Protein 9MG8 (pdb70)

Secondary structure (DSSP, 8-state):
-THHHHHHHHHHHHHHHHHHHHHHHHHHHHHHHHHHHHHH-SS-SSS-SHHHHHHHHHHHHHHHHHHHHHHHHHHHHHHHHHHHHHHHHHTT--THHHHHHHHHHHHHHHHHHHHHHHHHHHHHHHHHHHHHSSSSSS---HHHHHHHHHHHHHHHHHHHHHHHHHHHHHHHHHHHHHHHHHHTTT--HHHHHHHHHHHHHHHHHHHHHHHHHHHHHHHHHHHHHHHHHHTT-S-SSHHHHHHHHHHHHHHHHHHHHHHHHHHHHHHHHHHHHHHHHHTT--HHHHHHHHHHHHHHHHHHHHHHHHHHHHHHHHHHHHHHHHHT--HHHHHHHHHHHHHHHHHHHHHHHHHHHHHHHHHHHHHHHH--/--HHHHHHHHHHHHHHHHHHHHHHHHHHHHHHHHHHHHHHHHH--HHHHHHHHHHHHHHHHHHHHHHHHHHHHHHHHHHHHHHHHTTT--HHHHHHHHHHHHHHHHHHHHHHHHHHHHHHHHHHHHHHGGGTS--S-HHHHHHHHHHHHHHHHHHHHHHHHHHHHHHHHHHHHHHHHHHHTT--HHHHHHHHHHHHHHHHHHHHHHHHHHHHHHHHHHHHHHHHHHTTT--SSTTIIIIIHHHHHHHHHHHHHHHHHHHHHHHHHHHHHHHHHHTT--HHHHHHHHHHHHHHHHHHHHHHHHHHHHHHHHHHHHHHHHHTT--HHHHHHHHHHHHHHHHHHHHHHHHHHHHHHHHHHHHHH-

Solvent-accessible surface area: 27805 Å² total; per-residue (Å²): 90,94,123,68,23,105,36,13,31,76,128,0,52,92,38,9,142,90,6,60,103,19,10,99,59,48,10,118,60,2,74,68,34,32,121,58,22,62,74,59,66,71,235,53,124,64,120,41,111,54,35,42,71,65,34,29,20,27,6,21,74,17,7,8,19,0,6,3,40,6,6,48,7,0,1,61,0,5,0,50,0,9,75,13,10,8,32,0,15,29,102,212,8,60,26,65,52,1,17,138,11,0,37,69,2,0,55,2,0,4,98,3,5,30,101,2,8,106,11,0,21,92,0,1,49,8,9,1,65,12,3,47,112,42,20,172,98,94,69,20,72,5,64,93,18,20,64,32,21,43,23,4,9,14,23,0,8,5,1,0,9,0,5,4,8,5,0,0,0,0,0,6,4,2,0,16,31,2,9,10,13,0,20,33,46,80,3,66,24,54,46,1,13,139,11,0,40,95,2,0,42,7,0,8,112,2,2,47,84,3,6,95,8,0,22,122,0,1,46,15,8,8,79,10,21,113,31,4,77,192,41,182,27,26,75,50,126,108,29,33,64,36,30,41,21,7,10,16,33,0,8,6,1,0,9,2,6,5,13,8,0,1,0,1,0,6,5,3,0,18,27,1,8,13,14,0,20,23,60,109,2,54,33,114,58,0,93,140,12,8,95,87,2,45,76,8,0,100,129,2,1,74,91,2,12,77,8,0,76,101,1,25,71,13,13,50,68,14,16,114,94,57,61,89,116,174,91,47,35,62,47,78,54,26,8,56,68,26,0,86,7,0,25,54,3,9,73,46,8,4,120,9,2,29,49,6,2,42,56,34,9,108,10,14,16,64,38,136,121,85,58,75,10,114,34,7,38,116,108,0,40,68,43,0,146,117,6,37,112,19,3,67,54,46,7,95,45,1,94,112,26,30,104,46,8,55,119,52,45,78,82,125,130,124,43,40,68,67,23,24,20,28,7,20,78,20,7,10,24,0,9,4,39,4,8,36,15,0,0,57,0,7,1,52,0,15,76,12,10,9,33,0,17,32,106,86,2,61,16,47,78,1,11,112,8,0,52,79,1,0,67,4,0,11,91,2,1,64,46,3,5,73,0,0,2,66,0,0,50,30,7,3,71,10,28,109,51,26,70,98,51,106,74,28,84,25,88,112,45,30,67,35,27,36,18,6,8,17,19,0,7,5,2,0,6,2,8,5,10,7,0,0,0,2,0,8,4,4,0,18,31,0,9,11,13,0,22,34,53,88,6,59,23,25,65,0,0,95,10,0,31,96,0,0,56,8,0,9,122,0,4,27,80,2,7,102,12,0,15,92,0,1,81,15,5,31,77,9,17,143,46,32,64,96,37,110,35,39,93,63,128,20,43,30,71,40,24,38,13,6,8,21,27,1,9,8,0,0,5,2,5,4,8,7,0,0,0,1,0,7,5,4,0,15,33,0,7,7,16,0,32,40,65,88,24,57,91,100,66,1,94,33,0,5,95,70,0,32,82,8,0,72,98,1,16,92,92,4,26,93,11,0,75,94,0,47,75,15,11,88,76,16,16,100,120,46,55,92,84,126,88,58,81,34,34,49,22,10,80,53,29,6,106,4,0,51,44,0,7,95,47,5,8,105,6,1,28,52,4,3,29,47,32,7,121,14,19,44,85,68

Foldseek 3Di:
DLCLLVVLLVVLVVLLVVLLVVLVVLLVVLVVLLVVLVVVQPVPPDDPPVSLVVSLVSLLVSLVVLLVSLLVSLVVLLVSLLVSLVVVVVVVHPLVVSLVSLL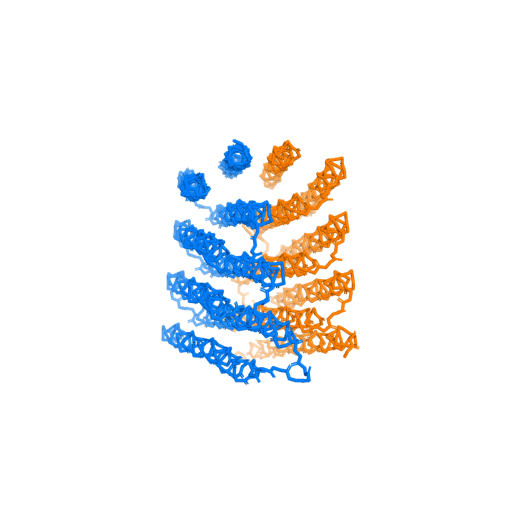SSLVSLLVSLLSSLVSLVVSLVVLLVSVLVPCPVVNDFCVSSVVSSLVSLLSSLVSLLVSLLSSLVSLLVSLLSSLVSSVVSVHQLLVLLVSLVSSLVSLLVSLLSSLVSLLVSLVSLLVSLVSNVVSVRDDLVVSVVSSLVSLLSSLVSLLVSLLSSLVSLLVSLLSSLVSSCVSPDPLVSLVVSLVSSLVSLVVSLVSSLVSLVVSLVVLVVSLVVSVVVVVSVVSSVVSVVSSVVSNVVSVVSSVVSSVVSVVSSVVSSVVD/DLCLLVVLLVVLVVLLVVLLVVLVVLVVVLVVLLVVLVVVVVVPQVSLVVSLVSLLVSLVVLLVSLLVSLVVLLVSLLVSLVVCLVVVNQLLSSLVSLLSSLVSLLVSLLSSLVSLVVSLLSLLVSCLCCLVPVPDALVVSLVSSLVSLLSSLVSLLVSLLSSLVSLLVSLLVSLVSSLVPDDALLSLLVSLLSSLVSLLVSLLSSLVSLLVSLVSLLVSLVSQCPGPRNDPCCLPCSRLVSLVSSLVSLLVSLLSSLVSLLVSLLVSLVSSLVPPHDLVSLVVSLVSSLVSLVVSLVSSLVSLVSSLVSQVVSCVVVVVVPHVVSSVVSVVSSVVSNVVSVVSSVVSSVVSVVSSVVSSVD

Radius of gyration: 26.46 Å; Cα contacts (8 Å, |Δi|>4): 1048; chains: 2; bounding box: 40×85×87 Å

Sequence (730 aa):
PEELLKGAEEFIEELIRESEEGAEALLQALEEAIEAAEEAARRKSGTGEEVGAALAAAVTEVIAALSALLTETLAHVAALATQALAAAAAQRVPPEELLKGAERFIELLIRLSERGAEALLRALELAIEAAEEAARRKSGTGKEVGAALAAAVTEVIAALSALLTLTLAHVAALATQALAAAAAQRVPPEELLRGAERFIELLIRLSERGAEALLRALELAIRAAREAARRKSGTGEEVGAALAAAVTEVIAALSALLTLTLAHVAALATQALAAAAAQRVPPEELEKGAERFIELLERLSERGAEALERALELAEEAAEEAARREEVGAALAAAETEVEAALSALETLTEAHVAALATQAEAAAAAQPEELLKGAEEFIEELIRESEEGAEALLQALEEAIEAAEEAARRKEEVGAALAAAVTEVIAALSALLTETLAHVAALATQALAAAAAQRVPPEELLKGAERFIELLIRLSERGAEALLRALELAIEAAEEAARRKSGTGKEVGAALAAAVTEVIAALSALLTLTLAHVAALATQALAAAAAQRVPPEELLRGAERFIELLIRLSERGAEALLRALELAIRAAREAARRKSGTGEEVGAALAAAVTEVIAALSALLTLTLAHVAALATQALAAAAAQRVPPEELEKGAERFIELLERLSERGAEALERALELAEEAAEEAARRKVGAALAAAETEVEAALSALETLTEAHVAALATQAEAAAAA

Nearest PDB structures (foldseek):
  8gel-assembly1_A  TM=3.091E-01  e=3.312E-08  synthetic construct
  7n6g-assembly1_1T  TM=2.192E-01  e=1.379E+00  Chlamydomonas reinhardtii
  8vc2-assembly1_A  TM=2.399E-01  e=2.260E+00  Bombyx mori
  7n6g-assembly1_3X  TM=1.480E-01  e=3.539E+00  Chlamydomonas reinhardtii
  8gel-assembly1_A  TM=4.215E-01  e=3.997E-08  synthetic construct

B-factor: mean 82.84, std 37.04, range [13.76, 224.67]

Structure (mmCIF, N/CA/C/O backbone):
data_9MG8
#
_entry.id   9MG8
#
_cell.length_a   42.914
_cell.length_b   75.594
_cell.length_c   115.989
_cell.angle_alpha   90.000
_cell.angle_beta   90.313
_cell.angle_gamma   90.000
#
_symmetry.space_group_name_H-M   'P 1 21 1'
#
loop_
_entity.id
_entity.type
_entity.pdbx_description
1 polymer b-iTHR-110
2 water water
#
loop_
_atom_site.group_PDB
_atom_site.id
_atom_site.type_symbol
_atom_site.label_atom_id
_atom_site.label_alt_id
_atom_site.label_comp_id
_atom_site.label_asym_id
_atom_site.label_entity_id
_atom_site.label_seq_id
_atom_site.pdbx_PDB_ins_code
_atom_site.Cartn_x
_atom_site.Cartn_y
_atom_site.Cartn_z
_atom_site.occupancy
_atom_site.B_iso_or_equiv
_atom_site.auth_seq_id
_atom_site.auth_comp_id
_atom_site.auth_asym_id
_atom_site.auth_atom_id
_atom_site.pdbx_PDB_model_num
ATOM 1 N N . PRO A 1 6 ? -4.13824 -22.63743 28.10669 1.000 117.10689 3 PRO A N 1
ATOM 2 C CA . PRO A 1 6 ? -5.27193 -22.19694 27.28670 1.000 126.45848 3 PRO A CA 1
ATOM 3 C C . PRO A 1 6 ? -5.52718 -20.69328 27.39118 1.000 127.52706 3 PRO A C 1
ATOM 4 O O . PRO A 1 6 ? -4.58499 -19.90150 27.35208 1.000 108.78292 3 PRO A O 1
ATOM 8 N N . GLU A 1 7 ? -6.79947 -20.31143 27.51292 1.000 149.49329 4 GLU A N 1
ATOM 9 C CA . GLU A 1 7 ? -7.16428 -18.91749 27.73081 1.000 155.60316 4 GLU A CA 1
ATOM 10 C C . GLU A 1 7 ? -7.05157 -18.50887 29.19203 1.000 148.41850 4 GLU A C 1
ATOM 11 O O . GLU A 1 7 ? -7.11851 -17.31201 29.49408 1.000 145.39779 4 GLU A O 1
ATOM 17 N N . GLU A 1 8 ? -6.88358 -19.47115 30.09751 1.000 115.32680 5 GLU A N 1
ATOM 18 C CA . GLU A 1 8 ? -6.73796 -19.18549 31.51633 1.000 109.55132 5 GLU A CA 1
ATOM 19 C C . GLU A 1 8 ? -5.33467 -18.72076 31.88211 1.000 98.65648 5 GLU A C 1
ATOM 20 O O . GLU A 1 8 ? -5.12567 -18.27373 33.01512 1.000 78.55383 5 GLU A O 1
ATOM 26 N N . LEU A 1 9 ? -4.37396 -18.81829 30.95876 1.000 98.77502 6 LEU A N 1
ATOM 27 C CA . LEU A 1 9 ? -3.01662 -18.36732 31.24925 1.000 93.28540 6 LEU A CA 1
ATOM 28 C C . LEU A 1 9 ? -2.97665 -16.86466 31.49165 1.000 79.93069 6 LEU A C 1
ATOM 29 O O . LEU A 1 9 ? -2.36800 -16.39930 32.46296 1.000 81.44304 6 LEU A O 1
ATOM 34 N N . LEU A 1 10 ? -3.61965 -16.08653 30.61679 1.000 76.09948 7 LEU A N 1
ATOM 35 C CA . LEU A 1 10 ? -3.66132 -14.64231 30.81205 1.000 76.34071 7 LEU A CA 1
ATOM 36 C C . LEU A 1 10 ? -4.46002 -14.25258 32.05083 1.000 74.97093 7 LEU A C 1
ATOM 37 O O . LEU A 1 10 ? -4.20119 -13.19195 32.62973 1.000 72.08590 7 LEU A O 1
ATOM 42 N N . LYS A 1 11 ? -5.41414 -15.08514 32.47602 1.000 72.24693 8 LYS A N 1
ATOM 43 C CA . LYS A 1 11 ? -6.11029 -14.82435 33.73082 1.000 64.10887 8 LYS A CA 1
ATOM 44 C C . LYS A 1 11 ? -5.23104 -15.13564 34.93504 1.000 67.46839 8 LYS A C 1
ATOM 45 O O . LYS A 1 11 ? -5.28608 -14.42632 35.94635 1.000 72.47540 8 LYS A O 1
ATOM 51 N N . GLY A 1 12 ? -4.42466 -16.19500 34.85274 1.000 65.78152 9 GLY A N 1
ATOM 52 C CA . GLY A 1 12 ? -3.49823 -16.48761 35.93175 1.000 78.73536 9 GLY A CA 1
ATOM 53 C C . GLY A 1 12 ? -2.43359 -15.42476 36.09089 1.000 71.99850 9 GLY A C 1
ATOM 54 O O . GLY A 1 12 ? -2.02338 -15.11354 37.21146 1.000 63.60069 9 GLY A O 1
ATOM 55 N N . ALA A 1 13 ? -1.97806 -14.85083 34.97972 1.000 64.88190 10 ALA A N 1
ATOM 56 C CA . ALA A 1 13 ? -1.03132 -13.74606 35.04164 1.000 76.02211 10 ALA A CA 1
ATOM 57 C C . ALA A 1 13 ? -1.70003 -12.46362 35.52508 1.000 71.62260 10 ALA A C 1
ATOM 58 O O . ALA A 1 13 ? -1.09756 -11.70155 36.29007 1.000 60.28762 10 ALA A O 1
ATOM 60 N N . GLU A 1 14 ? -2.94510 -12.21737 35.09973 1.000 79.35204 11 GLU A N 1
ATOM 61 C CA . GLU A 1 14 ? -3.64909 -11.00635 35.51563 1.000 68.41398 11 GLU A CA 1
ATOM 62 C C . GLU A 1 14 ? -3.89587 -10.99472 37.01956 1.000 71.69943 11 GLU A C 1
ATOM 63 O O . GLU A 1 14 ? -3.71795 -9.96213 37.67723 1.000 69.26652 11 GLU A O 1
ATOM 69 N N . GLU A 1 15 ? -4.31778 -12.12996 37.58234 1.000 71.35808 12 GLU A N 1
ATOM 70 C CA . GLU A 1 15 ? -4.50378 -12.19759 39.02648 1.000 71.56271 12 GLU A CA 1
ATOM 71 C C . GLU A 1 15 ? -3.16738 -12.15763 39.75494 1.000 78.56936 12 GLU A C 1
ATOM 72 O O . GLU A 1 15 ? -3.08265 -11.61296 40.86303 1.000 81.56472 12 GLU A O 1
ATOM 78 N N . PHE A 1 16 ? -2.11023 -12.70295 39.14335 1.000 69.82601 13 PHE A N 1
ATOM 79 C CA . PHE A 1 16 ? -0.80592 -12.70293 39.79350 1.000 72.99573 13 PHE A CA 1
ATOM 80 C C . PHE A 1 16 ? -0.17057 -11.32478 39.77496 1.000 65.64624 13 PHE A C 1
ATOM 81 O O . PHE A 1 16 ? 0.64882 -11.01484 40.64504 1.000 61.92270 13 PHE A O 1
ATOM 89 N N . ILE A 1 17 ? -0.53604 -10.49534 38.79760 1.000 67.01521 14 ILE A N 1
ATOM 90 C CA . ILE A 1 17 ? -0.07388 -9.11404 38.77185 1.000 55.47859 14 ILE A CA 1
ATOM 91 C C . ILE A 1 17 ? -0.85438 -8.26839 39.77045 1.000 67.86443 14 ILE A C 1
ATOM 92 O O . ILE A 1 17 ? -0.28104 -7.40542 40.44414 1.000 52.36152 14 ILE A O 1
ATOM 97 N N . GLU A 1 18 ? -2.16497 -8.51512 39.89668 1.000 70.12193 15 GLU A N 1
ATOM 98 C CA . GLU A 1 18 ? -2.98749 -7.72873 40.81465 1.000 59.03483 15 GLU A CA 1
ATOM 99 C C . GLU A 1 18 ? -2.53947 -7.90800 42.25860 1.000 53.26890 15 GLU A C 1
ATOM 100 O O . GLU A 1 18 ? -2.48068 -6.93785 43.02211 1.000 70.08677 15 GLU A O 1
ATOM 106 N N . GLU A 1 19 ? -2.22589 -9.14097 42.65616 1.000 69.23827 16 GLU A N 1
ATOM 107 C CA . GLU A 1 19 ? -1.67386 -9.35140 43.98880 1.000 88.28533 16 GLU A CA 1
ATOM 108 C C . GLU A 1 19 ? -0.28363 -8.74246 44.11016 1.000 72.56610 16 GLU A C 1
ATOM 109 O O . GLU A 1 19 ? 0.09796 -8.27727 45.18868 1.000 69.03652 16 GLU A O 1
ATOM 115 N N . LEU A 1 20 ? 0.47529 -8.71402 43.01589 1.000 58.69913 17 LEU A N 1
ATOM 116 C CA . LEU A 1 20 ? 1.78166 -8.07079 43.04856 1.000 58.15600 17 LEU A CA 1
ATOM 117 C C . LEU A 1 20 ? 1.65016 -6.55975 43.23064 1.000 68.98393 17 LEU A C 1
ATOM 118 O O . LEU A 1 20 ? 2.49094 -5.93464 43.88765 1.000 54.83576 17 LEU A O 1
ATOM 123 N N . ILE A 1 21 ? 0.60205 -5.95263 42.66682 1.000 52.54690 18 ILE A N 1
ATOM 124 C CA . ILE A 1 21 ? 0.37528 -4.52750 42.88904 1.000 57.59924 18 ILE A CA 1
ATOM 125 C C . ILE A 1 21 ? 0.01188 -4.27391 44.34668 1.000 64.27081 18 ILE A C 1
ATOM 126 O O . ILE A 1 21 ? 0.54003 -3.35526 44.98218 1.000 60.54785 18 ILE A O 1
ATOM 131 N N . ARG A 1 22 ? -0.89393 -5.08846 44.90020 1.000 75.69328 19 ARG A N 1
ATOM 132 C CA . ARG A 1 22 ? -1.28844 -4.92004 46.29760 1.000 82.28859 19 ARG A CA 1
ATOM 133 C C . ARG A 1 22 ? -0.12296 -5.18305 47.24229 1.000 86.41553 19 ARG A C 1
ATOM 134 O O . ARG A 1 22 ? -0.01998 -4.54131 48.29436 1.000 94.31153 19 ARG A O 1
ATOM 142 N N . GLU A 1 23 ? 0.76269 -6.11762 46.88962 1.000 60.86616 20 GLU A N 1
ATOM 143 C CA . GLU A 1 23 ? 1.96079 -6.32221 47.69430 1.000 73.47664 20 GLU A CA 1
ATOM 144 C C . GLU A 1 23 ? 2.88900 -5.11376 47.62685 1.000 79.15579 20 GLU A C 1
ATOM 145 O O . GLU A 1 23 ? 3.57252 -4.80245 48.60949 1.000 75.42201 20 GLU A O 1
ATOM 151 N N . SER A 1 24 ? 2.91609 -4.41342 46.48965 1.000 78.83119 21 SER A N 1
ATOM 152 C CA . SER A 1 24 ? 3.70652 -3.18990 46.39842 1.000 67.97262 21 SER A CA 1
ATOM 153 C C . SER A 1 24 ? 3.06891 -2.06341 47.20371 1.000 67.57319 21 SER A C 1
ATOM 154 O O . SER A 1 24 ? 3.77596 -1.25976 47.82616 1.000 59.48897 21 SER A O 1
ATOM 157 N N . GLU A 1 25 ? 1.73317 -1.99697 47.20880 1.000 60.96398 22 GLU A N 1
ATOM 158 C CA . GLU A 1 25 ? 1.03522 -0.99525 48.00908 1.000 63.92197 22 GLU A CA 1
ATOM 159 C C . GLU A 1 25 ? 1.30873 -1.18620 49.49647 1.000 66.19613 22 GLU A C 1
ATOM 160 O O . GLU A 1 25 ? 1.56160 -0.21397 50.21779 1.000 50.59852 22 GLU A O 1
ATOM 166 N N . GLU A 1 26 ? 1.26578 -2.43273 49.97435 1.000 66.73962 23 GLU A N 1
ATOM 167 C CA . GLU A 1 26 ? 1.60251 -2.69510 51.36974 1.000 71.16091 23 GLU A CA 1
ATOM 168 C C . GLU A 1 26 ? 3.02271 -2.24191 51.68930 1.000 66.33799 23 GLU A C 1
ATOM 169 O O . GLU A 1 26 ? 3.25601 -1.57737 52.70508 1.000 54.73123 23 GLU A O 1
ATOM 175 N N . GLY A 1 27 ? 3.98064 -2.57335 50.82123 1.000 79.07335 24 GLY A N 1
ATOM 176 C CA . GLY A 1 27 ? 5.36172 -2.19469 51.07484 1.000 68.75279 24 GLY A CA 1
ATOM 177 C C . GLY A 1 27 ? 5.56973 -0.69319 51.12259 1.000 70.55250 24 GLY A C 1
ATOM 178 O O . GLY A 1 27 ? 6.37520 -0.19530 51.91112 1.000 88.07322 24 GLY A O 1
ATOM 179 N N . ALA A 1 28 ? 4.85647 0.05009 50.27502 1.000 53.91656 25 ALA A N 1
ATOM 180 C CA . ALA A 1 28 ? 4.98033 1.50466 50.30640 1.000 66.28680 25 ALA A CA 1
ATOM 181 C C . ALA A 1 28 ? 4.36399 2.07964 51.57441 1.000 64.23688 25 ALA A C 1
ATOM 182 O O . ALA A 1 28 ? 4.88854 3.04612 52.14172 1.000 62.18687 25 ALA A O 1
ATOM 184 N N . GLU A 1 29 ? 3.25381 1.49696 52.03713 1.000 64.64528 26 GLU A N 1
ATOM 185 C CA . GLU A 1 29 ? 2.67195 1.93057 53.30226 1.000 75.23537 26 GLU A CA 1
ATOM 186 C C . GLU A 1 29 ? 3.57431 1.58929 54.48240 1.000 67.38802 26 GLU A C 1
ATOM 187 O O . GLU A 1 29 ? 3.61735 2.33985 55.46192 1.000 69.15340 26 GLU A O 1
ATOM 193 N N . ALA A 1 30 ? 4.30210 0.47302 54.41027 1.000 56.67077 27 ALA A N 1
ATOM 194 C CA . ALA A 1 30 ? 5.27849 0.16344 55.45105 1.000 67.67197 27 ALA A CA 1
ATOM 195 C C . ALA A 1 30 ? 6.42937 1.16067 55.43851 1.000 64.25879 27 ALA A C 1
ATOM 196 O O . ALA A 1 30 ? 6.93026 1.55212 56.49846 1.000 62.01970 27 ALA A O 1
ATOM 198 N N . LEU A 1 31 ? 6.86761 1.57466 54.24740 1.000 65.91439 28 LEU A N 1
ATOM 199 C CA . LEU A 1 31 ? 7.91114 2.58872 54.15237 1.000 63.77804 28 LEU A CA 1
ATOM 200 C C . LEU A 1 31 ? 7.44608 3.91549 54.73192 1.000 57.06014 28 LEU A C 1
ATOM 201 O O . LEU A 1 31 ? 8.22327 4.62419 55.37905 1.000 56.30643 28 LEU A O 1
ATOM 206 N N . LEU A 1 32 ? 6.18294 4.26988 54.50043 1.000 65.68824 29 LEU A N 1
ATOM 207 C CA . LEU A 1 32 ? 5.66029 5.53939 54.99371 1.000 79.32067 29 LEU A CA 1
ATOM 208 C C . LEU A 1 32 ? 5.38152 5.48255 56.49040 1.000 79.65353 29 LEU A C 1
ATOM 209 O O . LEU A 1 32 ? 5.45147 6.51248 57.17257 1.000 72.57160 29 LEU A O 1
ATOM 214 N N . GLN A 1 33 ? 5.06146 4.29246 57.01101 1.000 77.85698 30 GLN A N 1
ATOM 215 C CA . GLN A 1 33 ? 4.90087 4.11352 58.44984 1.000 70.77778 30 GLN A CA 1
ATOM 216 C C . GLN A 1 33 ? 6.23845 4.20488 59.16922 1.000 74.19787 30 GLN A C 1
ATOM 217 O O . GLN A 1 33 ? 6.31511 4.74258 60.27808 1.000 81.87197 30 GLN A O 1
ATOM 223 N N . ALA A 1 34 ? 7.30110 3.66672 58.56550 1.000 72.49858 31 ALA A N 1
ATOM 224 C CA . ALA A 1 34 ? 8.62671 3.80295 59.15927 1.000 78.34123 31 ALA A CA 1
ATOM 225 C C . ALA A 1 34 ? 9.06490 5.25913 59.19385 1.000 82.11299 31 ALA A C 1
ATOM 226 O O . ALA A 1 34 ? 9.78231 5.67082 60.11449 1.000 88.40310 31 ALA A O 1
ATOM 228 N N . LEU A 1 35 ? 8.64769 6.04845 58.19807 1.000 75.58629 32 LEU A N 1
ATOM 229 C CA . LEU A 1 35 ? 8.86138 7.48924 58.25737 1.000 78.17292 32 LEU A CA 1
ATOM 230 C C . LEU A 1 35 ? 8.12184 8.09659 59.43942 1.000 80.01730 32 LEU A C 1
ATOM 231 O O . LEU A 1 35 ? 8.68276 8.91883 60.17284 1.000 80.20473 32 LEU A O 1
ATOM 236 N N . GLU A 1 36 ? 6.85914 7.70640 59.63892 1.000 93.38659 33 GLU A N 1
ATOM 237 C CA . GLU A 1 36 ? 6.10711 8.24236 60.76652 1.000 99.84962 33 GLU A CA 1
ATOM 238 C C . GLU A 1 36 ? 6.69461 7.79115 62.09944 1.000 103.42024 33 GLU A C 1
ATOM 239 O O . GLU A 1 36 ? 6.63036 8.53715 63.08190 1.000 113.55936 33 GLU A O 1
ATOM 245 N N . GLU A 1 37 ? 7.27833 6.59126 62.16147 1.000 85.73324 34 GLU A N 1
ATOM 246 C CA . GLU A 1 37 ? 7.94412 6.17755 63.39311 1.000 82.82725 34 GLU A CA 1
ATOM 247 C C . GLU A 1 37 ? 9.14273 7.06670 63.70288 1.000 91.31097 34 GLU A C 1
ATOM 248 O O . GLU A 1 37 ? 9.51301 7.21633 64.87161 1.000 90.44888 34 GLU A O 1
ATOM 250 N N . ALA A 1 38 ? 9.75312 7.66906 62.68097 1.000 84.14593 35 ALA A N 1
ATOM 251 C CA . ALA A 1 38 ? 10.86713 8.58348 62.88799 1.000 83.94220 35 ALA A CA 1
ATOM 252 C C . ALA A 1 38 ? 10.42303 10.02488 63.08792 1.000 100.80248 35 ALA A C 1
ATOM 253 O O . ALA A 1 38 ? 11.21245 10.83866 63.57936 1.000 108.81248 35 ALA A O 1
ATOM 255 N N . ILE A 1 39 ? 9.18864 10.36129 62.71358 1.000 94.23777 36 ILE A N 1
ATOM 256 C CA . ILE A 1 39 ? 8.66883 11.69661 62.98684 1.000 104.97936 36 ILE A CA 1
ATOM 257 C C . ILE A 1 39 ? 8.33510 11.84060 64.46582 1.000 107.35626 36 ILE A C 1
ATOM 258 O O . ILE A 1 39 ? 8.73650 12.80977 65.12058 1.000 112.96282 36 ILE A O 1
ATOM 263 N N . GLU A 1 40 ? 7.59569 10.87392 65.01376 1.000 125.55864 37 GLU A N 1
ATOM 264 C CA . GLU A 1 40 ? 7.20488 10.94346 66.41728 1.000 136.33836 37 GLU A CA 1
ATOM 265 C C . GLU A 1 40 ? 8.40501 10.73761 67.33439 1.000 140.77270 37 GLU A C 1
ATOM 266 O O . GLU A 1 40 ? 8.48602 11.35013 68.40542 1.000 155.92474 37 GLU A O 1
ATOM 272 N N . ALA A 1 41 ? 9.35347 9.88964 66.92625 1.000 115.41019 38 ALA A N 1
ATOM 273 C CA . ALA A 1 41 ? 10.52713 9.63636 67.75695 1.000 113.03181 38 ALA A CA 1
ATOM 274 C C . ALA A 1 41 ? 11.44993 10.84702 67.80196 1.000 133.06383 38 ALA A C 1
ATOM 275 O O . ALA A 1 41 ? 11.99652 11.17726 68.86093 1.000 143.69609 38 ALA A O 1
ATOM 277 N N . ALA A 1 42 ? 11.64466 11.51555 66.66269 1.000 140.01011 39 ALA A N 1
ATOM 278 C CA . ALA A 1 42 ? 12.48047 12.70982 66.64009 1.000 146.91507 39 ALA A CA 1
ATOM 279 C C . ALA A 1 42 ? 11.87230 13.84693 67.44785 1.000 155.89898 39 ALA A C 1
ATOM 280 O O . ALA A 1 42 ? 12.60602 14.73552 67.89504 1.000 164.67590 39 ALA A O 1
ATOM 282 N N . GLU A 1 43 ? 10.54973 13.84192 67.64059 1.000 152.27344 40 GLU A N 1
ATOM 283 C CA . GLU A 1 43 ? 9.92535 14.83639 68.50640 1.000 160.16034 40 GLU A CA 1
ATOM 284 C C . GLU A 1 43 ? 10.34806 14.64032 69.95683 1.000 163.24561 40 GLU A C 1
ATOM 285 O O . GLU A 1 43 ? 10.59847 15.61632 70.67306 1.000 168.32976 40 GLU A O 1
ATOM 287 N N . GLU A 1 44 ? 10.43104 13.38500 70.40791 1.000 158.60043 41 GLU A N 1
ATOM 288 C CA . GLU A 1 44 ? 10.95543 13.11223 71.74163 1.000 161.87913 41 GLU A CA 1
ATOM 289 C C . GLU A 1 44 ? 12.44399 13.42043 71.82625 1.000 162.99255 41 GLU A C 1
ATOM 290 O O . GLU A 1 44 ? 12.94093 13.78482 72.89816 1.000 163.22987 41 GLU A O 1
ATOM 292 N N . ALA A 1 45 ? 13.16897 13.27535 70.71399 1.000 161.64119 42 ALA A N 1
ATOM 293 C CA . ALA A 1 45 ? 14.56700 13.68345 70.67405 1.000 161.04538 42 ALA A CA 1
ATOM 294 C C . ALA A 1 45 ? 14.72230 15.19402 70.77502 1.000 169.59199 42 ALA A C 1
ATOM 295 O O . ALA A 1 45 ? 15.78547 15.67052 71.18707 1.000 178.74424 42 ALA A O 1
ATOM 297 N N . ALA A 1 46 ? 13.68977 15.95295 70.40759 1.000 163.46904 43 ALA A N 1
ATOM 298 C CA . ALA A 1 46 ? 13.69510 17.40803 70.55824 1.000 167.83587 43 ALA A CA 1
ATOM 299 C C . ALA A 1 46 ? 13.06587 17.77358 71.90337 1.000 168.23758 43 ALA A C 1
ATOM 300 O O . ALA A 1 46 ? 12.01063 18.40401 71.99556 1.000 164.65194 43 ALA A O 1
ATOM 302 N N . ARG A 1 47 ? 13.74489 17.35003 72.96333 1.000 174.71909 44 ARG A N 1
ATOM 303 C CA . ARG A 1 47 ? 13.29513 17.55530 74.33797 1.000 174.38773 44 ARG A CA 1
ATOM 304 C C . ARG A 1 47 ? 14.35684 18.35885 75.08389 1.000 180.04021 44 ARG A C 1
ATOM 305 O O . ARG A 1 47 ? 15.09208 17.81156 75.91229 1.000 184.11315 44 ARG A O 1
ATOM 307 N N . ARG A 1 48 ? 14.42641 19.65673 74.78840 1.000 181.04531 45 ARG A N 1
ATOM 308 C CA . ARG A 1 48 ? 15.40403 20.56512 75.38691 1.000 179.22031 45 ARG A CA 1
ATOM 309 C C . ARG A 1 48 ? 16.81582 19.99356 75.25808 1.000 166.19072 45 ARG A C 1
ATOM 310 O O . ARG A 1 48 ? 17.52873 19.78263 76.24116 1.000 172.16738 45 ARG A O 1
ATOM 318 N N . LYS A 1 49 ? 17.20160 19.74282 74.00507 1.000 155.40308 46 LYS A N 1
ATOM 319 C CA . LYS A 1 49 ? 18.43054 19.02949 73.67413 1.000 158.42302 46 LYS A CA 1
ATOM 320 C C . LYS A 1 49 ? 19.65367 19.62716 74.35939 1.000 164.40396 46 LYS A C 1
ATOM 321 O O . LYS A 1 49 ? 20.10796 20.71900 74.00147 1.000 162.23052 46 LYS A O 1
ATOM 323 N N . SER A 1 50 ? 20.18457 18.91621 75.35489 1.000 178.36246 47 SER A N 1
ATOM 324 C CA . SER A 1 50 ? 21.41837 19.31598 76.01602 1.000 185.28880 47 SER A CA 1
ATOM 325 C C . SER A 1 50 ? 22.65932 18.81646 75.29142 1.000 202.24902 47 SER A C 1
ATOM 326 O O . SER A 1 50 ? 23.74743 19.36494 75.50244 1.000 207.01174 47 SER A O 1
ATOM 329 N N . GLY A 1 51 ? 22.52075 17.79557 74.44780 1.000 215.88666 48 GLY A N 1
ATOM 330 C CA . GLY A 1 51 ? 23.62907 17.29204 73.66117 1.000 219.27689 48 GLY A CA 1
ATOM 331 C C . GLY A 1 51 ? 23.42573 17.49880 72.17443 1.000 222.44573 48 GLY A C 1
ATOM 332 O O . GLY A 1 51 ? 23.63397 18.60265 71.66170 1.000 218.70611 48 GLY A O 1
ATOM 333 N N . THR A 1 52 ? 23.01448 16.44585 71.47157 1.000 224.67376 49 THR A N 1
ATOM 334 C CA . THR A 1 52 ? 22.76432 16.53497 70.03633 1.000 219.48226 49 THR A CA 1
ATOM 335 C C . THR A 1 52 ? 21.53596 17.40437 69.78870 1.000 213.92954 49 THR A C 1
ATOM 336 O O . THR A 1 52 ? 20.40321 16.98387 70.04385 1.000 210.73015 49 THR A O 1
ATOM 340 N N . GLY A 1 53 ? 21.75816 18.61472 69.30198 1.000 189.38793 50 GLY A N 1
ATOM 341 C CA . GLY A 1 53 ? 20.67195 19.53754 69.03713 1.000 170.46651 50 GLY A CA 1
ATOM 342 C C . GLY A 1 53 ? 20.69927 20.01605 67.58551 1.000 160.06058 50 GLY A C 1
ATOM 343 O O . GLY A 1 53 ? 21.76969 20.25597 67.03697 1.000 159.92559 50 GLY A O 1
ATOM 344 N N . GLU A 1 54 ? 19.50730 20.11555 67.00447 1.000 150.86281 51 GLU A N 1
ATOM 345 C CA . GLU A 1 54 ? 19.30634 20.52890 65.61255 1.000 150.12573 51 GLU A CA 1
ATOM 346 C C . GLU A 1 54 ? 19.83606 19.47836 64.63925 1.000 156.53510 51 GLU A C 1
ATOM 347 O O . GLU A 1 54 ? 19.57291 19.55376 63.43416 1.000 153.49347 51 GLU A O 1
ATOM 353 N N . GLU A 1 55 ? 20.57052 18.48564 65.15041 1.000 171.54533 52 GLU A N 1
ATOM 354 C CA . GLU A 1 55 ? 21.02808 17.39053 64.30333 1.000 163.57411 52 GLU A CA 1
ATOM 355 C C . GLU A 1 55 ? 19.89219 16.43240 63.97362 1.000 162.44538 52 GLU A C 1
ATOM 356 O O . GLU A 1 55 ? 19.92782 15.76517 62.93379 1.000 164.13517 52 GLU A O 1
ATOM 358 N N . VAL A 1 56 ? 18.88010 16.35055 64.84170 1.000 146.85263 53 VAL A N 1
ATOM 359 C CA . VAL A 1 56 ? 17.71274 15.52994 64.54942 1.000 136.23060 53 VAL A CA 1
ATOM 360 C C . VAL A 1 56 ? 16.91763 16.09064 63.37820 1.000 130.53082 53 VAL A C 1
ATOM 361 O O . VAL A 1 56 ? 16.15825 15.35284 62.74023 1.000 119.45597 53 VAL A O 1
ATOM 363 N N . GLY A 1 57 ? 17.07121 17.38154 63.07639 1.000 137.10692 54 GLY A N 1
ATOM 364 C CA . GLY A 1 57 ? 16.39842 17.94237 61.91530 1.000 123.95381 54 GLY A CA 1
ATOM 365 C C . GLY A 1 57 ? 17.02957 17.49032 60.61183 1.000 129.88411 54 GLY A C 1
ATOM 366 O O . GLY A 1 57 ? 16.33164 17.09269 59.67382 1.000 128.58656 54 GLY A O 1
ATOM 367 N N . ALA A 1 58 ? 18.36317 17.54313 60.53599 1.000 120.52564 55 ALA A N 1
ATOM 368 C CA . ALA A 1 58 ? 19.05189 17.06335 59.34302 1.000 105.57895 55 ALA A CA 1
ATOM 369 C C . ALA A 1 58 ? 18.96023 15.54701 59.21469 1.000 103.83912 55 ALA A C 1
ATOM 370 O O . ALA A 1 58 ? 18.89670 15.02568 58.09564 1.000 104.78344 55 ALA A O 1
ATOM 372 N N . ALA A 1 59 ? 18.95209 14.82424 60.33980 1.000 101.00894 56 ALA A N 1
ATOM 373 C CA . ALA A 1 59 ? 18.75062 13.38004 60.29954 1.000 93.41992 56 ALA A CA 1
ATOM 374 C C . ALA A 1 59 ? 17.31747 13.01302 59.94589 1.000 101.42163 56 ALA A C 1
ATOM 375 O O . ALA A 1 59 ? 17.06238 11.87388 59.54240 1.000 86.28152 56 ALA A O 1
ATOM 377 N N . LEU A 1 60 ? 16.37862 13.94763 60.10021 1.000 111.90874 57 LEU A N 1
ATOM 378 C CA . LEU A 1 60 ? 15.01044 13.70951 59.65990 1.000 109.61106 57 LEU A CA 1
ATOM 379 C C . LEU A 1 60 ? 14.86767 13.94532 58.16158 1.000 106.15475 57 LEU A C 1
ATOM 380 O O . LEU A 1 60 ? 14.18449 13.17845 57.47322 1.000 103.22199 57 LEU A O 1
ATOM 385 N N . ALA A 1 61 ? 15.50336 15.00007 57.64117 1.000 91.48061 58 ALA A N 1
ATOM 386 C CA . ALA A 1 61 ? 15.51074 15.21264 56.19847 1.000 96.30506 58 ALA A CA 1
ATOM 387 C C . ALA A 1 61 ? 16.27897 14.11223 55.48205 1.000 93.07491 58 ALA A C 1
ATOM 388 O O . ALA A 1 61 ? 15.95728 13.77407 54.33524 1.000 86.13567 58 ALA A O 1
ATOM 390 N N . ALA A 1 62 ? 17.29654 13.54748 56.13692 1.000 75.56027 59 ALA A N 1
ATOM 391 C CA . ALA A 1 62 ? 17.98911 12.39865 55.56772 1.000 74.62026 59 ALA A CA 1
ATOM 392 C C . ALA A 1 62 ? 17.06088 11.19395 55.47584 1.000 88.60321 59 ALA A C 1
ATOM 393 O O . ALA A 1 62 ? 17.05448 10.47833 54.46501 1.000 79.56524 59 ALA A O 1
ATOM 395 N N . ALA A 1 63 ? 16.26158 10.96053 56.52167 1.000 71.17050 60 ALA A N 1
ATOM 396 C CA . ALA A 1 63 ? 15.29158 9.87268 56.48754 1.000 76.76224 60 ALA A CA 1
ATOM 397 C C . ALA A 1 63 ? 14.24937 10.08713 55.39815 1.000 76.73792 60 ALA A C 1
ATOM 398 O O . ALA A 1 63 ? 13.78808 9.11964 54.78154 1.000 62.16723 60 ALA A O 1
ATOM 400 N N . VAL A 1 64 ? 13.86825 11.34138 55.14835 1.000 76.84814 61 VAL A N 1
ATOM 401 C CA . VAL A 1 64 ? 12.93478 11.63781 54.06605 1.000 73.79723 61 VAL A CA 1
ATOM 402 C C . VAL A 1 64 ? 13.54990 11.27399 52.72043 1.000 75.11972 61 VAL A C 1
ATOM 403 O O . VAL A 1 64 ? 12.91638 10.61024 51.89100 1.000 71.51497 61 VAL A O 1
ATOM 407 N N . THR A 1 65 ? 14.80111 11.69008 52.49319 1.000 72.58050 62 THR A N 1
ATOM 408 C CA . THR A 1 65 ? 15.47502 11.39406 51.23043 1.000 82.48771 62 THR A CA 1
ATOM 409 C C . THR A 1 65 ? 15.58019 9.89243 50.99171 1.000 70.41948 62 THR A C 1
ATOM 410 O O . THR A 1 65 ? 15.39917 9.42038 49.86458 1.000 68.57542 62 THR A O 1
ATOM 414 N N . GLU A 1 66 ? 15.86234 9.12581 52.04107 1.000 63.22829 63 GLU A N 1
ATOM 415 C CA . GLU A 1 66 ? 16.01971 7.68710 51.89908 1.000 67.74972 63 GLU A CA 1
ATOM 416 C C . GLU A 1 66 ? 14.68420 6.95405 51.82255 1.000 77.07022 63 GLU A C 1
ATOM 417 O O . GLU A 1 66 ? 14.63366 5.84251 51.27627 1.000 55.76634 63 GLU A O 1
ATOM 423 N N . VAL A 1 67 ? 13.60417 7.54733 52.33981 1.000 64.55514 64 VAL A N 1
ATOM 424 C CA . VAL A 1 67 ? 12.28487 6.95272 52.14842 1.000 63.14340 64 VAL A CA 1
ATOM 425 C C . VAL A 1 67 ? 11.76879 7.23833 50.74419 1.000 56.82738 64 VAL A C 1
ATOM 426 O O . VAL A 1 67 ? 11.18758 6.36175 50.09527 1.000 51.66971 64 VAL A O 1
ATOM 430 N N . ILE A 1 68 ? 11.98331 8.46169 50.25330 1.000 50.49397 65 ILE A N 1
ATOM 431 C CA . ILE A 1 68 ? 11.65445 8.78525 48.86850 1.000 50.84357 65 ILE A CA 1
ATOM 432 C C . ILE A 1 68 ? 12.40183 7.86254 47.91416 1.000 63.60226 65 ILE A C 1
ATOM 433 O O . ILE A 1 68 ? 11.82860 7.35075 46.94149 1.000 54.54421 65 ILE A O 1
ATOM 438 N N . ALA A 1 69 ? 13.69203 7.63113 48.18137 1.000 43.46987 66 ALA A N 1
ATOM 439 C CA . ALA A 1 69 ? 14.48854 6.76633 47.31809 1.000 41.39534 66 ALA A CA 1
ATOM 440 C C . ALA A 1 69 ? 14.01732 5.32044 47.40099 1.000 56.87293 66 ALA A C 1
ATOM 441 O O . ALA A 1 69 ? 13.99528 4.60790 46.38723 1.000 49.82799 66 ALA A O 1
ATOM 443 N N . ALA A 1 70 ? 13.64190 4.87586 48.60681 1.000 55.68781 67 ALA A N 1
ATOM 444 C CA . ALA A 1 70 ? 13.08169 3.54177 48.78518 1.000 46.60863 67 ALA A CA 1
ATOM 445 C C . ALA A 1 70 ? 11.76709 3.39012 48.03276 1.000 59.05949 67 ALA A C 1
ATOM 446 O O . ALA A 1 70 ? 11.50136 2.33635 47.43496 1.000 47.27823 67 ALA A O 1
ATOM 448 N N . LEU A 1 71 ? 10.92499 4.42761 48.07135 1.000 47.43793 68 LEU A N 1
ATOM 449 C CA . LEU A 1 71 ? 9.68064 4.40693 47.31262 1.000 51.96796 68 LEU A CA 1
ATOM 450 C C . LEU A 1 71 ? 9.95892 4.31507 45.81965 1.000 46.90752 68 LEU A C 1
ATOM 451 O O . LEU A 1 71 ? 9.34665 3.50831 45.11029 1.000 51.39851 68 LEU A O 1
ATOM 456 N N . SER A 1 72 ? 10.89755 5.12756 45.33102 1.000 42.71472 69 SER A N 1
ATOM 457 C CA . SER A 1 72 ? 11.19436 5.14734 43.90565 1.000 46.67403 69 SER A CA 1
ATOM 458 C C . SER A 1 72 ? 11.75901 3.81299 43.43994 1.000 42.18948 69 SER A C 1
ATOM 459 O O . SER A 1 72 ? 11.40153 3.31965 42.36485 1.000 35.48550 69 SER A O 1
ATOM 462 N N . ALA A 1 73 ? 12.64926 3.21836 44.23549 1.000 42.57439 70 ALA A N 1
ATOM 463 C CA . ALA A 1 73 ? 13.22347 1.92873 43.87218 1.000 47.86983 70 ALA A CA 1
ATOM 464 C C . ALA A 1 73 ? 12.16173 0.83423 43.86546 1.000 41.58051 70 ALA A C 1
ATOM 465 O O . ALA A 1 73 ? 12.14260 -0.00942 42.96545 1.000 35.73469 70 ALA A O 1
ATOM 467 N N . LEU A 1 74 ? 11.25975 0.84485 44.84828 1.000 42.83818 71 LEU A N 1
ATOM 468 C CA . LEU A 1 74 ? 10.21216 -0.16958 44.91520 1.000 45.02719 71 LEU A CA 1
ATOM 469 C C . LEU A 1 74 ? 9.28364 -0.08916 43.71251 1.000 50.33411 71 LEU A C 1
ATOM 470 O O . LEU A 1 74 ? 8.91510 -1.11995 43.13417 1.000 42.71609 71 LEU A O 1
ATOM 475 N N . LEU A 1 75 ? 8.88588 1.12546 43.32928 1.000 43.35690 72 LEU A N 1
ATOM 476 C CA . LEU A 1 75 ? 8.06255 1.28575 42.13772 1.000 38.87888 72 LEU A CA 1
ATOM 477 C C . LEU A 1 75 ? 8.79450 0.79781 40.89557 1.000 45.28070 72 LEU A C 1
ATOM 478 O O . LEU A 1 75 ? 8.19723 0.12534 40.04571 1.000 33.02136 72 LEU A O 1
ATOM 483 N N . THR A 1 76 ? 10.09288 1.11206 40.78581 1.000 38.10272 73 THR A N 1
ATOM 484 C CA . THR A 1 76 ? 10.86522 0.69123 39.62111 1.000 40.95406 73 THR A CA 1
ATOM 485 C C . THR A 1 76 ? 10.89861 -0.82742 39.49825 1.000 40.09556 73 THR A C 1
ATOM 486 O O . THR A 1 76 ? 10.71461 -1.37718 38.40627 1.000 46.15659 73 THR A O 1
ATOM 490 N N . GLU A 1 77 ? 11.13089 -1.52418 40.60991 1.000 34.05993 74 GLU A N 1
ATOM 491 C CA . GLU A 1 77 ? 11.21336 -2.97752 40.55423 1.000 41.04056 74 GLU A CA 1
ATOM 492 C C . GLU A 1 77 ? 9.84281 -3.59737 40.33796 1.000 47.31335 74 GLU A C 1
ATOM 493 O O . GLU A 1 77 ? 9.71052 -4.55532 39.56764 1.000 46.93786 74 GLU A O 1
ATOM 499 N N . THR A 1 78 ? 8.80783 -3.05716 40.99462 1.000 32.25867 75 THR A N 1
ATOM 500 C CA . THR A 1 78 ? 7.46492 -3.59384 40.79871 1.000 36.08404 75 THR A CA 1
ATOM 501 C C . THR A 1 78 ? 7.00098 -3.42843 39.35408 1.000 46.94086 75 THR A C 1
ATOM 502 O O . THR A 1 78 ? 6.43479 -4.36082 38.77078 1.000 39.82377 75 THR A O 1
ATOM 506 N N . LEU A 1 79 ? 7.24492 -2.26077 38.75159 1.000 48.88330 76 LEU A N 1
ATOM 507 C CA . LEU A 1 79 ? 6.90186 -2.08285 37.34463 1.000 42.87145 76 LEU A CA 1
ATOM 508 C C . LEU A 1 79 ? 7.57491 -3.13328 36.46490 1.000 49.82442 76 LEU A C 1
ATOM 509 O O . LEU A 1 79 ? 6.98213 -3.59925 35.48567 1.000 39.59185 76 LEU A O 1
ATOM 514 N N . ALA A 1 80 ? 8.80210 -3.52957 36.80418 1.000 42.58594 77 ALA A N 1
ATOM 515 C CA . ALA A 1 80 ? 9.52326 -4.47905 35.96995 1.000 35.64096 77 ALA A CA 1
ATOM 516 C C . ALA A 1 80 ? 9.01044 -5.90274 36.15833 1.000 46.46326 77 ALA A C 1
ATOM 517 O O . ALA A 1 80 ? 8.95962 -6.67001 35.19321 1.000 43.25213 77 ALA A O 1
ATOM 519 N N . HIS A 1 81 ? 8.64433 -6.27815 37.39098 1.000 42.72058 78 HIS A N 1
ATOM 520 C CA . HIS A 1 81 ? 8.06573 -7.59896 37.62718 1.000 52.72854 78 HIS A CA 1
ATOM 521 C C . HIS A 1 81 ? 6.71450 -7.74383 36.94625 1.000 53.32321 78 HIS A C 1
ATOM 522 O O . HIS A 1 81 ? 6.35690 -8.84260 36.49543 1.000 50.14052 78 HIS A O 1
ATOM 529 N N . VAL A 1 82 ? 5.94968 -6.65308 36.87627 1.000 38.54979 79 VAL A N 1
ATOM 530 C CA . VAL A 1 82 ? 4.68695 -6.66562 36.14342 1.000 48.60719 79 VAL A CA 1
ATOM 531 C C . VAL A 1 82 ? 4.93998 -6.77929 34.64669 1.000 53.27795 79 VAL A C 1
ATOM 532 O O . VAL A 1 82 ? 4.34121 -7.61489 33.95635 1.000 49.15010 79 VAL A O 1
ATOM 536 N N . ALA A 1 83 ? 5.83114 -5.93900 34.12085 1.000 49.08459 80 ALA A N 1
ATOM 537 C CA . ALA A 1 83 ? 6.08173 -5.95834 32.68572 1.000 53.02386 80 ALA A CA 1
ATOM 538 C C . ALA A 1 83 ? 6.71307 -7.27806 32.25531 1.000 43.38857 80 ALA A C 1
ATOM 539 O O . ALA A 1 83 ? 6.40297 -7.79879 31.17825 1.000 51.72929 80 ALA A O 1
ATOM 541 N N . ALA A 1 84 ? 7.58382 -7.84297 33.09471 1.000 49.48968 81 ALA A N 1
ATOM 542 C CA . ALA A 1 84 ? 8.19841 -9.12971 32.78443 1.000 50.94630 81 ALA A CA 1
ATOM 543 C C . ALA A 1 84 ? 7.17251 -10.25453 32.82263 1.000 53.46360 81 ALA A C 1
ATOM 544 O O . ALA A 1 84 ? 7.13440 -11.09651 31.91913 1.000 50.15189 81 ALA A O 1
ATOM 546 N N . LEU A 1 85 ? 6.33816 -10.28886 33.86960 1.000 48.28291 82 LEU A N 1
ATOM 547 C CA . LEU A 1 85 ? 5.28029 -11.29354 33.94906 1.000 53.73999 82 LEU A CA 1
ATOM 548 C C . LEU A 1 85 ? 4.32809 -11.18314 32.76804 1.000 53.90022 82 LEU A C 1
ATOM 549 O O . LEU A 1 85 ? 3.83458 -12.19045 32.25536 1.000 62.45633 82 LEU A O 1
ATOM 554 N N . ALA A 1 86 ? 4.03685 -9.96722 32.34341 1.000 53.55754 83 ALA A N 1
ATOM 555 C CA . ALA A 1 86 ? 3.28834 -9.73974 31.11828 1.000 57.76561 83 ALA A CA 1
ATOM 556 C C . ALA A 1 86 ? 3.99343 -10.39504 29.93969 1.000 55.43927 83 ALA A C 1
ATOM 557 O O . ALA A 1 86 ? 3.49103 -11.37918 29.39725 1.000 73.87306 83 ALA A O 1
ATOM 559 N N . THR A 1 87 ? 5.17624 -9.88011 29.57479 1.000 59.43289 84 THR A N 1
ATOM 560 C CA . THR A 1 87 ? 5.84853 -10.29158 28.34225 1.000 53.24191 84 THR A CA 1
ATOM 561 C C . THR A 1 87 ? 5.96619 -11.80998 28.22632 1.000 71.09266 84 THR A C 1
ATOM 562 O O . THR A 1 87 ? 5.78398 -12.37289 27.13871 1.000 53.13009 84 THR A O 1
ATOM 566 N N . GLN A 1 88 ? 6.26269 -12.49379 29.33562 1.000 68.38353 85 GLN A N 1
ATOM 567 C CA . GLN A 1 88 ? 6.37085 -13.94789 29.28215 1.000 62.43503 85 GLN A CA 1
ATOM 568 C C . GLN A 1 88 ? 5.00447 -14.61432 29.16047 1.000 72.61350 85 GLN A C 1
ATOM 569 O O . GLN A 1 88 ? 4.89069 -15.66758 28.52056 1.000 98.66830 85 GLN A O 1
ATOM 575 N N . ALA A 1 89 ? 3.96221 -14.02518 29.76110 1.000 66.68818 86 ALA A N 1
ATOM 576 C CA . ALA A 1 89 ? 2.61271 -14.56212 29.60093 1.000 66.28949 86 ALA A CA 1
ATOM 577 C C . ALA A 1 89 ? 2.04739 -14.28567 28.21007 1.000 75.58699 86 ALA A C 1
ATOM 578 O O . ALA A 1 89 ? 1.31799 -15.12022 27.66652 1.000 75.55961 86 ALA A O 1
ATOM 580 N N . LEU A 1 90 ? 2.35355 -13.12404 27.62456 1.000 69.99046 87 LEU A N 1
ATOM 581 C CA . LEU A 1 90 ? 1.95063 -12.86088 26.24612 1.000 75.46769 87 LEU A CA 1
ATOM 582 C C . LEU A 1 90 ? 2.53828 -13.90076 25.29822 1.000 77.74134 87 LEU A C 1
ATOM 583 O O . LEU A 1 90 ? 1.85326 -14.37398 24.38678 1.000 85.84585 87 LEU A O 1
ATOM 588 N N . ALA A 1 91 ? 3.80183 -14.28411 25.50751 1.000 76.31834 88 ALA A N 1
ATOM 589 C CA . ALA A 1 91 ? 4.44910 -15.23410 24.60856 1.000 63.79828 88 ALA A CA 1
ATOM 590 C C . ALA A 1 91 ? 4.06118 -16.67259 24.92299 1.000 77.33230 88 ALA A C 1
ATOM 591 O O . ALA A 1 91 ? 3.94632 -17.49905 24.01141 1.000 77.85122 88 ALA A O 1
ATOM 593 N N . ALA A 1 92 ? 3.88105 -16.99756 26.20376 1.000 77.75659 89 ALA A N 1
ATOM 594 C CA . ALA A 1 92 ? 3.42715 -18.33582 26.56372 1.000 66.34925 89 ALA A CA 1
ATOM 595 C C . ALA A 1 92 ? 2.05726 -18.62148 25.96395 1.000 84.13968 89 ALA A C 1
ATOM 596 O O . ALA A 1 92 ? 1.79931 -19.73217 25.49046 1.000 95.96183 89 ALA A O 1
ATOM 598 N N . ALA A 1 93 ? 1.17253 -17.62151 25.95410 1.000 77.53042 90 ALA A N 1
ATOM 599 C CA . ALA A 1 93 ? -0.14452 -17.80209 25.35261 1.000 83.34012 90 ALA A CA 1
ATOM 600 C C . ALA A 1 93 ? -0.05211 -17.91213 23.83505 1.000 89.35896 90 ALA A C 1
ATOM 601 O O . ALA A 1 93 ? -0.73733 -18.74307 23.22663 1.000 107.23805 90 ALA A O 1
ATOM 603 N N . ALA A 1 94 ? 0.78347 -17.08092 23.20402 1.000 82.86897 91 ALA A N 1
ATOM 604 C CA . ALA A 1 94 ? 0.95168 -17.17235 21.75647 1.000 87.84737 91 ALA A CA 1
ATOM 605 C C . ALA A 1 94 ? 1.53063 -18.52094 21.34639 1.000 89.01700 91 ALA A C 1
ATOM 606 O O . ALA A 1 94 ? 1.23619 -19.02036 20.25331 1.000 84.68672 91 ALA A O 1
ATOM 608 N N . ALA A 1 95 ? 2.35292 -19.12291 22.20881 1.000 94.41087 92 ALA A N 1
ATOM 609 C CA . ALA A 1 95 ? 2.84248 -20.47271 21.95386 1.000 88.54456 92 ALA A CA 1
ATOM 610 C C . ALA A 1 95 ? 1.70680 -21.48511 22.00570 1.000 92.04834 92 ALA A C 1
ATOM 611 O O . ALA A 1 95 ? 1.68249 -22.43711 21.21724 1.000 103.83135 92 ALA A O 1
ATOM 613 N N . GLN A 1 96 ? 0.75420 -21.29671 22.92548 1.000 93.71075 93 GLN A N 1
ATOM 614 C CA . GLN A 1 96 ? -0.45594 -22.11299 22.94182 1.000 103.11250 93 GLN A CA 1
ATOM 615 C C . GLN A 1 96 ? -1.34589 -21.85091 21.73685 1.000 110.88636 93 GLN A C 1
ATOM 616 O O . GLN A 1 96 ? -2.38653 -22.50676 21.60987 1.000 126.24109 93 GLN A O 1
ATOM 622 N N . ARG A 1 97 ? -0.97053 -20.90235 20.87250 1.000 99.29403 94 ARG A N 1
ATOM 623 C CA . ARG A 1 97 ? -1.72982 -20.57386 19.66793 1.000 94.66054 94 ARG A CA 1
ATOM 624 C C . ARG A 1 97 ? -3.13746 -20.09986 20.02491 1.000 109.81146 94 ARG A C 1
ATOM 625 O O . ARG A 1 97 ? -4.12025 -20.45536 19.37035 1.000 97.47953 94 ARG A O 1
ATOM 633 N N . VAL A 1 98 ? -3.23384 -19.29965 21.08443 1.000 125.45472 95 VAL A N 1
ATOM 634 C CA . VAL A 1 98 ? -4.50260 -18.71175 21.50883 1.000 120.60881 95 VAL A CA 1
ATOM 635 C C . VAL A 1 98 ? -4.93730 -17.71265 20.44533 1.000 118.54301 95 VAL A C 1
ATOM 636 O O . VAL A 1 98 ? -4.09100 -17.21964 19.68441 1.000 119.72141 95 VAL A O 1
ATOM 640 N N . PRO A 1 99 ? -6.22562 -17.40013 20.33830 1.000 104.68433 96 PRO A N 1
ATOM 641 C CA . PRO A 1 99 ? -6.66249 -16.38082 19.38061 1.000 96.63949 96 PRO A CA 1
ATOM 642 C C . PRO A 1 99 ? -5.93511 -15.06857 19.60534 1.000 94.58810 96 PRO A C 1
ATOM 643 O O . PRO A 1 99 ? -5.78836 -14.60823 20.74834 1.000 86.11352 96 PRO A O 1
ATOM 647 N N . PRO A 1 100 ? -5.43956 -14.45117 18.53037 1.000 90.89655 97 PRO A N 1
ATOM 648 C CA . PRO A 1 100 ? -4.59220 -13.26074 18.68638 1.000 85.21357 97 PRO A CA 1
ATOM 649 C C . PRO A 1 100 ? -5.34442 -12.02934 19.15483 1.000 77.18248 97 PRO A C 1
ATOM 650 O O . PRO A 1 100 ? -4.70864 -11.09103 19.65003 1.000 82.72735 97 PRO A O 1
ATOM 654 N N . GLU A 1 101 ? -6.67062 -11.99616 19.01209 1.000 84.88478 98 GLU A N 1
ATOM 655 C CA . GLU A 1 101 ? -7.44286 -10.87486 19.53639 1.000 74.85648 98 GLU A CA 1
ATOM 656 C C . GLU A 1 101 ? -7.39031 -10.82170 21.05849 1.000 73.25066 98 GLU A C 1
ATOM 657 O O . GLU A 1 101 ? -7.54432 -9.74643 21.64636 1.000 67.11815 98 GLU A O 1
ATOM 663 N N . GLU A 1 102 ? -7.18223 -11.96423 21.71048 1.000 61.24571 99 GLU A N 1
ATOM 664 C CA . GLU A 1 102 ? -7.05457 -11.99790 23.16038 1.000 69.59422 99 GLU A CA 1
ATOM 665 C C . GLU A 1 102 ? -5.68710 -11.51554 23.62892 1.000 68.29619 99 GLU A C 1
ATOM 666 O O . GLU A 1 102 ? -5.53160 -11.16388 24.80374 1.000 66.19855 99 GLU A O 1
ATOM 672 N N . LEU A 1 103 ? -4.69069 -11.49612 22.74350 1.000 53.82717 100 LEU A N 1
ATOM 673 C CA . LEU A 1 103 ? -3.37844 -11.01249 23.14364 1.000 51.96314 100 LEU A CA 1
ATOM 674 C C . LEU A 1 103 ? -3.35678 -9.48930 23.21130 1.000 74.36474 100 LEU A C 1
ATOM 675 O O . LEU A 1 103 ? -2.77943 -8.91943 24.14332 1.000 69.37745 100 LEU A O 1
ATOM 680 N N . LEU A 1 104 ? -3.99641 -8.81569 22.24774 1.000 62.92571 101 LEU A N 1
ATOM 681 C CA . LEU A 1 104 ? -4.10898 -7.36198 22.31506 1.000 66.73517 101 LEU A CA 1
ATOM 682 C C . LEU A 1 104 ? -4.95650 -6.92679 23.50506 1.000 74.74197 101 LEU A C 1
ATOM 683 O O . LEU A 1 104 ? -4.59561 -5.98317 24.21933 1.000 67.94283 101 LEU A O 1
ATOM 688 N N . LYS A 1 105 ? -6.09331 -7.59037 23.72855 1.000 68.42683 102 LYS A N 1
ATOM 689 C CA . LYS A 1 105 ? -6.91889 -7.24353 24.87933 1.000 70.03550 102 LYS A CA 1
ATOM 690 C C . LYS A 1 105 ? -6.24177 -7.63840 26.18629 1.000 78.64816 102 LYS A C 1
ATOM 691 O O . LYS A 1 105 ? -6.46838 -6.99701 27.22022 1.000 74.12505 102 LYS A O 1
ATOM 697 N N . GLY A 1 106 ? -5.40290 -8.67786 26.15896 1.000 74.73646 103 GLY A N 1
ATOM 698 C CA . GLY A 1 106 ? -4.63158 -9.03167 27.33840 1.000 58.25623 103 GLY A CA 1
ATOM 699 C C . GLY A 1 106 ? -3.49370 -8.06877 27.60843 1.000 62.56356 103 GLY A C 1
ATOM 700 O O . GLY A 1 106 ? -3.17841 -7.78326 28.76646 1.000 50.20947 103 GLY A O 1
ATOM 701 N N . ALA A 1 107 ? -2.86201 -7.55571 26.55170 1.000 55.12884 104 ALA A N 1
ATOM 702 C CA . ALA A 1 107 ? -1.85270 -6.52075 26.72952 1.000 57.72759 104 ALA A CA 1
ATOM 703 C C . ALA A 1 107 ? -2.46447 -5.22689 27.25184 1.000 50.71186 104 ALA A C 1
ATOM 704 O O . ALA A 1 107 ? -1.83516 -4.53528 28.05963 1.000 57.86453 104 ALA A O 1
ATOM 706 N N . GLU A 1 108 ? -3.68646 -4.89532 26.81348 1.000 49.28289 105 GLU A N 1
ATOM 707 C CA . GLU A 1 108 ? -4.35652 -3.68207 27.27955 1.000 55.58371 105 GLU A CA 1
ATOM 708 C C . GLU A 1 108 ? -4.68443 -3.76111 28.76474 1.000 55.97516 105 GLU A C 1
ATOM 709 O O . GLU A 1 108 ? -4.61002 -2.75516 29.48000 1.000 51.96545 105 GLU A O 1
ATOM 715 N N . ARG A 1 109 ? -5.06687 -4.94375 29.24302 1.000 44.20298 106 ARG A N 1
ATOM 716 C CA . ARG A 1 109 ? -5.29632 -5.11670 30.67037 1.000 48.75870 106 ARG A CA 1
ATOM 717 C C . ARG A 1 109 ? -3.99022 -4.99200 31.44742 1.000 60.08354 106 ARG A C 1
ATOM 718 O O . ARG A 1 109 ? -3.93153 -4.30178 32.47183 1.000 44.82536 106 ARG A O 1
ATOM 726 N N . PHE A 1 110 ? -2.92331 -5.63251 30.96338 1.000 52.24397 107 PHE A N 1
ATOM 727 C CA . PHE A 1 110 ? -1.63460 -5.52332 31.63967 1.000 47.55728 107 PHE A CA 1
ATOM 728 C C . PHE A 1 110 ? -1.13318 -4.08769 31.65030 1.000 52.25586 107 PHE A C 1
ATOM 729 O O . PHE A 1 110 ? -0.47575 -3.66892 32.60796 1.000 67.89464 107 PHE A O 1
ATOM 737 N N . ILE A 1 111 ? -1.44084 -3.31689 30.60594 1.000 44.33204 108 ILE A N 1
ATOM 738 C CA . ILE A 1 111 ? -1.04214 -1.91546 30.58317 1.000 45.80401 108 ILE A CA 1
ATOM 739 C C . ILE A 1 111 ? -1.83918 -1.11592 31.60511 1.000 51.35718 108 ILE A C 1
ATOM 740 O O . ILE A 1 111 ? -1.30997 -0.18969 32.23541 1.000 44.96838 108 ILE A O 1
ATOM 745 N N . GLU A 1 112 ? -3.11780 -1.46758 31.79455 1.000 47.67647 109 GLU A N 1
ATOM 746 C CA . GLU A 1 112 ? -3.94168 -0.77910 32.78400 1.000 47.69383 109 GLU A CA 1
ATOM 747 C C . GLU A 1 112 ? -3.36409 -0.93278 34.18412 1.000 45.08435 109 GLU A C 1
ATOM 748 O O . GLU A 1 112 ? -3.30457 0.03204 34.95475 1.000 58.22498 109 GLU A O 1
ATOM 754 N N . LEU A 1 113 ? -2.93130 -2.14233 34.52687 1.000 43.62999 110 LEU A N 1
ATOM 755 C CA . LEU A 1 113 ? -2.35196 -2.39661 35.84074 1.000 55.34286 110 LEU A CA 1
ATOM 756 C C . LEU A 1 113 ? -1.05175 -1.62772 36.03952 1.000 47.99261 110 LEU A C 1
ATOM 757 O O . LEU A 1 113 ? -0.77181 -1.17036 37.15239 1.000 46.05908 110 LEU A O 1
ATOM 762 N N . LEU A 1 114 ? -0.25376 -1.47479 34.97687 1.000 41.40569 111 LEU A N 1
ATOM 763 C CA . LEU A 1 114 ? 0.96183 -0.66968 35.05529 1.000 53.89482 111 LEU A CA 1
ATOM 764 C C . LEU A 1 114 ? 0.64099 0.79356 35.35249 1.000 57.28260 111 LEU A C 1
ATOM 765 O O . LEU A 1 114 ? 1.34402 1.44226 36.13654 1.000 57.05500 111 LEU A O 1
ATOM 770 N N . ILE A 1 115 ? -0.41523 1.33012 34.73330 1.000 45.50338 112 ILE A N 1
ATOM 771 C CA . ILE A 1 115 ? -0.78525 2.72361 34.96123 1.000 57.76582 112 ILE A CA 1
ATOM 772 C C . ILE A 1 115 ? -1.38748 2.90037 36.34928 1.000 57.69827 112 ILE A C 1
ATOM 773 O O . ILE A 1 115 ? -1.21677 3.94786 36.98625 1.000 39.69706 112 ILE A O 1
ATOM 778 N N . ARG A 1 116 ? -2.10446 1.88801 36.84360 1.000 52.06092 113 ARG A N 1
ATOM 779 C CA . ARG A 1 116 ? -2.60593 1.97587 38.21015 1.000 51.78543 113 ARG A CA 1
ATOM 780 C C . ARG A 1 116 ? -1.46772 1.87233 39.21452 1.000 52.51557 113 ARG A C 1
ATOM 781 O O . ARG A 1 116 ? -1.51175 2.51670 40.26791 1.000 54.55836 113 ARG A O 1
ATOM 789 N N . LEU A 1 117 ? -0.44020 1.08043 38.89932 1.000 54.57774 114 LEU A N 1
ATOM 790 C CA . LEU A 1 117 ? 0.77311 1.06396 39.71010 1.000 58.28520 114 LEU A CA 1
ATOM 791 C C . LEU A 1 117 ? 1.37096 2.46359 39.81203 1.000 57.93973 114 LEU A C 1
ATOM 792 O O . LEU A 1 117 ? 1.75426 2.91132 40.89819 1.000 60.47670 114 LEU A O 1
ATOM 797 N N . SER A 1 118 ? 1.44319 3.17641 38.68420 1.000 58.86348 115 SER A N 1
ATOM 798 C CA . SER A 1 118 ? 1.99833 4.52526 38.68783 1.000 48.98751 115 SER A CA 1
ATOM 799 C C . SER A 1 118 ? 1.11993 5.49735 39.46856 1.000 54.65621 115 SER A C 1
ATOM 800 O O . SER A 1 118 ? 1.64253 6.41952 40.10941 1.000 51.53822 115 SER A O 1
ATOM 803 N N . GLU A 1 119 ? -0.20512 5.30816 39.43279 1.000 51.17888 116 GLU A N 1
ATOM 804 C CA . GLU A 1 119 ? -1.09823 6.13703 40.23903 1.000 43.73180 116 GLU A CA 1
ATOM 805 C C . GLU A 1 119 ? -0.86376 5.90587 41.73015 1.000 49.14370 116 GLU A C 1
ATOM 806 O O . GLU A 1 119 ? -0.68283 6.85937 42.49573 1.000 45.48822 116 GLU A O 1
ATOM 812 N N . ARG A 1 120 ? -0.85646 4.64237 42.16215 1.000 40.60758 117 ARG A N 1
ATOM 813 C CA . ARG A 1 120 ? -0.61032 4.34778 43.57189 1.000 44.04850 117 ARG A CA 1
ATOM 814 C C . ARG A 1 120 ? 0.74613 4.88212 44.01634 1.000 41.73342 117 ARG A C 1
ATOM 815 O O . ARG A 1 120 ? 0.86572 5.46790 45.10003 1.000 53.60877 117 ARG A O 1
ATOM 823 N N . GLY A 1 121 ? 1.77353 4.71314 43.17909 1.000 39.98136 118 GLY A N 1
ATOM 824 C CA . GLY A 1 121 ? 3.09759 5.19197 43.53590 1.000 30.14049 118 GLY A CA 1
ATOM 825 C C . GLY A 1 121 ? 3.15888 6.70096 43.71597 1.000 51.77404 118 GLY A C 1
ATOM 826 O O . GLY A 1 121 ? 3.72977 7.19154 44.69335 1.000 38.39068 118 GLY A O 1
ATOM 827 N N . ALA A 1 122 ? 2.56624 7.45775 42.78440 1.000 31.27832 119 ALA A N 1
ATOM 828 C CA . ALA A 1 122 ? 2.62507 8.91587 42.86548 1.000 41.34530 119 ALA A CA 1
ATOM 829 C C . ALA A 1 122 ? 1.94285 9.42467 44.12854 1.000 53.51927 119 ALA A C 1
ATOM 830 O O . ALA A 1 122 ? 2.39368 10.40574 44.72797 1.000 38.82060 119 ALA A O 1
ATOM 832 N N . GLU A 1 123 ? 0.86637 8.75830 44.56076 1.000 66.40952 120 GLU A N 1
ATOM 833 C CA . GLU A 1 123 ? 0.23398 9.12196 45.82604 1.000 63.07428 120 GLU A CA 1
ATOM 834 C C . GLU A 1 123 ? 1.17997 8.90127 47.00092 1.000 53.49197 120 GLU A C 1
ATOM 835 O O . GLU A 1 123 ? 1.27379 9.75257 47.88896 1.000 47.94529 120 GLU A O 1
ATOM 841 N N . ALA A 1 124 ? 1.89136 7.76969 47.03139 1.000 55.33164 121 ALA A N 1
ATOM 842 C CA . ALA A 1 124 ? 2.84733 7.55619 48.11579 1.000 64.01388 121 ALA A CA 1
ATOM 843 C C . ALA A 1 124 ? 3.93815 8.61808 48.10189 1.000 54.73916 121 ALA A C 1
ATOM 844 O O . ALA A 1 124 ? 4.29588 9.15889 49.15473 1.000 32.59194 121 ALA A O 1
ATOM 846 N N . LEU A 1 125 ? 4.47260 8.93692 46.92126 1.000 32.98442 122 LEU A N 1
ATOM 847 C CA . LEU A 1 125 ? 5.49064 9.97804 46.84494 1.000 53.16209 122 LEU A CA 1
ATOM 848 C C . LEU A 1 125 ? 4.96474 11.30024 47.39440 1.000 47.39656 122 LEU A C 1
ATOM 849 O O . LEU A 1 125 ? 5.66146 11.99258 48.14177 1.000 43.38909 122 LEU A O 1
ATOM 854 N N . LEU A 1 126 ? 3.72167 11.64573 47.05885 1.000 44.46537 123 LEU A N 1
ATOM 855 C CA . LEU A 1 126 ? 3.12912 12.89827 47.51478 1.000 44.50219 123 LEU A CA 1
ATOM 856 C C . LEU A 1 126 ? 2.81558 12.85913 49.00572 1.000 55.28335 123 LEU A C 1
ATOM 857 O O . LEU A 1 126 ? 2.93621 13.87884 49.69714 1.000 45.40408 123 LEU A O 1
ATOM 862 N N . ARG A 1 127 ? 2.39178 11.69583 49.51367 1.000 60.83895 124 ARG A N 1
ATOM 863 C CA . ARG A 1 127 ? 2.09977 11.56474 50.93617 1.000 43.00851 124 ARG A CA 1
ATOM 864 C C . ARG A 1 127 ? 3.36031 11.68439 51.78080 1.000 50.45430 124 ARG A C 1
ATOM 865 O O . ARG A 1 127 ? 3.31084 12.23081 52.88726 1.000 71.61496 124 ARG A O 1
ATOM 873 N N . ALA A 1 128 ? 4.49283 11.17901 51.28866 1.000 39.34827 125 ALA A N 1
ATOM 874 C CA . ALA A 1 128 ? 5.74532 11.37145 52.00902 1.000 51.82593 125 ALA A CA 1
ATOM 875 C C . ALA A 1 128 ? 6.12454 12.84685 52.04683 1.000 61.89607 125 ALA A C 1
ATOM 876 O O . ALA A 1 128 ? 6.61995 13.34504 53.06245 1.000 54.48439 125 ALA A O 1
ATOM 878 N N . LEU A 1 129 ? 5.89227 13.56639 50.95020 1.000 48.78892 126 LEU A N 1
ATOM 879 C CA . LEU A 1 129 ? 6.09286 15.00820 50.97459 1.000 59.15546 126 LEU A CA 1
ATOM 880 C C . LEU A 1 129 ? 5.15961 15.66692 51.98135 1.000 72.92148 126 LEU A C 1
ATOM 881 O O . LEU A 1 129 ? 5.53153 16.65238 52.63312 1.000 62.29986 126 LEU A O 1
ATOM 886 N N . GLU A 1 130 ? 3.94919 15.11818 52.14033 1.000 66.53784 127 GLU A N 1
ATOM 887 C CA . GLU A 1 130 ? 3.00037 15.69178 53.08781 1.000 84.46562 127 GLU A CA 1
ATOM 888 C C . GLU A 1 130 ? 3.41891 15.41735 54.52567 1.000 73.74163 127 GLU A C 1
ATOM 889 O O . GLU A 1 130 ? 3.25225 16.27498 55.39972 1.000 85.42446 127 GLU A O 1
ATOM 895 N N . LEU A 1 131 ? 3.95584 14.22450 54.79037 1.000 69.02481 128 LEU A N 1
ATOM 896 C CA . LEU A 1 131 ? 4.49446 13.92965 56.11308 1.000 71.65392 128 LEU A CA 1
ATOM 897 C C . LEU A 1 131 ? 5.68975 14.81456 56.43751 1.000 72.72443 128 LEU A C 1
ATOM 898 O O . LEU A 1 131 ? 5.88299 15.19579 57.59685 1.000 85.41467 128 LEU A O 1
ATOM 903 N N . ALA A 1 132 ? 6.50157 15.14904 55.43395 1.000 57.59460 129 ALA A N 1
ATOM 904 C CA . ALA A 1 132 ? 7.63319 16.03903 55.66878 1.000 83.54268 129 ALA A CA 1
ATOM 905 C C . ALA A 1 132 ? 7.16462 17.44603 56.01819 1.000 79.64277 129 ALA A C 1
ATOM 906 O O . ALA A 1 132 ? 7.78168 18.12279 56.84917 1.000 96.61818 129 ALA A O 1
ATOM 908 N N . ILE A 1 133 ? 6.07574 17.90279 55.39636 1.000 75.93494 130 ILE A N 1
ATOM 909 C CA . ILE A 1 133 ? 5.53803 19.22190 55.71404 1.000 86.84417 130 ILE A CA 1
ATOM 910 C C . ILE A 1 133 ? 4.90037 19.21435 57.09645 1.000 98.53539 130 ILE A C 1
ATOM 911 O O . ILE A 1 133 ? 5.12346 20.12357 57.90438 1.000 106.36161 130 ILE A O 1
ATOM 916 N N . GLU A 1 134 ? 4.09865 18.18349 57.38809 1.000 99.09027 131 GLU A N 1
ATOM 917 C CA . GLU A 1 134 ? 3.49775 18.05108 58.71237 1.000 109.39054 131 GLU A CA 1
ATOM 918 C C . GLU A 1 134 ? 4.55558 18.01237 59.80774 1.000 121.92670 131 GLU A C 1
ATOM 919 O O . GLU A 1 134 ? 4.29830 18.45278 60.93374 1.000 141.35860 131 GLU A O 1
ATOM 925 N N . ALA A 1 135 ? 5.74694 17.49366 59.50025 1.000 107.88701 132 ALA A N 1
ATOM 926 C CA . ALA A 1 135 ? 6.83434 17.51587 60.47248 1.000 121.33723 132 ALA A CA 1
ATOM 927 C C . ALA A 1 135 ? 7.31841 18.93822 60.72632 1.000 134.91051 132 ALA A C 1
ATOM 928 O O . ALA A 1 135 ? 7.60400 19.30706 61.87123 1.000 148.29680 132 ALA A O 1
ATOM 930 N N . ALA A 1 136 ? 7.41427 19.75283 59.67207 1.000 136.78231 133 ALA A N 1
ATOM 931 C CA . ALA A 1 136 ? 7.85790 21.13193 59.84419 1.000 136.52284 133 ALA A CA 1
ATOM 932 C C . ALA A 1 136 ? 6.81374 21.97643 60.56244 1.000 145.89109 133 ALA A C 1
ATOM 933 O O . ALA A 1 136 ? 7.16532 22.95382 61.23240 1.000 159.74403 133 ALA A O 1
ATOM 935 N N . GLU A 1 137 ? 5.53282 21.62291 60.43758 1.000 127.25226 134 GLU A N 1
ATOM 936 C CA . GLU A 1 137 ? 4.49012 22.36508 61.13475 1.000 127.26094 134 GLU A CA 1
ATOM 937 C C . GLU A 1 137 ? 4.51425 22.11505 62.63470 1.000 140.08312 134 GLU A C 1
ATOM 938 O O . GLU A 1 137 ? 3.97880 22.92783 63.39613 1.000 138.58304 134 GLU A O 1
ATOM 944 N N . GLU A 1 138 ? 5.11501 21.01075 63.07032 1.000 147.86735 135 GLU A N 1
ATOM 945 C CA . GLU A 1 138 ? 5.38902 20.76264 64.47712 1.000 152.05113 135 GLU A CA 1
ATOM 946 C C . GLU A 1 138 ? 6.84468 21.02552 64.83951 1.000 159.80453 135 GLU A C 1
ATOM 947 O O . GLU A 1 138 ? 7.21780 20.86775 66.00628 1.000 171.25593 135 GLU A O 1
ATOM 953 N N . ALA A 1 139 ? 7.67077 21.41563 63.87157 1.000 150.50785 136 ALA A N 1
ATOM 954 C CA . ALA A 1 139 ? 9.06086 21.76243 64.11605 1.000 145.80150 136 ALA A CA 1
ATOM 955 C C . ALA A 1 139 ? 9.20072 23.26625 64.33998 1.000 156.05419 136 ALA A C 1
ATOM 956 O O . ALA A 1 139 ? 8.27851 24.04825 64.09554 1.000 159.01503 136 ALA A O 1
ATOM 958 N N . ALA A 1 140 ? 10.38350 23.66561 64.81296 1.000 161.25446 137 ALA A N 1
ATOM 959 C CA . ALA A 1 140 ? 10.67032 25.05512 65.17481 1.000 165.78307 137 ALA A CA 1
ATOM 960 C C . ALA A 1 140 ? 9.65824 25.59691 66.18135 1.000 163.11419 137 ALA A C 1
ATOM 961 O O . ALA A 1 140 ? 9.35742 26.79336 66.19636 1.000 171.11607 137 ALA A O 1
ATOM 963 N N . ARG A 1 141 ? 9.12435 24.71751 67.02906 1.000 156.77294 138 ARG A N 1
ATOM 964 C CA . ARG A 1 141 ? 8.16145 25.11696 68.05064 1.000 158.35932 138 ARG A CA 1
ATOM 965 C C . ARG A 1 141 ? 8.86337 25.62360 69.30657 1.000 164.14888 138 ARG A C 1
ATOM 966 O O . ARG A 1 141 ? 8.65717 26.76866 69.72479 1.000 168.16857 138 ARG A O 1
ATOM 974 N N . ARG A 1 142 ? 9.68785 24.77501 69.91910 1.000 175.42601 139 ARG A N 1
ATOM 975 C CA . ARG A 1 142 ? 10.44846 25.14217 71.10550 1.000 184.86055 139 ARG A CA 1
ATOM 976 C C . ARG A 1 142 ? 11.90816 25.43875 70.79823 1.000 185.22340 139 ARG A C 1
ATOM 977 O O . ARG A 1 142 ? 12.45469 26.42276 71.30859 1.000 185.83487 139 ARG A O 1
ATOM 979 N N . LYS A 1 143 ? 12.55786 24.60831 69.97557 1.000 183.40100 140 LYS A N 1
ATOM 980 C CA . LYS A 1 143 ? 13.93597 24.89122 69.59487 1.000 181.33895 140 LYS A CA 1
ATOM 981 C C . LYS A 1 143 ? 14.01076 26.08188 68.64698 1.000 179.96828 140 LYS A C 1
ATOM 982 O O . LYS A 1 143 ? 15.04297 26.76112 68.59025 1.000 180.90563 140 LYS A O 1
ATOM 984 N N . SER A 1 144 ? 12.92809 26.34950 67.90739 1.000 175.50126 141 SER A N 1
ATOM 985 C CA . SER A 1 144 ? 12.82422 27.49523 67.00324 1.000 177.49823 141 SER A CA 1
ATOM 986 C C . SER A 1 144 ? 13.94760 27.48184 65.96539 1.000 186.09090 141 SER A C 1
ATOM 987 O O . SER A 1 144 ? 14.72301 28.43103 65.82842 1.000 184.45177 141 SER A O 1
ATOM 990 N N . GLY A 1 145 ? 14.01591 26.37575 65.22868 1.000 193.53159 142 GLY A N 1
ATOM 991 C CA . GLY A 1 145 ? 14.91631 26.28767 64.09934 1.000 181.95051 142 GLY A CA 1
ATOM 992 C C . GLY A 1 145 ? 14.55730 27.32717 63.06063 1.000 182.88667 142 GLY A C 1
ATOM 993 O O . GLY A 1 145 ? 13.41682 27.36315 62.58872 1.000 183.66748 142 GLY A O 1
ATOM 994 N N . THR A 1 146 ? 15.51646 28.18180 62.70894 1.000 156.26093 143 THR A N 1
ATOM 995 C CA . THR A 1 146 ? 15.24234 29.30790 61.82629 1.000 158.58671 143 THR A CA 1
ATOM 996 C C . THR A 1 146 ? 14.65588 28.82814 60.50227 1.000 163.22695 143 THR A C 1
ATOM 997 O O . THR A 1 146 ? 14.89309 27.69925 60.06295 1.000 155.67075 143 THR A O 1
ATOM 1001 N N . GLY A 1 147 ? 13.86803 29.70247 59.87030 1.000 169.39452 144 GLY A N 1
ATOM 1002 C CA . GLY A 1 147 ? 13.24766 29.38057 58.59714 1.000 159.90824 144 GLY A CA 1
ATOM 1003 C C . GLY A 1 147 ? 14.23314 28.99601 57.51636 1.000 158.99472 144 GLY A C 1
ATOM 1004 O O . GLY A 1 147 ? 13.83467 28.40709 56.50607 1.000 158.07382 144 GLY A O 1
ATOM 1005 N N . LYS A 1 148 ? 15.51406 29.31824 57.70388 1.000 163.36547 145 LYS A N 1
ATOM 1006 C CA . LYS A 1 148 ? 16.54022 28.88771 56.76337 1.000 165.79986 145 LYS A CA 1
ATOM 1007 C C . LYS A 1 148 ? 16.87842 27.41172 56.94077 1.000 158.59922 145 LYS A C 1
ATOM 1008 O O . LYS A 1 148 ? 17.00285 26.68064 55.95222 1.000 163.16721 145 LYS A O 1
ATOM 1010 N N . GLU A 1 149 ? 17.02699 26.95447 58.18772 1.000 149.45297 146 GLU A N 1
ATOM 1011 C CA . GLU A 1 149 ? 17.36153 25.55242 58.42161 1.000 143.12844 146 GLU A CA 1
ATOM 1012 C C . GLU A 1 149 ? 16.17515 24.63866 58.13583 1.000 139.98559 146 GLU A C 1
ATOM 1013 O O . GLU A 1 149 ? 16.34368 23.55823 57.55831 1.000 127.82420 146 GLU A O 1
ATOM 1019 N N . VAL A 1 150 ? 14.96844 25.04525 58.53027 1.000 146.69970 147 VAL A N 1
ATOM 1020 C CA . VAL A 1 150 ? 13.81468 24.18379 58.29529 1.000 134.25624 147 VAL A CA 1
ATOM 1021 C C . VAL A 1 150 ? 13.34138 24.29443 56.84568 1.000 128.57594 147 VAL A C 1
ATOM 1022 O O . VAL A 1 150 ? 12.97235 23.29196 56.22729 1.000 112.91485 147 VAL A O 1
ATOM 1026 N N . GLY A 1 151 ? 13.37997 25.49727 56.26461 1.000 140.66389 148 GLY A N 1
ATOM 1027 C CA . GLY A 1 151 ? 12.90288 25.67560 54.90186 1.000 136.43376 148 GLY A CA 1
ATOM 1028 C C . GLY A 1 151 ? 13.78651 25.02537 53.85499 1.000 127.19994 148 GLY A C 1
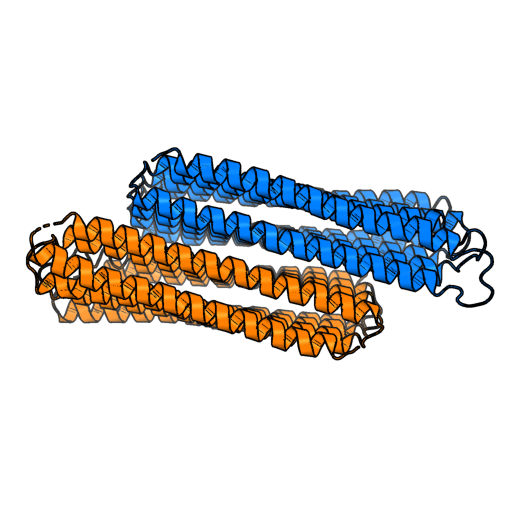ATOM 1029 O O . GLY A 1 151 ? 13.30163 24.63072 52.78923 1.000 138.42855 148 GLY A O 1
ATOM 1030 N N . ALA A 1 152 ? 15.08826 24.90693 54.13555 1.000 111.93609 149 ALA A N 1
ATOM 1031 C CA . ALA A 1 152 ? 15.98912 24.22757 53.20885 1.000 96.83821 149 ALA A CA 1
ATOM 1032 C C . ALA A 1 152 ? 15.67935 22.73812 53.13213 1.000 100.35720 149 ALA A C 1
ATOM 1033 O O . ALA A 1 152 ? 15.64050 22.16157 52.03866 1.000 95.31567 149 ALA A O 1
ATOM 1035 N N . ALA A 1 153 ? 15.45592 22.09585 54.28095 1.000 98.96816 150 ALA A N 1
ATOM 1036 C CA . ALA A 1 153 ? 15.09794 20.68282 54.26542 1.000 86.23521 150 ALA A CA 1
ATOM 1037 C C . ALA A 1 153 ? 13.76746 20.45477 53.56305 1.000 89.68954 150 ALA A C 1
ATOM 1038 O O . ALA A 1 153 ? 13.53784 19.37689 53.00462 1.000 83.18477 150 ALA A O 1
ATOM 1040 N N . LEU A 1 154 ? 12.88555 21.45534 53.56918 1.000 98.65131 151 LEU A N 1
ATOM 1041 C CA . LEU A 1 154 ? 11.60485 21.32124 52.88380 1.000 99.83075 151 LEU A CA 1
ATOM 1042 C C . LEU A 1 154 ? 11.76751 21.45403 51.37604 1.000 96.50214 151 LEU A C 1
ATOM 1043 O O . LEU A 1 154 ? 11.28484 20.60520 50.61806 1.000 91.08670 151 LEU A O 1
ATOM 1048 N N . ALA A 1 155 ? 12.44611 22.51434 50.92565 1.000 88.24686 152 ALA A N 1
ATOM 1049 C CA . ALA A 1 155 ? 12.66257 22.70207 49.49465 1.000 98.10580 152 ALA A CA 1
ATOM 1050 C C . ALA A 1 155 ? 13.44967 21.54653 48.88945 1.000 93.36785 152 ALA A C 1
ATOM 1051 O O . ALA A 1 155 ? 13.24351 21.19964 47.72030 1.000 83.80025 152 ALA A O 1
ATOM 1053 N N . ALA A 1 156 ? 14.35031 20.93856 49.66611 1.000 90.15359 153 ALA A N 1
ATOM 1054 C CA . ALA A 1 156 ? 15.08353 19.77532 49.17826 1.000 72.95315 153 ALA A CA 1
ATOM 1055 C C . ALA A 1 156 ? 14.16929 18.56782 49.04166 1.000 71.23944 153 ALA A C 1
ATOM 1056 O O . ALA A 1 156 ? 14.32917 17.76260 48.11864 1.000 69.71049 153 ALA A O 1
ATOM 1058 N N . ALA A 1 157 ? 13.21259 18.41830 49.95791 1.000 80.97995 154 ALA A N 1
ATOM 1059 C CA . ALA A 1 157 ? 12.25411 17.32708 49.84376 1.000 68.34848 154 ALA A CA 1
ATOM 1060 C C . ALA A 1 157 ? 11.31348 17.53889 48.66718 1.000 66.14238 154 ALA A C 1
ATOM 1061 O O . ALA A 1 157 ? 10.86226 16.56729 48.05021 1.000 73.64235 154 ALA A O 1
ATOM 1063 N N . VAL A 1 158 ? 11.01455 18.79441 48.33729 1.000 68.23996 155 VAL A N 1
ATOM 1064 C CA . VAL A 1 158 ? 10.15519 19.07319 47.19408 1.000 63.15786 155 VAL A CA 1
ATOM 1065 C C . VAL A 1 158 ? 10.82391 18.62096 45.90208 1.000 59.98625 155 VAL A C 1
ATOM 1066 O O . VAL A 1 158 ? 10.22510 17.89255 45.10219 1.000 56.63224 155 VAL A O 1
ATOM 1070 N N . THR A 1 159 ? 12.07972 19.02834 45.68203 1.000 72.87891 156 THR A N 1
ATOM 1071 C CA . THR A 1 159 ? 12.73087 18.69749 44.41592 1.000 70.79291 156 THR A CA 1
ATOM 1072 C C . THR A 1 159 ? 13.03062 17.20929 44.29488 1.000 66.39158 156 THR A C 1
ATOM 1073 O O . THR A 1 159 ? 13.10280 16.68754 43.17890 1.000 74.04879 156 THR A O 1
ATOM 1077 N N . GLU A 1 160 ? 13.20993 16.51103 45.41828 1.000 61.86094 157 GLU A N 1
ATOM 1078 C CA . GLU A 1 160 ? 13.37435 15.06261 45.37691 1.000 56.94612 157 GLU A CA 1
ATOM 1079 C C . GLU A 1 160 ? 12.06445 14.36099 45.04965 1.000 41.59650 157 GLU A C 1
ATOM 1080 O O . GLU A 1 160 ? 12.07736 13.31710 44.39289 1.000 64.79466 157 GLU A O 1
ATOM 1086 N N . VAL A 1 161 ? 10.93488 14.91817 45.49591 1.000 50.47104 158 VAL A N 1
ATOM 1087 C CA . VAL A 1 161 ? 9.63118 14.36812 45.14054 1.000 40.10446 158 VAL A CA 1
ATOM 1088 C C . VAL A 1 161 ? 9.30951 14.65996 43.68242 1.000 39.63225 158 VAL A C 1
ATOM 1089 O O . VAL A 1 161 ? 8.77280 13.80780 42.96888 1.000 48.53042 158 VAL A O 1
ATOM 1093 N N . ILE A 1 162 ? 9.63451 15.86571 43.21423 1.000 58.17853 159 ILE A N 1
ATOM 1094 C CA . ILE A 1 162 ? 9.43665 16.19445 41.80590 1.000 54.79446 159 ILE A CA 1
ATOM 1095 C C . ILE A 1 162 ? 10.26467 15.26913 40.92480 1.000 48.37488 159 ILE A C 1
ATOM 1096 O O . ILE A 1 162 ? 9.80223 14.81356 39.87178 1.000 39.63066 159 ILE A O 1
ATOM 1101 N N . ALA A 1 163 ? 11.50023 14.97432 41.34360 1.000 38.26550 160 ALA A N 1
ATOM 1102 C CA . ALA A 1 163 ? 12.36719 14.11321 40.54964 1.000 28.10832 160 ALA A CA 1
ATOM 1103 C C . ALA A 1 163 ? 11.90716 12.66492 40.60493 1.000 52.30418 160 ALA A C 1
ATOM 1104 O O . ALA A 1 163 ? 12.02549 11.93370 39.61820 1.000 55.34165 160 ALA A O 1
ATOM 1106 N N . ALA A 1 164 ? 11.39816 12.22510 41.75430 1.000 52.45002 161 ALA A N 1
ATOM 1107 C CA . ALA A 1 164 ? 10.87796 10.86782 41.84633 1.000 50.97286 161 ALA A CA 1
ATOM 1108 C C . ALA A 1 164 ? 9.57267 10.72606 41.07487 1.000 46.73304 161 ALA A C 1
ATOM 1109 O O . ALA A 1 164 ? 9.27251 9.64425 40.55784 1.000 46.51919 161 ALA A O 1
ATOM 1111 N N . LEU A 1 165 ? 8.79223 11.80499 40.97835 1.000 48.79754 162 LEU A N 1
ATOM 1112 C CA . LEU A 1 165 ? 7.55660 11.76051 40.20535 1.000 42.77043 162 LEU A CA 1
ATOM 1113 C C . LEU A 1 165 ? 7.85266 11.79723 38.71455 1.000 37.46005 162 LEU A C 1
ATOM 1114 O O . LEU A 1 165 ? 7.31917 10.99306 37.94231 1.000 40.98910 162 LEU A O 1
ATOM 1119 N N . SER A 1 166 ? 8.71086 12.72800 38.29668 1.000 36.61186 163 SER A N 1
ATOM 1120 C CA . SER A 1 166 ? 9.08086 12.83954 36.88967 1.000 38.63030 163 SER A CA 1
ATOM 1121 C C . SER A 1 166 ? 9.78555 11.57776 36.40257 1.000 41.06939 163 SER A C 1
ATOM 1122 O O . SER A 1 166 ? 9.59223 11.15041 35.25758 1.000 23.18446 163 SER A O 1
ATOM 1125 N N . ALA A 1 167 ? 10.61556 10.97272 37.25956 1.000 37.16700 164 ALA A N 1
ATOM 1126 C CA . ALA A 1 167 ? 11.21966 9.68737 36.92364 1.000 35.72782 164 ALA A CA 1
ATOM 1127 C C . ALA A 1 167 ? 10.16755 8.59512 36.81122 1.000 31.49390 164 ALA A C 1
ATOM 1128 O O . ALA A 1 167 ? 10.13152 7.87138 35.80929 1.000 34.32760 164 ALA A O 1
ATOM 1130 N N . LEU A 1 168 ? 9.31294 8.45631 37.83347 1.000 37.02994 165 LEU A N 1
ATOM 1131 C CA . LEU A 1 168 ? 8.30401 7.39834 37.83013 1.000 41.91536 165 LEU A CA 1
ATOM 1132 C C . LEU A 1 168 ? 7.44658 7.46094 36.57537 1.000 38.12678 165 LEU A C 1
ATOM 1133 O O . LEU A 1 168 ? 7.08346 6.42521 36.00457 1.000 38.00086 165 LEU A O 1
ATOM 1138 N N . LEU A 1 169 ? 7.12948 8.66851 36.11668 1.000 29.63255 166 LEU A N 1
ATOM 1139 C CA . LEU A 1 169 ? 6.34733 8.78776 34.89492 1.000 25.07367 166 LEU A CA 1
ATOM 1140 C C . LEU A 1 169 ? 7.16161 8.36935 33.68185 1.000 34.05969 166 LEU A C 1
ATOM 1141 O O . LEU A 1 169 ? 6.62965 7.72224 32.77000 1.000 29.85326 166 LEU A O 1
ATOM 1146 N N . THR A 1 170 ? 8.45540 8.71170 33.66129 1.000 21.93861 167 THR A N 1
ATOM 1147 C CA . THR A 1 170 ? 9.29198 8.34602 32.52307 1.000 23.00873 167 THR A CA 1
ATOM 1148 C C . THR A 1 170 ? 9.41998 6.82693 32.40209 1.000 37.17744 167 THR A C 1
ATOM 1149 O O . THR A 1 170 ? 9.27852 6.27016 31.30794 1.000 39.16630 167 THR A O 1
ATOM 1153 N N . LEU A 1 171 ? 9.66153 6.13819 33.52199 1.000 28.92586 168 LEU A N 1
ATOM 1154 C CA . LEU A 1 171 ? 9.72922 4.67948 33.50192 1.000 31.48279 168 LEU A CA 1
ATOM 1155 C C . LEU A 1 171 ? 8.39075 4.07550 33.09716 1.000 38.58404 168 LEU A C 1
ATOM 1156 O O . LEU A 1 171 ? 8.32707 3.24803 32.17930 1.000 40.12134 168 LEU A O 1
ATOM 1161 N N . THR A 1 172 ? 7.30485 4.49462 33.75423 1.000 34.02382 169 THR A N 1
ATOM 1162 C CA . THR A 1 172 ? 6.01007 3.86508 33.50762 1.000 25.23850 169 THR A CA 1
ATOM 1163 C C . THR A 1 172 ? 5.59307 4.00060 32.04735 1.000 41.26865 169 THR A C 1
ATOM 1164 O O . THR A 1 172 ? 5.15689 3.02147 31.42960 1.000 35.89802 169 THR A O 1
ATOM 1168 N N . LEU A 1 173 ? 5.75078 5.19591 31.47082 1.000 24.63563 170 LEU A N 1
ATOM 1169 C CA . LEU A 1 173 ? 5.54503 5.37017 30.03485 1.000 43.39350 170 LEU A CA 1
ATOM 1170 C C . LEU A 1 173 ? 6.33769 4.34889 29.22408 1.000 44.22345 170 LEU A C 1
ATOM 1171 O O . LEU A 1 173 ? 5.82723 3.79043 28.25094 1.000 35.24737 170 LEU A O 1
ATOM 1176 N N . ALA A 1 174 ? 7.58905 4.09619 29.60253 1.000 39.41317 171 ALA A N 1
ATOM 1177 C CA . ALA A 1 174 ? 8.43977 3.24891 28.77735 1.000 43.40399 171 ALA A CA 1
ATOM 1178 C C . ALA A 1 174 ? 8.02768 1.77807 28.86337 1.000 37.79733 171 ALA A C 1
ATOM 1179 O O . ALA A 1 174 ? 8.12484 1.04744 27.87157 1.000 55.52576 171 ALA A O 1
ATOM 1181 N N . HIS A 1 175 ? 7.56736 1.33754 30.04135 1.000 38.29503 172 HIS A N 1
ATOM 1182 C CA . HIS A 1 175 ? 7.09055 -0.03046 30.22127 1.000 40.35523 172 HIS A CA 1
ATOM 1183 C C . HIS A 1 175 ? 5.78904 -0.26515 29.46855 1.000 39.76662 172 HIS A C 1
ATOM 1184 O O . HIS A 1 175 ? 5.55749 -1.35703 28.94018 1.000 52.23041 172 HIS A O 1
ATOM 1191 N N . VAL A 1 176 ? 4.91739 0.73801 29.42378 1.000 38.71384 173 VAL A N 1
ATOM 1192 C CA . VAL A 1 176 ? 3.69930 0.61896 28.62841 1.000 30.25618 173 VAL A CA 1
ATOM 1193 C C . VAL A 1 176 ? 4.03800 0.60266 27.14378 1.000 48.93248 173 VAL A C 1
ATOM 1194 O O . VAL A 1 176 ? 3.57388 -0.26805 26.38969 1.000 39.10603 173 VAL A O 1
ATOM 1198 N N . ALA A 1 177 ? 4.87478 1.55101 26.70656 1.000 43.44919 174 ALA A N 1
ATOM 1199 C CA . ALA A 1 177 ? 5.23797 1.61804 25.29564 1.000 50.98187 174 ALA A CA 1
ATOM 1200 C C . ALA A 1 177 ? 5.99052 0.36907 24.84760 1.000 38.24134 174 ALA A C 1
ATOM 1201 O O . ALA A 1 177 ? 5.82952 -0.06839 23.70479 1.000 50.66018 174 ALA A O 1
ATOM 1203 N N . ALA A 1 178 ? 6.79985 -0.22576 25.73088 1.000 58.82127 175 ALA A N 1
ATOM 1204 C CA . ALA A 1 178 ? 7.45827 -1.49100 25.40808 1.000 35.16925 175 ALA A CA 1
ATOM 1205 C C . ALA A 1 178 ? 6.44520 -2.61575 25.25049 1.000 41.62339 175 ALA A C 1
ATOM 1206 O O . ALA A 1 178 ? 6.48834 -3.36111 24.26300 1.000 45.97416 175 ALA A O 1
ATOM 1208 N N . LEU A 1 179 ? 5.53260 -2.76148 26.21685 1.000 39.52521 176 LEU A N 1
ATOM 1209 C CA . LEU A 1 179 ? 4.51772 -3.80620 26.11199 1.000 43.79571 176 LEU A CA 1
ATOM 1210 C C . LEU A 1 179 ? 3.67967 -3.64247 24.85003 1.000 39.70431 176 LEU A C 1
ATOM 1211 O O . LEU A 1 179 ? 3.38321 -4.62611 24.16024 1.000 56.72502 176 LEU A O 1
ATOM 1216 N N . ALA A 1 180 ? 3.30367 -2.40581 24.51983 1.000 44.94439 177 ALA A N 1
ATOM 1217 C CA . ALA A 1 180 ? 2.50529 -2.17954 23.32101 1.000 48.04676 177 ALA A CA 1
ATOM 1218 C C . ALA A 1 180 ? 3.27892 -2.52403 22.05350 1.000 50.40281 177 ALA A C 1
ATOM 1219 O O . ALA A 1 180 ? 2.66994 -2.85603 21.03072 1.000 50.27792 177 ALA A O 1
ATOM 1221 N N . THR A 1 181 ? 4.61255 -2.45122 22.09840 1.000 45.80089 178 THR A N 1
ATOM 1222 C CA . THR A 1 181 ? 5.42402 -2.77553 20.93270 1.000 39.63424 178 THR A CA 1
ATOM 1223 C C . THR A 1 181 ? 5.53466 -4.28403 20.74643 1.000 53.96146 178 THR A C 1
ATOM 1224 O O . THR A 1 181 ? 5.32831 -4.80335 19.64575 1.000 54.80140 178 THR A O 1
ATOM 1228 N N . GLN A 1 182 ? 5.87345 -5.00346 21.81360 1.000 54.53298 179 GLN A N 1
ATOM 1229 C CA . GLN A 1 182 ? 5.99455 -6.44993 21.71451 1.000 34.49035 179 GLN A CA 1
ATOM 1230 C C . GLN A 1 182 ? 4.64537 -7.10895 21.46811 1.000 50.71008 179 GLN A C 1
ATOM 1231 O O . GLN A 1 182 ? 4.57825 -8.13096 20.77687 1.000 60.87005 179 GLN A O 1
ATOM 1237 N N . ALA A 1 183 ? 3.56540 -6.53999 22.00975 1.000 49.71221 180 ALA A N 1
ATOM 1238 C CA . ALA A 1 183 ? 2.24021 -7.10644 21.77698 1.000 50.91840 180 ALA A CA 1
ATOM 1239 C C . ALA A 1 183 ? 1.79686 -6.90602 20.33423 1.000 60.05256 180 ALA A C 1
ATOM 1240 O O . ALA A 1 183 ? 1.18306 -7.79694 19.73539 1.000 63.10048 180 ALA A O 1
ATOM 1242 N N . LEU A 1 184 ? 2.07988 -5.73594 19.76498 1.000 53.41530 181 LEU A N 1
ATOM 1243 C CA . LEU A 1 184 ? 1.75255 -5.50523 18.36358 1.000 58.54392 181 LEU A CA 1
ATOM 1244 C C . LEU A 1 184 ? 2.52437 -6.45864 17.45652 1.000 63.63984 181 LEU A C 1
ATOM 1245 O O . LEU A 1 184 ? 1.97366 -6.97843 16.47872 1.000 87.48944 181 LEU A O 1
ATOM 1250 N N . ALA A 1 185 ? 3.79612 -6.71936 17.77839 1.000 59.76976 182 ALA A N 1
ATOM 1251 C CA . ALA A 1 185 ? 4.61053 -7.58743 16.93347 1.000 62.86429 182 ALA A CA 1
ATOM 1252 C C . ALA A 1 185 ? 4.21326 -9.05094 17.08469 1.000 71.41227 182 ALA A C 1
ATOM 1253 O O . ALA A 1 185 ? 4.19353 -9.79718 16.09923 1.000 70.88132 182 ALA A O 1
ATOM 1255 N N . ALA A 1 186 ? 3.90634 -9.48442 18.30986 1.000 66.12068 183 ALA A N 1
ATOM 1256 C CA . ALA A 1 186 ? 3.40768 -10.83939 18.51798 1.000 66.22771 183 ALA A CA 1
ATOM 1257 C C . ALA A 1 186 ? 2.03397 -11.05156 17.89411 1.000 79.12671 183 ALA A C 1
ATOM 1258 O O . ALA A 1 186 ? 1.64430 -12.20058 17.65700 1.000 83.83586 183 ALA A O 1
ATOM 1260 N N . ALA A 1 187 ? 1.28967 -9.97538 17.63196 1.000 79.75589 184 ALA A N 1
ATOM 1261 C CA . ALA A 1 187 ? -0.00071 -10.10527 16.96532 1.000 85.86596 184 ALA A CA 1
ATOM 1262 C C . ALA A 1 187 ? 0.17661 -10.26075 15.46045 1.000 91.97950 184 ALA A C 1
ATOM 1263 O O . ALA A 1 187 ? -0.42645 -11.14616 14.84380 1.000 105.17510 184 ALA A O 1
ATOM 1265 N N . ALA A 1 188 ? 1.00737 -9.40721 14.85459 1.000 86.65523 185 ALA A N 1
ATOM 1266 C CA . ALA A 1 188 ? 1.31022 -9.53998 13.43521 1.000 74.20763 185 ALA A CA 1
ATOM 1267 C C . ALA A 1 188 ? 1.97742 -10.86897 13.11344 1.000 76.46611 185 ALA A C 1
ATOM 1268 O O . ALA A 1 188 ? 1.86473 -11.34673 11.97953 1.000 91.74468 185 ALA A O 1
ATOM 1270 N N . ALA A 1 189 ? 2.66972 -11.47545 14.08208 1.000 78.68316 186 ALA A N 1
ATOM 1271 C CA . ALA A 1 189 ? 3.26084 -12.79109 13.86757 1.000 79.88115 186 ALA A CA 1
ATOM 1272 C C . ALA A 1 189 ? 2.20558 -13.87958 13.74242 1.000 80.94529 186 ALA A C 1
ATOM 1273 O O . ALA A 1 189 ? 2.48947 -14.94007 13.17533 1.000 85.69798 186 ALA A O 1
ATOM 1275 N N . GLN A 1 190 ? 1.00133 -13.64485 14.26240 1.000 86.15099 187 GLN A N 1
ATOM 1276 C CA . GLN A 1 190 ? -0.10425 -14.58237 14.13845 1.000 103.13350 187 GLN A CA 1
ATOM 1277 C C . GLN A 1 190 ? -1.10503 -14.15595 13.07058 1.000 94.78054 187 GLN A C 1
ATOM 1278 O O . GLN A 1 190 ? -2.24989 -14.62100 13.08025 1.000 97.38961 187 GLN A O 1
ATOM 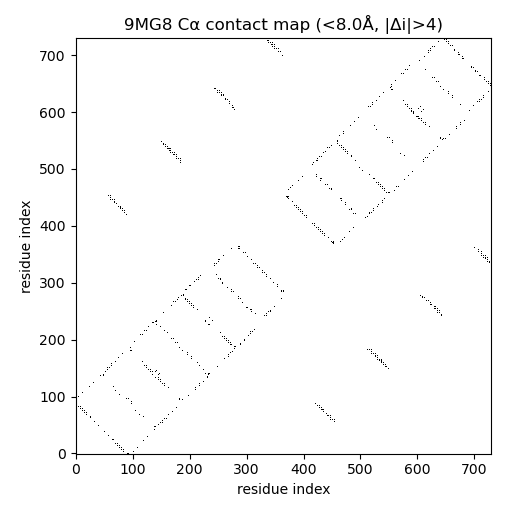1284 N N . ARG A 1 191 ? -0.68774 -13.28081 12.15315 1.000 84.06526 188 ARG A N 1
ATOM 1285 C CA . ARG A 1 191 ? -1.50313 -12.85211 11.01687 1.000 86.33230 188 ARG A CA 1
ATOM 1286 C C . ARG A 1 191 ? -2.85100 -12.29403 11.47266 1.000 90.68194 188 ARG A C 1
ATOM 1287 O O . ARG A 1 191 ? -3.91242 -12.70397 10.99800 1.000 97.03615 188 ARG A O 1
ATOM 1289 N N . VAL A 1 192 ? -2.79963 -11.35753 12.41672 1.000 89.61404 189 VAL A N 1
ATOM 1290 C CA . VAL A 1 192 ? -4.01979 -10.64331 12.80615 1.000 81.39383 189 VAL A CA 1
ATOM 1291 C C . VAL A 1 192 ? -4.53547 -9.86670 11.60574 1.000 90.41550 189 VAL A C 1
ATOM 1292 O O . VAL A 1 192 ? -3.72116 -9.32870 10.82743 1.000 83.97531 189 VAL A O 1
ATOM 1296 N N . PRO A 1 193 ? -5.84597 -9.79586 11.37700 1.000 109.87416 190 PRO A N 1
ATOM 1297 C CA . PRO A 1 193 ? -6.37410 -8.83583 10.40663 1.000 112.61514 190 PRO A CA 1
ATOM 1298 C C . PRO A 1 193 ? -5.77895 -7.46469 10.66073 1.000 110.11889 190 PRO A C 1
ATOM 1299 O O . PRO A 1 193 ? -5.91935 -6.92327 11.76652 1.000 110.92964 190 PRO A O 1
ATOM 1303 N N . PRO A 1 194 ? -5.08475 -6.88445 9.67686 1.000 101.59091 191 PRO A N 1
ATOM 1304 C CA . PRO A 1 194 ? -4.28144 -5.68370 9.96512 1.000 86.81422 191 PRO A CA 1
ATOM 1305 C C . PRO A 1 194 ? -5.08982 -4.53988 10.54322 1.000 93.89421 191 PRO A C 1
ATOM 1306 O O . PRO A 1 194 ? -4.55209 -3.75260 11.32995 1.000 80.25048 191 PRO A O 1
ATOM 1310 N N . GLU A 1 195 ? -6.37473 -4.44112 10.19491 1.000 100.75333 192 GLU A N 1
ATOM 1311 C CA . GLU A 1 195 ? -7.22629 -3.39765 10.75664 1.000 86.58906 192 GLU A CA 1
ATOM 1312 C C . GLU A 1 195 ? -7.23269 -3.44889 12.27941 1.000 93.92742 192 GLU A C 1
ATOM 1313 O O . GLU A 1 195 ? -7.30102 -2.40762 12.94229 1.000 99.29259 192 GLU A O 1
ATOM 1319 N N . GLU A 1 196 ? -7.15242 -4.65177 12.85313 1.000 91.32883 193 GLU A N 1
ATOM 1320 C CA . GLU A 1 196 ? -7.12832 -4.77643 14.30623 1.000 93.08694 193 GLU A CA 1
ATOM 1321 C C . GLU A 1 196 ? -5.78894 -4.34109 14.89136 1.000 89.30479 193 GLU A C 1
ATOM 1322 O O . GLU A 1 196 ? -5.72980 -3.92719 16.05639 1.000 76.45243 193 GLU A O 1
ATOM 1328 N N . LEU A 1 197 ? -4.70865 -4.42853 14.10912 1.000 78.93780 194 LEU A N 1
ATOM 1329 C CA . LEU A 1 197 ? -3.42982 -3.89165 14.56177 1.000 71.25306 194 LEU A CA 1
ATOM 1330 C C . LEU A 1 197 ? -3.47673 -2.37277 14.67109 1.000 80.56232 194 LEU A C 1
ATOM 1331 O O . LEU A 1 197 ? -2.97510 -1.80059 15.64784 1.000 82.68087 194 LEU A O 1
ATOM 1336 N N . LEU A 1 198 ? -4.06904 -1.70325 13.67575 1.000 72.64137 195 LEU A N 1
ATOM 1337 C CA . LEU A 1 198 ? -4.18602 -0.24849 13.73036 1.000 72.47764 195 LEU A CA 1
ATOM 1338 C C . LEU A 1 198 ? -5.01869 0.19842 14.92844 1.000 76.00198 195 LEU A C 1
ATOM 1339 O O . LEU A 1 198 ? -4.72069 1.22144 15.55992 1.000 68.68797 195 LEU A O 1
ATOM 1344 N N . ARG A 1 199 ? -6.07172 -0.55216 15.25291 1.000 69.12967 196 ARG A N 1
ATOM 1345 C CA . ARG A 1 199 ? -6.93705 -0.16706 16.36082 1.000 74.88716 196 ARG A CA 1
ATOM 1346 C C . ARG A 1 199 ? -6.30178 -0.48920 17.70731 1.000 71.95475 196 ARG A C 1
ATOM 1347 O O . ARG A 1 199 ? -6.46190 0.27440 18.66620 1.000 64.25566 196 ARG A O 1
ATOM 1355 N N . GLY A 1 200 ? -5.57949 -1.60825 17.79843 1.000 77.61960 197 GLY A N 1
ATOM 1356 C CA . GLY A 1 200 ? -4.87454 -1.91934 19.03081 1.000 61.86795 197 GLY A CA 1
ATOM 1357 C C . GLY A 1 200 ? -3.87234 -0.84564 19.40699 1.000 65.64950 197 GLY A C 1
ATOM 1358 O O . GLY A 1 200 ? -3.75081 -0.47621 20.57834 1.000 53.30904 197 GLY A O 1
ATOM 1359 N N . ALA A 1 201 ? -3.15060 -0.31816 18.41609 1.000 58.90546 198 ALA A N 1
ATOM 1360 C CA . ALA A 1 201 ? -2.25632 0.79965 18.68202 1.000 57.55948 198 ALA A CA 1
ATOM 1361 C C . ALA A 1 201 ? -3.01803 2.03239 19.15870 1.000 54.11942 198 ALA A C 1
ATOM 1362 O O . ALA A 1 201 ? -2.51449 2.77540 20.00825 1.000 52.87647 198 ALA A O 1
ATOM 1364 N N . GLU A 1 202 ? -4.22596 2.26613 18.63465 1.000 56.00927 199 GLU A N 1
ATOM 1365 C CA . GLU A 1 202 ? -5.00647 3.41768 19.07823 1.000 53.64101 199 GLU A CA 1
ATOM 1366 C C . GLU A 1 202 ? -5.40842 3.27824 20.53879 1.000 50.12118 199 GLU A C 1
ATOM 1367 O O . GLU A 1 202 ? -5.41174 4.26215 21.28806 1.000 67.10226 199 GLU A O 1
ATOM 1373 N N . ARG A 1 203 ? -5.75589 2.06560 20.96285 1.000 50.89607 200 ARG A N 1
ATOM 1374 C CA . ARG A 1 203 ? -6.09702 1.85617 22.36517 1.000 61.51475 200 ARG A CA 1
ATOM 1375 C C . ARG A 1 203 ? -4.88374 2.07694 23.26259 1.000 56.05411 200 ARG A C 1
ATOM 1376 O O . ARG A 1 203 ? -4.98707 2.72258 24.31213 1.000 50.13614 200 ARG A O 1
ATOM 1384 N N . PHE A 1 204 ? -3.72206 1.55386 22.86390 1.000 53.79015 201 PHE A N 1
ATOM 1385 C CA . PHE A 1 204 ? -2.52796 1.70518 23.68783 1.000 46.07872 201 PHE A CA 1
ATOM 1386 C C . PHE A 1 204 ? -2.06938 3.15137 23.73477 1.000 51.42870 201 PHE A C 1
ATOM 1387 O O . PHE A 1 204 ? -1.57250 3.60888 24.76796 1.000 37.08413 201 PHE A O 1
ATOM 1395 N N . ILE A 1 205 ? -2.23871 3.88230 22.63271 1.000 50.77762 202 ILE A N 1
ATOM 1396 C CA . ILE A 1 205 ? -1.94830 5.31159 22.62662 1.000 39.42020 202 ILE A CA 1
ATOM 1397 C C . ILE A 1 205 ? -2.84641 6.04555 23.61302 1.000 48.61988 202 ILE A C 1
ATOM 1398 O O . ILE A 1 205 ? -2.39755 6.94817 24.33078 1.000 46.46847 202 ILE A O 1
ATOM 1403 N N . GLU A 1 206 ? -4.12729 5.67248 23.66758 1.000 49.43214 203 GLU A N 1
ATOM 1404 C CA . GLU A 1 206 ? -5.03951 6.33295 24.59173 1.000 52.78161 203 GLU A CA 1
ATOM 1405 C C . GLU A 1 206 ? -4.69812 6.01100 26.04133 1.000 48.71585 203 GLU A C 1
ATOM 1406 O O . GLU A 1 206 ? -4.90712 6.84628 26.92573 1.000 56.48748 203 GLU A O 1
ATOM 1412 N N . LEU A 1 207 ? -4.16366 4.82086 26.30710 1.000 52.15440 204 LEU A N 1
ATOM 1413 C CA . LEU A 1 207 ? -3.66876 4.53607 27.64839 1.000 58.82467 204 LEU A CA 1
ATOM 1414 C C . LEU A 1 207 ? -2.44452 5.38221 27.97464 1.000 53.60164 204 LEU A C 1
ATOM 1415 O O . LEU A 1 207 ? -2.30831 5.85455 29.11231 1.000 43.67258 204 LEU A O 1
ATOM 1420 N N . LEU A 1 208 ? -1.56260 5.60284 26.98967 1.000 35.04075 205 LEU A N 1
ATOM 1421 C CA . LEU A 1 208 ? -0.42520 6.49108 27.20354 1.000 39.90968 205 LEU A CA 1
ATOM 1422 C C . LEU A 1 208 ? -0.88252 7.90087 27.57767 1.000 53.73775 205 LEU A C 1
ATOM 1423 O O . LEU A 1 208 ? -0.36259 8.49707 28.52702 1.000 49.50230 205 LEU A O 1
ATOM 1428 N N . ILE A 1 209 ? -1.86090 8.44874 26.85148 1.000 43.73046 206 ILE A N 1
ATOM 1429 C CA . ILE A 1 209 ? -2.31251 9.81028 27.13000 1.000 50.10794 206 ILE A CA 1
ATOM 1430 C C . ILE A 1 209 ? -2.93308 9.89481 28.51653 1.000 61.05158 206 ILE A C 1
ATOM 1431 O O . ILE A 1 209 ? -2.75954 10.89251 29.23162 1.000 47.27383 206 ILE A O 1
ATOM 1436 N N . ARG A 1 210 ? -3.66304 8.84974 28.92210 1.000 47.85507 207 ARG A N 1
ATOM 1437 C CA . ARG A 1 210 ? -4.23387 8.83898 30.26322 1.000 48.48127 207 ARG A CA 1
ATOM 1438 C C . ARG A 1 210 ? -3.14419 8.76984 31.32452 1.000 47.05872 207 ARG A C 1
ATOM 1439 O O . ARG A 1 210 ? -3.31670 9.31298 32.42275 1.000 59.95940 207 ARG A O 1
ATOM 1447 N N . LEU A 1 211 ? -2.01427 8.12644 31.01237 1.000 42.40101 208 LEU A N 1
ATOM 1448 C CA . LEU A 1 211 ? -0.87375 8.15503 31.92348 1.000 43.96788 208 LEU A CA 1
ATOM 1449 C C . LEU A 1 211 ? -0.32568 9.57153 32.06387 1.000 50.82743 208 LEU A C 1
ATOM 1450 O O . LEU A 1 211 ? 0.03643 9.99708 33.16850 1.000 43.87487 208 LEU A O 1
ATOM 1455 N N . SER A 1 212 ? -0.26358 10.31751 30.95516 1.000 42.52195 209 SER A N 1
ATOM 1456 C CA . SER A 1 212 ? 0.20789 11.69653 31.01676 1.000 38.55620 209 SER A CA 1
ATOM 1457 C C . SER A 1 212 ? -0.72906 12.56886 31.84820 1.000 50.61172 209 SER A C 1
ATOM 1458 O O . SER A 1 212 ? -0.27018 13.37058 32.67067 1.000 49.42019 209 SER A O 1
ATOM 1461 N N . GLU A 1 213 ? -2.04366 12.41707 31.65916 1.000 57.53080 210 GLU A N 1
ATOM 1462 C CA . GLU A 1 213 ? -3.00520 13.22728 32.40332 1.000 48.74054 210 GLU A CA 1
ATOM 1463 C C . GLU A 1 213 ? -2.87356 13.00712 33.90675 1.000 46.72458 210 GLU A C 1
ATOM 1464 O O . GLU A 1 213 ? -2.78077 13.96825 34.68149 1.000 44.44659 210 GLU A O 1
ATOM 1470 N N . ARG A 1 214 ? -2.87936 11.74471 34.34307 1.000 33.13034 211 ARG A N 1
ATOM 1471 C CA . ARG A 1 214 ? -2.75249 11.47584 35.76996 1.000 34.60564 211 ARG A CA 1
ATOM 1472 C C . ARG A 1 214 ? -1.37672 11.87161 36.29179 1.000 46.04951 211 ARG A C 1
ATOM 1473 O O . ARG A 1 214 ? -1.24881 12.26718 37.45770 1.000 47.81243 211 ARG A O 1
ATOM 1481 N N . GLY A 1 215 ? -0.34384 11.79394 35.44946 1.000 37.50937 212 GLY A N 1
ATOM 1482 C CA . GLY A 1 215 ? 0.97912 12.20738 35.88897 1.000 27.71084 212 GLY A CA 1
ATOM 1483 C C . GLY A 1 215 ? 1.07653 13.70750 36.10930 1.000 45.10706 212 GLY A C 1
ATOM 1484 O O . GLY A 1 215 ? 1.69148 14.16506 37.07694 1.000 41.18609 212 GLY A O 1
ATOM 1485 N N . ALA A 1 216 ? 0.47066 14.49261 35.21300 1.000 37.83385 213 ALA A N 1
ATOM 1486 C CA . ALA A 1 216 ? 0.42561 15.93987 35.37844 1.000 47.36118 213 ALA A CA 1
ATOM 1487 C C . ALA A 1 216 ? -0.33692 16.34550 36.63791 1.000 56.56739 213 ALA A C 1
ATOM 1488 O O . ALA A 1 216 ? -0.02535 17.38123 37.23539 1.000 45.89638 213 ALA A O 1
ATOM 1490 N N . GLU A 1 217 ? -1.33474 15.55689 37.05753 1.000 60.25214 214 GLU A N 1
ATOM 1491 C CA . GLU A 1 217 ? -2.04119 15.87483 38.29648 1.000 52.34544 214 GLU A CA 1
ATOM 1492 C C . GLU A 1 217 ? -1.14209 15.67154 39.51037 1.000 53.99944 214 GLU A C 1
ATOM 1493 O O . GLU A 1 217 ? -1.23137 16.42254 40.48952 1.000 53.84061 214 GLU A O 1
ATOM 1499 N N . ALA A 1 218 ? -0.27708 14.65454 39.47401 1.000 40.35879 215 ALA A N 1
ATOM 1500 C CA . ALA A 1 218 ? 0.63608 14.44417 40.59088 1.000 46.42478 215 ALA A CA 1
ATOM 1501 C C . ALA A 1 218 ? 1.63221 15.58807 40.70750 1.000 45.71471 215 ALA A C 1
ATOM 1502 O O . ALA A 1 218 ? 1.96599 16.01414 41.81918 1.000 39.82725 215 ALA A O 1
ATOM 1504 N N . LEU A 1 219 ? 2.12677 16.09250 39.57376 1.000 32.52773 216 LEU A N 1
ATOM 1505 C CA . LEU A 1 219 ? 3.03160 17.23664 39.62613 1.000 52.49911 216 LEU A CA 1
ATOM 1506 C C . LEU A 1 219 ? 2.32052 18.47007 40.17024 1.000 45.53933 216 LEU A C 1
ATOM 1507 O O . LEU A 1 219 ? 2.83575 19.13860 41.07077 1.000 43.23383 216 LEU A O 1
ATOM 1512 N N . LEU A 1 220 ? 1.11710 18.75608 39.66478 1.000 46.92140 217 LEU A N 1
ATOM 1513 C CA . LEU A 1 220 ? 0.35870 19.92003 40.11555 1.000 42.54064 217 LEU A CA 1
ATOM 1514 C C . LEU A 1 220 ? 0.07973 19.86888 41.61666 1.000 42.80898 217 LEU A C 1
ATOM 1515 O O . LEU A 1 220 ? 0.12343 20.90038 42.29995 1.000 51.51603 217 LEU A O 1
ATOM 1520 N N . ARG A 1 221 ? -0.20452 18.67827 42.15001 1.000 39.26976 218 ARG A N 1
ATOM 1521 C CA . ARG A 1 221 ? -0.44883 18.54650 43.58325 1.000 37.31965 218 ARG A CA 1
ATOM 1522 C C . ARG A 1 221 ? 0.84087 18.65407 44.38647 1.000 57.01658 218 ARG A C 1
ATOM 1523 O O . ARG A 1 221 ? 0.80547 19.03420 45.56798 1.000 42.46726 218 ARG A O 1
ATOM 1531 N N . ALA A 1 222 ? 1.98297 18.31136 43.77908 1.000 37.87115 219 ALA A N 1
ATOM 1532 C CA . ALA A 1 222 ? 3.24662 18.59189 44.44357 1.000 38.78613 219 ALA A CA 1
ATOM 1533 C C . ALA A 1 222 ? 3.48066 20.09426 44.54436 1.000 55.11176 219 ALA A C 1
ATOM 1534 O O . ALA A 1 222 ? 4.01536 20.58054 45.54947 1.000 37.64891 219 ALA A O 1
ATOM 1536 N N . LEU A 1 223 ? 3.07180 20.84457 43.51876 1.000 45.51698 220 LEU A N 1
ATOM 1537 C CA . LEU A 1 223 ? 3.18207 22.29658 43.56875 1.000 65.69626 220 LEU A CA 1
ATOM 1538 C C . LEU A 1 223 ? 2.31830 22.87473 44.68392 1.000 69.94490 220 LEU A C 1
ATOM 1539 O O . LEU A 1 223 ? 2.71831 23.83815 45.34617 1.000 55.29754 220 LEU A O 1
ATOM 1544 N N . GLU A 1 224 ? 1.13907 22.28462 44.91757 1.000 69.31443 221 GLU A N 1
ATOM 1545 C CA . GLU A 1 224 ? 0.25731 22.76817 45.97620 1.000 57.58832 221 GLU A CA 1
ATOM 1546 C C . GLU A 1 224 ? 0.85297 22.52056 47.35705 1.000 58.51557 221 GLU A C 1
ATOM 1547 O O . GLU A 1 224 ? 0.74610 23.37358 48.24437 1.000 83.93621 221 GLU A O 1
ATOM 1553 N N . LEU A 1 225 ? 1.47589 21.35814 47.56202 1.000 54.77396 222 LEU A N 1
ATOM 1554 C CA . LEU A 1 225 ? 2.16295 21.10016 48.82398 1.000 65.63367 222 LEU A CA 1
ATOM 1555 C C . LEU A 1 225 ? 3.32453 22.06347 49.03444 1.000 55.97941 222 LEU A C 1
ATOM 1556 O O . LEU A 1 225 ? 3.65955 22.39224 50.17750 1.000 72.75178 222 LEU A O 1
ATOM 1561 N N . ALA A 1 226 ? 3.94985 22.52536 47.94937 1.000 32.66815 223 ALA A N 1
ATOM 1562 C CA . ALA A 1 226 ? 5.01262 23.51391 48.08025 1.000 57.40098 223 ALA A CA 1
ATOM 1563 C C . ALA A 1 226 ? 4.44992 24.87682 48.46768 1.000 76.74673 223 ALA A C 1
ATOM 1564 O O . ALA A 1 226 ? 5.03056 25.58079 49.30173 1.000 58.34913 223 ALA A O 1
ATOM 1566 N N . ILE A 1 227 ? 3.32278 25.26531 47.86433 1.000 73.44167 224 ILE A N 1
ATOM 1567 C CA . ILE A 1 227 ? 2.67101 26.52437 48.21516 1.000 76.25622 224 ILE A CA 1
ATOM 1568 C C . ILE A 1 227 ? 2.20296 26.49202 49.66315 1.000 75.56077 224 ILE A C 1
ATOM 1569 O O . ILE A 1 227 ? 2.37435 27.46457 50.41022 1.000 84.08878 224 ILE A O 1
ATOM 1574 N N . ARG A 1 228 ? 1.60844 25.37117 50.08239 1.000 66.44918 225 ARG A N 1
ATOM 1575 C CA . ARG A 1 228 ? 1.17556 25.23104 51.46738 1.000 72.39659 225 ARG A CA 1
ATOM 1576 C C . ARG A 1 228 ? 2.36223 25.24296 52.42350 1.000 86.23597 225 ARG A C 1
ATOM 1577 O O . ARG A 1 228 ? 2.28347 25.82410 53.51327 1.000 102.93640 225 ARG A O 1
ATOM 1585 N N . ALA A 1 229 ? 3.47207 24.61130 52.03069 1.000 76.03062 226 ALA A N 1
ATOM 1586 C CA . ALA A 1 229 ? 4.65910 24.59820 52.87699 1.000 81.39311 226 ALA A CA 1
ATOM 1587 C C . ALA A 1 229 ? 5.24009 25.99477 53.05330 1.000 68.58729 226 ALA A C 1
ATOM 1588 O O . ALA A 1 229 ? 5.77839 26.30575 54.12099 1.000 90.68496 226 ALA A O 1
ATOM 1590 N N . ALA A 1 230 ? 5.13701 26.84732 52.02821 1.000 59.41973 227 ALA A N 1
ATOM 1591 C CA . ALA A 1 230 ? 5.62747 28.21779 52.15006 1.000 87.05535 227 ALA A CA 1
ATOM 1592 C C . ALA A 1 230 ? 4.73347 29.06524 53.04919 1.000 77.41035 227 ALA A C 1
ATOM 1593 O O . ALA A 1 230 ? 5.21521 30.00278 53.69131 1.000 73.73433 227 ALA A O 1
ATOM 1595 N N . ARG A 1 231 ? 3.43358 28.76607 53.09430 1.000 85.30057 228 ARG A N 1
ATOM 1596 C CA . ARG A 1 231 ? 2.53987 29.47347 54.00417 1.000 72.27708 228 ARG A CA 1
ATOM 1597 C C . ARG A 1 231 ? 2.86899 29.17762 55.45969 1.000 85.06253 228 ARG A C 1
ATOM 1598 O O . ARG A 1 231 ? 2.68481 30.04223 56.32455 1.000 108.04171 228 ARG A O 1
ATOM 1606 N N . GLU A 1 232 ? 3.34444 27.96457 55.74752 1.000 79.72898 229 GLU A N 1
ATOM 1607 C CA . GLU A 1 232 ? 3.78823 27.63342 57.09702 1.000 102.97146 229 GLU A CA 1
ATOM 1608 C C . GLU A 1 232 ? 4.98788 28.47715 57.51082 1.000 115.50254 229 GLU A C 1
ATOM 1609 O O . GLU A 1 232 ? 5.22657 28.67370 58.70832 1.000 128.53918 229 GLU A O 1
ATOM 1615 N N . ALA A 1 233 ? 5.74602 28.99136 56.53904 1.000 96.69982 230 ALA A N 1
ATOM 1616 C CA . ALA A 1 233 ? 6.90153 29.82192 56.86143 1.000 109.52171 230 ALA A CA 1
ATOM 1617 C C . ALA A 1 233 ? 6.48957 31.09035 57.60193 1.000 127.45220 230 ALA A C 1
ATOM 1618 O O . ALA A 1 233 ? 7.12557 31.47660 58.59026 1.000 140.23718 230 ALA A O 1
ATOM 1620 N N . ALA A 1 234 ? 5.43609 31.76304 57.12919 1.000 126.24265 231 ALA A N 1
ATOM 1621 C CA . ALA A 1 234 ? 4.96544 32.96563 57.80701 1.000 132.63199 231 ALA A CA 1
ATOM 1622 C C . ALA A 1 234 ? 4.29487 32.65520 59.13864 1.000 140.20304 231 ALA A C 1
ATOM 1623 O O . ALA A 1 234 ? 4.18096 33.54622 59.98851 1.000 156.24531 231 ALA A O 1
ATOM 1625 N N . ARG A 1 235 ? 3.86464 31.41199 59.34849 1.000 151.76594 232 ARG A N 1
ATOM 1626 C CA . ARG A 1 235 ? 3.15688 31.07661 60.57946 1.000 172.62388 232 ARG A CA 1
ATOM 1627 C C . ARG A 1 235 ? 4.10127 31.05908 61.77408 1.000 187.04068 232 ARG A C 1
ATOM 1628 O O . ARG A 1 235 ? 3.80073 31.63876 62.82498 1.000 201.98189 232 ARG A O 1
ATOM 1636 N N . ARG A 1 236 ? 5.24364 30.38783 61.63960 1.000 169.23293 233 ARG A N 1
ATOM 1637 C CA . ARG A 1 236 ? 6.18218 30.29838 62.74821 1.000 174.20285 233 ARG A CA 1
ATOM 1638 C C . ARG A 1 236 ? 7.02088 31.55793 62.92172 1.000 177.80553 233 ARG A C 1
ATOM 1639 O O . ARG A 1 236 ? 7.77390 31.63566 63.89993 1.000 187.46123 233 ARG A O 1
ATOM 1647 N N . LYS A 1 237 ? 6.85925 32.55615 62.04525 1.000 170.18993 234 LYS A N 1
ATOM 1648 C CA . LYS A 1 237 ? 7.71344 33.74742 62.02147 1.000 173.30346 234 LYS A CA 1
ATOM 1649 C C . LYS A 1 237 ? 9.18164 33.33840 62.22910 1.000 175.80174 234 LYS A C 1
ATOM 1650 O O . LYS A 1 237 ? 9.79982 33.50490 63.29996 1.000 178.08464 234 LYS A O 1
ATOM 1656 N N . SER A 1 238 ? 9.69839 32.68684 61.17686 1.000 177.46694 235 SER A N 1
ATOM 1657 C CA . SER A 1 238 ? 11.07459 32.20023 61.07520 1.000 186.10142 235 SER A CA 1
ATOM 1658 C C . SER A 1 238 ? 11.72939 32.58950 59.75588 1.000 193.21597 235 SER A C 1
ATOM 1659 O O . SER A 1 238 ? 12.82755 33.16538 59.72923 1.000 202.07634 235 SER A O 1
ATOM 1662 N N . GLY A 1 239 ? 11.06284 32.30752 58.63510 1.000 186.22350 236 GLY A N 1
ATOM 1663 C CA . GLY A 1 239 ? 11.54381 32.75016 57.34481 1.000 184.31025 236 GLY A CA 1
ATOM 1664 C C . GLY A 1 239 ? 11.25017 34.22399 57.09292 1.000 188.25477 236 GLY A C 1
ATOM 1665 O O . GLY A 1 239 ? 10.68002 34.94426 57.91715 1.000 194.37313 236 GLY A O 1
ATOM 1666 N N . THR A 1 240 ? 11.66186 34.67135 55.91250 1.000 165.59004 237 THR A N 1
ATOM 1667 C CA . THR A 1 240 ? 11.45531 36.03320 55.44753 1.000 164.69455 237 THR A CA 1
ATOM 1668 C C . THR A 1 240 ? 10.45788 36.01812 54.29059 1.000 151.26303 237 THR A C 1
ATOM 1669 O O . THR A 1 240 ? 9.77985 35.01471 54.03880 1.000 149.38633 237 THR A O 1
ATOM 1673 N N . GLY A 1 241 ? 10.36507 37.14036 53.58325 1.000 138.86701 238 GLY A N 1
ATOM 1674 C CA . GLY A 1 241 ? 9.52608 37.21561 52.40482 1.000 131.29299 238 GLY A CA 1
ATOM 1675 C C . GLY A 1 241 ? 10.35832 37.04251 51.15586 1.000 131.24933 238 GLY A C 1
ATOM 1676 O O . GLY A 1 241 ? 9.83204 36.78373 50.07101 1.000 116.84422 238 GLY A O 1
ATOM 1677 N N . GLU A 1 242 ? 11.67419 37.17572 51.31298 1.000 139.31230 239 GLU A N 1
ATOM 1678 C CA . GLU A 1 242 ? 12.60356 37.05881 50.19958 1.000 137.74291 239 GLU A CA 1
ATOM 1679 C C . GLU A 1 242 ? 13.11948 35.64080 50.01199 1.000 119.31303 239 GLU A C 1
ATOM 1680 O O . GLU A 1 242 ? 13.35185 35.22095 48.87306 1.000 119.75946 239 GLU A O 1
ATOM 1686 N N . GLU A 1 243 ? 13.29585 34.88846 51.09669 1.000 132.04104 240 GLU A N 1
ATOM 1687 C CA . GLU A 1 243 ? 13.84399 33.54179 50.99247 1.000 121.79146 240 GLU A CA 1
ATOM 1688 C C . GLU A 1 243 ? 12.76251 32.50198 50.71895 1.000 119.90607 240 GLU A C 1
ATOM 1689 O O . GLU A 1 243 ? 12.90060 31.68870 49.80049 1.000 114.66643 240 GLU A O 1
ATOM 1695 N N . VAL A 1 244 ? 11.68077 32.51164 51.50180 1.000 132.19988 241 VAL A N 1
ATOM 1696 C CA . VAL A 1 244 ? 10.61082 31.55050 51.26795 1.000 120.85560 241 VAL A CA 1
ATOM 1697 C C . VAL A 1 244 ? 9.82193 31.89398 50.01242 1.000 111.85897 241 VAL A C 1
ATOM 1698 O O . VAL A 1 244 ? 9.18703 31.01149 49.42388 1.000 119.83324 241 VAL A O 1
ATOM 1702 N N . GLY A 1 245 ? 9.85155 33.15422 49.57609 1.000 102.07232 242 GLY A N 1
ATOM 1703 C CA . GLY A 1 245 ? 9.20557 33.50043 48.32214 1.000 98.00360 242 GLY A CA 1
ATOM 1704 C C . GLY A 1 245 ? 9.99427 33.01892 47.12020 1.000 89.34376 242 GLY A C 1
ATOM 1705 O O . GLY A 1 245 ? 9.42624 32.46598 46.17447 1.000 75.14402 242 GLY A O 1
ATOM 1706 N N . ALA A 1 246 ? 11.31472 33.22489 47.13954 1.000 88.01809 243 ALA A N 1
ATOM 1707 C CA . ALA A 1 246 ? 12.16081 32.74766 46.05325 1.000 79.11661 243 ALA A CA 1
ATOM 1708 C C . ALA A 1 246 ? 12.25040 31.23002 46.04886 1.000 87.36540 243 ALA A C 1
ATOM 1709 O O . ALA A 1 246 ? 12.41916 30.62174 44.98658 1.000 75.33490 243 ALA A O 1
ATOM 1711 N N . ALA A 1 247 ? 12.14180 30.60792 47.22478 1.000 89.57096 244 ALA A N 1
ATOM 1712 C CA . ALA A 1 247 ? 12.09951 29.15305 47.29935 1.000 66.46448 244 ALA A CA 1
ATOM 1713 C C . ALA A 1 247 ? 10.84379 28.59092 46.63207 1.000 86.33745 244 ALA A C 1
ATOM 1714 O O . ALA A 1 247 ? 10.92348 27.58827 45.91332 1.000 81.76331 244 ALA A O 1
ATOM 1716 N N . LEU A 1 248 ? 9.67344 29.20696 46.85527 1.000 94.88492 245 LEU A N 1
ATOM 1717 C CA . LEU A 1 248 ? 8.48872 28.80086 46.09593 1.000 89.56349 245 LEU A CA 1
ATOM 1718 C C . LEU A 1 248 ? 8.64198 29.11245 44.61041 1.000 81.06091 245 LEU A C 1
ATOM 1719 O O . LEU A 1 248 ? 8.24733 28.29979 43.76788 1.000 74.29966 245 LEU A O 1
ATOM 1724 N N . ALA A 1 249 ? 9.21748 30.26858 44.26457 1.000 58.53691 246 ALA A N 1
ATOM 1725 C CA . ALA A 1 249 ? 9.43782 30.57552 42.85497 1.000 79.67519 246 ALA A CA 1
ATOM 1726 C C . ALA A 1 249 ? 10.29854 29.50989 42.18792 1.000 68.80225 246 ALA A C 1
ATOM 1727 O O . ALA A 1 249 ? 10.15909 29.26285 40.98559 1.000 52.26249 246 ALA A O 1
ATOM 1729 N N . ALA A 1 250 ? 11.17974 28.86079 42.95111 1.000 58.45868 247 ALA A N 1
ATOM 1730 C CA . ALA A 1 250 ? 11.98168 27.78110 42.39166 1.000 60.17089 247 ALA A CA 1
ATOM 1731 C C . ALA A 1 250 ? 11.13238 26.54346 42.13098 1.000 68.76827 247 ALA A C 1
ATOM 1732 O O . ALA A 1 250 ? 11.22677 25.93711 41.05688 1.000 43.45473 247 ALA A O 1
ATOM 1734 N N . ALA A 1 251 ? 10.30054 26.15386 43.10417 1.000 63.73980 248 ALA A N 1
ATOM 1735 C CA . ALA A 1 251 ? 9.41917 25.00438 42.92085 1.000 53.08892 248 ALA A CA 1
ATOM 1736 C C . ALA A 1 251 ? 8.46698 25.19812 41.74636 1.000 62.60953 248 ALA A C 1
ATOM 1737 O O . ALA A 1 251 ? 8.11696 24.22498 41.06328 1.000 72.31531 248 ALA A O 1
ATOM 1739 N N . VAL A 1 252 ? 8.03031 26.43483 41.49937 1.000 60.66497 249 VAL A N 1
ATOM 1740 C CA . VAL A 1 252 ? 7.22231 26.70634 40.31445 1.000 61.37180 249 VAL A CA 1
ATOM 1741 C C . VAL A 1 252 ? 7.98879 26.32396 39.05635 1.000 63.68874 249 VAL A C 1
ATOM 1742 O O . VAL A 1 252 ? 7.47578 25.59366 38.19939 1.000 71.46143 249 VAL A O 1
ATOM 1746 N N . THR A 1 253 ? 9.24219 26.77800 38.94544 1.000 58.55451 250 THR A N 1
ATOM 1747 C CA . THR A 1 253 ? 10.04605 26.47450 37.76445 1.000 68.84856 250 THR A CA 1
ATOM 1748 C C . THR A 1 253 ? 10.24282 24.96983 37.59045 1.000 61.63666 250 THR A C 1
ATOM 1749 O O . THR A 1 253 ? 10.24060 24.46313 36.46335 1.000 62.46947 250 THR A O 1
ATOM 1753 N N . GLU A 1 254 ? 10.41939 24.23921 38.69479 1.000 46.33744 251 GLU A N 1
ATOM 1754 C CA . GLU A 1 254 ? 10.65370 22.80180 38.60310 1.000 56.22792 251 GLU A CA 1
ATOM 1755 C C . GLU A 1 254 ? 9.40297 22.06800 38.13475 1.000 56.12661 251 GLU A C 1
ATOM 1756 O O . GLU A 1 254 ? 9.49755 21.06952 37.41322 1.000 68.55016 251 GLU A O 1
ATOM 1762 N N . VAL A 1 255 ? 8.22465 22.54531 38.54166 1.000 55.33777 252 VAL A N 1
ATOM 1763 C CA . VAL A 1 255 ? 6.97617 21.91198 38.13278 1.000 39.39835 252 VAL A CA 1
ATOM 1764 C C . VAL A 1 255 ? 6.69777 22.17454 36.65909 1.000 50.90368 252 VAL A C 1
ATOM 1765 O O . VAL A 1 255 ? 6.24396 21.28170 35.93584 1.000 64.29036 252 VAL A O 1
ATOM 1769 N N . ILE A 1 256 ? 6.95601 23.39841 36.18928 1.000 59.11841 253 ILE A N 1
ATOM 1770 C CA . ILE A 1 256 ? 6.77166 23.69817 34.77023 1.000 63.87847 253 ILE A CA 1
ATOM 1771 C C . ILE A 1 256 ? 7.65147 22.78741 33.92570 1.000 56.81367 253 ILE A C 1
ATOM 1772 O O . ILE A 1 256 ? 7.18120 22.13900 32.98359 1.000 56.12633 253 ILE A O 1
ATOM 1777 N N . ALA A 1 257 ? 8.94269 22.71611 34.26560 1.000 46.96383 254 ALA A N 1
ATOM 1778 C CA . ALA A 1 257 ? 9.89351 21.95434 33.46597 1.000 49.79779 254 ALA A CA 1
ATOM 1779 C C . ALA A 1 257 ? 9.65484 20.45200 33.57922 1.000 57.00452 254 ALA A C 1
ATOM 1780 O O . ALA A 1 257 ? 9.96305 19.70447 32.64372 1.000 52.89042 254 ALA A O 1
ATOM 1782 N N . ALA A 1 258 ? 9.12334 19.98950 34.71484 1.000 49.75736 255 ALA A N 1
ATOM 1783 C CA . ALA A 1 258 ? 8.73496 18.59005 34.82273 1.000 62.76321 255 ALA A CA 1
ATOM 1784 C C . ALA A 1 258 ? 7.47694 18.30101 34.01611 1.000 52.15166 255 ALA A C 1
ATOM 1785 O O . ALA A 1 258 ? 7.35915 17.22301 33.42035 1.000 48.11011 255 ALA A O 1
ATOM 1787 N N . LEU A 1 259 ? 6.52996 19.24016 33.98146 1.000 50.46284 256 LEU A N 1
ATOM 1788 C CA . LEU A 1 259 ? 5.34748 19.04842 33.14752 1.000 53.62317 256 LEU A CA 1
ATOM 1789 C C . LEU A 1 259 ? 5.71742 19.02821 31.66900 1.000 50.44720 256 LEU A C 1
ATOM 1790 O O . LEU A 1 259 ? 5.32740 18.11608 30.93172 1.000 53.68010 256 LEU A O 1
ATOM 1795 N N . SER A 1 260 ? 6.48501 20.02122 31.21969 1.000 45.52628 257 SER A N 1
ATOM 1796 C CA . SER A 1 260 ? 6.87446 20.06523 29.81611 1.000 51.17993 257 SER A CA 1
ATOM 1797 C C . SER A 1 260 ? 7.72012 18.85818 29.43125 1.000 53.16513 257 SER A C 1
ATOM 1798 O O . SER A 1 260 ? 7.62106 18.36999 28.30206 1.000 58.03302 257 SER A O 1
ATOM 1801 N N . ALA A 1 261 ? 8.55203 18.35813 30.34660 1.000 49.36707 258 ALA A N 1
ATOM 1802 C CA . ALA A 1 261 ? 9.32478 17.15922 30.03926 1.000 41.76342 258 ALA A CA 1
ATOM 1803 C C . ALA A 1 261 ? 8.41228 15.94928 29.88874 1.000 49.70286 258 ALA A C 1
ATOM 1804 O O . ALA A 1 261 ? 8.55991 15.16797 28.94251 1.000 46.00527 258 ALA A O 1
ATOM 1806 N N . LEU A 1 262 ? 7.45645 15.78836 30.80705 1.000 47.78102 259 LEU A N 1
ATOM 1807 C CA . LEU A 1 262 ? 6.47777 14.71144 30.69322 1.000 49.31798 259 LEU A CA 1
ATOM 1808 C C . LEU A 1 262 ? 5.70670 14.79322 29.38183 1.000 48.90692 259 LEU A C 1
ATOM 1809 O O . LEU A 1 262 ? 5.44164 13.76800 28.74704 1.000 44.66826 259 LEU A O 1
ATOM 1814 N N . LEU A 1 263 ? 5.32358 15.99877 28.95989 1.000 51.90269 260 LEU A N 1
ATOM 1815 C CA . LEU A 1 263 ? 4.56108 16.10352 27.72094 1.000 45.84533 260 LEU A CA 1
ATOM 1816 C C . LEU A 1 263 ? 5.43296 15.79070 26.51360 1.000 48.25963 260 LEU A C 1
ATOM 1817 O O . LEU A 1 263 ? 5.00795 15.06426 25.60702 1.000 44.66700 260 LEU A O 1
ATOM 1822 N N . THR A 1 264 ? 6.65848 16.32009 26.49371 1.000 46.60964 261 THR A N 1
ATOM 1823 C CA . THR A 1 264 ? 7.60556 15.98745 25.43435 1.000 40.08272 261 THR A CA 1
ATOM 1824 C C . THR A 1 264 ? 7.77144 14.47639 25.29779 1.000 44.47101 261 THR A C 1
ATOM 1825 O O . THR A 1 264 ? 7.70501 13.93190 24.19050 1.000 43.51617 261 THR A O 1
ATOM 1829 N N . LEU A 1 265 ? 7.97900 13.77821 26.42053 1.000 43.28028 262 LEU A N 1
ATOM 1830 C CA . LEU A 1 265 ? 8.16885 12.32970 26.36552 1.000 32.54219 262 LEU A CA 1
ATOM 1831 C C . LEU A 1 265 ? 6.91643 11.62487 25.85974 1.000 36.65571 262 LEU A C 1
ATOM 1832 O O . LEU A 1 265 ? 7.00185 10.74257 24.99596 1.000 36.21360 262 LEU A O 1
ATOM 1837 N N . THR A 1 266 ? 5.74480 12.00648 26.38134 1.000 37.81281 263 THR A N 1
ATOM 1838 C CA . THR A 1 266 ? 4.50530 11.33175 26.00884 1.000 36.40632 263 THR A CA 1
ATOM 1839 C C . THR A 1 266 ? 4.18044 11.53272 24.53339 1.000 42.41725 263 THR A C 1
ATOM 1840 O O . THR A 1 266 ? 3.71845 10.60517 23.86317 1.000 51.57010 263 THR A O 1
ATOM 1844 N N . LEU A 1 267 ? 4.40641 12.73772 24.01204 1.000 37.87648 264 LEU A N 1
ATOM 1845 C CA . LEU A 1 267 ? 4.28753 12.96010 22.57460 1.000 49.03974 264 LEU A CA 1
ATOM 1846 C C . LEU A 1 267 ? 5.18045 12.00504 21.79496 1.000 42.02232 264 LEU A C 1
ATOM 1847 O O . LEU A 1 267 ? 4.77094 11.46229 20.76196 1.000 42.76578 264 LEU A O 1
ATOM 1852 N N . ALA A 1 268 ? 6.40624 11.78986 22.27689 1.000 32.03957 265 ALA A N 1
ATOM 1853 C CA . ALA A 1 268 ? 7.35948 10.96251 21.54739 1.000 35.93157 265 ALA A CA 1
ATOM 1854 C C . ALA A 1 268 ? 6.98555 9.48549 21.60542 1.000 45.25504 265 ALA A C 1
ATOM 1855 O O . ALA A 1 268 ? 7.16289 8.76058 20.62072 1.000 50.41828 265 ALA A O 1
ATOM 1857 N N . HIS A 1 269 ? 6.48786 9.01292 22.75301 1.000 36.15675 266 HIS A N 1
ATOM 1858 C CA . HIS A 1 269 ? 6.08650 7.61268 22.85092 1.000 43.91721 266 HIS A CA 1
ATOM 1859 C C . HIS A 1 269 ? 4.86186 7.33268 21.99146 1.000 56.81491 266 HIS A C 1
ATOM 1860 O O . HIS A 1 269 ? 4.71740 6.23159 21.44293 1.000 60.13474 266 HIS A O 1
ATOM 1867 N N . VAL A 1 270 ? 3.96243 8.31151 21.87778 1.000 40.25491 267 VAL A N 1
ATOM 1868 C CA . VAL A 1 270 ? 2.77675 8.13647 21.04759 1.000 45.39051 267 VAL A CA 1
ATOM 1869 C C . VAL A 1 270 ? 3.15489 8.14591 19.57269 1.000 49.23064 267 VAL A C 1
ATOM 1870 O O . VAL A 1 270 ? 2.66613 7.32743 18.78287 1.000 49.91156 267 VAL A O 1
ATOM 1874 N N . ALA A 1 271 ? 4.04100 9.06087 19.18047 1.000 46.02687 268 ALA A N 1
ATOM 1875 C CA . ALA A 1 271 ? 4.48253 9.10925 17.79438 1.000 46.03816 268 ALA A CA 1
ATOM 1876 C C . ALA A 1 271 ? 5.31570 7.89069 17.42647 1.000 50.25556 268 ALA A C 1
ATOM 1877 O O . ALA A 1 271 ? 5.22469 7.39838 16.29783 1.000 51.51991 268 ALA A O 1
ATOM 1879 N N . ALA A 1 272 ? 6.12752 7.39264 18.35863 1.000 49.62522 269 ALA A N 1
ATOM 1880 C CA . ALA A 1 272 ? 6.91246 6.19147 18.09471 1.000 49.56899 269 ALA A CA 1
ATOM 1881 C C . ALA A 1 272 ? 6.01779 4.96723 17.95665 1.000 44.40454 269 ALA A C 1
ATOM 1882 O O . ALA A 1 272 ? 6.23916 4.12559 17.08192 1.000 58.39846 269 ALA A O 1
ATOM 1884 N N . LEU A 1 273 ? 5.00545 4.84812 18.81478 1.000 54.07317 270 LEU A N 1
ATOM 1885 C CA . LEU A 1 273 ? 4.07210 3.73272 18.70983 1.000 50.01782 270 LEU A CA 1
ATOM 1886 C C . LEU A 1 273 ? 3.27375 3.80365 17.41644 1.000 53.63444 270 LEU A C 1
ATOM 1887 O O . LEU A 1 273 ? 2.98791 2.77263 16.79873 1.000 59.42830 270 LEU A O 1
ATOM 1892 N N . ALA A 1 274 ? 2.90340 5.01122 16.99316 1.000 48.26570 271 ALA A N 1
ATOM 1893 C CA . ALA A 1 274 ? 2.11782 5.15599 15.77395 1.000 50.66607 271 ALA A CA 1
ATOM 1894 C C . ALA A 1 274 ? 2.93510 4.78390 14.54276 1.000 61.02321 271 ALA A C 1
ATOM 1895 O O . ALA A 1 274 ? 2.44330 4.07968 13.65403 1.000 56.96929 271 ALA A O 1
ATOM 1897 N N . THR A 1 275 ? 4.18598 5.24304 14.47574 1.000 49.91429 272 THR A N 1
ATOM 1898 C CA . THR A 1 275 ? 5.02568 4.94281 13.32286 1.000 38.24337 272 THR A CA 1
ATOM 1899 C C . THR A 1 275 ? 5.30380 3.45023 13.21085 1.000 59.71979 272 THR A C 1
ATOM 1900 O O . THR A 1 275 ? 5.26099 2.88490 12.11127 1.000 66.10060 272 THR A O 1
ATOM 1904 N N . GLN A 1 276 ? 5.59610 2.79386 14.33423 1.000 54.38303 273 GLN A N 1
ATOM 1905 C CA . GLN A 1 276 ? 5.81126 1.35603 14.29761 1.000 47.92191 273 GLN A CA 1
ATOM 1906 C C . GLN A 1 276 ? 4.53410 0.58766 13.97646 1.000 64.63472 273 GLN A C 1
ATOM 1907 O O . GLN A 1 276 ? 4.61258 -0.50459 13.40302 1.000 83.81181 273 GLN A O 1
ATOM 1913 N N . ALA A 1 277 ? 3.36358 1.13538 14.31030 1.000 57.18707 274 ALA A N 1
ATOM 1914 C CA . ALA A 1 277 ? 2.11301 0.43964 14.02195 1.000 55.88987 274 ALA A CA 1
ATOM 1915 C C . ALA A 1 277 ? 1.67485 0.63582 12.57438 1.000 69.95035 274 ALA A C 1
ATOM 1916 O O . ALA A 1 277 ? 1.24139 -0.32005 11.92143 1.000 77.24498 274 ALA A O 1
ATOM 1918 N N . LEU A 1 278 ? 1.76505 1.86776 12.06203 1.000 66.73521 275 LEU A N 1
ATOM 1919 C CA . LEU A 1 278 ? 1.45024 2.11571 10.65766 1.000 56.63240 275 LEU A CA 1
ATOM 1920 C C . LEU A 1 278 ? 2.38777 1.35140 9.73074 1.000 66.10254 275 LEU A C 1
ATOM 1921 O O . LEU A 1 278 ? 1.99399 0.97955 8.61924 1.000 85.00076 275 LEU A O 1
ATOM 1926 N N . ALA A 1 279 ? 3.62467 1.10563 10.16629 1.000 61.21275 276 ALA A N 1
ATOM 1927 C CA . ALA A 1 279 ? 4.56384 0.35131 9.34580 1.000 69.16009 276 ALA A CA 1
ATOM 1928 C C . ALA A 1 279 ? 4.26895 -1.14145 9.37897 1.000 83.68400 276 ALA A C 1
ATOM 1929 O O . ALA A 1 279 ? 4.28772 -1.80272 8.33303 1.000 91.38849 276 ALA A O 1
ATOM 1931 N N . ALA A 1 280 ? 4.00071 -1.69018 10.56693 1.000 75.99148 277 ALA A N 1
ATOM 1932 C CA . ALA A 1 280 ? 3.73281 -3.11829 10.67179 1.000 98.33645 277 ALA A CA 1
ATOM 1933 C C . ALA A 1 280 ? 2.43570 -3.50602 9.97465 1.000 104.73912 277 ALA A C 1
ATOM 1934 O O . ALA A 1 280 ? 2.19099 -4.69865 9.76158 1.000 110.64005 277 ALA A O 1
ATOM 1936 N N . ALA A 1 281 ? 1.59849 -2.52873 9.62135 1.000 86.99028 278 ALA A N 1
ATOM 1937 C CA . ALA A 1 281 ? 0.34011 -2.78238 8.93295 1.000 93.27424 278 ALA A CA 1
ATOM 1938 C C . ALA A 1 281 ? 0.52231 -2.82639 7.42069 1.000 92.40982 278 ALA A C 1
ATOM 1939 O O . ALA A 1 281 ? 0.00370 -3.72957 6.75846 1.000 89.70662 278 ALA A O 1
ATOM 1941 N N . ALA A 1 282 ? 1.25260 -1.85487 6.86487 1.000 81.72621 279 ALA A N 1
ATOM 1942 C CA . ALA A 1 282 ? 1.58558 -1.88746 5.44849 1.000 78.78189 279 ALA A CA 1
ATOM 1943 C C . ALA A 1 282 ? 2.38211 -3.12963 5.08107 1.000 87.69441 279 ALA A C 1
ATOM 1944 O O . ALA A 1 282 ? 2.44028 -3.48636 3.89915 1.000 105.26322 279 ALA A O 1
ATOM 1946 N N . ALA A 1 283 ? 2.99702 -3.79132 6.06465 1.000 77.35117 280 ALA A N 1
ATOM 1947 C CA . ALA A 1 283 ? 3.67289 -5.05688 5.80243 1.000 85.39660 280 ALA A CA 1
ATOM 1948 C C . ALA A 1 283 ? 2.68494 -6.11279 5.32143 1.000 99.62327 280 ALA A C 1
ATOM 1949 O O . ALA A 1 283 ? 2.88143 -6.73452 4.26971 1.000 103.62568 280 ALA A O 1
ATOM 1951 N N . GLN A 1 284 ? 1.60863 -6.32310 6.07776 1.000 105.16782 281 GLN A N 1
ATOM 1952 C CA . GLN A 1 284 ? 0.55525 -7.25560 5.69780 1.000 112.72719 281 GLN A CA 1
ATOM 1953 C C . GLN A 1 284 ? -0.35189 -6.70236 4.61098 1.000 116.65816 281 GLN A C 1
ATOM 1954 O O . GLN A 1 284 ? -1.35489 -7.34031 4.27421 1.000 126.03681 281 GLN A O 1
ATOM 1960 N N . ARG A 1 285 ? -0.01308 -5.53558 4.06397 1.000 95.51151 282 ARG A N 1
ATOM 1961 C CA . ARG A 1 285 ? -0.78752 -4.86138 3.02644 1.000 98.71790 282 ARG A CA 1
ATOM 1962 C C . ARG A 1 285 ? -2.22751 -4.61791 3.48641 1.000 99.81214 282 ARG A C 1
ATOM 1963 O O . ARG A 1 285 ? -3.17963 -5.28485 3.07761 1.000 108.83578 282 ARG A O 1
ATOM 1971 N N . VAL A 1 286 ? -2.34727 -3.62635 4.36198 1.000 89.59408 283 VAL A N 1
ATOM 1972 C CA . VAL A 1 286 ? -3.64472 -3.11086 4.78381 1.000 99.31720 283 VAL A CA 1
ATOM 1973 C C . VAL A 1 286 ? -4.16180 -2.24807 3.63746 1.000 104.99987 283 VAL A C 1
ATOM 1974 O O . VAL A 1 286 ? -3.35311 -1.70960 2.86535 1.000 93.70711 283 VAL A O 1
ATOM 1978 N N . PRO A 1 287 ? -5.47409 -2.13752 3.44360 1.000 104.66893 284 PRO A N 1
ATOM 1979 C CA . PRO A 1 287 ? -6.00357 -1.17826 2.46886 1.000 97.53979 284 PRO A CA 1
ATOM 1980 C C . PRO A 1 287 ? -5.46992 0.21722 2.73616 1.000 101.40205 284 PRO A C 1
ATOM 1981 O O . PRO A 1 287 ? -5.48383 0.68575 3.88470 1.000 95.79203 284 PRO A O 1
ATOM 1985 N N . PRO A 1 288 ? -4.97301 0.90728 1.70497 1.000 105.73561 285 PRO A N 1
ATOM 1986 C CA . PRO A 1 288 ? -4.38937 2.23895 1.93404 1.000 95.89279 285 PRO A CA 1
ATOM 1987 C C . PRO A 1 288 ? -5.38021 3.25135 2.47069 1.000 101.85774 285 PRO A C 1
ATOM 1988 O O . PRO A 1 288 ? -4.96555 4.22705 3.10690 1.000 104.19570 285 PRO A O 1
ATOM 1992 N N . GLU A 1 289 ? -6.67828 3.05488 2.23023 1.000 117.53520 286 GLU A N 1
ATOM 1993 C CA . GLU A 1 289 ? -7.67627 3.96827 2.77827 1.000 129.24699 286 GLU A CA 1
ATOM 1994 C C . GLU A 1 289 ? -7.70002 3.90393 4.30048 1.000 127.84438 286 GLU A C 1
ATOM 1995 O O . GLU A 1 289 ? -7.81828 4.93588 4.97112 1.000 118.54149 286 GLU A O 1
ATOM 2001 N N . GLU A 1 290 ? -7.58920 2.69788 4.86441 1.000 131.40121 287 GLU A N 1
ATOM 2002 C CA . GLU A 1 290 ? -7.53278 2.56251 6.31560 1.000 115.12320 287 GLU A CA 1
ATOM 2003 C C . GLU A 1 290 ? -6.20940 3.06910 6.87228 1.000 106.19304 287 GLU A C 1
ATOM 2004 O O . GLU A 1 290 ? -6.16501 3.57491 7.99858 1.000 98.71992 287 GLU A O 1
ATOM 2010 N N . LEU A 1 291 ? -5.12606 2.93631 6.10435 1.000 101.10460 288 LEU A N 1
ATOM 2011 C CA . LEU A 1 291 ? -3.83837 3.46507 6.53929 1.000 100.39953 288 LEU A CA 1
ATOM 2012 C C . LEU A 1 291 ? -3.89502 4.98092 6.67730 1.000 96.96492 288 LEU A C 1
ATOM 2013 O O . LEU A 1 291 ? -3.33838 5.54989 7.62266 1.000 92.74596 288 LEU A O 1
ATOM 2018 N N . GLU A 1 292 ? -4.57475 5.64749 5.74811 1.000 103.34348 289 GLU A N 1
ATOM 2019 C CA . GLU A 1 292 ? -4.78182 7.08737 5.80115 1.000 100.29651 289 GLU A CA 1
ATOM 2020 C C . GLU A 1 292 ? -5.79062 7.50178 6.86457 1.000 101.11309 289 GLU A C 1
ATOM 2021 O O . GLU A 1 292 ? -5.83514 8.68317 7.22642 1.000 105.59623 289 GLU A O 1
ATOM 2027 N N . LYS A 1 293 ? -6.59368 6.56727 7.37016 1.000 99.72928 290 LYS A N 1
ATOM 2028 C CA . LYS A 1 293 ? -7.48779 6.84087 8.48916 1.000 100.52568 290 LYS A CA 1
ATOM 2029 C C . LYS A 1 293 ? -6.78198 6.69326 9.83058 1.000 85.57189 290 LYS A C 1
ATOM 2030 O O . LYS A 1 293 ? -6.98943 7.51234 10.73361 1.000 88.93460 290 LYS A O 1
ATOM 2036 N N . GLY A 1 294 ? -5.95151 5.65821 9.97396 1.000 88.64498 291 GLY A N 1
ATOM 2037 C CA . GLY A 1 294 ? -5.19345 5.49264 11.20283 1.000 78.20940 291 GLY A CA 1
ATOM 2038 C C . GLY A 1 294 ? -4.24581 6.64701 11.46150 1.000 65.23697 291 GLY A C 1
ATOM 2039 O O . GLY A 1 294 ? -4.06696 7.07214 12.60395 1.000 67.59600 291 GLY A O 1
ATOM 2040 N N . ALA A 1 295 ? -3.63210 7.17612 10.40355 1.000 67.83564 292 ALA A N 1
ATOM 2041 C CA . ALA A 1 295 ? -2.79445 8.35862 10.55936 1.000 69.69947 292 ALA A CA 1
ATOM 2042 C C . ALA A 1 295 ? -3.60654 9.56388 11.01029 1.000 78.52974 292 ALA A C 1
ATOM 2043 O O . ALA A 1 295 ? -3.08025 10.43130 11.71603 1.000 70.39778 292 ALA A O 1
ATOM 2045 N N . GLU A 1 296 ? -4.88470 9.63024 10.62494 1.000 77.83034 293 GLU A N 1
ATOM 2046 C CA . GLU A 1 296 ? -5.71626 10.76678 11.00937 1.000 88.73098 293 GLU A CA 1
ATOM 2047 C C . GLU A 1 296 ? -6.09897 10.70208 12.48419 1.000 81.97317 293 GLU A C 1
ATOM 2048 O O . GLU A 1 296 ? -6.12539 11.73268 13.16912 1.000 86.55537 293 GLU A O 1
ATOM 2054 N N . ARG A 1 297 ? -6.39374 9.50236 12.99474 1.000 82.05678 294 ARG A N 1
ATOM 2055 C CA . ARG A 1 297 ? -6.76929 9.37859 14.40102 1.000 83.51790 294 ARG A CA 1
ATOM 2056 C C . ARG A 1 297 ? -5.55713 9.53376 15.31411 1.000 75.15308 294 ARG A C 1
ATOM 2057 O O . ARG A 1 297 ? -5.64902 10.16821 16.37269 1.000 64.08216 294 ARG A O 1
ATOM 2065 N N . PHE A 1 298 ? -4.41415 8.95705 14.92325 1.000 69.15759 295 PHE A N 1
ATOM 2066 C CA . PHE A 1 298 ? -3.17601 9.18117 15.66416 1.000 53.72222 295 PHE A CA 1
ATOM 2067 C C . PHE A 1 298 ? -2.82360 10.66158 15.69478 1.000 67.40673 295 PHE A C 1
ATOM 2068 O O . PHE A 1 298 ? -2.30956 11.16729 16.69957 1.000 57.95208 295 PHE A O 1
ATOM 2076 N N . ILE A 1 299 ? -3.08375 11.36958 14.59336 1.000 65.82043 296 ILE A N 1
ATOM 2077 C CA . ILE A 1 299 ? -2.88434 12.81384 14.57259 1.000 56.97160 296 ILE A CA 1
ATOM 2078 C C . ILE A 1 299 ? -3.78950 13.48904 15.59780 1.000 68.18152 296 ILE A C 1
ATOM 2079 O O . ILE A 1 299 ? -3.34914 14.36221 16.35669 1.000 69.60048 296 ILE A O 1
ATOM 2084 N N . GLU A 1 300 ? -5.06246 13.08379 15.65219 1.000 59.33668 297 GLU A N 1
ATOM 2085 C CA . GLU A 1 300 ? -5.99373 13.70145 16.59251 1.000 72.95597 297 GLU A CA 1
ATOM 2086 C C . GLU A 1 300 ? -5.58270 13.43799 18.03399 1.000 70.26056 297 GLU A C 1
ATOM 2087 O O . GLU A 1 300 ? -5.63418 14.34215 18.87560 1.000 77.37447 297 GLU A O 1
ATOM 2093 N N . LEU A 1 301 ? -5.17654 12.20216 18.33812 1.000 72.11909 298 LEU A N 1
ATOM 2094 C CA . LEU A 1 301 ? -4.72358 11.87744 19.68720 1.000 72.19689 298 LEU A CA 1
ATOM 2095 C C . LEU A 1 301 ? -3.49337 12.68840 20.07778 1.000 67.03282 298 LEU A C 1
ATOM 2096 O O . LEU A 1 301 ? -3.36171 13.09317 21.23931 1.000 65.98707 298 LEU A O 1
ATOM 2101 N N . LEU A 1 302 ? -2.59096 12.94440 19.12540 1.000 53.88024 299 LEU A N 1
ATOM 2102 C CA . LEU A 1 302 ? -1.44728 13.80616 19.40310 1.000 65.43695 299 LEU A CA 1
ATOM 2103 C C . LEU A 1 302 ? -1.87998 15.22741 19.74788 1.000 73.05813 299 LEU A C 1
ATOM 2104 O O . LEU A 1 302 ? -1.24034 15.88652 20.57686 1.000 60.66794 299 LEU A O 1
ATOM 2109 N N . GLU A 1 303 ? -2.95291 15.71835 19.12626 1.000 67.40730 300 GLU A N 1
ATOM 2110 C CA . GLU A 1 303 ? -3.41843 17.06690 19.42330 1.000 76.77645 300 GLU A CA 1
ATOM 2111 C C . GLU A 1 303 ? -4.20652 17.12216 20.72855 1.000 70.51135 300 GLU A C 1
ATOM 2112 O O . GLU A 1 303 ? -4.11274 18.11453 21.46014 1.000 76.16004 300 GLU A O 1
ATOM 2118 N N . ARG A 1 304 ? -4.97382 16.07430 21.04288 1.000 75.42866 301 ARG A N 1
ATOM 2119 C CA . ARG A 1 304 ? -5.69263 16.03137 22.31417 1.000 74.56531 301 ARG A CA 1
ATOM 2120 C C . ARG A 1 304 ? -4.71918 16.04049 23.48418 1.000 68.04403 301 ARG A C 1
ATOM 2121 O O . ARG A 1 304 ? -4.91322 16.76243 24.46945 1.000 63.10202 301 ARG A O 1
ATOM 2129 N N . LEU A 1 305 ? -3.66409 15.22953 23.39057 1.000 69.58074 302 LEU A N 1
ATOM 2130 C CA . LEU A 1 305 ? -2.61648 15.24388 24.40260 1.000 67.53065 302 LEU A CA 1
ATOM 2131 C C . LEU A 1 305 ? -2.00094 16.62818 24.54365 1.000 59.87551 302 LEU A C 1
ATOM 2132 O O . LEU A 1 305 ? -1.68963 17.05728 25.66542 1.000 51.04070 302 LEU A O 1
ATOM 2137 N N . SER A 1 306 ? -1.84341 17.34409 23.42334 1.000 54.98990 303 SER A N 1
ATOM 2138 C CA . SER A 1 306 ? -1.28328 18.69399 23.46425 1.000 68.02633 303 SER A CA 1
ATOM 2139 C C . SER A 1 306 ? -2.11990 19.64334 24.33582 1.000 70.57334 303 SER A C 1
ATOM 2140 O O . SER A 1 306 ? -1.56884 20.31584 25.21705 1.000 71.02675 303 SER A O 1
ATOM 2143 N N . GLU A 1 307 ? -3.45389 19.70128 24.12709 1.000 67.76674 304 GLU A N 1
ATOM 2144 C CA . GLU A 1 307 ? -4.29766 20.58907 24.94100 1.000 63.24482 304 GLU A CA 1
ATOM 2145 C C . GLU A 1 307 ? -4.31207 20.14785 26.39816 1.000 79.15360 304 GLU A C 1
ATOM 2146 O O . GLU A 1 307 ? -4.01391 20.93651 27.29119 1.000 77.34331 304 GLU A O 1
ATOM 2152 N N . ARG A 1 308 ? -4.64677 18.88492 26.66069 1.000 66.87727 305 ARG A N 1
ATOM 2153 C CA . ARG A 1 308 ? -4.71257 18.36485 28.02634 1.000 71.24821 305 ARG A CA 1
ATOM 2154 C C . ARG A 1 308 ? -3.42656 18.61211 28.80457 1.000 75.77798 305 ARG A C 1
ATOM 2155 O O . ARG A 1 308 ? -3.45828 18.62736 30.03906 1.000 69.52846 305 ARG A O 1
ATOM 2163 N N . GLY A 1 309 ? -2.30098 18.79452 28.11132 1.000 60.56313 306 GLY A N 1
ATOM 2164 C CA . GLY A 1 309 ? -1.08046 19.26053 28.74070 1.000 55.77354 306 GLY A CA 1
ATOM 2165 C C . GLY A 1 309 ? -1.00007 20.76397 28.94827 1.000 61.12843 306 GLY A C 1
ATOM 2166 O O . GLY A 1 309 ? -0.50024 21.22360 29.97922 1.000 59.16211 306 GLY A O 1
ATOM 2167 N N . ALA A 1 310 ? -1.44998 21.53557 27.95151 1.000 62.60266 307 ALA A N 1
ATOM 2168 C CA . ALA A 1 310 ? -1.55248 22.98815 28.08136 1.000 72.35837 307 ALA A CA 1
ATOM 2169 C C . ALA A 1 310 ? -2.47021 23.40081 29.22835 1.000 78.30939 307 ALA A C 1
ATOM 2170 O O . ALA A 1 310 ? -2.25794 24.45125 29.84415 1.000 67.80134 307 ALA A O 1
ATOM 2172 N N . GLU A 1 311 ? -3.51041 22.61366 29.51340 1.000 87.14199 308 GLU A N 1
ATOM 2173 C CA . GLU A 1 311 ? -4.34467 22.91053 30.67438 1.000 82.33517 308 GLU A CA 1
ATOM 2174 C C . GLU A 1 311 ? -3.57218 22.70321 31.97113 1.000 90.29719 308 GLU A C 1
ATOM 2175 O O . GLU A 1 311 ? -3.73423 23.46933 32.92895 1.000 92.27980 308 GLU A O 1
ATOM 2181 N N . ALA A 1 312 ? -2.72651 21.67180 32.01921 1.000 64.05196 309 ALA A N 1
ATOM 2182 C CA . ALA A 1 312 ? -1.91298 21.43724 33.20757 1.000 70.26602 309 ALA A CA 1
ATOM 2183 C C . ALA A 1 312 ? -0.91617 22.56573 33.41674 1.000 51.04601 309 ALA A C 1
ATOM 2184 O O . ALA A 1 312 ? -0.70460 23.00905 34.55099 1.000 60.77424 309 ALA A O 1
ATOM 2186 N N . LEU A 1 313 ? -0.30041 23.04305 32.33180 1.000 46.38382 310 LEU A N 1
ATOM 2187 C CA . LEU A 1 313 ? 0.58845 24.19715 32.41945 1.000 70.77248 310 LEU A CA 1
ATOM 2188 C C . LEU A 1 313 ? -0.17437 25.46051 32.81283 1.000 64.26311 310 LEU A C 1
ATOM 2189 O O . LEU A 1 313 ? 0.34215 26.29073 33.56984 1.000 71.93865 310 LEU A O 1
ATOM 2194 N N . GLU A 1 314 ? -1.40460 25.62392 32.31427 1.000 70.92083 311 GLU A N 1
ATOM 2195 C CA . GLU A 1 314 ? -2.21877 26.76638 32.72388 1.000 74.02496 311 GLU A CA 1
ATOM 2196 C C . GLU A 1 314 ? -2.59306 26.67628 34.19822 1.000 77.61121 311 GLU A C 1
ATOM 2197 O O . GLU A 1 314 ? -2.65223 27.69891 34.89287 1.000 77.77807 311 GLU A O 1
ATOM 2203 N N . ARG A 1 315 ? -2.84808 25.45924 34.69249 1.000 75.55915 312 ARG A N 1
ATOM 2204 C CA . ARG A 1 315 ? -3.19822 25.28476 36.09807 1.000 72.96575 312 ARG A CA 1
ATOM 2205 C C . ARG A 1 315 ? -2.01810 25.59169 37.01128 1.000 71.97847 312 ARG A C 1
ATOM 2206 O O . ARG A 1 315 ? -2.21763 26.04376 38.14569 1.000 77.45872 312 ARG A O 1
ATOM 2214 N N . ALA A 1 316 ? -0.78962 25.35651 36.54004 1.000 54.58649 313 ALA A N 1
ATOM 2215 C CA . ALA A 1 316 ? 0.38182 25.76050 37.30944 1.000 63.93252 313 ALA A CA 1
ATOM 2216 C C . ALA A 1 316 ? 0.44974 27.27657 37.45297 1.000 82.28453 313 ALA A C 1
ATOM 2217 O O . ALA A 1 316 ? 0.86132 27.78934 38.50014 1.000 83.05733 313 ALA A O 1
ATOM 2219 N N . LEU A 1 317 ? 0.06093 28.01143 36.40810 1.000 94.00516 314 LEU A N 1
ATOM 2220 C CA . LEU A 1 317 ? -0.01224 29.46441 36.52021 1.000 99.43740 314 LEU A CA 1
ATOM 2221 C C . LEU A 1 317 ? -1.14655 29.87551 37.44832 1.000 104.35525 314 LEU A C 1
ATOM 2222 O O . LEU A 1 317 ? -0.99683 30.80772 38.24760 1.000 109.04695 314 LEU A O 1
ATOM 2227 N N . GLU A 1 318 ? -2.28967 29.18963 37.35561 1.000 88.61359 315 GLU A N 1
ATOM 2228 C CA . GLU A 1 318 ? -3.42070 29.52758 38.21032 1.000 89.70659 315 GLU A CA 1
ATOM 2229 C C . GLU A 1 318 ? -3.10228 29.28719 39.67934 1.000 98.38638 315 GLU A C 1
ATOM 2230 O O . GLU A 1 318 ? -3.66290 29.95863 40.55118 1.000 111.76208 315 GLU A O 1
ATOM 2236 N N . LEU A 1 319 ? -2.20585 28.34577 39.97744 1.000 90.19806 316 LEU A N 1
ATOM 2237 C CA . LEU A 1 319 ? -1.74134 28.19566 41.35046 1.000 89.42032 316 LEU A CA 1
ATOM 2238 C C . LEU A 1 319 ? -0.70514 29.24834 41.71472 1.000 95.67663 316 LEU A C 1
ATOM 2239 O O . LEU A 1 319 ? -0.58006 29.61025 42.89067 1.000 90.86575 316 LEU A O 1
ATOM 2244 N N . ALA A 1 320 ? 0.03537 29.75053 40.72503 1.000 93.41364 317 ALA A N 1
ATOM 2245 C CA . ALA A 1 320 ? 1.03289 30.77984 40.99346 1.000 104.26663 317 ALA A CA 1
ATOM 2246 C C . ALA A 1 320 ? 0.37949 32.12663 41.27772 1.000 100.07556 317 ALA A C 1
ATOM 2247 O O . ALA A 1 320 ? 0.83254 32.86735 42.15785 1.000 101.51218 317 ALA A O 1
ATOM 2249 N N . GLU A 1 321 ? -0.68325 32.46437 40.54279 1.000 105.89177 318 GLU A N 1
ATOM 2250 C CA . GLU A 1 321 ? -1.36452 33.73274 40.78117 1.000 110.86487 318 GLU A CA 1
ATOM 2251 C C . GLU A 1 321 ? -2.09157 33.72288 42.12017 1.000 106.74893 318 GLU A C 1
ATOM 2252 O O . GLU A 1 321 ? -2.09348 34.72887 42.83827 1.000 106.40918 318 GLU A O 1
ATOM 2258 N N . GLU A 1 322 ? -2.70871 32.59453 42.47720 1.000 111.44462 319 GLU A N 1
ATOM 2259 C CA . GLU A 1 322 ? -3.40040 32.50973 43.75868 1.000 118.43683 319 GLU A CA 1
ATOM 2260 C C . GLU A 1 322 ? -2.42508 32.65351 44.91729 1.000 109.42216 319 GLU A C 1
ATOM 2261 O O . GLU A 1 322 ? -2.70992 33.36004 45.89179 1.000 122.19683 319 GLU A O 1
ATOM 2267 N N . ALA A 1 323 ? -1.26605 31.99836 44.82677 1.000 99.21077 320 ALA A N 1
ATOM 2268 C CA . ALA A 1 323 ? -0.24871 32.17895 45.85375 1.000 98.00684 320 ALA A CA 1
ATOM 2269 C C . ALA A 1 323 ? 0.30863 33.59624 45.84266 1.000 91.36549 320 ALA A C 1
ATOM 2270 O O . ALA A 1 323 ? 0.80410 34.07463 46.87015 1.000 91.63268 320 ALA A O 1
ATOM 2272 N N . ALA A 1 324 ? 0.22681 34.28167 44.69864 1.000 87.68775 321 ALA A N 1
ATOM 2273 C CA . ALA A 1 324 ? 0.74141 35.64417 44.60507 1.000 93.23160 321 ALA A CA 1
ATOM 2274 C C . ALA A 1 324 ? -0.15883 36.62771 45.34006 1.000 95.75879 321 ALA A C 1
ATOM 2275 O O . ALA A 1 324 ? 0.32850 37.51036 46.05620 1.000 91.85046 321 ALA A O 1
ATOM 2277 N N . GLU A 1 325 ? -1.47489 36.49289 45.16837 1.000 94.83731 322 GLU A N 1
ATOM 2278 C CA . GLU A 1 325 ? -2.41269 37.36142 45.86744 1.000 81.27876 322 GLU A CA 1
ATOM 2279 C C . GLU A 1 325 ? -2.38295 37.13051 47.37173 1.000 101.81523 322 GLU A C 1
ATOM 2280 O O . GLU A 1 325 ? -2.57194 38.07744 48.14506 1.000 113.42383 322 GLU A O 1
ATOM 2286 N N . GLU A 1 326 ? -2.14220 35.89135 47.80640 1.000 95.19469 323 GLU A N 1
ATOM 2287 C CA . GLU A 1 326 ? -2.05418 35.62378 49.23803 1.000 98.99646 323 GLU A CA 1
ATOM 2288 C C . GLU A 1 326 ? -0.77277 36.19940 49.82770 1.000 112.75459 323 GLU A C 1
ATOM 2289 O O . GLU A 1 326 ? -0.78318 36.74100 50.94059 1.000 117.86036 323 GLU A O 1
ATOM 2295 N N . ALA A 1 327 ? 0.33933 36.09755 49.09223 1.000 108.29429 324 ALA A N 1
ATOM 2296 C CA . ALA A 1 327 ? 1.60159 36.64999 49.57133 1.000 101.01577 324 ALA A CA 1
ATOM 2297 C C . ALA A 1 327 ? 1.60289 38.17310 49.52468 1.000 108.79860 324 ALA A C 1
ATOM 2298 O O . ALA A 1 327 ? 2.28626 38.81663 50.33069 1.000 99.58510 324 ALA A O 1
ATOM 2300 N N . ALA A 1 328 ? 0.85111 38.76280 48.59066 1.000 140.47350 325 ALA A N 1
ATOM 2301 C CA . ALA A 1 328 ? 0.72796 40.21607 48.53929 1.000 148.05341 325 ALA A CA 1
ATOM 2302 C C . ALA A 1 328 ? -0.13870 40.73587 49.67932 1.000 152.45562 325 ALA A C 1
ATOM 2303 O O . ALA A 1 328 ? 0.15145 41.78959 50.25827 1.000 157.15543 325 ALA A O 1
ATOM 2305 N N . ARG A 1 329 ? -1.20721 40.01284 50.01379 1.000 122.24586 326 ARG A N 1
ATOM 2306 C CA . ARG A 1 329 ? -2.04006 40.35979 51.15729 1.000 96.15917 326 ARG A CA 1
ATOM 2307 C C . ARG A 1 329 ? -1.41988 39.82251 52.44098 1.000 104.64998 326 ARG A C 1
ATOM 2308 O O . ARG A 1 329 ? -2.10676 39.19714 53.25533 1.000 108.40870 326 ARG A O 1
ATOM 2310 N N . ARG A 1 330 ? -0.12232 40.05733 52.62135 1.000 109.88511 327 ARG A N 1
ATOM 2311 C CA . ARG A 1 330 ? 0.60312 39.60885 53.80472 1.000 117.39713 327 ARG A CA 1
ATOM 2312 C C . ARG A 1 330 ? 1.95163 40.31588 53.90203 1.000 122.65195 327 ARG A C 1
ATOM 2313 O O . ARG A 1 330 ? 2.46408 40.83458 52.90861 1.000 117.23149 327 ARG A O 1
ATOM 2315 N N . GLU A 1 336 ? 5.57224 44.49767 43.24980 1.000 143.44012 333 GLU A N 1
ATOM 2316 C CA . GLU A 1 336 ? 6.90733 44.46279 43.83677 1.000 153.49760 333 GLU A CA 1
ATOM 2317 C C . GLU A 1 336 ? 7.60241 43.14503 43.49547 1.000 152.33278 333 GLU A C 1
ATOM 2318 O O . GLU A 1 336 ? 7.68720 42.75980 42.32903 1.000 152.13689 333 GLU A O 1
ATOM 2324 N N . GLU A 1 337 ? 8.10434 42.45771 44.52445 1.000 154.41527 334 GLU A N 1
ATOM 2325 C CA . GLU A 1 337 ? 8.67895 41.13369 44.32122 1.000 139.70719 334 GLU A CA 1
ATOM 2326 C C . GLU A 1 337 ? 7.60223 40.11224 43.98563 1.000 129.39680 334 GLU A C 1
ATOM 2327 O O . GLU A 1 337 ? 7.88504 39.11154 43.31738 1.000 116.51524 334 GLU A O 1
ATOM 2333 N N . VAL A 1 338 ? 6.36674 40.35371 44.43002 1.000 151.85102 335 VAL A N 1
ATOM 2334 C CA . VAL A 1 338 ? 5.26852 39.44668 44.11685 1.000 159.35242 335 VAL A CA 1
ATOM 2335 C C . VAL A 1 338 ? 4.83164 39.60186 42.66211 1.000 157.85561 335 VAL A C 1
ATOM 2336 O O . VAL A 1 338 ? 4.37460 38.63379 42.04229 1.000 167.93165 335 VAL A O 1
ATOM 2340 N N . GLY A 1 339 ? 4.96157 40.80336 42.09246 1.000 127.43285 336 GLY A N 1
ATOM 2341 C CA . GLY A 1 339 ? 4.62687 40.98981 40.69270 1.000 116.86053 336 GLY A CA 1
ATOM 2342 C C . GLY A 1 339 ? 5.70118 40.48935 39.75524 1.000 112.56456 336 GLY A C 1
ATOM 2343 O O . GLY A 1 339 ? 5.39930 40.05877 38.63711 1.000 105.35544 336 GLY A O 1
ATOM 2344 N N . ALA A 1 340 ? 6.96332 40.53914 40.18818 1.000 115.44428 337 ALA A N 1
ATOM 2345 C CA . ALA A 1 340 ? 8.04115 39.96510 39.39254 1.000 121.26966 337 ALA A CA 1
ATOM 2346 C C . ALA A 1 340 ? 7.98655 38.44344 39.40455 1.000 113.05206 337 ALA A C 1
ATOM 2347 O O . ALA A 1 340 ? 8.39893 37.80042 38.43291 1.000 95.87872 337 ALA A O 1
ATOM 2349 N N . ALA A 1 341 ? 7.48056 37.85244 40.48950 1.000 114.55418 338 ALA A N 1
ATOM 2350 C CA . ALA A 1 341 ? 7.31780 36.40379 40.53238 1.000 108.05619 338 ALA A CA 1
ATOM 2351 C C . ALA A 1 341 ? 6.20446 35.94562 39.59574 1.000 103.91193 338 ALA A C 1
ATOM 2352 O O . ALA A 1 341 ? 6.35271 34.93247 38.90309 1.000 115.50087 338 ALA A O 1
ATOM 2354 N N . LEU A 1 342 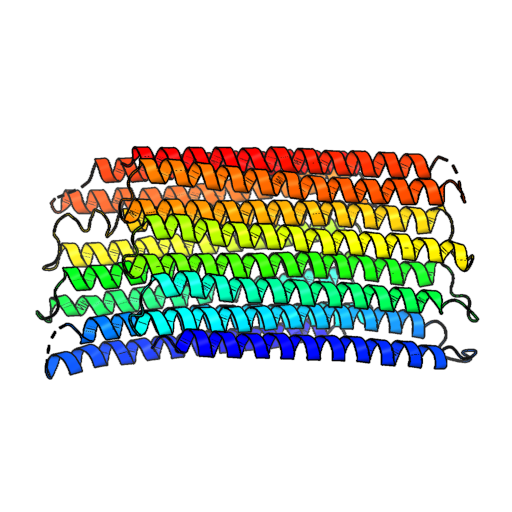? 5.08032 36.67297 39.56466 1.000 96.10319 339 LEU A N 1
ATOM 2355 C CA . LEU A 1 342 ? 4.02623 36.38300 38.59131 1.000 97.99975 339 LEU A CA 1
ATOM 2356 C C . LEU A 1 342 ? 4.54771 36.52905 37.16925 1.000 99.46253 339 LEU A C 1
ATOM 2357 O O . LEU A 1 342 ? 4.30727 35.66842 36.31421 1.000 101.63624 339 LEU A O 1
ATOM 2362 N N . ALA A 1 343 ? 5.25499 37.62793 36.89704 1.000 98.76184 340 ALA A N 1
ATOM 2363 C CA . ALA A 1 343 ? 5.75074 37.87890 35.54932 1.000 105.86277 340 ALA A CA 1
ATOM 2364 C C . ALA A 1 343 ? 6.72668 36.79556 35.10751 1.000 108.77138 340 ALA A C 1
ATOM 2365 O O . ALA A 1 343 ? 6.67132 36.33099 33.96258 1.000 101.59881 340 ALA A O 1
ATOM 2367 N N . ALA A 1 344 ? 7.62490 36.37527 36.00344 1.000 97.01339 341 ALA A N 1
ATOM 2368 C CA . ALA A 1 344 ? 8.57541 35.32355 35.65646 1.000 92.15823 341 ALA A CA 1
ATOM 2369 C C . ALA A 1 344 ? 7.86843 33.99167 35.43357 1.000 95.22474 341 ALA A C 1
ATOM 2370 O O . ALA A 1 344 ? 8.18924 33.26407 34.48728 1.000 91.77550 341 ALA A O 1
ATOM 2372 N N . ALA A 1 345 ? 6.89912 33.65717 36.28937 1.000 89.78420 342 ALA A N 1
ATOM 2373 C CA . ALA A 1 345 ? 6.13124 32.43364 36.09517 1.000 87.15680 342 ALA A CA 1
ATOM 2374 C C . ALA A 1 345 ? 5.27213 32.49185 34.84086 1.000 88.67329 342 ALA A C 1
ATOM 2375 O O . ALA A 1 345 ? 4.90551 31.44054 34.30718 1.000 85.03376 342 ALA A O 1
ATOM 2377 N N . GLU A 1 346 ? 4.94810 33.69165 34.35393 1.000 86.73014 343 GLU A N 1
ATOM 2378 C CA . GLU A 1 346 ? 4.17823 33.80072 33.12112 1.000 87.47316 343 GLU A CA 1
ATOM 2379 C C . GLU A 1 346 ? 5.06232 33.61251 31.89270 1.000 95.39735 343 GLU A C 1
ATOM 2380 O O . GLU A 1 346 ? 4.66832 32.92432 30.94535 1.000 107.86273 343 GLU A O 1
ATOM 2386 N N . THR A 1 347 ? 6.26027 34.20627 31.88801 1.000 93.67011 344 THR A N 1
ATOM 2387 C CA . THR A 1 347 ? 7.18205 33.98735 30.77518 1.000 96.45106 344 THR A CA 1
ATOM 2388 C C . THR A 1 347 ? 7.63353 32.53624 30.69953 1.000 75.90224 344 THR A C 1
ATOM 2389 O O . THR A 1 347 ? 7.80983 31.99809 29.60086 1.000 82.05031 344 THR A O 1
ATOM 2393 N N . GLU A 1 348 ? 7.83000 31.89153 31.85168 1.000 76.27335 345 GLU A N 1
ATOM 2394 C CA . GLU A 1 348 ? 8.18351 30.47658 31.85997 1.000 78.97589 345 GLU A CA 1
ATOM 2395 C C . GLU A 1 348 ? 7.03419 29.62421 31.34469 1.000 83.33484 345 GLU A C 1
ATOM 2396 O O . GLU A 1 348 ? 7.24869 28.67362 30.58509 1.000 72.27908 345 GLU A O 1
ATOM 2402 N N . VAL A 1 349 ? 5.80716 29.95129 31.74551 1.000 84.91159 346 VAL A N 1
ATOM 2403 C CA . VAL A 1 349 ? 4.64695 29.20336 31.27567 1.000 74.55539 346 VAL A CA 1
ATOM 2404 C C . VAL A 1 349 ? 4.50130 29.33514 29.76369 1.000 86.11038 346 VAL A C 1
ATOM 2405 O O . VAL A 1 349 ? 4.39993 28.33351 29.04641 1.000 97.30553 346 VAL A O 1
ATOM 2409 N N . GLU A 1 350 ? 4.50824 30.57254 29.25599 1.000 103.35309 347 GLU A N 1
ATOM 2410 C CA . GLU A 1 350 ? 4.34485 30.79529 27.81975 1.000 104.01069 347 GLU A CA 1
ATOM 2411 C C . GLU A 1 350 ? 5.42385 30.08231 27.01044 1.000 95.45095 347 GLU A C 1
ATOM 2412 O O . GLU A 1 350 ? 5.14726 29.55098 25.92870 1.000 89.37883 347 GLU A O 1
ATOM 2418 N N . ALA A 1 351 ? 6.66040 30.06018 27.51287 1.000 92.30861 348 ALA A N 1
ATOM 2419 C CA . ALA A 1 351 ? 7.71528 29.33153 26.81580 1.000 88.05240 348 ALA A CA 1
ATOM 2420 C C . ALA A 1 351 ? 7.40942 27.84340 26.74553 1.000 78.16609 348 ALA A C 1
ATOM 2421 O O . ALA A 1 351 ? 7.77165 27.18292 25.76690 1.000 79.32745 348 ALA A O 1
ATOM 2423 N N . ALA A 1 352 ? 6.74106 27.30064 27.76702 1.000 69.76530 349 ALA A N 1
ATOM 2424 C CA . ALA A 1 352 ? 6.35916 25.89393 27.73405 1.000 82.46681 349 ALA A CA 1
ATOM 2425 C C . ALA A 1 352 ? 5.16276 25.65345 26.82018 1.000 79.84136 349 ALA A C 1
ATOM 2426 O O . ALA A 1 352 ? 5.07978 24.59796 26.18375 1.000 88.91242 349 ALA A O 1
ATOM 2428 N N . LEU A 1 353 ? 4.22542 26.60258 26.74375 1.000 82.97966 350 LEU A N 1
ATOM 2429 C CA . LEU A 1 353 ? 3.14197 26.47467 25.77287 1.000 83.84271 350 LEU A CA 1
ATOM 2430 C C . LEU A 1 353 ? 3.67234 26.55185 24.34789 1.000 84.41285 350 LEU A C 1
ATOM 2431 O O . LEU A 1 353 ? 3.27504 25.75600 23.48937 1.000 83.89063 350 LEU A O 1
ATOM 2436 N N . SER A 1 354 ? 4.56847 27.50417 24.07689 1.000 71.29330 351 SER A N 1
ATOM 2437 C CA . SER A 1 354 ? 5.17255 27.59450 22.75215 1.000 64.87286 351 SER A CA 1
ATOM 2438 C C . SER A 1 354 ? 5.93966 26.32554 22.41857 1.000 63.65868 351 SER A C 1
ATOM 2439 O O . SER A 1 354 ? 5.80180 25.77532 21.32105 1.000 71.72017 351 SER A O 1
ATOM 2442 N N . ALA A 1 355 ? 6.75686 25.84747 23.36213 1.000 65.00811 352 ALA A N 1
ATOM 2443 C CA . ALA A 1 355 ? 7.49378 24.60567 23.15948 1.000 67.42068 352 ALA A CA 1
ATOM 2444 C C . ALA A 1 355 ? 6.55620 23.44071 22.88687 1.000 57.37752 352 ALA A C 1
ATOM 2445 O O . ALA A 1 355 ? 6.88657 22.55208 22.09563 1.000 58.38313 352 ALA A O 1
ATOM 2447 N N . LEU A 1 356 ? 5.38073 23.43873 23.51990 1.000 60.19739 353 LEU A N 1
ATOM 2448 C CA . LEU A 1 356 ? 4.42690 22.35010 23.33630 1.000 68.73473 353 LEU A CA 1
ATOM 2449 C C . LEU A 1 356 ? 3.82939 22.36920 21.93724 1.000 76.00794 353 LEU A C 1
ATOM 2450 O O . LEU A 1 356 ? 3.69008 21.31793 21.30290 1.000 79.16535 353 LEU A O 1
ATOM 2455 N N . GLU A 1 357 ? 3.46096 23.55228 21.44112 1.000 85.18518 354 GLU A N 1
ATOM 2456 C CA . GLU A 1 357 ? 2.81142 23.62251 20.13740 1.000 84.25243 354 GLU A CA 1
ATOM 2457 C C . GLU A 1 357 ? 3.79541 23.37702 19.00525 1.000 85.06002 354 GLU A C 1
ATOM 2458 O O . GLU A 1 357 ? 3.42688 22.77316 17.99126 1.000 85.63391 354 GLU A O 1
ATOM 2464 N N . THR A 1 358 ? 5.04497 23.82456 19.15561 1.000 59.31207 355 THR A N 1
ATOM 2465 C CA . THR A 1 358 ? 6.03784 23.54488 18.12454 1.000 60.39845 355 THR A CA 1
ATOM 2466 C C . THR A 1 358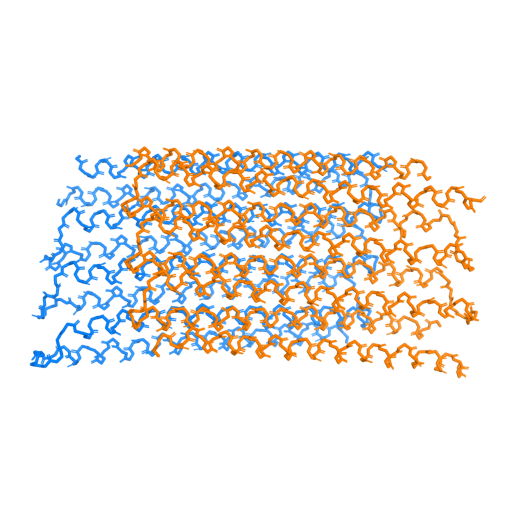 ? 6.46727 22.08178 18.14436 1.000 67.34099 355 THR A C 1
ATOM 2467 O O . THR A 1 358 ? 6.76748 21.51426 17.08873 1.000 70.44962 355 THR A O 1
ATOM 2471 N N . LEU A 1 359 ? 6.49028 21.44784 19.32019 1.000 58.19044 356 LEU A N 1
ATOM 2472 C CA . LEU A 1 359 ? 6.75150 20.01285 19.35856 1.000 59.87032 356 LEU A CA 1
ATOM 2473 C C . LEU A 1 359 ? 5.56580 19.22731 18.81219 1.000 63.10824 356 LEU A C 1
ATOM 2474 O O . LEU A 1 359 ? 5.75225 18.27186 18.04763 1.000 63.32298 356 LEU A O 1
ATOM 2479 N N . THR A 1 360 ? 4.34080 19.62718 19.17420 1.000 61.27000 357 THR A N 1
ATOM 2480 C CA . THR A 1 360 ? 3.15275 18.92233 18.70027 1.000 54.72161 357 THR A CA 1
ATOM 2481 C C . THR A 1 360 ? 3.08441 18.92628 17.17851 1.000 72.65632 357 THR A C 1
ATOM 2482 O O . THR A 1 360 ? 3.10221 17.86771 16.54151 1.000 74.55904 357 THR A O 1
ATOM 2486 N N . GLU A 1 361 ? 3.02593 20.11865 16.57652 1.000 64.58412 358 GLU A N 1
ATOM 2487 C CA . GLU A 1 361 ? 2.88011 20.21515 15.12758 1.000 71.49599 358 GLU A CA 1
ATOM 2488 C C . GLU A 1 361 ? 3.96395 19.44756 14.38064 1.000 75.06214 358 GLU A C 1
ATOM 2489 O O . GLU A 1 361 ? 3.71082 18.92998 13.28718 1.000 90.69463 358 GLU A O 1
ATOM 2495 N N . ALA A 1 362 ? 5.17207 19.35595 14.94441 1.000 58.70221 359 ALA A N 1
ATOM 2496 C CA . ALA A 1 362 ? 6.22559 18.60796 14.26494 1.000 59.88833 359 ALA A CA 1
ATOM 2497 C C . ALA A 1 362 ? 5.97828 17.10582 14.34032 1.000 70.93399 359 ALA A C 1
ATOM 2498 O O . ALA A 1 362 ? 6.25147 16.38157 13.37679 1.000 82.07014 359 ALA A O 1
ATOM 2500 N N . HIS A 1 363 ? 5.47487 16.61585 15.47902 1.000 70.40009 360 HIS A N 1
ATOM 2501 C CA . HIS A 1 363 ? 5.08386 15.21057 15.56989 1.000 62.91375 360 HIS A CA 1
ATOM 2502 C C . HIS A 1 363 ? 3.91985 14.90747 14.63753 1.000 66.65446 360 HIS A C 1
ATOM 2503 O O . HIS A 1 363 ? 3.82582 13.80737 14.08118 1.000 80.78497 360 HIS A O 1
ATOM 2510 N N . VAL A 1 364 ? 3.01711 15.87151 14.46214 1.000 67.00880 361 VAL A N 1
ATOM 2511 C CA . VAL A 1 364 ? 1.85913 15.65814 13.60255 1.000 64.23586 361 VAL A CA 1
ATOM 2512 C C . VAL A 1 364 ? 2.27499 15.68204 12.13745 1.000 70.25906 361 VAL A C 1
ATOM 2513 O O . VAL A 1 364 ? 1.84210 14.84057 11.33975 1.000 73.57855 361 VAL A O 1
ATOM 2517 N N . ALA A 1 365 ? 3.12971 16.63791 11.76346 1.000 70.07740 362 ALA A N 1
ATOM 2518 C CA . ALA A 1 365 ? 3.59628 16.72697 10.38400 1.000 61.95563 362 ALA A CA 1
ATOM 2519 C C . ALA A 1 365 ? 4.46890 15.53528 10.01383 1.000 76.40424 362 ALA A C 1
ATOM 2520 O O . ALA A 1 365 ? 4.34160 14.98592 8.91346 1.000 84.66013 362 ALA A O 1
ATOM 2522 N N . ALA A 1 366 ? 5.36345 15.12294 10.91569 1.000 70.34168 363 ALA A N 1
ATOM 2523 C CA . ALA A 1 366 ? 6.22854 13.98421 10.62524 1.000 72.64466 363 ALA A CA 1
ATOM 2524 C C . ALA A 1 366 ? 5.42508 12.69549 10.50830 1.000 72.04945 363 ALA A C 1
ATOM 2525 O O . ALA A 1 366 ? 5.74458 11.82873 9.68759 1.000 82.69879 363 ALA A O 1
ATOM 2527 N N . LEU A 1 367 ? 4.37481 12.55032 11.31789 1.000 84.75788 364 LEU A N 1
ATOM 2528 C CA . LEU A 1 367 ? 3.52874 11.36770 11.21919 1.000 83.35547 364 LEU A CA 1
ATOM 2529 C C . LEU A 1 367 ? 2.74022 11.32920 9.91622 1.000 82.13724 364 LEU A C 1
ATOM 2530 O O . LEU A 1 367 ? 2.36135 10.24435 9.46799 1.000 85.81655 364 LEU A O 1
ATOM 2535 N N . ALA A 1 368 ? 2.49728 12.48112 9.29771 1.000 82.69722 365 ALA A N 1
ATOM 2536 C CA . ALA A 1 368 ? 1.81469 12.53822 8.01245 1.000 84.72348 365 ALA A CA 1
ATOM 2537 C C . ALA A 1 368 ? 2.75251 12.30971 6.83595 1.000 76.29743 365 ALA A C 1
ATOM 2538 O O . ALA A 1 368 ? 2.33893 11.71354 5.83348 1.000 63.32366 365 ALA A O 1
ATOM 2540 N N . THR A 1 369 ? 4.00181 12.77384 6.92941 1.000 75.98090 366 THR A N 1
ATOM 2541 C CA . THR A 1 369 ? 4.95326 12.54899 5.84392 1.000 75.06669 366 THR A CA 1
ATOM 2542 C C . THR A 1 369 ? 5.32265 11.07568 5.72808 1.000 83.02767 366 THR A C 1
ATOM 2543 O O . THR A 1 369 ? 5.47859 10.55302 4.61695 1.000 84.12189 366 THR A O 1
ATOM 2547 N N . GLN A 1 370 ? 5.47424 10.39051 6.86349 1.000 78.15017 367 GLN A N 1
ATOM 2548 C CA . GLN A 1 370 ? 5.74670 8.95956 6.81773 1.000 80.98272 367 GLN A CA 1
ATOM 2549 C C . GLN A 1 370 ? 4.50133 8.16976 6.43974 1.000 86.19069 367 GLN A C 1
ATOM 2550 O O . GLN A 1 370 ? 4.61060 7.07034 5.88473 1.000 100.60607 367 GLN A O 1
ATOM 2556 N N . ALA A 1 371 ? 3.31461 8.70983 6.72888 1.000 79.49943 368 ALA A N 1
ATOM 2557 C CA . ALA A 1 371 ? 2.08221 8.04291 6.32228 1.000 81.76316 368 ALA A CA 1
ATOM 2558 C C . ALA A 1 371 ? 1.88443 8.12643 4.81436 1.000 94.45048 368 ALA A C 1
ATOM 2559 O O . ALA A 1 371 ? 1.46323 7.15032 4.18262 1.000 109.33761 368 ALA A O 1
ATOM 2561 N N . GLU A 1 372 ? 2.17575 9.28741 4.22163 1.000 90.45233 369 GLU A N 1
ATOM 2562 C CA . GLU A 1 372 ? 2.11085 9.41353 2.76961 1.000 89.49098 369 GLU A CA 1
ATOM 2563 C C . GLU A 1 372 ? 3.12406 8.49719 2.09542 1.000 101.08941 369 GLU A C 1
ATOM 2564 O O . GLU A 1 372 ? 2.81658 7.86104 1.08129 1.000 104.49365 369 GLU A O 1
ATOM 2570 N N . ALA A 1 373 ? 4.33569 8.40625 2.65128 1.000 99.60617 370 ALA A N 1
ATOM 2571 C CA . ALA A 1 373 ? 5.33940 7.51015 2.08616 1.000 94.51054 370 ALA A CA 1
ATOM 2572 C C . ALA A 1 373 ? 4.87627 6.06022 2.11212 1.000 102.07176 370 ALA A C 1
ATOM 2573 O O . ALA A 1 373 ? 5.22407 5.28239 1.21594 1.000 117.76331 370 ALA A O 1
ATOM 2575 N N . ALA A 1 374 ? 4.09367 5.67892 3.12511 1.000 91.11715 371 ALA A N 1
ATOM 2576 C CA . ALA A 1 374 ? 3.54768 4.32755 3.16932 1.000 104.94508 371 ALA A CA 1
ATOM 2577 C C . ALA A 1 374 ? 2.41539 4.14799 2.16653 1.000 115.21020 371 ALA A C 1
ATOM 2578 O O . ALA A 1 374 ? 2.23681 3.05123 1.62341 1.000 116.21780 371 ALA A O 1
ATOM 2580 N N . ALA A 1 375 ? 1.64051 5.20507 1.91265 1.000 122.97653 372 ALA A N 1
ATOM 2581 C CA . ALA A 1 375 ? 0.58285 5.12985 0.91422 1.000 131.59871 372 ALA A CA 1
ATOM 2582 C C . ALA A 1 375 ? 1.12716 5.19399 -0.50780 1.000 153.78501 372 ALA A C 1
ATOM 2583 O O . ALA A 1 375 ? 0.43546 4.77167 -1.43985 1.000 158.99030 372 ALA A O 1
ATOM 2585 N N . ALA A 1 376 ? 2.34492 5.70935 -0.69555 1.000 156.32940 373 ALA A N 1
ATOM 2586 C CA . ALA A 1 376 ? 2.97544 5.74293 -2.01072 1.000 153.47091 373 ALA A CA 1
ATOM 2587 C C . ALA A 1 376 ? 3.71326 4.45369 -2.33615 1.000 148.19588 373 ALA A C 1
ATOM 2588 O O . ALA A 1 376 ? 3.77684 4.06321 -3.50829 1.000 159.42627 373 ALA A O 1
ATOM 2590 N N . ALA A 1 377 ? 4.27338 3.78506 -1.32497 1.000 116.75778 374 ALA A N 1
ATOM 2591 C CA . ALA A 1 377 ? 4.83279 2.45359 -1.51640 1.000 110.87234 374 ALA A CA 1
ATOM 2592 C C . ALA A 1 377 ? 3.77717 1.44070 -1.93256 1.000 122.27206 374 ALA A C 1
ATOM 2593 O O . ALA A 1 377 ? 4.12891 0.30905 -2.28444 1.000 127.35350 374 ALA A O 1
ATOM 2595 N N . GLN A 1 378 ? 2.50348 1.81685 -1.89287 1.000 126.11184 375 GLN A N 1
ATOM 2596 C CA . GLN A 1 378 ? 1.41577 0.96240 -2.33856 1.000 127.84853 375 GLN A CA 1
ATOM 2597 C C . GLN A 1 378 ? 1.51321 0.66447 -3.83079 1.000 138.40029 375 GLN A C 1
ATOM 2598 O O . GLN A 1 378 ? 1.46642 -0.49478 -4.24279 1.000 139.74184 375 GLN A O 1
ATOM 2604 N N . PRO B 1 6 ? 30.58930 4.73625 54.08818 1.000 116.56357 3 PRO B N 1
ATOM 2605 C CA . PRO B 1 6 ? 30.94714 6.15586 54.02262 1.000 128.49179 3 PRO B CA 1
ATOM 2606 C C . PRO B 1 6 ? 31.81748 6.47641 52.80909 1.000 134.99187 3 PRO B C 1
ATOM 2607 O O . PRO B 1 6 ? 33.02225 6.21898 52.85451 1.000 143.74754 3 PRO B O 1
ATOM 2611 N N . GLU B 1 7 ? 31.19775 7.01519 51.75127 1.000 133.35142 4 GLU B N 1
ATOM 2612 C CA . GLU B 1 7 ? 31.83380 7.33074 50.47078 1.000 136.04539 4 GLU B CA 1
ATOM 2613 C C . GLU B 1 7 ? 32.17504 6.06263 49.69402 1.000 124.92106 4 GLU B C 1
ATOM 2614 O O . GLU B 1 7 ? 32.15062 6.05846 48.45832 1.000 115.05926 4 GLU B O 1
ATOM 2620 N N . GLU B 1 8 ? 32.49662 4.98366 50.40971 1.000 107.67393 5 GLU B N 1
ATOM 2621 C CA . GLU B 1 8 ? 32.65121 3.67176 49.79962 1.000 86.44225 5 GLU B CA 1
ATOM 2622 C C . GLU B 1 8 ? 31.31731 3.05949 49.39595 1.000 82.99905 5 GLU B C 1
ATOM 2623 O O . GLU B 1 8 ? 31.31129 2.01821 48.72948 1.000 80.73821 5 GLU B O 1
ATOM 2625 N N . LEU B 1 9 ? 30.19719 3.67582 49.78623 1.000 76.23143 6 LEU B N 1
ATOM 2626 C CA . LEU B 1 9 ? 28.88487 3.17290 49.39027 1.000 70.38574 6 LEU B CA 1
ATOM 2627 C C . LEU B 1 9 ? 28.72386 3.19385 47.87590 1.000 72.46989 6 LEU B C 1
ATOM 2628 O O . LEU B 1 9 ? 28.25869 2.21879 47.27417 1.000 63.12831 6 LEU B O 1
ATOM 2633 N N . LEU B 1 10 ? 29.09810 4.30841 47.24310 1.000 69.99726 7 LEU B N 1
ATOM 2634 C CA . LEU B 1 10 ? 29.04713 4.38751 45.78772 1.000 70.28043 7 LEU B CA 1
ATOM 2635 C C . LEU B 1 10 ? 29.97209 3.36490 45.14329 1.000 68.03433 7 LEU B C 1
ATOM 2636 O O . LEU B 1 10 ? 29.64598 2.81266 44.08515 1.000 59.85102 7 LEU B O 1
ATOM 2641 N N . LYS B 1 11 ? 31.12182 3.09565 45.76756 1.000 64.57061 8 LYS B N 1
ATOM 2642 C CA . LYS B 1 11 ? 32.03895 2.09140 45.23868 1.000 73.86413 8 LYS B CA 1
ATOM 2643 C C . LYS B 1 11 ? 31.41052 0.70336 45.27448 1.000 65.12916 8 LYS B C 1
ATOM 2644 O O . LYS B 1 11 ? 31.37456 0.00062 44.25836 1.000 70.62810 8 LYS B O 1
ATOM 2650 N N . GLY B 1 12 ? 30.90449 0.29478 46.43955 1.000 66.79425 9 GLY B N 1
ATOM 2651 C CA . GLY B 1 12 ? 30.25170 -0.99504 46.56852 1.000 67.56751 9 GLY B CA 1
ATOM 2652 C C . GLY B 1 12 ? 29.00334 -1.13506 45.72461 1.000 70.17137 9 GLY B C 1
ATOM 2653 O O . GLY B 1 12 ? 28.62716 -2.25857 45.36980 1.000 65.03761 9 GLY B O 1
ATOM 2654 N N . ALA B 1 13 ? 28.34855 -0.02022 45.39062 1.000 68.75698 10 ALA B N 1
ATOM 2655 C CA . ALA B 1 13 ? 27.22088 -0.09019 44.46836 1.000 58.12497 10 ALA B CA 1
ATOM 2656 C C . ALA B 1 13 ? 27.67466 -0.54552 43.08575 1.000 66.16940 10 ALA B C 1
ATOM 2657 O O . ALA B 1 13 ? 27.00145 -1.36295 42.44842 1.000 50.78767 10 ALA B O 1
ATOM 2659 N N . GLU B 1 14 ? 28.82093 -0.03736 42.61177 1.000 69.58189 11 GLU B N 1
ATOM 2660 C CA . GLU B 1 14 ? 29.35037 -0.46890 41.31912 1.000 68.26279 11 GLU B CA 1
ATOM 2661 C C . GLU B 1 14 ? 29.64263 -1.96045 41.31655 1.000 69.15624 11 GLU B C 1
ATOM 2662 O O . GLU B 1 14 ? 29.40054 -2.64721 40.31890 1.000 70.08435 11 GLU B O 1
ATOM 2668 N N . GLU B 1 15 ? 30.18073 -2.47660 42.42110 1.000 81.92913 12 GLU B N 1
ATOM 2669 C CA . GLU B 1 15 ? 30.48896 -3.89902 42.49438 1.000 81.58457 12 GLU B CA 1
ATOM 2670 C C . GLU B 1 15 ? 29.21565 -4.73350 42.52898 1.000 76.88711 12 GLU B C 1
ATOM 2671 O O . GLU B 1 15 ? 29.10931 -5.74008 41.81923 1.000 80.83935 12 GLU B O 1
ATOM 2677 N N . PHE B 1 16 ? 28.23225 -4.32235 43.33509 1.000 63.70036 13 PHE B N 1
ATOM 2678 C CA . PHE B 1 16 ? 26.96494 -5.04565 43.38478 1.000 66.90423 13 PHE B CA 1
ATOM 2679 C C . PHE B 1 16 ? 26.26319 -5.02058 42.03251 1.000 60.56319 13 PHE B C 1
ATOM 2680 O O . PHE B 1 16 ? 25.64968 -6.01433 41.62731 1.000 64.71487 13 PHE B O 1
ATOM 2688 N N . ILE B 1 17 ? 26.34739 -3.89604 41.31846 1.000 60.00351 14 ILE B N 1
ATOM 2689 C CA . ILE B 1 17 ? 25.73987 -3.81142 39.99568 1.000 57.02219 14 ILE B CA 1
ATOM 2690 C C . ILE B 1 17 ? 26.48801 -4.69918 39.00823 1.000 65.76125 14 ILE B C 1
ATOM 2691 O O . ILE B 1 17 ? 25.87473 -5.40864 38.20281 1.000 47.87373 14 ILE B O 1
ATOM 2696 N N . GLU B 1 18 ? 27.82171 -4.69009 39.06681 1.000 63.81560 15 GLU B N 1
ATOM 2697 C CA . GLU B 1 18 ? 28.61028 -5.53343 38.17473 1.000 51.91152 15 GLU B CA 1
ATOM 2698 C C . GLU B 1 18 ? 28.32528 -7.01204 38.41133 1.000 68.02168 15 GLU B C 1
ATOM 2699 O O . GLU B 1 18 ? 28.33273 -7.80956 37.46638 1.000 78.70792 15 GLU B O 1
ATOM 2705 N N . GLU B 1 19 ? 28.06644 -7.39955 39.66315 1.000 59.32851 16 GLU B N 1
ATOM 2706 C CA . GLU B 1 19 ? 27.62621 -8.76745 39.92712 1.000 75.45105 16 GLU B CA 1
ATOM 2707 C C . GLU B 1 19 ? 26.28477 -9.04793 39.25992 1.000 80.05856 16 GLU B C 1
ATOM 2708 O O . GLU B 1 19 ? 26.09941 -10.10326 38.63936 1.000 72.50139 16 GLU B O 1
ATOM 2714 N N . LEU B 1 20 ? 25.33970 -8.10717 39.36962 1.000 88.18977 17 LEU B N 1
ATOM 2715 C CA . LEU B 1 20 ? 24.01955 -8.30790 38.78080 1.000 77.23421 17 LEU B CA 1
ATOM 2716 C C . LEU B 1 20 ? 24.10315 -8.44080 37.26517 1.000 79.27866 17 LEU B C 1
ATOM 2717 O O . LEU B 1 20 ? 23.38266 -9.24962 36.66753 1.000 73.77810 17 LEU B O 1
ATOM 2722 N N . ILE B 1 21 ? 24.97430 -7.65326 36.62555 1.000 63.93956 18 ILE B N 1
ATOM 2723 C CA . ILE B 1 21 ? 25.14944 -7.76089 35.17961 1.000 62.34111 18 ILE B CA 1
ATOM 2724 C C . ILE B 1 21 ? 25.71250 -9.12506 34.81456 1.000 66.06562 18 ILE B C 1
ATOM 2725 O O . ILE B 1 21 ? 25.25522 -9.76325 33.86094 1.000 60.73213 18 ILE B O 1
ATOM 2730 N N . ARG B 1 22 ? 26.70857 -9.59428 35.57026 1.000 66.78964 19 ARG B N 1
ATOM 2731 C CA . ARG B 1 22 ? 27.32774 -10.88277 35.27728 1.000 76.21871 19 ARG B CA 1
ATOM 2732 C C . ARG B 1 22 ? 26.31407 -12.01841 35.34095 1.000 84.64912 19 ARG B C 1
ATOM 2733 O O . ARG B 1 22 ? 26.28333 -12.88454 34.45772 1.000 82.53830 19 ARG B O 1
ATOM 2741 N N . GLU B 1 23 ? 25.48254 -12.04341 36.38768 1.000 82.97572 20 GLU B N 1
ATOM 2742 C CA . GLU B 1 23 ? 24.46566 -13.08728 36.46991 1.000 82.35003 20 GLU B CA 1
ATOM 2743 C C . GLU B 1 23 ? 23.34861 -12.85920 35.45920 1.000 85.57393 20 GLU B C 1
ATOM 2744 O O . GLU B 1 23 ? 22.65867 -13.81050 35.06955 1.000 73.10212 20 GLU B O 1
ATOM 2750 N N . SER B 1 24 ? 23.14316 -11.60652 35.04398 1.000 79.54515 21 SER B N 1
ATOM 2751 C CA . SER B 1 24 ? 22.19757 -11.31949 33.97273 1.000 66.23268 21 SER B CA 1
ATOM 2752 C C . SER B 1 24 ? 22.66275 -11.95721 32.67708 1.000 75.85318 21 SER B C 1
ATOM 2753 O O . SER B 1 24 ? 21.90043 -12.67457 32.01707 1.000 67.31765 21 SER B O 1
ATOM 2756 N N . GLU B 1 25 ? 23.92154 -11.69851 32.30602 1.000 76.93389 22 GLU B N 1
ATOM 2757 C CA . GLU B 1 25 ? 24.54822 -12.39241 31.18876 1.000 73.41905 22 GLU B CA 1
ATOM 2758 C C . GLU B 1 25 ? 24.44491 -13.89224 31.36725 1.000 74.25794 22 GLU B C 1
ATOM 2759 O O . GLU B 1 25 ? 23.89223 -14.58450 30.51330 1.000 76.35173 22 GLU B O 1
ATOM 2765 N N . GLU B 1 26 ? 24.98536 -14.40674 32.47767 1.000 74.26320 23 GLU B N 1
ATOM 2766 C CA . GLU B 1 26 ? 25.01652 -15.84351 32.73289 1.000 83.82141 23 GLU B CA 1
ATOM 2767 C C . GLU B 1 26 ? 23.65072 -16.48947 32.52074 1.000 86.58097 23 GLU B C 1
ATOM 2768 O O . GLU B 1 26 ? 23.55915 -17.60403 31.99234 1.000 92.35303 23 GLU B O 1
ATOM 2774 N N . GLY B 1 27 ? 22.57781 -15.80316 32.92270 1.000 81.37165 24 GLY B N 1
ATOM 2775 C CA . GLY B 1 27 ? 21.24268 -16.32002 32.66641 1.000 82.91150 24 GLY B CA 1
ATOM 2776 C C . GLY B 1 27 ? 20.89297 -16.35198 31.18866 1.000 86.22941 24 GLY B C 1
ATOM 2777 O O . GLY B 1 27 ? 20.30985 -17.32639 30.70281 1.000 82.65511 24 GLY B O 1
ATOM 2778 N N . ALA B 1 28 ? 21.24104 -15.29022 30.45253 1.000 69.32622 25 ALA B N 1
ATOM 2779 C CA . ALA B 1 28 ? 20.95006 -15.25592 29.02121 1.000 63.48482 25 ALA B CA 1
ATOM 2780 C C . ALA B 1 28 ? 21.69617 -16.35526 28.27050 1.000 73.81982 25 ALA B C 1
ATOM 2781 O O . ALA B 1 28 ? 21.14127 -16.97950 27.35721 1.000 62.00626 25 ALA B O 1
ATOM 2783 N N . GLU B 1 29 ? 22.95415 -16.60652 28.63796 1.000 71.26078 26 GLU B N 1
ATOM 2784 C CA . GLU B 1 29 ? 23.72204 -17.64557 27.96091 1.000 75.67988 26 GLU B CA 1
ATOM 2785 C C . GLU B 1 29 ? 23.13048 -19.02344 28.22774 1.000 79.31136 26 GLU B C 1
ATOM 2786 O O . GLU B 1 29 ? 23.07300 -19.86541 27.32475 1.000 62.84315 26 GLU B O 1
ATOM 2792 N N . ALA B 1 30 ? 22.67298 -19.26347 29.45944 1.000 76.66708 27 ALA B N 1
ATOM 2793 C CA . ALA B 1 30 ? 21.93615 -20.48579 29.75801 1.000 58.20752 27 ALA B CA 1
ATOM 2794 C C . ALA B 1 30 ? 20.62070 -20.55294 28.99179 1.000 70.36649 27 ALA B C 1
ATOM 2795 O O . ALA B 1 30 ? 20.20723 -21.63606 28.56371 1.000 81.64895 27 ALA B O 1
ATOM 2797 N N . LEU B 1 31 ? 19.94526 -19.41540 28.81889 1.000 75.19734 28 LEU B N 1
ATOM 2798 C CA . LEU B 1 31 ? 18.70884 -19.40152 28.04554 1.000 72.60451 28 LEU B CA 1
ATOM 2799 C C . LEU B 1 31 ? 18.96373 -19.71583 26.57881 1.000 65.88646 28 LEU B C 1
ATOM 2800 O O . LEU B 1 31 ? 18.11020 -20.31724 25.91797 1.000 55.97660 28 LEU B O 1
ATOM 2805 N N . LEU B 1 32 ? 20.12261 -19.31501 26.05321 1.000 72.03630 29 LEU B N 1
ATOM 2806 C CA . LEU B 1 32 ? 20.45115 -19.60806 24.66425 1.000 74.13826 29 LEU B CA 1
ATOM 2807 C C . LEU B 1 32 ? 20.87715 -21.05764 24.47466 1.000 89.21288 29 LEU B C 1
ATOM 2808 O O . LEU B 1 32 ? 20.57656 -21.65295 23.43431 1.000 75.92516 29 LEU B O 1
ATOM 2813 N N . GLN B 1 33 ? 21.56739 -21.64268 25.45715 1.000 120.75520 30 GLN B N 1
ATOM 2814 C CA . GLN B 1 33 ? 21.86027 -23.06853 25.38168 1.000 127.52604 30 GLN B CA 1
ATOM 2815 C C . GLN B 1 33 ? 20.58558 -23.89713 25.46075 1.000 129.58018 30 GLN B C 1
ATOM 2816 O O . GLN B 1 33 ? 20.53105 -25.00309 24.90969 1.000 134.55148 30 GLN B O 1
ATOM 2822 N N . ALA B 1 34 ? 19.55349 -23.38250 26.13556 1.000 84.15293 31 ALA B N 1
ATOM 2823 C CA . ALA B 1 34 ? 18.26730 -24.06949 26.14071 1.000 92.11789 31 ALA B CA 1
ATOM 2824 C C . ALA B 1 34 ? 17.62306 -24.04328 24.76291 1.000 95.75079 31 ALA B C 1
ATOM 2825 O O . ALA B 1 34 ? 16.81950 -24.92417 24.43549 1.000 112.74669 31 ALA B O 1
ATOM 2827 N N . LEU B 1 35 ? 17.96206 -23.04627 23.94635 1.000 88.63366 32 LEU B N 1
ATOM 2828 C CA . LEU B 1 35 ? 17.51314 -23.03460 22.56126 1.000 87.33838 32 LEU B CA 1
ATOM 2829 C C . LEU B 1 35 ? 18.34163 -23.97395 21.69393 1.000 104.85868 32 LEU B C 1
ATOM 2830 O O . LEU B 1 35 ? 17.81415 -24.55700 20.73993 1.000 106.75705 32 LEU B O 1
ATOM 2835 N N . GLU B 1 36 ? 19.63101 -24.13425 22.00519 1.000 111.43476 33 GLU B N 1
ATOM 2836 C CA . GLU B 1 36 ? 20.45171 -25.08889 21.26766 1.000 112.10665 33 GLU B CA 1
ATOM 2837 C C . GLU B 1 36 ? 20.00599 -26.52124 21.54011 1.000 112.52848 33 GLU B C 1
ATOM 2838 O O . GLU B 1 36 ? 19.97855 -27.35309 20.62686 1.000 112.72499 33 GLU B O 1
ATOM 2844 N N . GLU B 1 37 ? 19.63816 -26.82491 22.78642 1.000 113.91464 34 GLU B N 1
ATOM 2845 C CA . GLU B 1 37 ? 19.10826 -28.14203 23.11482 1.000 113.53757 34 GLU B CA 1
ATOM 2846 C C . GLU B 1 37 ? 17.68170 -28.34207 22.62298 1.000 119.57048 34 GLU B C 1
ATOM 2847 O O . GLU B 1 37 ? 17.13951 -29.43831 22.77892 1.000 131.60898 34 GLU B O 1
ATOM 2853 N N . ALA B 1 38 ? 17.05533 -27.31727 22.05435 1.000 119.05780 35 ALA B N 1
ATOM 2854 C CA . ALA B 1 38 ? 15.73762 -27.46232 21.45158 1.000 113.94120 35 ALA B CA 1
ATOM 2855 C C . ALA B 1 38 ? 15.79720 -27.65865 19.94752 1.000 123.55629 35 ALA B C 1
ATOM 2856 O O . ALA B 1 38 ? 14.91345 -28.31559 19.38639 1.000 135.39710 35 ALA B O 1
ATOM 2858 N N . ILE B 1 39 ? 16.81723 -27.10809 19.28665 1.000 126.13677 36 ILE B N 1
ATOM 2859 C CA . ILE B 1 39 ? 16.93259 -27.26453 17.84145 1.000 129.35849 36 ILE B CA 1
ATOM 2860 C C . ILE B 1 39 ? 17.51906 -28.62594 17.48530 1.000 125.98729 36 ILE B C 1
ATOM 2861 O O . ILE B 1 39 ? 17.13705 -29.22493 16.47660 1.000 146.20882 36 ILE B O 1
ATOM 2866 N N . GLU B 1 40 ? 18.45916 -29.13296 18.29046 1.000 112.82540 37 GLU B N 1
ATOM 2867 C CA . GLU B 1 40 ? 18.96633 -30.48634 18.07442 1.000 138.61653 37 GLU B CA 1
ATOM 2868 C C . GLU B 1 40 ? 17.85491 -31.51465 18.22761 1.000 141.47895 37 GLU B C 1
ATOM 2869 O O . GLU B 1 40 ? 17.78725 -32.49375 17.47359 1.000 140.10427 37 GLU B O 1
ATOM 2875 N N . ALA B 1 41 ? 16.96097 -31.29322 19.19280 1.000 142.78897 38 ALA B N 1
ATOM 2876 C CA . ALA B 1 41 ? 15.91300 -32.25660 19.49935 1.000 151.46354 38 ALA B CA 1
ATOM 2877 C C . ALA B 1 41 ? 14.76699 -32.22354 18.49792 1.000 162.88266 38 ALA B C 1
ATOM 2878 O O . ALA B 1 41 ? 14.10447 -33.24707 18.31162 1.000 172.63317 38 ALA B O 1
ATOM 2880 N N . ALA B 1 42 ? 14.50339 -31.07361 17.86395 1.000 172.96381 39 ALA B N 1
ATOM 2881 C CA . ALA B 1 42 ? 13.46897 -31.01491 16.83172 1.000 175.22302 39 ALA B CA 1
ATOM 2882 C C . ALA B 1 42 ? 13.83591 -31.87066 15.62734 1.000 180.21974 39 ALA B C 1
ATOM 2883 O O . ALA B 1 42 ? 12.94896 -32.36665 14.91945 1.000 184.36325 39 ALA B O 1
ATOM 2885 N N . GLU B 1 43 ? 15.12730 -32.07869 15.38525 1.000 179.41650 40 GLU B N 1
ATOM 2886 C CA . GLU B 1 43 ? 15.50390 -32.73400 14.14227 1.000 186.16356 40 GLU B CA 1
ATOM 2887 C C . GLU B 1 43 ? 15.81808 -34.21282 14.31335 1.000 187.70401 40 GLU B C 1
ATOM 2888 O O . GLU B 1 43 ? 15.74767 -34.96322 13.33474 1.000 194.06089 40 GLU B O 1
ATOM 2894 N N . GLU B 1 44 ? 16.19767 -34.65318 15.51287 1.000 163.36450 41 GLU B N 1
ATOM 2895 C CA . GLU B 1 44 ? 16.16465 -36.08860 15.77334 1.000 164.87009 41 GLU B CA 1
ATOM 2896 C C . GLU B 1 44 ? 14.72890 -36.57006 15.94869 1.000 169.24730 41 GLU B C 1
ATOM 2897 O O . GLU B 1 44 ? 14.37622 -37.67062 15.50581 1.000 172.32701 41 GLU B O 1
ATOM 2903 N N . ALA B 1 45 ? 13.87872 -35.74780 16.57162 1.000 175.63188 42 ALA B N 1
ATOM 2904 C CA . ALA B 1 45 ? 12.46847 -36.10608 16.69936 1.000 175.85947 42 ALA B CA 1
ATOM 2905 C C . ALA B 1 45 ? 11.79614 -36.19080 15.33522 1.000 172.52314 42 ALA B C 1
ATOM 2906 O O . ALA B 1 45 ? 11.00989 -37.11043 15.07691 1.000 175.53970 42 ALA B O 1
ATOM 2908 N N . ALA B 1 46 ? 12.09078 -35.23851 14.44758 1.000 159.20035 43 ALA B N 1
ATOM 2909 C CA . ALA B 1 46 ? 11.54208 -35.30448 13.09871 1.000 154.44553 43 ALA B CA 1
ATOM 2910 C C . ALA B 1 46 ? 12.15001 -36.45310 12.30436 1.000 160.54659 43 ALA B C 1
ATOM 2911 O O . ALA B 1 46 ? 11.47705 -37.03193 11.44400 1.000 164.30680 43 ALA B O 1
ATOM 2913 N N . ARG B 1 47 ? 13.41258 -36.79795 12.57515 1.000 158.73835 44 ARG B N 1
ATOM 2914 C CA . ARG B 1 47 ? 14.02576 -37.93912 11.90221 1.000 151.06078 44 ARG B CA 1
ATOM 2915 C C . ARG B 1 47 ? 13.37075 -39.24568 12.33206 1.000 158.34962 44 ARG B C 1
ATOM 2916 O O . ARG B 1 47 ? 13.21655 -40.16597 11.52077 1.000 150.40126 44 ARG B O 1
ATOM 2918 N N . ARG B 1 48 ? 12.97846 -39.34419 13.60502 1.000 190.41396 45 ARG B N 1
ATOM 2919 C CA . ARG B 1 48 ? 12.25757 -40.52496 14.06880 1.000 192.87452 45 ARG B CA 1
ATOM 2920 C C . ARG B 1 48 ? 10.89461 -40.63213 13.39715 1.000 192.64475 45 ARG B C 1
ATOM 2921 O O . ARG B 1 48 ? 10.42149 -41.73841 13.11140 1.000 202.78008 45 ARG B O 1
ATOM 2923 N N . LYS B 1 49 ? 10.25431 -39.49349 13.13766 1.000 167.45905 46 LYS B N 1
ATOM 2924 C CA . LYS B 1 49 ? 8.97314 -39.43399 12.43432 1.000 159.58813 46 LYS B CA 1
ATOM 2925 C C . LYS B 1 49 ? 7.89927 -40.28132 13.11041 1.000 153.98900 46 LYS B C 1
ATOM 2926 O O . LYS B 1 49 ? 6.73842 -40.27071 12.69965 1.000 142.90709 46 LYS B O 1
ATOM 2928 N N . GLU B 1 54 ? 6.83948 -31.03940 10.32235 1.000 125.10730 51 GLU B N 1
ATOM 2929 C CA . GLU B 1 54 ? 5.68685 -30.15391 10.19849 1.000 131.71996 51 GLU B CA 1
ATOM 2930 C C . GLU B 1 54 ? 5.33200 -29.51810 11.54094 1.000 136.76817 51 GLU B C 1
ATOM 2931 O O . GLU B 1 54 ? 5.62201 -28.34517 11.78395 1.000 132.06009 51 GLU B O 1
ATOM 2937 N N . GLU B 1 55 ? 4.69912 -30.30538 12.41407 1.000 143.75539 52 GLU B N 1
ATOM 2938 C CA . GLU B 1 55 ? 4.28881 -29.78141 13.71215 1.000 146.58156 52 GLU B CA 1
ATOM 2939 C C . GLU B 1 55 ? 5.48382 -29.52589 14.62217 1.000 143.58452 52 GLU B C 1
ATOM 2940 O O . GLU B 1 55 ? 5.40351 -28.68251 15.52267 1.000 147.95757 52 GLU B O 1
ATOM 2946 N N . VAL B 1 56 ? 6.59442 -30.23587 14.40651 1.000 144.02114 53 VAL B N 1
ATOM 2947 C CA . VAL B 1 56 ? 7.77869 -30.02511 15.23369 1.000 143.35362 53 VAL B CA 1
ATOM 2948 C C . VAL B 1 56 ? 8.38544 -28.65431 14.96849 1.000 130.10950 53 VAL B C 1
ATOM 2949 O O . VAL B 1 56 ? 8.98396 -28.04868 15.86610 1.000 113.24482 53 VAL B O 1
ATOM 2953 N N . GLY B 1 57 ? 8.24872 -28.14386 13.74323 1.000 129.27852 54 GLY B N 1
ATOM 2954 C CA . GLY B 1 57 ? 8.78317 -26.82730 13.43851 1.000 117.40596 54 GLY B CA 1
ATOM 2955 C C . GLY B 1 57 ? 7.95679 -25.70743 14.04088 1.000 116.38542 54 GLY B C 1
ATOM 2956 O O . GLY B 1 57 ? 8.49775 -24.67589 14.44964 1.000 100.96694 54 GLY B O 1
ATOM 2957 N N . ALA B 1 58 ? 6.63535 -25.89127 14.10266 1.000 128.55253 55 ALA B N 1
ATOM 2958 C CA . ALA B 1 58 ? 5.77942 -24.88328 14.71939 1.000 123.00609 55 ALA B CA 1
ATOM 2959 C C . ALA B 1 58 ? 5.96895 -24.84908 16.23108 1.000 119.66712 55 ALA B C 1
ATOM 2960 O O . ALA B 1 58 ? 5.98490 -23.76985 16.83481 1.000 117.86561 55 ALA B O 1
ATOM 2962 N N . ALA B 1 59 ? 6.10992 -26.02020 16.86068 1.000 111.71476 56 ALA B N 1
ATOM 2963 C CA . ALA B 1 59 ? 6.39580 -26.06055 18.29091 1.000 105.05350 56 ALA B CA 1
ATOM 2964 C C . ALA B 1 59 ? 7.78743 -25.52523 18.59648 1.000 105.58832 56 ALA B C 1
ATOM 2965 O O . ALA B 1 59 ? 8.01314 -24.96314 19.67500 1.000 108.46178 56 ALA B O 1
ATOM 2967 N N . LEU B 1 60 ? 8.72969 -25.69443 17.66753 1.000 99.02486 57 LEU B N 1
ATOM 2968 C CA . LEU B 1 60 ? 10.06353 -25.14088 17.86226 1.000 89.54439 57 LEU B CA 1
ATOM 2969 C C . LEU B 1 60 ? 10.04981 -23.62243 17.74030 1.000 101.40969 57 LEU B C 1
ATOM 2970 O O . LEU B 1 60 ? 10.69776 -22.92540 18.53005 1.000 84.02395 57 LEU B O 1
ATOM 2975 N N . ALA B 1 61 ? 9.31738 -23.09079 16.75697 1.000 94.36979 58 ALA B N 1
ATOM 2976 C CA . ALA B 1 61 ? 9.21180 -21.64236 16.62212 1.000 93.03632 58 ALA B CA 1
ATOM 2977 C C . ALA B 1 61 ? 8.46069 -21.02985 17.79599 1.000 99.19365 58 ALA B C 1
ATOM 2978 O O . ALA B 1 61 ? 8.71893 -19.87728 18.16435 1.000 86.48322 58 ALA B O 1
ATOM 2980 N N . ALA B 1 62 ? 7.52779 -21.78019 18.38759 1.000 99.12864 59 ALA B N 1
ATOM 2981 C CA . ALA B 1 62 ? 6.89210 -21.33489 19.62159 1.000 85.32876 59 ALA B CA 1
ATOM 2982 C C . ALA B 1 62 ? 7.88951 -21.31848 20.77177 1.000 90.83350 59 ALA B C 1
ATOM 2983 O O . ALA B 1 62 ? 7.82088 -20.44836 21.64946 1.000 81.24966 59 ALA B O 1
ATOM 2985 N N . ALA B 1 63 ? 8.82005 -22.27804 20.78647 1.000 89.18747 60 ALA B N 1
ATOM 2986 C CA . ALA B 1 63 ? 9.90236 -22.23863 21.76276 1.000 83.04905 60 ALA B CA 1
ATOM 2987 C C . ALA B 1 63 ? 10.79236 -21.02342 21.53714 1.000 80.77136 60 ALA B C 1
ATOM 2988 O O . ALA B 1 63 ? 11.18631 -20.34609 22.49263 1.000 79.72339 60 ALA B O 1
ATOM 2990 N N . VAL B 1 64 ? 11.11499 -20.73212 20.27436 1.000 70.03526 61 VAL B N 1
ATOM 2991 C CA . VAL B 1 64 ? 11.88480 -19.53611 19.93976 1.000 67.94787 61 VAL B CA 1
ATOM 2992 C C . VAL B 1 64 ? 11.21176 -18.29423 20.50598 1.000 78.45352 61 VAL B C 1
ATOM 2993 O O . VAL B 1 64 ? 11.86676 -17.42710 21.09998 1.000 66.11788 61 VAL B O 1
ATOM 2997 N N . THR B 1 65 ? 9.88900 -18.19779 20.33685 1.000 69.57754 62 THR B N 1
ATOM 2998 C CA . THR B 1 65 ? 9.13687 -17.07609 20.88828 1.000 71.57778 62 THR B CA 1
ATOM 2999 C C . THR B 1 65 ? 9.26810 -17.00865 22.40529 1.000 74.63780 62 THR B C 1
ATOM 3000 O O . THR B 1 65 ? 9.40431 -15.92099 22.97792 1.000 75.81860 62 THR B O 1
ATOM 3004 N N . GLU B 1 66 ? 9.23350 -18.16118 23.07484 1.000 73.73842 63 GLU B N 1
ATOM 3005 C CA . GLU B 1 66 ? 9.29561 -18.16052 24.53179 1.000 80.77058 63 GLU B CA 1
ATOM 3006 C C . GLU B 1 66 ? 10.67985 -17.76229 25.03023 1.000 72.93596 63 GLU B C 1
ATOM 3007 O O . GLU B 1 66 ? 10.79914 -17.02012 26.01138 1.000 63.63668 63 GLU B O 1
ATOM 3013 N N . VAL B 1 67 ? 11.73847 -18.24095 24.37184 1.000 70.70947 64 VAL B N 1
ATOM 3014 C CA . VAL B 1 67 ? 13.08144 -17.86359 24.80076 1.000 73.06957 64 VAL B CA 1
ATOM 3015 C C . VAL B 1 67 ? 13.35245 -16.39740 24.48546 1.000 65.06131 64 VAL B C 1
ATOM 3016 O O . VAL B 1 67 ? 14.08635 -15.72346 25.21893 1.000 67.26063 64 VAL B O 1
ATOM 3020 N N . ILE B 1 68 ? 12.77398 -15.87772 23.40152 1.000 45.01881 65 ILE B N 1
ATOM 3021 C CA . ILE B 1 68 ? 12.93164 -14.46190 23.09135 1.000 57.65346 65 ILE B CA 1
ATOM 3022 C C . ILE B 1 68 ? 12.28817 -13.60259 24.17418 1.000 68.23579 65 ILE B C 1
ATOM 3023 O O . ILE B 1 68 ? 12.86181 -12.59165 24.60477 1.000 54.30379 65 ILE B O 1
ATOM 3028 N N . ALA B 1 69 ? 11.09959 -14.00069 24.64703 1.000 57.38054 66 ALA B N 1
ATOM 3029 C CA . ALA B 1 69 ? 10.43571 -13.25280 25.70983 1.000 53.14902 66 ALA B CA 1
ATOM 3030 C C . ALA B 1 69 ? 11.11472 -13.45540 27.05756 1.000 59.41139 66 ALA B C 1
ATOM 3031 O O . ALA B 1 69 ? 11.14707 -12.53032 27.87668 1.000 60.32475 66 ALA B O 1
ATOM 3033 N N . ALA B 1 70 ? 11.63778 -14.65566 27.31593 1.000 46.02564 67 ALA B N 1
ATOM 3034 C CA . ALA B 1 70 ? 12.40041 -14.87865 28.53858 1.000 52.92523 67 ALA B CA 1
ATOM 3035 C C . ALA B 1 70 ? 13.62781 -13.97745 28.58910 1.000 58.86656 67 ALA B C 1
ATOM 3036 O O . ALA B 1 70 ? 14.01308 -13.49840 29.66283 1.000 44.63517 67 ALA B O 1
ATOM 3038 N N . LEU B 1 71 ? 14.25747 -13.73839 27.43425 1.000 60.75056 68 LEU B N 1
ATOM 3039 C CA . LEU B 1 71 ? 15.38775 -12.81597 27.37479 1.000 42.87342 68 LEU B CA 1
ATOM 3040 C C . LEU B 1 71 ? 14.93417 -11.38652 27.61265 1.000 54.09347 68 LEU B C 1
ATOM 3041 O O . LEU B 1 71 ? 15.54022 -10.65205 28.40052 1.000 42.57005 68 LEU B O 1
ATOM 3046 N N . SER B 1 72 ? 13.87689 -10.97040 26.91380 1.000 50.25697 69 SER B N 1
ATOM 3047 C CA . SER B 1 72 ? 13.37122 -9.61428 27.06696 1.000 56.70245 69 SER B CA 1
ATOM 3048 C C . SER B 1 72 ? 12.89733 -9.36906 28.49299 1.000 50.05439 69 SER B C 1
ATOM 3049 O O . SER B 1 72 ? 13.08009 -8.27159 29.03860 1.000 42.71834 69 SER B O 1
ATOM 3052 N N . ALA B 1 73 ? 12.30089 -10.39009 29.11791 1.000 45.12615 70 ALA B N 1
ATOM 3053 C CA . ALA B 1 73 ? 11.89576 -10.26939 30.51236 1.000 44.56787 70 ALA B CA 1
ATOM 3054 C C . ALA B 1 73 ? 13.10784 -10.15861 31.42500 1.000 49.04731 70 ALA B C 1
ATOM 3055 O O . ALA B 1 73 ? 13.14449 -9.29667 32.31338 1.000 60.70499 70 ALA B O 1
ATOM 3057 N N . LEU B 1 74 ? 14.11738 -11.00625 31.20005 1.000 33.36620 71 LEU B N 1
ATOM 3058 C CA . LEU B 1 74 ? 15.32562 -10.97820 32.02004 1.000 52.45187 71 LEU B CA 1
ATOM 3059 C C . LEU B 1 74 ? 16.01626 -9.61914 31.95944 1.000 46.67883 71 LEU B C 1
ATOM 3060 O O . LEU B 1 74 ? 16.46404 -9.09922 32.98931 1.000 42.05133 71 LEU B O 1
ATOM 3065 N N . LEU B 1 75 ? 16.11911 -9.02679 30.76745 1.000 43.23625 72 LEU B N 1
ATOM 3066 C CA . LEU B 1 75 ? 16.73705 -7.70602 30.67558 1.000 45.82239 72 LEU B CA 1
ATOM 3067 C C . LEU B 1 75 ? 15.91780 -6.65942 31.42317 1.000 47.45405 72 LEU B C 1
ATOM 3068 O O . LEU B 1 75 ? 16.48336 -5.78013 32.08769 1.000 43.57326 72 LEU B O 1
ATOM 3073 N N . THR B 1 76 ? 14.58596 -6.76026 31.35113 1.000 43.81498 73 THR B N 1
ATOM 3074 C CA . THR B 1 76 ? 13.72114 -5.81606 32.05527 1.000 48.73640 73 THR B CA 1
ATOM 3075 C C . THR B 1 76 ? 13.94546 -5.86819 33.56562 1.000 37.13274 73 THR B C 1
ATOM 3076 O O . THR B 1 76 ? 14.08478 -4.82507 34.21735 1.000 36.71004 73 THR B O 1
ATOM 3080 N N . GLU B 1 77 ? 13.99115 -7.07221 34.13812 1.000 43.34982 74 GLU B N 1
ATOM 3081 C CA . GLU B 1 77 ? 14.16368 -7.20377 35.58168 1.000 24.86607 74 GLU B CA 1
ATOM 3082 C C . GLU B 1 77 ? 15.51254 -6.65036 36.02390 1.000 35.27247 74 GLU B C 1
ATOM 3083 O O . GLU B 1 77 ? 15.58797 -5.84403 36.96088 1.000 49.60712 74 GLU B O 1
ATOM 3089 N N . THR B 1 78 ? 16.58978 -7.04981 35.34116 1.000 35.09664 75 THR B N 1
ATOM 3090 C CA . THR B 1 78 ? 17.92288 -6.61904 35.75239 1.000 28.85544 75 THR B CA 1
ATOM 3091 C C . THR B 1 78 ? 18.12974 -5.11791 35.56232 1.000 49.37748 75 THR B C 1
ATOM 3092 O O . THR B 1 78 ? 18.83504 -4.49215 36.35913 1.000 50.22546 75 THR B O 1
ATOM 3096 N N . LEU B 1 79 ? 17.54743 -4.52367 34.51600 1.000 42.03248 76 LEU B N 1
ATOM 3097 C CA . LEU B 1 79 ? 17.62811 -3.07345 34.35759 1.000 31.43248 76 LEU B CA 1
ATOM 3098 C C . LEU B 1 79 ? 17.04107 -2.37066 35.56985 1.000 53.27760 76 LEU B C 1
ATOM 3099 O O . LEU B 1 79 ? 17.65672 -1.46173 36.13795 1.000 31.85026 76 LEU B O 1
ATOM 3104 N N . ALA B 1 80 ? 15.84236 -2.78708 35.98469 1.000 53.73245 77 ALA B N 1
ATOM 3105 C CA . ALA B 1 80 ? 15.21393 -2.15286 37.13293 1.000 43.37490 77 ALA B CA 1
ATOM 3106 C C . ALA B 1 80 ? 15.93998 -2.48777 38.42770 1.000 39.12878 77 ALA B C 1
ATOM 3107 O O . ALA B 1 80 ? 15.99419 -1.64648 39.32908 1.000 47.53623 77 ALA B O 1
ATOM 3109 N N . HIS B 1 81 ? 16.51036 -3.69274 38.54297 1.000 41.07919 78 HIS B N 1
ATOM 3110 C CA . HIS B 1 81 ? 17.26973 -4.01995 39.74974 1.000 50.50839 78 HIS B CA 1
ATOM 3111 C C . HIS B 1 81 ? 18.55945 -3.21427 39.82151 1.000 49.35274 78 HIS B C 1
ATOM 3112 O O . HIS B 1 81 ? 18.99220 -2.82219 40.91214 1.000 44.14063 78 HIS B O 1
ATOM 3119 N N . VAL B 1 82 ? 19.19170 -2.95897 38.67391 1.000 43.38165 79 VAL B N 1
ATOM 3120 C CA . VAL B 1 82 ? 20.35517 -2.07952 38.67326 1.000 46.58163 79 VAL B CA 1
ATOM 3121 C C . VAL B 1 82 ? 19.93749 -0.64918 38.99495 1.000 46.73982 79 VAL B C 1
ATOM 3122 O O . VAL B 1 82 ? 20.56060 0.02261 39.82809 1.000 51.94937 79 VAL B O 1
ATOM 3126 N N . ALA B 1 83 ? 18.85497 -0.17381 38.37410 1.000 39.27632 80 ALA B N 1
ATOM 3127 C CA . ALA B 1 83 ? 18.41417 1.19633 38.59950 1.000 37.68159 80 ALA B CA 1
ATOM 3128 C C . ALA B 1 83 ? 17.84872 1.40416 40.00066 1.000 59.23970 80 ALA B C 1
ATOM 3129 O O . ALA B 1 83 ? 17.83169 2.54134 40.48316 1.000 44.87661 80 ALA B O 1
ATOM 3131 N N . ALA B 1 84 ? 17.38922 0.33836 40.66417 1.000 54.71208 81 ALA B N 1
ATOM 3132 C CA . ALA B 1 84 ? 16.91013 0.46373 42.03771 1.000 51.94624 81 ALA B CA 1
ATOM 3133 C C . ALA B 1 84 ? 18.06798 0.56261 43.02045 1.000 61.70031 81 ALA B C 1
ATOM 3134 O O . ALA B 1 84 ? 18.00457 1.33621 43.98586 1.000 53.42488 81 ALA B O 1
ATOM 3136 N N . LEU B 1 85 ? 19.12539 -0.22324 42.79181 1.000 55.28308 82 LEU B N 1
ATOM 3137 C CA . LEU B 1 85 ? 20.32008 -0.12825 43.62426 1.000 63.02830 82 LEU B CA 1
ATOM 3138 C C . LEU B 1 85 ? 21.02321 1.21045 43.43888 1.000 54.04812 82 LEU B C 1
ATOM 3139 O O . LEU B 1 85 ? 21.57384 1.76441 44.39537 1.000 59.65568 82 LEU B O 1
ATOM 3144 N N . ALA B 1 86 ? 21.03120 1.74096 42.21496 1.000 45.31789 83 ALA B N 1
ATOM 3145 C CA . ALA B 1 86 ? 21.66974 3.03212 41.99042 1.000 46.87853 83 ALA B CA 1
ATOM 3146 C C . ALA B 1 86 ? 20.90542 4.15109 42.68770 1.000 51.21044 83 ALA B C 1
ATOM 3147 O O . ALA B 1 86 ? 21.51367 5.02381 43.32443 1.000 41.85085 83 ALA B O 1
ATOM 3149 N N . THR B 1 87 ? 19.57072 4.12941 42.58075 1.000 41.73235 84 THR B N 1
ATOM 3150 C CA . THR B 1 87 ? 18.72977 5.14739 43.20525 1.000 45.01643 84 THR B CA 1
ATOM 3151 C C . THR B 1 87 ? 18.93979 5.19201 44.71401 1.000 50.41363 84 THR B C 1
ATOM 3152 O O . THR B 1 87 ? 19.10196 6.27252 45.30323 1.000 44.07036 84 THR B O 1
ATOM 3156 N N . GLN B 1 88 ? 18.92678 4.01852 45.35818 1.000 40.58045 85 GLN B N 1
ATOM 3157 C CA . GLN B 1 88 ? 19.12224 3.96243 46.80110 1.000 45.78350 85 GLN B CA 1
ATOM 3158 C C . GLN B 1 88 ? 20.55270 4.31047 47.19330 1.000 58.63969 85 GLN B C 1
ATOM 3159 O O . GLN B 1 88 ? 20.77128 4.94825 48.22961 1.000 51.83606 85 GLN B O 1
ATOM 3165 N N . ALA B 1 89 ? 21.53691 3.91104 46.38482 1.000 58.58576 86 ALA B N 1
ATOM 3166 C CA . ALA B 1 89 ? 22.92337 4.22279 46.71616 1.000 50.36651 86 ALA B CA 1
ATOM 3167 C C . ALA B 1 89 ? 23.19765 5.71854 46.61421 1.000 53.65905 86 ALA B C 1
ATOM 3168 O O . ALA B 1 89 ? 23.95495 6.26998 47.42291 1.000 74.15427 86 ALA B O 1
ATOM 3170 N N . LEU B 1 90 ? 22.59332 6.39472 45.63069 1.000 48.66522 87 LEU B N 1
ATOM 3171 C CA . LEU B 1 90 ? 22.80944 7.83289 45.49950 1.000 46.29478 87 LEU B CA 1
ATOM 3172 C C . LEU B 1 90 ? 22.25027 8.59024 46.69995 1.000 55.74552 87 LEU B C 1
ATOM 3173 O O . LEU B 1 90 ? 22.90561 9.49734 47.22835 1.000 52.89914 87 LEU B O 1
ATOM 3178 N N . ALA B 1 91 ? 21.05002 8.22315 47.15464 1.000 51.07867 88 ALA B N 1
ATOM 3179 C CA . ALA B 1 91 ? 20.44025 8.92055 48.27804 1.000 38.49855 88 ALA B CA 1
ATOM 3180 C C . ALA B 1 91 ? 21.07571 8.54907 49.61211 1.000 59.14972 88 ALA B C 1
ATOM 3181 O O . ALA B 1 91 ? 21.12973 9.38860 50.51863 1.000 57.89889 88 ALA B O 1
ATOM 3183 N N . ALA B 1 92 ? 21.54913 7.31003 49.76139 1.000 48.61175 89 ALA B N 1
ATOM 3184 C CA . ALA B 1 92 ? 22.23156 6.93409 50.99684 1.000 63.80063 89 ALA B CA 1
ATOM 3185 C C . ALA B 1 92 ? 23.53548 7.70371 51.15936 1.000 62.50611 89 ALA B C 1
ATOM 3186 O O . ALA B 1 92 ? 23.91326 8.06966 52.27768 1.000 62.98127 89 ALA B O 1
ATOM 3188 N N . ALA B 1 93 ? 24.24002 7.95277 50.05554 1.000 53.46638 90 ALA B N 1
ATOM 3189 C CA . ALA B 1 93 ? 25.45621 8.75166 50.12904 1.000 63.56910 90 ALA B CA 1
ATOM 3190 C C . ALA B 1 93 ? 25.12546 10.22867 50.29728 1.000 75.10037 90 ALA B C 1
ATOM 3191 O O . ALA B 1 93 ? 25.79907 10.94169 51.05119 1.000 80.53243 90 ALA B O 1
ATOM 3193 N N . ALA B 1 94 ? 24.08127 10.69998 49.60988 1.000 68.76163 91 ALA B N 1
ATOM 3194 C CA . ALA B 1 94 ? 23.65444 12.08593 49.75408 1.000 66.44572 91 ALA B CA 1
ATOM 3195 C C . ALA B 1 94 ? 23.24175 12.40028 51.18614 1.000 76.96510 91 ALA B C 1
ATOM 3196 O O . ALA B 1 94 ? 23.37635 13.54551 51.63358 1.000 88.15081 91 ALA B O 1
ATOM 3198 N N . ALA B 1 95 ? 22.74183 11.40315 51.91904 1.000 68.05429 92 ALA B N 1
ATOM 3199 C CA . ALA B 1 95 ? 22.32931 11.60082 53.30141 1.000 75.06846 92 ALA B CA 1
ATOM 3200 C C . ALA B 1 95 ? 23.50194 11.60725 54.27342 1.000 84.95014 92 ALA B C 1
ATOM 3201 O O . ALA B 1 95 ? 23.30135 11.89903 55.45823 1.000 77.16031 92 ALA B O 1
ATOM 3203 N N . GLN B 1 96 ? 24.71226 11.29526 53.80551 1.000 82.17219 93 GLN B N 1
ATOM 3204 C CA . GLN B 1 96 ? 25.90982 11.29068 54.63554 1.000 80.65923 93 GLN B CA 1
ATOM 3205 C C . GLN B 1 96 ? 26.91018 12.35532 54.19214 1.000 84.32121 93 GLN B C 1
ATOM 3206 O O . GLN B 1 96 ? 28.12164 12.18169 54.34797 1.000 96.51810 93 GLN B O 1
ATOM 3212 N N . ARG B 1 97 ? 26.40789 13.45507 53.62462 1.000 88.94775 94 ARG B N 1
ATOM 3213 C CA . ARG B 1 97 ? 27.21666 14.62289 53.26881 1.000 101.46887 94 ARG B CA 1
ATOM 3214 C C . ARG B 1 97 ? 28.31847 14.28078 52.26838 1.000 94.43874 94 ARG B C 1
ATOM 3215 O O . ARG B 1 97 ? 29.39944 14.87575 52.29366 1.000 95.77719 94 ARG B O 1
ATOM 3217 N N . VAL B 1 98 ? 28.05844 13.32278 51.38745 1.000 79.65316 95 V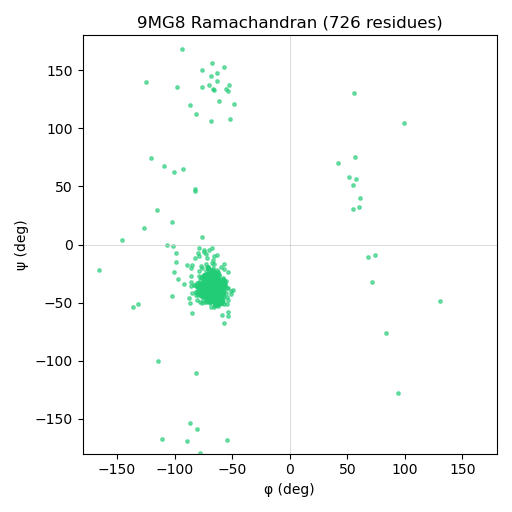AL B N 1
ATOM 3218 C CA . VAL B 1 98 ? 29.00760 13.02038 50.30804 1.000 79.58343 95 VAL B CA 1
ATOM 3219 C C . VAL B 1 98 ? 29.01108 14.17502 49.31360 1.000 80.53724 95 VAL B C 1
ATOM 3220 O O . VAL B 1 98 ? 27.93300 14.70918 48.99711 1.000 86.36835 95 VAL B O 1
ATOM 3224 N N . PRO B 1 99 ? 30.17303 14.61693 48.82873 1.000 82.69629 96 PRO B N 1
ATOM 3225 C CA . PRO B 1 99 ? 30.22209 15.77019 47.91351 1.000 80.89721 96 PRO B CA 1
ATOM 3226 C C . PRO B 1 99 ? 29.28866 15.58333 46.73116 1.000 90.46086 96 PRO B C 1
ATOM 3227 O O . PRO B 1 99 ? 29.21513 14.48987 46.14815 1.000 76.98975 96 PRO B O 1
ATOM 3231 N N . PRO B 1 100 ? 28.55030 16.63194 46.35255 1.000 85.23403 97 PRO B N 1
ATOM 3232 C CA . PRO B 1 100 ? 27.54059 16.47806 45.29257 1.000 84.36038 97 PRO B CA 1
ATOM 3233 C C . PRO B 1 100 ? 28.12739 16.21997 43.92049 1.000 76.87047 97 PRO B C 1
ATOM 3234 O O . PRO B 1 100 ? 27.43027 15.65987 43.06586 1.000 82.32219 97 PRO B O 1
ATOM 3238 N N . GLU B 1 101 ? 29.37374 16.62023 43.66954 1.000 79.26185 98 GLU B N 1
ATOM 3239 C CA . GLU B 1 101 ? 30.00329 16.26932 42.40342 1.000 74.92957 98 GLU B CA 1
ATOM 3240 C C . GLU B 1 101 ? 30.35311 14.79159 42.35580 1.000 73.48547 98 GLU B C 1
ATOM 3241 O O . GLU B 1 101 ? 30.33229 14.18626 41.27925 1.000 70.47162 98 GLU B O 1
ATOM 3247 N N . GLU B 1 102 ? 30.65354 14.19127 43.50938 1.000 78.81798 99 GLU B N 1
ATOM 3248 C CA . GLU B 1 102 ? 30.82254 12.74521 43.56932 1.000 73.92390 99 GLU B CA 1
ATOM 3249 C C . GLU B 1 102 ? 29.50026 12.01162 43.40260 1.000 59.98234 99 GLU B C 1
ATOM 3250 O O . GLU B 1 102 ? 29.49898 10.82784 43.04960 1.000 69.27024 99 GLU B O 1
ATOM 3256 N N . LEU B 1 103 ? 28.37836 12.69082 43.64030 1.000 60.38309 100 LEU B N 1
ATOM 3257 C CA . LEU B 1 103 ? 27.07906 12.09422 43.35569 1.000 63.33821 100 LEU B CA 1
ATOM 3258 C C . LEU B 1 103 ? 26.79637 12.08278 41.85692 1.000 60.02696 100 LEU B C 1
ATOM 3259 O O . LEU B 1 103 ? 26.19825 11.13207 41.34092 1.000 53.31550 100 LEU B O 1
ATOM 3264 N N . LEU B 1 104 ? 27.21308 13.13226 41.14229 1.000 71.17287 101 LEU B N 1
ATOM 3265 C CA . LEU B 1 104 ? 27.02187 13.16517 39.69509 1.000 59.79861 101 LEU B CA 1
ATOM 3266 C C . LEU B 1 104 ? 27.88945 12.12457 39.00325 1.000 62.47019 101 LEU B C 1
ATOM 3267 O O . LEU B 1 104 ? 27.43137 11.43598 38.08418 1.000 59.06041 101 LEU B O 1
ATOM 3272 N N . LYS B 1 105 ? 29.15022 12.00708 39.42540 1.000 62.00634 102 LYS B N 1
ATOM 3273 C CA . LYS B 1 105 ? 30.03353 10.99640 38.85907 1.000 63.57065 102 LYS B CA 1
ATOM 3274 C C . LYS B 1 105 ? 29.55579 9.58715 39.18959 1.000 64.04277 102 LYS B C 1
ATOM 3275 O O . LYS B 1 105 ? 29.70296 8.67550 38.36538 1.000 76.98147 102 LYS B O 1
ATOM 3281 N N . GLY B 1 106 ? 28.97957 9.38842 40.37789 1.000 59.06225 103 GLY B N 1
ATOM 3282 C CA . GLY B 1 106 ? 28.37402 8.10313 40.68201 1.000 63.68373 103 GLY B CA 1
ATOM 3283 C C . GLY B 1 106 ? 27.22652 7.77360 39.74631 1.000 58.86220 103 GLY B C 1
ATOM 3284 O O . GLY B 1 106 ? 27.02994 6.61358 39.37071 1.000 39.18473 103 GLY B O 1
ATOM 3285 N N . ALA B 1 107 ? 26.45724 8.79284 39.34876 1.000 49.65988 104 ALA B N 1
ATOM 3286 C CA . ALA B 1 107 ? 25.40060 8.57596 38.36725 1.000 48.93175 104 ALA B CA 1
ATOM 3287 C C . ALA B 1 107 ? 25.97497 8.21799 37.00495 1.000 50.70056 104 ALA B C 1
ATOM 3288 O O . ALA B 1 107 ? 25.38182 7.41155 36.27729 1.000 57.79993 104 ALA B O 1
ATOM 3290 N N . GLU B 1 108 ? 27.12833 8.79754 36.65467 1.000 43.87371 105 GLU B N 1
ATOM 3291 C CA . GLU B 1 108 ? 27.77956 8.49135 35.38362 1.000 47.37826 105 GLU B CA 1
ATOM 3292 C C . GLU B 1 108 ? 28.09670 7.00798 35.26378 1.000 53.99189 105 GLU B C 1
ATOM 3293 O O . GLU B 1 108 ? 27.82153 6.38373 34.23317 1.000 42.55027 105 GLU B O 1
ATOM 3299 N N . ARG B 1 109 ? 28.70153 6.43045 36.30391 1.000 42.09525 106 ARG B N 1
ATOM 3300 C CA . ARG B 1 109 ? 29.11409 5.03532 36.22232 1.000 54.28969 106 ARG B CA 1
ATOM 3301 C C . ARG B 1 109 ? 27.90512 4.11302 36.14362 1.000 57.36067 106 ARG B C 1
ATOM 3302 O O . ARG B 1 109 ? 27.87999 3.17075 35.34433 1.000 36.08387 106 ARG B O 1
ATOM 3310 N N . PHE B 1 110 ? 26.87765 4.38628 36.94314 1.000 59.03486 107 PHE B N 1
ATOM 3311 C CA . PHE B 1 110 ? 25.69171 3.54242 36.90726 1.000 45.40645 107 PHE B CA 1
ATOM 3312 C C . PHE B 1 110 ? 25.01337 3.59622 35.54216 1.000 48.32505 107 PHE B C 1
ATOM 3313 O O . PHE B 1 110 ? 24.53625 2.56445 35.05647 1.000 40.96833 107 PHE B O 1
ATOM 3321 N N . ILE B 1 111 ? 24.99675 4.76749 34.89209 1.000 51.53841 108 ILE B N 1
ATOM 3322 C CA . ILE B 1 111 ? 24.45210 4.85752 33.53738 1.000 40.43316 108 ILE B CA 1
ATOM 3323 C C . ILE B 1 111 ? 25.26668 4.00386 32.56740 1.000 49.39762 108 ILE B C 1
ATOM 3324 O O . ILE B 1 111 ? 24.70709 3.28857 31.72357 1.000 36.72605 108 ILE B O 1
ATOM 3329 N N . GLU B 1 112 ? 26.59840 4.07415 32.66140 1.000 43.61572 109 GLU B N 1
ATOM 3330 C CA . GLU B 1 112 ? 27.44815 3.28252 31.77872 1.000 36.69107 109 GLU B CA 1
ATOM 3331 C C . GLU B 1 112 ? 27.21043 1.78838 31.96648 1.000 55.18392 109 GLU B C 1
ATOM 3332 O O . GLU B 1 112 ? 27.26300 1.01711 31.00027 1.000 56.47662 109 GLU B O 1
ATOM 3338 N N . LEU B 1 113 ? 26.95828 1.35695 33.20620 1.000 45.22433 110 LEU B N 1
ATOM 3339 C CA . LEU B 1 113 ? 26.65104 -0.04912 33.44099 1.000 49.54109 110 LEU B CA 1
ATOM 3340 C C . LEU B 1 113 ? 25.26646 -0.40401 32.93034 1.000 51.81646 110 LEU B C 1
ATOM 3341 O O . LEU B 1 113 ? 25.05461 -1.52724 32.45239 1.000 55.14556 110 LEU B O 1
ATOM 3346 N N . LEU B 1 114 ? 24.31484 0.53137 33.03566 1.000 50.96053 111 LEU B N 1
ATOM 3347 C CA . LEU B 1 114 ? 22.99920 0.31942 32.44038 1.000 61.08095 111 LEU B CA 1
ATOM 3348 C C . LEU B 1 114 ? 23.11229 0.09717 30.93945 1.000 45.83592 111 LEU B C 1
ATOM 3349 O O . LEU B 1 114 ? 22.42850 -0.76144 30.37365 1.000 49.58590 111 LEU B O 1
ATOM 3354 N N . ILE B 1 115 ? 23.97608 0.86467 30.27828 1.000 49.56946 112 ILE B N 1
ATOM 3355 C CA . ILE B 1 115 ? 24.12088 0.73573 28.83647 1.000 50.59467 112 ILE B CA 1
ATOM 3356 C C . ILE B 1 115 ? 24.89996 -0.52127 28.48713 1.000 45.37664 112 ILE B C 1
ATOM 3357 O O . ILE B 1 115 ? 24.60967 -1.17648 27.48047 1.000 36.06237 112 ILE B O 1
ATOM 3362 N N . ARG B 1 116 ? 25.87493 -0.89925 29.31816 1.000 51.47102 113 ARG B N 1
ATOM 3363 C CA . ARG B 1 116 ? 26.61088 -2.13583 29.06897 1.000 49.45274 113 ARG B CA 1
ATOM 3364 C C . ARG B 1 116 ? 25.69063 -3.35203 29.13638 1.000 40.63656 113 ARG B C 1
ATOM 3365 O O . ARG B 1 116 ? 25.83686 -4.29239 28.34487 1.000 57.07527 113 ARG B O 1
ATOM 3373 N N . LEU B 1 117 ? 24.72926 -3.35368 30.06372 1.000 38.37648 114 LEU B N 1
ATOM 3374 C CA . LEU B 1 117 ? 23.71155 -4.40130 30.03566 1.000 50.21901 114 LEU B CA 1
ATOM 3375 C C . LEU B 1 117 ? 22.84360 -4.30708 28.78773 1.000 64.04792 114 LEU B C 1
ATOM 3376 O O . LEU B 1 117 ? 22.51460 -5.33902 28.18813 1.000 53.80248 114 LEU B O 1
ATOM 3381 N N . SER B 1 118 ? 22.45941 -3.08673 28.39364 1.000 50.34151 115 SER B N 1
ATOM 3382 C CA . SER B 1 118 ? 21.65101 -2.89616 27.19238 1.000 53.96032 115 SER B CA 1
ATOM 3383 C C . SER B 1 118 ? 22.29179 -3.56516 25.98382 1.000 67.59273 115 SER B C 1
ATOM 3384 O O . SER B 1 118 ? 21.69933 -4.46043 25.37083 1.000 42.16211 115 SER B O 1
ATOM 3387 N N . GLU B 1 119 ? 23.49959 -3.12411 25.61071 1.000 65.79778 116 GLU B N 1
ATOM 3388 C CA . GLU B 1 119 ? 24.08392 -3.57258 24.35099 1.000 65.47295 116 GLU B CA 1
ATOM 3389 C C . GLU B 1 119 ? 24.42267 -5.05443 24.37672 1.000 52.15149 116 GLU B C 1
ATOM 3390 O O . GLU B 1 119 ? 24.45965 -5.69048 23.32193 1.000 64.30182 116 GLU B O 1
ATOM 3396 N N . ARG B 1 120 ? 24.67187 -5.61867 25.55634 1.000 50.04903 117 ARG B N 1
ATOM 3397 C CA . ARG B 1 120 ? 24.93304 -7.04619 25.68137 1.000 63.89610 117 ARG B CA 1
ATOM 3398 C C . ARG B 1 120 ? 23.66172 -7.87742 25.68049 1.000 69.55475 117 ARG B C 1
ATOM 3399 O O . ARG B 1 120 ? 23.65696 -8.99233 25.13752 1.000 65.57704 117 ARG B O 1
ATOM 3407 N N . GLY B 1 121 ? 22.59050 -7.37053 26.29072 1.000 58.51744 118 GLY B N 1
ATOM 3408 C CA . GLY B 1 121 ? 21.30416 -8.02091 26.14323 1.000 45.79631 118 GLY B CA 1
ATOM 3409 C C . GLY B 1 121 ? 20.83402 -8.02748 24.70289 1.000 66.10137 118 GLY B C 1
ATOM 3410 O O . GLY B 1 121 ? 20.17716 -8.97855 24.26176 1.000 59.89439 118 GLY B O 1
ATOM 3411 N N . ALA B 1 122 ? 21.17551 -6.97786 23.94440 1.000 53.66916 119 ALA B N 1
ATOM 3412 C CA . ALA B 1 122 ? 20.82830 -6.95091 22.52962 1.000 53.05040 119 ALA B CA 1
ATOM 3413 C C . ALA B 1 122 ? 21.59514 -8.01377 21.75448 1.000 65.63574 119 ALA B C 1
ATOM 3414 O O . ALA B 1 122 ? 21.05452 -8.62085 20.82333 1.000 59.20037 119 ALA B O 1
ATOM 3416 N N . GLU B 1 123 ? 22.86068 -8.24473 22.11035 1.000 61.97880 120 GLU B N 1
ATOM 3417 C CA . GLU B 1 123 ? 23.61354 -9.30202 21.44825 1.000 63.27994 120 GLU B CA 1
ATOM 3418 C C . GLU B 1 123 ? 22.99362 -10.66891 21.71167 1.000 63.90622 120 GLU B C 1
ATOM 3419 O O . GLU B 1 123 ? 23.00817 -11.53525 20.83163 1.000 64.86641 120 GLU B O 1
ATOM 3425 N N . ALA B 1 124 ? 22.41866 -10.87109 22.90043 1.000 64.64159 121 ALA B N 1
ATOM 3426 C CA . ALA B 1 124 ? 21.76023 -12.13882 23.19523 1.000 49.79536 121 ALA B CA 1
ATOM 3427 C C . ALA B 1 124 ? 20.49239 -12.31086 22.36815 1.000 63.40770 121 ALA B C 1
ATOM 3428 O O . ALA B 1 124 ? 20.17682 -13.42448 21.93054 1.000 70.08450 121 ALA B O 1
ATOM 3430 N N . LEU B 1 125 ? 19.74930 -11.22270 22.14493 1.000 64.85654 122 LEU B N 1
ATOM 3431 C CA . LEU B 1 125 ? 18.54148 -11.31470 21.32857 1.000 52.81756 122 LEU B CA 1
ATOM 3432 C C . LEU B 1 125 ? 18.88000 -11.58110 19.86812 1.000 57.43605 122 LEU B C 1
ATOM 3433 O O . LEU B 1 125 ? 18.17129 -12.33487 19.19159 1.000 66.17695 122 LEU B O 1
ATOM 3438 N N . LEU B 1 126 ? 19.95756 -10.97295 19.36193 1.000 63.19002 123 LEU B N 1
ATOM 3439 C CA . LEU B 1 126 ? 20.36208 -11.23061 17.98253 1.000 72.14893 123 LEU B CA 1
ATOM 3440 C C . LEU B 1 126 ? 20.99629 -12.60706 17.83651 1.000 57.51719 123 LEU B C 1
ATOM 3441 O O . LEU B 1 126 ? 20.90591 -13.22073 16.76744 1.000 48.37048 123 LEU B O 1
ATOM 3446 N N . ARG B 1 127 ? 21.64128 -13.10447 18.89201 1.000 59.68338 124 ARG B N 1
ATOM 3447 C CA . ARG B 1 127 ? 22.10926 -14.48414 18.87937 1.000 62.06719 124 ARG B CA 1
ATOM 3448 C C . ARG B 1 127 ? 20.93977 -15.45585 18.78230 1.000 61.87091 124 ARG B C 1
ATOM 3449 O O . ARG B 1 127 ? 21.03634 -16.48681 18.10726 1.000 61.24019 124 ARG B O 1
ATOM 3457 N N . ALA B 1 128 ? 19.82099 -15.13771 19.44137 1.000 65.36681 125 ALA B N 1
ATOM 3458 C CA . ALA B 1 128 ? 18.63221 -15.97743 19.33036 1.000 64.77452 125 ALA B CA 1
ATOM 3459 C C . ALA B 1 128 ? 18.06238 -15.95335 17.92041 1.000 65.14609 125 ALA B C 1
ATOM 3460 O O . ALA B 1 128 ? 17.48159 -16.94863 17.46738 1.000 65.90778 125 ALA B O 1
ATOM 3462 N N . LEU B 1 129 ? 18.20852 -14.82661 17.21795 1.000 65.33617 126 LEU B N 1
ATOM 3463 C CA . LEU B 1 129 ? 17.77538 -14.75785 15.82613 1.000 72.16121 126 LEU B CA 1
ATOM 3464 C C . LEU B 1 129 ? 18.70910 -15.55709 14.92462 1.000 75.27806 126 LEU B C 1
ATOM 3465 O O . LEU B 1 129 ? 18.25707 -16.21917 13.98312 1.000 74.61543 126 LEU B O 1
ATOM 3470 N N . GLU B 1 130 ? 20.01529 -15.51025 15.20241 1.000 73.85174 127 GLU B N 1
ATOM 3471 C CA . GLU B 1 130 ? 20.96485 -16.33624 14.46369 1.000 77.80050 127 GLU B CA 1
ATOM 3472 C C . GLU B 1 130 ? 20.69635 -17.81996 14.68748 1.000 74.80577 127 GLU B C 1
ATOM 3473 O O . GLU B 1 130 ? 20.70109 -18.61007 13.73765 1.000 95.80052 127 GLU B O 1
ATOM 3479 N N . LEU B 1 131 ? 20.45296 -18.21481 15.93991 1.000 73.93708 128 LEU B N 1
ATOM 3480 C CA . LEU B 1 131 ? 20.20897 -19.61643 16.26176 1.000 79.84701 128 LEU B CA 1
ATOM 3481 C C . LEU B 1 131 ? 18.95809 -20.16163 15.58506 1.000 89.93574 128 LEU B C 1
ATOM 3482 O O . LEU B 1 131 ? 18.84964 -21.37848 15.40289 1.000 89.72808 128 LEU B O 1
ATOM 3487 N N . ALA B 1 132 ? 18.01307 -19.29626 15.21429 1.000 90.99406 129 ALA B N 1
ATOM 3488 C CA . ALA B 1 132 ? 16.81126 -19.72738 14.51018 1.000 86.85481 129 ALA B CA 1
ATOM 3489 C C . ALA B 1 132 ? 17.00946 -19.80898 13.00391 1.000 91.95215 129 ALA B C 1
ATOM 3490 O O . ALA B 1 132 ? 16.31358 -20.58241 12.33589 1.000 94.53462 129 ALA B O 1
ATOM 3492 N N . ILE B 1 133 ? 17.93302 -19.01970 12.45468 1.000 94.22698 130 ILE B N 1
ATOM 3493 C CA . ILE B 1 133 ? 18.24706 -19.10838 11.03246 1.000 106.50248 130 ILE B CA 1
ATOM 3494 C C . ILE B 1 133 ? 19.12894 -20.32093 10.75527 1.000 107.54011 130 ILE B C 1
ATOM 3495 O O . ILE B 1 133 ? 18.90556 -21.05480 9.78583 1.000 114.61364 130 ILE B O 1
ATOM 3500 N N . GLU B 1 134 ? 20.14283 -20.54958 11.59876 1.000 101.94590 131 GLU B N 1
ATOM 3501 C CA . GLU B 1 134 ? 20.90828 -21.79019 11.52384 1.000 108.38979 131 GLU B CA 1
ATOM 3502 C C . GLU B 1 134 ? 20.02297 -22.99918 11.79092 1.000 119.04589 131 GLU B C 1
ATOM 3503 O O . GLU B 1 134 ? 20.31904 -24.10480 11.32126 1.000 133.63599 131 GLU B O 1
ATOM 3509 N N . ALA B 1 135 ? 18.93908 -22.80872 12.54713 1.000 115.73778 132 ALA B N 1
ATOM 3510 C CA . ALA B 1 135 ? 17.96900 -23.87918 12.74391 1.000 118.22751 132 ALA B CA 1
ATOM 3511 C C . ALA B 1 135 ? 17.20662 -24.16560 11.45734 1.000 138.34498 132 ALA B C 1
ATOM 3512 O O . ALA B 1 135 ? 17.06061 -25.32426 11.05727 1.000 154.38568 132 ALA B O 1
ATOM 3514 N N . ALA B 1 136 ? 16.71831 -23.11959 10.78782 1.000 144.70906 133 ALA B N 1
ATOM 3515 C CA . ALA B 1 136 ? 16.02190 -23.30513 9.52013 1.000 157.78524 133 ALA B CA 1
ATOM 3516 C C . ALA B 1 136 ? 16.95290 -23.73442 8.39207 1.000 168.27555 133 ALA B C 1
ATOM 3517 O O . ALA B 1 136 ? 16.47149 -24.02141 7.29056 1.000 167.40169 133 ALA B O 1
ATOM 3519 N N . GLU B 1 137 ? 18.26435 -23.78968 8.63972 1.000 176.36131 134 GLU B N 1
ATOM 3520 C CA . GLU B 1 137 ? 19.20788 -24.16910 7.59345 1.000 167.92537 134 GLU B CA 1
ATOM 3521 C C . GLU B 1 137 ? 19.15071 -25.66524 7.30689 1.000 180.34044 134 GLU B C 1
ATOM 3522 O O . GLU B 1 137 ? 19.26654 -26.08370 6.14844 1.000 195.08638 134 GLU B O 1
ATOM 3528 N N . GLU B 1 138 ? 18.96763 -26.48968 8.34305 1.000 176.43044 135 GLU B N 1
ATOM 3529 C CA . GLU B 1 138 ? 18.85641 -27.92692 8.11886 1.000 184.30091 135 GLU B CA 1
ATOM 3530 C C . GLU B 1 138 ? 17.58387 -28.29955 7.36798 1.000 196.31437 135 GLU B C 1
ATOM 3531 O O . GLU B 1 138 ? 17.49483 -29.41667 6.84826 1.000 211.90169 135 GLU B O 1
ATOM 3537 N N . ALA B 1 139 ? 16.60042 -27.39557 7.30101 1.000 188.66506 136 ALA B N 1
ATOM 3538 C CA . ALA B 1 139 ? 15.35786 -27.67831 6.59172 1.000 188.11309 136 ALA B CA 1
ATOM 3539 C C . ALA B 1 139 ? 15.56712 -27.85049 5.09498 1.000 196.04484 136 ALA B C 1
ATOM 3540 O O . ALA B 1 139 ? 14.62784 -28.25056 4.39717 1.000 186.10067 136 ALA B O 1
ATOM 3542 N N . ALA B 1 140 ? 16.75833 -27.53616 4.58346 1.000 216.46757 137 ALA B N 1
ATOM 3543 C CA . ALA B 1 140 ? 17.11104 -27.84031 3.20358 1.000 212.00885 137 ALA B CA 1
ATOM 3544 C C . ALA B 1 140 ? 17.65079 -29.25743 3.06273 1.000 212.00131 137 ALA B C 1
ATOM 3545 O O . ALA B 1 140 ? 17.39424 -29.91975 2.05199 1.000 218.69623 137 ALA B O 1
ATOM 3547 N N . ARG B 1 141 ? 18.39350 -29.73336 4.06621 1.000 204.36143 138 ARG B N 1
ATOM 3548 C CA . ARG B 1 141 ? 18.85973 -31.11529 4.06132 1.000 202.86137 138 ARG B CA 1
ATOM 3549 C C . ARG B 1 141 ? 17.70073 -32.08089 4.27582 1.000 201.46128 138 ARG B C 1
ATOM 3550 O O . ARG B 1 141 ? 17.57547 -33.08266 3.56271 1.000 198.64034 138 ARG B O 1
ATOM 3552 N N . ARG B 1 142 ? 16.84596 -31.79875 5.25740 1.000 189.43924 139 ARG B N 1
ATOM 3553 C CA . ARG B 1 142 ? 15.65460 -32.60008 5.51027 1.000 175.84687 139 ARG B CA 1
ATOM 3554 C C . ARG B 1 142 ? 14.51540 -32.08384 4.63906 1.000 173.83730 139 ARG B C 1
ATOM 3555 O O . ARG B 1 142 ? 14.11799 -30.91988 4.75586 1.000 171.45040 139 ARG B O 1
ATOM 3557 N N . LYS B 1 143 ? 13.98735 -32.95342 3.77308 1.000 174.82657 140 LYS B N 1
ATOM 3558 C CA . LYS B 1 143 ? 12.97738 -32.52438 2.81006 1.000 175.93474 140 LYS B CA 1
ATOM 3559 C C . LYS B 1 143 ? 11.65398 -32.17771 3.48080 1.000 174.97552 140 LYS B C 1
ATOM 3560 O O . LYS B 1 143 ? 10.88652 -31.36807 2.94742 1.000 168.95268 140 LYS B O 1
ATOM 3562 N N . SER B 1 144 ? 11.36575 -32.77490 4.63365 1.000 183.62801 141 SER B N 1
ATOM 3563 C CA . SER B 1 144 ? 10.10965 -32.50530 5.31872 1.000 187.68525 141 SER B CA 1
ATOM 3564 C C . SER B 1 144 ? 10.08183 -31.07455 5.84265 1.000 193.24929 141 SER B C 1
ATOM 3565 O O . SER B 1 144 ? 11.10534 -30.52780 6.26337 1.000 196.90848 141 SER B O 1
ATOM 3567 N N . GLY B 1 145 ? 8.89783 -30.46807 5.81394 1.000 192.36242 142 GLY B N 1
ATOM 3568 C CA . GLY B 1 145 ? 8.74116 -29.09295 6.24442 1.000 179.38286 142 GLY B CA 1
ATOM 3569 C C . GLY B 1 145 ? 8.71022 -28.12386 5.08177 1.000 177.04238 142 GLY B C 1
ATOM 3570 O O . GLY B 1 145 ? 9.74959 -27.83509 4.48053 1.000 177.66923 142 GLY B O 1
ATOM 3571 N N . THR B 1 146 ? 7.52256 -27.61851 4.75374 1.000 169.62931 143 THR B N 1
ATOM 3572 C CA . THR B 1 146 ? 7.37798 -26.71893 3.61691 1.000 166.74058 143 THR B CA 1
ATOM 3573 C C . THR B 1 146 ? 8.12271 -25.41555 3.87618 1.000 161.33852 143 THR B C 1
ATOM 3574 O O . THR B 1 146 ? 8.00686 -24.82492 4.95456 1.000 156.01290 143 THR B O 1
ATOM 3578 N N . GLY B 1 147 ? 8.89500 -24.97168 2.88156 1.000 179.70036 144 GLY B N 1
ATOM 3579 C CA . GLY B 1 147 ? 9.64106 -23.73255 3.00868 1.000 158.77874 144 GLY B CA 1
ATOM 3580 C C . GLY B 1 147 ? 8.76833 -22.50675 3.17008 1.000 153.51036 144 GLY B C 1
ATOM 3581 O O . GLY B 1 147 ? 9.23926 -21.48290 3.67771 1.000 141.20387 144 GLY B O 1
ATOM 3582 N N . LYS B 1 148 ? 7.50518 -22.58307 2.74357 1.000 139.51922 145 LYS B N 1
ATOM 3583 C CA . LYS B 1 148 ? 6.58698 -21.47105 2.96036 1.000 131.77048 145 LYS B CA 1
ATOM 3584 C C . LYS B 1 148 ? 6.22516 -21.34056 4.43435 1.000 133.90617 145 LYS B C 1
ATOM 3585 O O . LYS B 1 148 ? 6.11651 -20.22519 4.95646 1.000 127.97940 145 LYS B O 1
ATOM 3587 N N . GLU B 1 149 ? 6.03550 -22.46960 5.12222 1.000 148.71074 146 GLU B N 1
ATOM 3588 C CA . GLU B 1 149 ? 5.79155 -22.42256 6.55952 1.000 142.85035 146 GLU B CA 1
ATOM 3589 C C . GLU B 1 149 ? 7.05698 -22.07153 7.33107 1.000 137.82986 146 GLU B C 1
ATOM 3590 O O . GLU B 1 149 ? 6.98112 -21.40688 8.37115 1.000 148.61951 146 GLU B O 1
ATOM 3596 N N . VAL B 1 150 ? 8.22215 -22.50542 6.84335 1.000 136.61184 147 VAL B N 1
ATOM 3597 C CA . VAL B 1 150 ? 9.47743 -22.15957 7.50381 1.000 133.17347 147 VAL B CA 1
ATOM 3598 C C . VAL B 1 150 ? 9.74484 -20.66419 7.38848 1.000 116.03522 147 VAL B C 1
ATOM 3599 O O . VAL B 1 150 ? 10.22994 -20.03146 8.33382 1.000 111.49707 147 VAL B O 1
ATOM 3603 N N . GLY B 1 151 ? 9.42566 -20.07330 6.23531 1.000 116.83319 148 GLY B N 1
ATOM 3604 C CA . GLY B 1 151 ? 9.59321 -18.64008 6.07737 1.000 112.11676 148 GLY B CA 1
ATOM 3605 C C . GLY B 1 151 ? 8.60419 -17.82970 6.89078 1.000 112.28918 148 GLY B C 1
ATOM 3606 O O . GLY B 1 151 ? 8.90906 -16.70701 7.30200 1.000 107.52185 148 GLY B O 1
ATOM 3607 N N . ALA B 1 152 ? 7.41390 -18.38190 7.14113 1.000 116.40672 149 ALA B N 1
ATOM 3608 C CA . ALA B 1 152 ? 6.41285 -17.65985 7.92101 1.000 110.86452 149 ALA B CA 1
ATOM 3609 C C . ALA B 1 152 ? 6.78001 -17.62473 9.39900 1.000 100.73845 149 ALA B C 1
ATOM 3610 O O . ALA B 1 152 ? 6.64025 -16.58643 10.05543 1.000 100.45412 149 ALA B O 1
ATOM 3612 N N . ALA B 1 153 ? 7.24112 -18.75189 9.94302 1.000 97.54914 150 ALA B N 1
ATOM 3613 C CA . ALA B 1 153 ? 7.64963 -18.77791 11.34142 1.000 91.39477 150 ALA B CA 1
ATOM 3614 C C . ALA B 1 153 ? 8.94571 -18.01161 11.55854 1.000 89.84333 150 ALA B C 1
ATOM 3615 O O . ALA B 1 153 ? 9.13638 -17.40628 12.61924 1.000 93.21028 150 ALA B O 1
ATOM 3617 N N . LEU B 1 154 ? 9.84111 -18.02004 10.57092 1.000 87.80789 151 LEU B N 1
ATOM 3618 C CA . LEU B 1 154 ? 11.11628 -17.33117 10.72245 1.000 86.85903 151 LEU B CA 1
ATOM 3619 C C . LEU B 1 154 ? 10.95903 -15.82314 10.57021 1.000 82.42062 151 LEU B C 1
ATOM 3620 O O . LEU B 1 154 ? 11.58381 -15.05566 11.30960 1.000 83.80170 151 LEU B O 1
ATOM 3625 N N . ALA B 1 155 ? 10.14069 -15.37801 9.61285 1.000 77.33107 152 ALA B N 1
ATOM 3626 C CA . ALA B 1 155 ? 9.86733 -13.95034 9.49633 1.000 78.29224 152 ALA B CA 1
ATOM 3627 C C . ALA B 1 155 ? 9.14473 -13.43312 10.72988 1.000 81.26957 152 ALA B C 1
ATOM 3628 O O . ALA B 1 155 ? 9.34055 -12.27899 11.12794 1.000 71.91187 152 ALA B O 1
ATOM 3630 N N . ALA B 1 156 ? 8.31477 -14.27662 11.34942 1.000 74.50026 153 ALA B N 1
ATOM 3631 C CA . ALA B 1 156 ? 7.69763 -13.91676 12.61862 1.000 63.82883 153 ALA B CA 1
ATOM 3632 C C . ALA B 1 156 ? 8.74191 -13.75622 13.71865 1.000 69.83482 153 ALA B C 1
ATOM 3633 O O . ALA B 1 156 ? 8.63259 -12.85075 14.55426 1.000 75.46435 153 ALA B O 1
ATOM 3635 N N . ALA B 1 157 ? 9.76229 -14.62061 13.73975 1.000 58.61697 154 ALA B N 1
ATOM 3636 C CA . ALA B 1 157 ? 10.80448 -14.48677 14.75451 1.000 69.48823 154 ALA B CA 1
ATOM 3637 C C . ALA B 1 157 ? 11.65434 -13.24748 14.51817 1.000 70.53933 154 ALA B C 1
ATOM 3638 O O . ALA B 1 157 ? 12.14749 -12.64138 15.47686 1.000 68.94544 154 ALA B O 1
ATOM 3640 N N . VAL B 1 158 ? 11.84305 -12.86400 13.25480 1.000 73.90317 155 VAL B N 1
ATOM 3641 C CA . VAL B 1 158 ? 12.51427 -11.60481 12.95280 1.000 68.99099 155 VAL B CA 1
ATOM 3642 C C . VAL B 1 158 ? 11.73186 -10.43790 13.54145 1.000 53.39919 155 VAL B C 1
ATOM 3643 O O . VAL B 1 158 ? 12.31004 -9.52867 14.14809 1.000 55.08318 155 VAL B O 1
ATOM 3647 N N . THR B 1 159 ? 10.40088 -10.46768 13.40481 1.000 50.38119 156 THR B N 1
ATOM 3648 C CA . THR B 1 159 ? 9.56471 -9.37704 13.89862 1.000 61.25390 156 THR B CA 1
ATOM 3649 C C . THR B 1 159 ? 9.60559 -9.28501 15.41995 1.000 60.52473 156 THR B C 1
ATOM 3650 O O . THR B 1 159 ? 9.63531 -8.18541 15.97972 1.000 48.00057 156 THR B O 1
ATOM 3654 N N . GLU B 1 160 ? 9.59658 -10.42712 16.10677 1.000 63.12066 157 GLU B N 1
ATOM 3655 C CA . GLU B 1 160 ? 9.65357 -10.40679 17.56384 1.000 60.62480 157 GLU B CA 1
ATOM 3656 C C . GLU B 1 160 ? 10.99127 -9.86725 18.05655 1.000 59.68763 157 GLU B C 1
ATOM 3657 O O . GLU B 1 160 ? 11.03580 -9.10124 19.02575 1.000 56.11399 157 GLU B O 1
ATOM 3663 N N . VAL B 1 161 ? 12.08951 -10.24439 17.39761 1.000 56.72502 158 VAL B N 1
ATOM 3664 C CA . VAL B 1 161 ? 13.40553 -9.78344 17.83021 1.000 48.19165 158 VAL B CA 1
ATOM 3665 C C . VAL B 1 161 ? 13.53051 -8.27738 17.65532 1.000 50.28863 158 VAL B C 1
ATOM 3666 O O . VAL B 1 161 ? 14.07914 -7.58365 18.51914 1.000 64.76624 158 VAL B O 1
ATOM 3670 N N . ILE B 1 162 ? 13.02146 -7.74581 16.54255 1.000 51.69301 159 ILE B N 1
ATOM 3671 C CA . ILE B 1 162 ? 13.04649 -6.30127 16.33153 1.000 52.18747 159 ILE B CA 1
ATOM 3672 C C . ILE B 1 162 ? 12.26277 -5.59090 17.42890 1.000 55.56910 159 ILE B C 1
ATOM 3673 O O . ILE B 1 162 ? 12.72525 -4.59480 17.99984 1.000 58.44221 159 ILE B O 1
ATOM 3678 N N . ALA B 1 163 ? 11.06670 -6.09939 17.74769 1.000 46.13700 160 ALA B N 1
ATOM 3679 C CA . ALA B 1 163 ? 10.24580 -5.45456 18.76755 1.000 58.71789 160 ALA B CA 1
ATOM 3680 C C . ALA B 1 163 ? 10.87596 -5.57475 20.14932 1.000 53.26037 160 ALA B C 1
ATOM 3681 O O . ALA B 1 163 ? 10.75684 -4.65988 20.97320 1.000 51.70125 160 ALA B O 1
ATOM 3683 N N . ALA B 1 164 ? 11.54487 -6.69635 20.42362 1.000 51.16749 161 ALA B N 1
ATOM 3684 C CA . ALA B 1 164 ? 12.25029 -6.83583 21.69091 1.000 52.81666 161 ALA B CA 1
ATOM 3685 C C . ALA B 1 164 ? 13.44222 -5.89052 21.77241 1.000 52.52805 161 ALA B C 1
ATOM 3686 O O . ALA B 1 164 ? 13.74508 -5.36925 22.85338 1.000 43.24491 161 ALA B O 1
ATOM 3688 N N . LEU B 1 165 ? 14.12773 -5.65842 20.65044 1.000 51.39514 162 LEU B N 1
ATOM 3689 C CA . LEU B 1 165 ? 15.20625 -4.67677 20.63834 1.000 54.03100 162 LEU B CA 1
ATOM 3690 C C . LEU B 1 165 ? 14.66936 -3.27025 20.87175 1.000 47.91994 162 LEU B C 1
ATOM 3691 O O . LEU B 1 165 ? 15.22326 -2.50747 21.67401 1.000 50.54527 162 LEU B O 1
ATOM 3696 N N . SER B 1 166 ? 13.59044 -2.90736 20.17362 1.000 45.72779 163 SER B N 1
ATOM 3697 C CA . SER B 1 166 ? 13.02838 -1.57079 20.33132 1.000 50.16419 163 SER B CA 1
ATOM 3698 C C . SER B 1 166 ? 12.45403 -1.37141 21.72708 1.000 51.45474 163 SER B C 1
ATOM 3699 O O . SER B 1 166 ? 12.45898 -0.24766 22.24623 1.000 63.81811 163 SER B O 1
ATOM 3702 N N . ALA B 1 167 ? 11.96133 -2.44347 22.34975 1.000 43.61765 164 ALA B N 1
ATOM 3703 C CA . ALA B 1 167 ? 11.48456 -2.33636 23.72246 1.000 42.42951 164 ALA B CA 1
ATOM 3704 C C . ALA B 1 167 ? 12.64759 -2.22222 24.69880 1.000 36.79155 164 ALA B C 1
ATOM 3705 O O . ALA B 1 167 ? 12.59891 -1.41860 25.63621 1.000 40.34452 164 ALA B O 1
ATOM 3707 N N . LEU B 1 168 ? 13.70412 -3.01260 24.49254 1.000 37.80620 165 LEU B N 1
ATOM 3708 C CA . LEU B 1 168 ? 14.88844 -2.90346 25.33861 1.000 33.63184 165 LEU B CA 1
ATOM 3709 C C . LEU B 1 168 ? 15.49573 -1.50735 25.26302 1.000 41.98333 165 LEU B C 1
ATOM 3710 O O . LEU B 1 168 ? 15.95034 -0.96474 26.27419 1.000 46.27754 165 LEU B O 1
ATOM 3715 N N . LEU B 1 169 ? 15.50805 -0.90519 24.07445 1.000 48.21144 166 LEU B N 1
ATOM 3716 C CA . LEU B 1 169 ? 16.05164 0.44272 23.94063 1.000 39.44117 166 LEU B CA 1
ATOM 3717 C C . LEU B 1 169 ? 15.12870 1.48230 24.56999 1.000 46.12263 166 LEU B C 1
ATOM 3718 O O . LEU B 1 169 ? 15.60509 2.45258 25.17145 1.000 42.57140 166 LEU B O 1
ATOM 3723 N N . THR B 1 170 ? 13.80767 1.29998 24.43482 1.000 38.87106 167 THR B N 1
ATOM 3724 C CA . THR B 1 170 ? 12.85530 2.18532 25.10182 1.000 33.78346 167 THR B CA 1
ATOM 3725 C C . THR B 1 170 ? 13.03109 2.15004 26.61972 1.000 33.99402 167 THR B C 1
ATOM 3726 O O . THR B 1 170 ? 13.02291 3.19505 27.27803 1.000 38.83962 167 THR B O 1
ATOM 3730 N N . LEU B 1 171 ? 13.20777 0.95945 27.19401 1.000 31.39141 168 LEU B N 1
ATOM 3731 C CA . LEU B 1 171 ? 13.34650 0.84765 28.64465 1.000 33.40008 168 LEU B CA 1
ATOM 3732 C C . LEU B 1 171 ? 14.69304 1.38094 29.12060 1.000 30.70582 168 LEU B C 1
ATOM 3733 O O . LEU B 1 171 ? 14.75633 2.15329 30.08644 1.000 45.87145 168 LEU B O 1
ATOM 3738 N N . THR B 1 172 ? 15.78556 0.97081 28.46434 1.000 34.32057 169 THR B N 1
ATOM 3739 C CA . THR B 1 172 ? 17.10675 1.44044 28.87733 1.000 36.70301 169 THR B CA 1
ATOM 3740 C C . THR B 1 172 ? 17.18802 2.96189 28.85132 1.000 32.42634 169 THR B C 1
ATOM 3741 O O . THR B 1 172 ? 17.79066 3.57530 29.73856 1.000 34.40073 169 THR B O 1
ATOM 3745 N N . LEU B 1 173 ? 16.58939 3.58441 27.83440 1.000 37.94529 170 LEU B N 1
ATOM 3746 C CA . LEU B 1 173 ? 16.60702 5.03838 27.72669 1.000 31.27248 170 LEU B CA 1
ATOM 3747 C C . LEU B 1 173 ? 15.93717 5.68126 28.93133 1.000 45.50816 170 LEU B C 1
ATOM 3748 O O . LEU B 1 173 ? 16.45500 6.65403 29.49604 1.000 32.46759 170 LEU B O 1
ATOM 3753 N N . ALA B 1 174 ? 14.78174 5.14074 29.34680 1.000 36.69734 171 ALA B N 1
ATOM 3754 C CA . ALA B 1 174 ? 14.04061 5.76340 30.43688 1.000 34.73168 171 ALA B CA 1
ATOM 3755 C C . ALA B 1 174 ? 14.71358 5.53447 31.78065 1.000 39.95535 171 ALA B C 1
ATOM 3756 O O . ALA B 1 174 ? 14.62310 6.38745 32.66877 1.000 39.82548 171 ALA B O 1
ATOM 3758 N N . HIS B 1 175 ? 15.38164 4.39768 31.95810 1.000 40.99605 172 HIS B N 1
ATOM 3759 C CA . HIS B 1 175 ? 16.12392 4.18665 33.19650 1.000 41.97065 172 HIS B CA 1
ATOM 3760 C C . HIS B 1 175 ? 17.33506 5.09941 33.27001 1.000 35.01283 172 HIS B C 1
ATOM 3761 O O . HIS B 1 175 ? 17.70937 5.55623 34.35616 1.000 40.76538 172 HIS B O 1
ATOM 3768 N N . VAL B 1 176 ? 17.97041 5.36752 32.13082 1.000 31.71985 173 VAL B N 1
ATOM 3769 C CA . VAL B 1 176 ? 19.06482 6.32822 32.12650 1.000 35.80220 173 VAL B CA 1
ATOM 3770 C C . VAL B 1 176 ? 18.53291 7.72850 32.41552 1.000 41.38054 173 VAL B C 1
ATOM 3771 O O . VAL B 1 176 ? 19.03557 8.43056 33.30088 1.000 39.03529 173 VAL B O 1
ATOM 3775 N N . ALA B 1 177 ? 17.46462 8.12819 31.71817 1.000 33.49035 174 ALA B N 1
ATOM 3776 C CA . ALA B 1 177 ? 16.91095 9.46406 31.90068 1.000 35.65666 174 ALA B CA 1
ATOM 3777 C C . ALA B 1 177 ? 16.32532 9.65721 33.29352 1.000 43.69714 174 ALA B C 1
ATOM 3778 O O . ALA B 1 177 ? 16.32389 10.78505 33.81170 1.000 45.52000 174 ALA B O 1
ATOM 3780 N N . ALA B 1 178 ? 15.81829 8.58533 33.91062 1.000 32.84170 175 ALA B N 1
ATOM 3781 C CA . ALA B 1 178 ? 15.28548 8.70854 35.26435 1.000 32.76314 175 ALA B CA 1
ATOM 3782 C C . ALA B 1 178 ? 16.41005 8.84057 36.28204 1.000 51.86023 175 ALA B C 1
ATOM 3783 O O . ALA B 1 178 ? 16.34480 9.68746 37.18413 1.000 47.72354 175 ALA B O 1
ATOM 3785 N N . LEU B 1 179 ? 17.45359 8.01425 36.14060 1.000 43.19065 176 LEU B N 1
ATOM 3786 C CA . LEU B 1 179 ? 18.62814 8.11506 37.00457 1.000 42.08609 176 LEU B CA 1
ATOM 3787 C C . LEU B 1 179 ? 19.28133 9.49158 36.90623 1.000 43.48233 176 LEU B C 1
ATOM 3788 O O . LEU B 1 179 ? 19.75269 10.03785 37.90965 1.000 37.82918 176 LEU B O 1
ATOM 3793 N N . ALA B 1 180 ? 19.34368 10.05505 35.69836 1.000 32.69663 177 ALA B N 1
ATOM 3794 C CA . ALA B 1 180 ? 19.94370 11.37213 35.52243 1.000 34.18997 177 ALA B CA 1
ATOM 3795 C C . ALA B 1 180 ? 19.09990 12.44695 36.19016 1.000 43.60351 177 ALA B C 1
ATOM 3796 O O . ALA B 1 180 ? 19.62876 13.34041 36.85977 1.000 37.16425 177 ALA B O 1
ATOM 3798 N N . THR B 1 181 ? 17.78325 12.36690 36.01150 1.000 52.51967 178 THR B N 1
ATOM 3799 C CA . THR B 1 181 ? 16.86195 13.32057 36.61491 1.000 24.58378 178 THR B CA 1
ATOM 3800 C C . THR B 1 181 ? 17.01608 13.36213 38.12904 1.000 36.29017 178 THR B C 1
ATOM 3801 O O . THR B 1 181 ? 17.15562 14.43945 38.72007 1.000 57.91069 178 THR B O 1
ATOM 3805 N N . GLN B 1 182 ? 16.98621 12.20069 38.77828 1.000 33.25765 179 GLN B N 1
ATOM 3806 C CA . GLN B 1 182 ? 17.08918 12.17383 40.23158 1.000 57.65119 179 GLN B CA 1
ATOM 3807 C C . GLN B 1 182 ? 18.48703 12.53079 40.72359 1.000 52.88569 179 GLN B C 1
ATOM 3808 O O . GLN B 1 182 ? 18.62806 13.00137 41.85823 1.000 53.67272 179 GLN B O 1
ATOM 3814 N N . ALA B 1 183 ? 19.52042 12.32048 39.90294 1.000 32.36222 180 ALA B N 1
ATOM 3815 C CA . ALA B 1 183 ? 20.86042 12.75024 40.28318 1.000 24.51746 180 ALA B CA 1
ATOM 3816 C C . ALA B 1 183 ? 21.00536 14.26972 40.19247 1.000 53.85051 180 ALA B C 1
ATOM 3817 O O . ALA B 1 183 ? 21.58431 14.89681 41.08599 1.000 38.49013 180 ALA B O 1
ATOM 3819 N N . LEU B 1 184 ? 20.50543 14.88213 39.11574 1.000 29.69036 181 LEU B N 1
ATOM 3820 C CA . LEU B 1 184 ? 20.56533 16.33515 39.01395 1.000 52.41444 181 LEU B CA 1
ATOM 3821 C C . LEU B 1 184 ? 19.83699 16.99130 40.17637 1.000 49.57578 181 LEU B C 1
ATOM 3822 O O . LEU B 1 184 ? 20.30821 17.99233 40.72597 1.000 63.09438 181 LEU B O 1
ATOM 3827 N N . ALA B 1 185 ? 18.70188 16.41975 40.58425 1.000 47.78239 182 ALA B N 1
ATOM 3828 C CA . ALA B 1 185 ? 17.92762 16.97114 41.68929 1.000 43.80046 182 ALA B CA 1
ATOM 3829 C C . ALA B 1 185 ? 18.57945 16.71750 43.04408 1.000 59.52169 182 ALA B C 1
ATOM 3830 O O . ALA B 1 185 ? 18.49466 17.57323 43.93017 1.000 59.09919 182 ALA B O 1
ATOM 3832 N N . ALA B 1 186 ? 19.21142 15.55614 43.23764 1.000 56.90118 183 ALA B N 1
ATOM 3833 C CA . ALA B 1 186 ? 19.92342 15.31398 44.48955 1.000 47.12470 183 ALA B CA 1
ATOM 3834 C C . ALA B 1 186 ? 21.08205 16.28465 44.65027 1.000 57.04762 183 ALA B C 1
ATOM 3835 O O . ALA B 1 186 ? 21.32415 16.79768 45.75030 1.000 66.28940 183 ALA B O 1
ATOM 3837 N N . ALA B 1 187 ? 21.80759 16.54554 43.56001 1.000 55.06752 184 ALA B N 1
ATOM 3838 C CA . ALA B 1 187 ? 22.89689 17.51055 43.60563 1.000 64.77383 184 ALA B CA 1
ATOM 3839 C C . ALA B 1 187 ? 22.36792 18.92700 43.81098 1.000 70.05592 184 ALA B C 1
ATOM 3840 O O . ALA B 1 187 ? 22.98114 19.72846 44.52552 1.000 70.19608 184 ALA B O 1
ATOM 3842 N N . ALA B 1 188 ? 21.22424 19.24878 43.20051 1.000 77.59930 185 ALA B N 1
ATOM 3843 C CA . ALA B 1 188 ? 20.60288 20.55238 43.41669 1.000 82.25073 185 ALA B CA 1
ATOM 3844 C C . ALA B 1 188 ? 20.15768 20.72002 44.86393 1.000 77.51804 185 ALA B C 1
ATOM 3845 O O . ALA B 1 188 ? 20.25238 21.81834 45.42540 1.000 90.90701 185 ALA B O 1
ATOM 3847 N N . ALA B 1 189 ? 19.66027 19.64306 45.47921 1.000 69.69740 186 ALA B N 1
ATOM 3848 C CA . ALA B 1 189 ? 19.27196 19.69837 46.88368 1.000 76.27691 186 ALA B CA 1
ATOM 3849 C C . ALA B 1 189 ? 20.47888 19.90873 47.78551 1.000 81.88374 186 ALA B C 1
ATOM 3850 O O . ALA B 1 189 ? 20.35169 20.49943 48.86431 1.000 77.26387 186 ALA B O 1
ATOM 3852 N N . GLN B 1 190 ? 21.65004 19.43824 47.36101 1.000 83.26732 187 GLN B N 1
ATOM 3853 C CA . GLN B 1 190 ? 22.88795 19.66597 48.09357 1.000 87.11008 187 GLN B CA 1
ATOM 3854 C C . GLN B 1 190 ? 23.50848 20.99714 47.68621 1.000 97.50332 187 GLN B C 1
ATOM 3855 O O . GLN B 1 190 ? 22.80216 21.91311 47.24599 1.000 97.24326 187 GLN B O 1
ATOM 3861 N N . ARG B 1 191 ? 24.82610 21.11284 47.81920 1.000 124.49604 188 ARG B N 1
ATOM 3862 C CA . ARG B 1 191 ? 25.53989 22.33632 47.47736 1.000 129.23409 188 ARG B CA 1
ATOM 3863 C C . ARG B 1 191 ? 26.36710 22.09883 46.21912 1.000 127.14670 188 ARG B C 1
ATOM 3864 O O . ARG B 1 191 ? 27.59675 22.08363 46.25169 1.000 133.18504 188 ARG B O 1
ATOM 3866 N N . VAL B 1 192 ? 25.68292 21.90201 45.09791 1.000 87.05613 189 VAL B N 1
ATOM 3867 C CA . VAL B 1 192 ? 26.40899 21.78762 43.83952 1.000 90.22507 189 VAL B CA 1
ATOM 3868 C C . VAL B 1 192 ? 26.36247 23.15444 43.16590 1.000 87.88188 189 VAL B C 1
ATOM 3869 O O . VAL B 1 192 ? 25.32993 23.83148 43.21187 1.000 88.61142 189 VAL B O 1
ATOM 3873 N N . PRO B 1 193 ? 27.48403 23.63435 42.62020 1.000 86.80886 190 PRO B N 1
ATOM 3874 C CA . PRO B 1 193 ? 27.42305 24.88540 41.87228 1.000 82.90931 190 PRO B CA 1
ATOM 3875 C C . PRO B 1 193 ? 26.53204 24.72952 40.65297 1.000 79.01083 190 PRO B C 1
ATOM 3876 O O . PRO B 1 193 ? 26.45692 23.63954 40.06583 1.000 82.37974 190 PRO B O 1
ATOM 3880 N N . PRO B 1 194 ? 25.83777 25.78854 40.24850 1.000 80.36226 191 PRO B N 1
ATOM 3881 C CA . PRO B 1 194 ? 24.95705 25.66109 39.06756 1.000 78.73392 191 PRO B CA 1
ATOM 3882 C C . PRO B 1 194 ? 25.67679 25.13843 37.84340 1.000 81.15050 191 PRO B C 1
ATOM 3883 O O . PRO B 1 194 ? 25.21523 24.17413 37.23353 1.000 66.34397 191 PRO B O 1
ATOM 3887 N N . GLU B 1 195 ? 26.81144 25.73902 37.48012 1.000 86.09984 192 GLU B N 1
ATOM 3888 C CA . GLU B 1 195 ? 27.52188 25.32028 36.27582 1.000 89.13105 192 GLU B CA 1
ATOM 3889 C C . GLU B 1 195 ? 27.80808 23.82197 36.29280 1.000 71.19546 192 GLU B C 1
ATOM 3890 O O . GLU B 1 195 ? 27.70659 23.14994 35.25844 1.000 72.52391 192 GLU B O 1
ATOM 3892 N N . GLU B 1 196 ? 28.12410 23.27018 37.46502 1.000 63.05961 193 GLU B N 1
ATOM 3893 C CA . GLU B 1 196 ? 28.41520 21.84318 37.53114 1.000 72.65397 193 GLU B CA 1
ATOM 3894 C C . GLU B 1 196 ? 27.16905 21.00009 37.30568 1.000 75.65644 193 GLU B C 1
ATOM 3895 O O . GLU B 1 196 ? 27.27012 19.84307 36.88267 1.000 71.06503 193 GLU B O 1
ATOM 3901 N N . LEU B 1 197 ? 25.99341 21.55246 37.58894 1.000 71.55926 194 LEU B N 1
ATOM 3902 C CA . LEU B 1 197 ? 24.75832 20.85624 37.25724 1.000 65.92551 194 LEU B CA 1
ATOM 3903 C C . LEU B 1 197 ? 24.50036 20.86834 35.75436 1.000 62.78473 194 LEU B C 1
ATOM 3904 O O . LEU B 1 197 ? 23.93136 19.90972 35.21928 1.000 76.49672 194 LEU B O 1
ATOM 3909 N N . LEU B 1 198 ? 24.90995 21.93532 35.05803 1.000 52.88350 195 LEU B N 1
ATOM 3910 C CA . LEU B 1 198 ? 24.80536 21.95160 33.60146 1.000 64.57214 195 LEU B CA 1
ATOM 3911 C C . LEU B 1 198 ? 25.81017 21.00473 32.95420 1.000 61.86672 195 LEU B C 1
ATOM 3912 O O . LEU B 1 198 ? 25.52901 20.44286 31.88770 1.000 51.54513 195 LEU B O 1
ATOM 3917 N N . ARG B 1 199 ? 26.98282 20.82028 33.57683 1.000 53.65269 196 ARG B N 1
ATOM 3918 C CA . ARG B 1 199 ? 27.99572 19.92767 33.01741 1.000 67.75430 196 ARG B CA 1
ATOM 3919 C C . ARG B 1 199 ? 27.65520 18.46318 33.26546 1.000 60.74188 196 ARG B C 1
ATOM 3920 O O . ARG B 1 199 ? 27.96782 17.60594 32.43094 1.000 58.66592 196 ARG B O 1
ATOM 3928 N N . GLY B 1 200 ? 27.03287 18.15694 34.40649 1.000 51.23120 197 GLY B N 1
ATOM 3929 C CA . GLY B 1 200 ? 26.51740 16.81612 34.61517 1.000 53.11287 197 GLY B CA 1
ATOM 3930 C C . GLY B 1 200 ? 25.42691 16.45932 33.62340 1.000 65.07484 197 GLY B C 1
ATOM 3931 O O . GLY B 1 200 ? 25.33869 15.31511 33.16623 1.000 52.15640 197 GLY B O 1
ATOM 3932 N N . ALA B 1 201 ? 24.58226 17.43583 33.27114 1.000 60.32415 198 ALA B N 1
ATOM 3933 C CA . ALA B 1 201 ? 23.54338 17.17524 32.28160 1.000 57.55898 198 ALA B CA 1
ATOM 3934 C C . ALA B 1 201 ? 24.13855 16.90994 30.90861 1.000 59.63583 198 ALA B C 1
ATOM 3935 O O . ALA B 1 201 ? 23.59394 16.10241 30.14372 1.000 57.66522 198 ALA B O 1
ATOM 3937 N N . GLU B 1 202 ? 25.25105 17.57390 30.58520 1.000 48.40444 199 GLU B N 1
ATOM 3938 C CA . GLU B 1 202 ? 25.92363 17.32915 29.31477 1.000 42.02699 199 GLU B CA 1
ATOM 3939 C C . GLU B 1 202 ? 26.39818 15.88300 29.21327 1.000 58.43136 199 GLU B C 1
ATOM 3940 O O . GLU B 1 202 ? 26.14349 15.20066 28.21029 1.000 35.55380 199 GLU B O 1
ATOM 3946 N N . ARG B 1 203 ? 27.07768 15.38742 30.25324 1.000 49.22416 200 ARG B N 1
ATOM 3947 C CA . ARG B 1 203 ? 27.61101 14.03068 30.17713 1.000 51.84927 200 ARG B CA 1
ATOM 3948 C C . ARG B 1 203 ? 26.49340 12.99530 30.12625 1.000 46.38717 200 ARG B C 1
ATOM 3949 O O . ARG B 1 203 ? 26.59707 11.99880 29.39725 1.000 37.58569 200 ARG B O 1
ATOM 3957 N N . PHE B 1 204 ? 25.41631 13.21687 30.88720 1.000 45.56773 201 PHE B N 1
ATOM 3958 C CA . PHE B 1 204 ? 24.27143 12.31232 30.83251 1.000 38.66242 201 PHE B CA 1
ATOM 3959 C C . PHE B 1 204 ? 23.66644 12.27165 29.43011 1.000 39.90293 201 PHE B C 1
ATOM 3960 O O . PHE B 1 204 ? 23.34243 11.19237 28.91729 1.000 39.88695 201 PHE B O 1
ATOM 3968 N N . ILE B 1 205 ? 23.52915 13.43533 28.78411 1.000 40.51613 202 ILE B N 1
ATOM 3969 C CA . ILE B 1 205 ? 23.00873 13.48107 27.41716 1.000 38.67105 202 ILE B CA 1
ATOM 3970 C C . ILE B 1 205 ? 23.92733 12.72862 26.46100 1.000 39.18336 202 ILE B C 1
ATOM 3971 O O . ILE B 1 205 ? 23.46373 12.05995 25.52468 1.000 36.38612 202 ILE B O 1
ATOM 3976 N N . GLU B 1 206 ? 25.24202 12.84279 26.66507 1.000 28.21113 203 GLU B N 1
ATOM 3977 C CA . GLU B 1 206 ? 26.18541 12.15240 25.79869 1.000 33.86039 203 GLU B CA 1
ATOM 3978 C C . GLU B 1 206 ? 26.07320 10.63956 25.95299 1.000 59.91993 203 GLU B C 1
ATOM 3979 O O . GLU B 1 206 ? 26.25923 9.89469 24.98236 1.000 47.05901 203 GLU B O 1
ATOM 3985 N N . LEU B 1 207 ? 25.77022 10.16955 27.16426 1.000 44.12046 204 LEU B N 1
ATOM 3986 C CA . LEU B 1 207 ? 25.52314 8.75215 27.36672 1.000 38.25314 204 LEU B CA 1
ATOM 3987 C C . LEU B 1 207 ? 24.22642 8.30417 26.70632 1.000 50.85728 204 LEU B C 1
ATOM 3988 O O . LEU B 1 207 ? 24.13811 7.15695 26.24370 1.000 45.81223 204 LEU B O 1
ATOM 3993 N N . LEU B 1 208 ? 23.20947 9.17651 26.66019 1.000 38.12897 205 LEU B N 1
ATOM 3994 C CA . LEU B 1 208 ? 21.96384 8.79203 26.00269 1.000 49.74395 205 LEU B CA 1
ATOM 3995 C C . LEU B 1 208 ? 22.17729 8.60410 24.50707 1.000 42.19385 205 LEU B C 1
ATOM 3996 O O . LEU B 1 208 ? 21.67053 7.64383 23.91230 1.000 56.45870 205 LEU B O 1
ATOM 4001 N N . ILE B 1 209 ? 22.95874 9.49202 23.89271 1.000 45.03771 206 ILE B N 1
ATOM 4002 C CA . ILE B 1 209 ? 23.25509 9.38018 22.46808 1.000 55.23632 206 ILE B CA 1
ATOM 4003 C C . ILE B 1 209 ? 24.06855 8.12340 22.18074 1.000 56.85801 206 ILE B C 1
ATOM 4004 O O . ILE B 1 209 ? 23.85160 7.44435 21.16809 1.000 59.10560 206 ILE B O 1
ATOM 4009 N N . ARG B 1 210 ? 25.00572 7.78305 23.06810 1.000 47.73631 207 ARG B N 1
ATOM 4010 C CA . ARG B 1 210 ? 25.77591 6.56015 22.87517 1.000 46.02374 207 ARG B CA 1
ATOM 4011 C C . ARG B 1 210 ? 24.87910 5.32669 22.91671 1.000 53.16517 207 ARG B C 1
ATOM 4012 O O . ARG B 1 210 ? 25.13007 4.34873 22.20287 1.000 47.75680 207 ARG B O 1
ATOM 4020 N N . LEU B 1 211 ? 23.82170 5.35888 23.72937 1.000 54.18771 208 LEU B N 1
ATOM 4021 C CA . LEU B 1 211 ? 22.86082 4.26096 23.74109 1.000 46.20093 208 LEU B CA 1
ATOM 4022 C C . LEU B 1 211 ? 22.07076 4.19535 22.44433 1.000 51.16023 208 LEU B C 1
ATOM 4023 O O . LEU B 1 211 ? 21.76153 3.09689 21.96507 1.000 49.18842 208 LEU B O 1
ATOM 4028 N N . SER B 1 212 ? 21.73234 5.35568 21.87324 1.000 52.62365 209 SER B N 1
ATOM 4029 C CA . SER B 1 212 ? 21.07577 5.39222 20.56940 1.000 58.83931 209 SER B CA 1
ATOM 4030 C C . SER B 1 212 ? 21.93072 4.73565 19.49759 1.000 62.76099 209 SER B C 1
ATOM 4031 O O . SER B 1 212 ? 21.43729 3.92862 18.69869 1.000 47.60116 209 SER B O 1
ATOM 4034 N N . GLU B 1 213 ? 23.21425 5.10243 19.44462 1.000 54.16966 210 GLU B N 1
ATOM 4035 C CA . GLU B 1 213 ? 24.08369 4.59060 18.39467 1.000 45.15795 210 GLU B CA 1
ATOM 4036 C C . GLU B 1 213 ? 24.19842 3.07567 18.47546 1.000 45.43033 210 GLU B C 1
ATOM 4037 O O . GLU B 1 213 ? 24.07085 2.38264 17.46049 1.000 49.91102 210 GLU B O 1
ATOM 4043 N N . ARG B 1 214 ? 24.39968 2.54630 19.68621 1.000 50.93906 211 ARG B N 1
ATOM 4044 C CA . ARG B 1 214 ? 24.46385 1.10163 19.88111 1.000 45.63470 211 ARG B CA 1
ATOM 4045 C C . ARG B 1 214 ? 23.15675 0.42570 19.48934 1.000 54.22193 211 ARG B C 1
ATOM 4046 O O . ARG B 1 214 ? 23.16259 -0.66980 18.91392 1.000 58.86221 211 ARG B O 1
ATOM 4054 N N . GLY B 1 215 ? 22.02493 1.05476 19.80514 1.000 41.80900 212 GLY B N 1
ATOM 4055 C CA . GLY B 1 215 ? 20.74620 0.47319 19.43762 1.000 34.82356 212 GLY B CA 1
ATOM 4056 C C . GLY B 1 215 ? 20.51320 0.47487 17.94170 1.000 48.94106 212 GLY B C 1
ATOM 4057 O O . GLY B 1 215 ? 19.94521 -0.47177 17.39225 1.000 63.31659 212 GLY B O 1
ATOM 4058 N N . ALA B 1 216 ? 20.94546 1.53609 17.26175 1.000 48.70517 213 ALA B N 1
ATOM 4059 C CA . ALA B 1 216 ? 20.81685 1.57590 15.81120 1.000 44.85537 213 ALA B CA 1
ATOM 4060 C C . ALA B 1 216 ? 21.66851 0.49511 15.15783 1.000 65.09029 213 ALA B C 1
ATOM 4061 O O . ALA B 1 216 ? 21.22600 -0.16221 14.20594 1.000 49.15724 213 ALA B O 1
ATOM 4063 N N . GLU B 1 217 ? 22.88974 0.28623 15.66396 1.000 47.94836 214 GLU B N 1
ATOM 4064 C CA . GLU B 1 217 ? 23.73880 -0.76847 15.11992 1.000 54.67694 214 GLU B CA 1
ATOM 4065 C C . GLU B 1 217 ? 23.11079 -2.14532 15.31784 1.000 54.72405 214 GLU B C 1
ATOM 4066 O O . GLU B 1 217 ? 23.19448 -3.00294 14.43379 1.000 63.18288 214 GLU B O 1
ATOM 4072 N N . ALA B 1 218 ? 22.46618 -2.37453 16.46319 1.000 55.18460 215 ALA B N 1
ATOM 4073 C CA . ALA B 1 218 ? 21.85054 -3.67586 16.70747 1.000 56.51085 215 ALA B CA 1
ATOM 4074 C C . ALA B 1 218 ? 20.66567 -3.91308 15.77930 1.000 57.16326 215 ALA B C 1
ATOM 4075 O O . ALA B 1 218 ? 20.50038 -5.01572 15.24590 1.000 63.82597 215 ALA B O 1
ATOM 4077 N N . LEU B 1 219 ? 19.82464 -2.89592 15.58024 1.000 58.32058 216 LEU B N 1
ATOM 4078 C CA . LEU B 1 219 ? 18.69530 -3.04871 14.66780 1.000 60.76916 216 LEU B CA 1
ATOM 4079 C C . LEU B 1 219 ? 19.16829 -3.23869 13.23187 1.000 59.79394 216 LEU B C 1
ATOM 4080 O O . LEU B 1 219 ? 18.61708 -4.06563 12.49392 1.000 55.52158 216 LEU B O 1
ATOM 4085 N N . LEU B 1 220 ? 20.18670 -2.47687 12.82083 1.000 62.60632 217 LEU B N 1
ATOM 4086 C CA . LEU B 1 220 ? 20.75084 -2.63820 11.48598 1.000 62.09550 217 LEU B CA 1
ATOM 4087 C C . LEU B 1 220 ? 21.36396 -4.02119 11.31516 1.000 64.84028 217 LEU B C 1
ATOM 4088 O O . LEU B 1 220 ? 21.28085 -4.61777 10.23491 1.000 54.92775 217 LEU B O 1
ATOM 4093 N N . ARG B 1 221 ? 21.99379 -4.54379 12.36953 1.000 58.12247 218 ARG B N 1
ATOM 4094 C CA . ARG B 1 221 ? 22.45968 -5.92428 12.33003 1.000 54.82174 218 ARG B CA 1
ATOM 4095 C C . ARG B 1 221 ? 21.29336 -6.88202 12.13231 1.000 67.14345 218 ARG B C 1
ATOM 4096 O O . ARG B 1 221 ? 21.38960 -7.83026 11.34303 1.000 59.34272 218 ARG B O 1
ATOM 4104 N N . ALA B 1 222 ? 20.17872 -6.64218 12.83392 1.000 65.38746 219 ALA B N 1
ATOM 4105 C CA . ALA B 1 222 ? 18.99713 -7.47877 12.65044 1.000 62.12578 219 ALA B CA 1
ATOM 4106 C C . ALA B 1 222 ? 18.54419 -7.49860 11.19791 1.000 64.22904 219 ALA B C 1
ATOM 4107 O O . ALA B 1 222 ? 18.03265 -8.51981 10.71920 1.000 60.57938 219 ALA B O 1
ATOM 4109 N N . LEU B 1 223 ? 18.72499 -6.38587 10.48367 1.000 64.53643 220 LEU B N 1
ATOM 4110 C CA . LEU B 1 223 ? 18.47189 -6.38365 9.04746 1.000 65.55504 220 LEU B CA 1
ATOM 4111 C C . LEU B 1 223 ? 19.44115 -7.30808 8.32024 1.000 67.20472 220 LEU B C 1
ATOM 4112 O O . LEU B 1 223 ? 19.04644 -8.02851 7.39595 1.000 77.49091 220 LEU B O 1
ATOM 4117 N N . GLU B 1 224 ? 20.71342 -7.30390 8.72695 1.000 56.81467 221 GLU B N 1
ATOM 4118 C CA . GLU B 1 224 ? 21.67875 -8.22666 8.14134 1.000 59.18875 221 GLU B CA 1
ATOM 4119 C C . GLU B 1 224 ? 21.27282 -9.67896 8.37366 1.000 67.71458 221 GLU B C 1
ATOM 4120 O O . GLU B 1 224 ? 21.33729 -10.50040 7.45231 1.000 80.94811 221 GLU B O 1
ATOM 4126 N N . LEU B 1 225 ? 20.84643 -10.01488 9.59564 1.000 61.96697 222 LEU B N 1
ATOM 4127 C CA . LEU B 1 225 ? 20.47099 -11.39529 9.89268 1.000 67.23895 222 LEU B CA 1
ATOM 4128 C C . LEU B 1 225 ? 19.27163 -11.83671 9.06126 1.000 65.92552 222 LEU B C 1
ATOM 4129 O O . LEU B 1 225 ? 19.20511 -12.98624 8.61609 1.000 83.35279 222 LEU B O 1
ATOM 4134 N N . ALA B 1 226 ? 18.31179 -10.93936 8.84336 1.000 63.81012 223 ALA B N 1
ATOM 4135 C CA . ALA B 1 226 ? 17.15021 -11.28148 8.02896 1.000 58.35384 223 ALA B CA 1
ATOM 4136 C C . ALA B 1 226 ? 17.51690 -11.37769 6.55306 1.000 80.46925 223 ALA B C 1
ATOM 4137 O O . ALA B 1 226 ? 16.98755 -12.23111 5.83235 1.000 73.45344 223 ALA B O 1
ATOM 4139 N N . ILE B 1 227 ? 18.41005 -10.50339 6.08179 1.000 77.50972 224 ILE B N 1
ATOM 4140 C CA . ILE B 1 227 ? 18.85736 -10.57608 4.69395 1.000 79.62768 224 ILE B CA 1
ATOM 4141 C C . ILE B 1 227 ? 19.60303 -11.88225 4.44786 1.000 84.48558 224 ILE B C 1
ATOM 4142 O O . ILE B 1 227 ? 19.40723 -12.54238 3.42011 1.000 85.96431 224 ILE B O 1
ATOM 4147 N N . ARG B 1 228 ? 20.46517 -12.27898 5.38889 1.000 78.28965 225 ARG B N 1
ATOM 4148 C CA . ARG B 1 228 ? 21.10681 -13.58682 5.29961 1.000 83.57231 225 ARG B CA 1
ATOM 4149 C C . ARG B 1 228 ? 20.07433 -14.70597 5.31532 1.000 91.14684 225 ARG B C 1
ATOM 4150 O O . ARG B 1 228 ? 20.21213 -15.70037 4.59237 1.000 89.52027 225 ARG B O 1
ATOM 4158 N N . ALA B 1 229 ? 19.03061 -14.56206 6.13490 1.000 77.33347 226 ALA B N 1
ATOM 4159 C CA . ALA B 1 229 ? 18.00940 -15.59907 6.20725 1.000 85.82073 226 ALA B CA 1
ATOM 4160 C C . ALA B 1 229 ? 17.23888 -15.71940 4.89814 1.000 89.40501 226 ALA B C 1
ATOM 4161 O O . ALA B 1 229 ? 16.80487 -16.81798 4.53256 1.000 84.88219 226 ALA B O 1
ATOM 4163 N N . ALA B 1 230 ? 17.07144 -14.60929 4.17404 1.000 87.53813 227 ALA B N 1
ATOM 4164 C CA . ALA B 1 230 ? 16.31512 -14.63161 2.92763 1.000 83.63174 227 ALA B CA 1
ATOM 4165 C C . ALA B 1 230 ? 17.14523 -15.14589 1.75905 1.000 85.03407 227 ALA B C 1
ATOM 4166 O O . ALA B 1 230 ? 16.59858 -15.78575 0.85553 1.000 91.85422 227 ALA B O 1
ATOM 4168 N N . ARG B 1 231 ? 18.45149 -14.87318 1.74602 1.000 86.64648 228 ARG B N 1
ATOM 4169 C CA . ARG B 1 231 ? 19.28911 -15.40970 0.68025 1.000 96.81476 228 ARG B CA 1
ATOM 4170 C C . ARG B 1 231 ? 19.47229 -16.91621 0.82359 1.000 102.33888 228 ARG B C 1
ATOM 4171 O O . ARG B 1 231 ? 19.59971 -17.62056 -0.18557 1.000 107.91957 228 ARG B O 1
ATOM 4179 N N . GLU B 1 232 ? 19.48133 -17.42859 2.05968 1.000 90.60647 229 GLU B N 1
ATOM 4180 C CA . GLU B 1 232 ? 19.52988 -18.87345 2.25722 1.000 103.93798 229 GLU B CA 1
ATOM 4181 C C . GLU B 1 232 ? 18.22588 -19.53501 1.82873 1.000 110.44114 229 GLU B C 1
ATOM 4182 O O . GLU B 1 232 ? 18.22064 -20.71668 1.46449 1.000 127.54845 229 GLU B O 1
ATOM 4188 N N . ALA B 1 233 ? 17.11698 -18.79322 1.86078 1.000 100.66586 230 ALA B N 1
ATOM 4189 C CA . ALA B 1 233 ? 15.84477 -19.33315 1.39636 1.000 103.29016 230 ALA B CA 1
ATOM 4190 C C . ALA B 1 233 ? 15.72008 -19.24483 -0.12117 1.000 115.63812 230 ALA B C 1
ATOM 4191 O O . ALA B 1 233 ? 15.13881 -20.13630 -0.75104 1.000 123.31890 230 ALA B O 1
ATOM 4193 N N . ALA B 1 234 ? 16.26268 -18.18193 -0.72335 1.000 97.84599 231 ALA B N 1
ATOM 4194 C CA . ALA B 1 234 ? 16.16608 -18.01661 -2.16936 1.000 101.21637 231 ALA B CA 1
ATOM 4195 C C . ALA B 1 234 ? 17.04130 -19.01826 -2.91134 1.000 112.93682 231 ALA B C 1
ATOM 4196 O O . ALA B 1 234 ? 16.70355 -19.42680 -4.02924 1.000 109.17824 231 ALA B O 1
ATOM 4198 N N . ARG B 1 235 ? 18.16272 -19.42179 -2.31378 1.000 109.49377 232 ARG B N 1
ATOM 4199 C CA . ARG B 1 235 ? 19.04418 -20.40400 -2.92848 1.000 104.42619 232 ARG B CA 1
ATOM 4200 C C . ARG B 1 235 ? 18.62134 -21.84086 -2.64718 1.000 107.08420 232 ARG B C 1
ATOM 4201 O O . ARG B 1 235 ? 19.06390 -22.75065 -3.35822 1.000 111.05815 232 ARG B O 1
ATOM 4203 N N . ARG B 1 236 ? 17.77751 -22.06620 -1.64039 1.000 108.17596 233 ARG B N 1
ATOM 4204 C CA . ARG B 1 236 ? 17.28105 -23.39643 -1.32042 1.000 116.13205 233 ARG B CA 1
ATOM 4205 C C . ARG B 1 236 ? 16.00539 -23.67323 -2.11726 1.000 120.92702 233 ARG B C 1
ATOM 4206 O O . ARG B 1 236 ? 15.64517 -22.93043 -3.03448 1.000 117.83184 233 ARG B O 1
ATOM 4208 N N . LYS B 1 237 ? 15.30137 -24.75122 -1.76956 1.000 128.60237 234 LYS B N 1
ATOM 4209 C CA . LYS B 1 237 ? 14.05967 -25.10123 -2.44927 1.000 141.98845 234 LYS B CA 1
ATOM 4210 C C . LYS B 1 237 ? 12.89755 -24.29570 -1.88172 1.000 145.64479 234 LYS B C 1
ATOM 4211 O O . LYS B 1 237 ? 11.82948 -24.84787 -1.59574 1.000 148.40038 234 LYS B O 1
ATOM 4213 N N . SER B 1 238 ? 13.10304 -22.99003 -1.71465 1.000 154.69616 235 SER B N 1
ATOM 4214 C CA . SER B 1 238 ? 12.06677 -22.12291 -1.17234 1.000 171.51437 235 SER B CA 1
ATOM 4215 C C . SER B 1 238 ? 12.07234 -20.72167 -1.76133 1.000 174.63966 235 SER B C 1
ATOM 4216 O O . SER B 1 238 ? 11.28252 -19.89301 -1.30648 1.000 181.93661 235 SER B O 1
ATOM 4219 N N . GLY B 1 239 ? 12.91608 -20.42316 -2.74240 1.000 164.20397 236 GLY B N 1
ATOM 4220 C CA . GLY B 1 239 ? 12.91839 -19.11812 -3.36712 1.000 164.63094 236 GLY B CA 1
ATOM 4221 C C . GLY B 1 239 ? 11.83813 -18.97301 -4.41870 1.000 187.75257 236 GLY B C 1
ATOM 4222 O O . GLY B 1 239 ? 11.89719 -19.61563 -5.47147 1.000 196.96621 236 GLY B O 1
ATOM 4223 N N . THR B 1 240 ? 10.83991 -18.12590 -4.14770 1.000 177.43237 237 THR B N 1
ATOM 4224 C CA . THR B 1 240 ? 9.66589 -18.01715 -5.00516 1.000 174.91620 237 THR B CA 1
ATOM 4225 C C . THR B 1 240 ? 9.37822 -16.58834 -5.45238 1.000 163.55139 237 THR B C 1
ATOM 4226 O O . THR B 1 240 ? 8.27897 -16.32162 -5.95122 1.000 166.61798 237 THR B O 1
ATOM 4230 N N . GLY B 1 241 ? 10.32730 -15.66573 -5.29290 1.000 142.33619 238 GLY B N 1
ATOM 4231 C CA . GLY B 1 241 ? 10.13939 -14.29808 -5.72696 1.000 133.62021 238 GLY B CA 1
ATOM 4232 C C . GLY B 1 241 ? 9.21081 -13.46169 -4.87622 1.000 128.85462 238 GLY B C 1
ATOM 4233 O O . GLY B 1 241 ? 9.12678 -12.24822 -5.09926 1.000 132.67703 238 GLY B O 1
ATOM 4234 N N . GLU B 1 242 ? 8.49167 -14.06004 -3.92603 1.000 127.02154 239 GLU B N 1
ATOM 4235 C CA . GLU B 1 242 ? 7.72267 -13.30397 -2.94844 1.000 115.50141 239 GLU B CA 1
ATOM 4236 C C . GLU B 1 242 ? 8.45158 -13.15638 -1.62175 1.000 120.13586 239 GLU B C 1
ATOM 4237 O O . GLU B 1 242 ? 7.97567 -12.42460 -0.74775 1.000 126.55345 239 GLU B O 1
ATOM 4243 N N . GLU B 1 243 ? 9.59027 -13.83183 -1.45249 1.000 117.88989 240 GLU B N 1
ATOM 4244 C CA . GLU B 1 243 ? 10.43429 -13.56940 -0.29436 1.000 115.34583 240 GLU B CA 1
ATOM 4245 C C . GLU B 1 243 ? 11.08211 -12.19505 -0.38624 1.000 120.23891 240 GLU B C 1
ATOM 4246 O O . GLU B 1 243 ? 11.29787 -11.54366 0.64153 1.000 115.76074 240 GLU B O 1
ATOM 4248 N N . VAL B 1 244 ? 11.39149 -11.73476 -1.60244 1.000 150.86876 241 VAL B N 1
ATOM 4249 C CA . VAL B 1 244 ? 11.83720 -10.35829 -1.78176 1.000 156.66100 241 VAL B CA 1
ATOM 4250 C C . VAL B 1 244 ? 10.71773 -9.38322 -1.44638 1.000 153.23566 241 VAL B C 1
ATOM 4251 O O . VAL B 1 244 ? 10.97436 -8.19267 -1.23038 1.000 171.67455 241 VAL B O 1
ATOM 4255 N N . GLY B 1 245 ? 9.47811 -9.86380 -1.38979 1.000 123.36049 242 GLY B N 1
ATOM 4256 C CA . GLY B 1 245 ? 8.35838 -9.04937 -0.97263 1.000 119.07568 242 GLY B CA 1
ATOM 4257 C C . GLY B 1 245 ? 8.25758 -8.94303 0.53376 1.000 134.82901 242 GLY B C 1
ATOM 4258 O O . GLY B 1 245 ? 9.11095 -8.32490 1.17348 1.000 132.77727 242 GLY B O 1
ATOM 4259 N N . ALA B 1 246 ? 7.22865 -9.56123 1.11670 1.000 182.87879 243 ALA B N 1
ATOM 4260 C CA . ALA B 1 246 ? 6.97534 -9.38615 2.54330 1.000 178.80217 243 ALA B CA 1
ATOM 4261 C C . ALA B 1 246 ? 8.08694 -9.97459 3.40517 1.000 176.73702 243 ALA B C 1
ATOM 4262 O O . ALA B 1 246 ? 8.34900 -9.46788 4.50123 1.000 174.31684 243 ALA B O 1
ATOM 4264 N N . ALA B 1 247 ? 8.75484 -11.03023 2.93896 1.000 139.52619 244 ALA B N 1
ATOM 4265 C CA . ALA B 1 247 ? 9.76508 -11.67111 3.77216 1.000 134.08953 244 ALA B CA 1
ATOM 4266 C C . ALA B 1 247 ? 11.04773 -10.85905 3.88269 1.000 122.51133 244 ALA B C 1
ATOM 4267 O O . ALA B 1 247 ? 11.93375 -11.23906 4.65710 1.000 124.89702 244 ALA B O 1
ATOM 4269 N N . LEU B 1 248 ? 11.17220 -9.76166 3.13811 1.000 104.72726 245 LEU B N 1
ATOM 4270 C CA . LEU B 1 248 ? 12.36701 -8.93421 3.22612 1.000 99.14519 245 LEU B CA 1
ATOM 4271 C C . LEU B 1 248 ? 12.00909 -7.45440 3.26798 1.000 96.33336 245 LEU B C 1
ATOM 4272 O O . LEU B 1 248 ? 12.43105 -6.73693 4.17949 1.000 99.42565 245 LEU B O 1
ATOM 4277 N N . ALA B 1 249 ? 11.23127 -6.98733 2.28939 1.000 79.31382 246 ALA B N 1
ATOM 4278 C CA . ALA B 1 249 ? 10.87961 -5.57201 2.24395 1.000 91.38770 246 ALA B CA 1
ATOM 4279 C C . ALA B 1 249 ? 10.06957 -5.14849 3.46420 1.000 91.62472 246 ALA B C 1
ATOM 4280 O O . ALA B 1 249 ? 10.18258 -4.00166 3.91098 1.000 89.72351 246 ALA B O 1
ATOM 4282 N N . ALA B 1 250 ? 9.25141 -6.04833 4.01853 1.000 83.60582 247 ALA B N 1
ATOM 4283 C CA . ALA B 1 250 ? 8.53510 -5.71696 5.24584 1.000 79.00920 247 ALA B CA 1
ATOM 4284 C C . ALA B 1 250 ? 9.46712 -5.71500 6.44908 1.000 90.06237 247 ALA B C 1
ATOM 4285 O O . ALA B 1 250 ? 9.25703 -4.94509 7.39382 1.000 78.14193 247 ALA B O 1
ATOM 4287 N N . ALA B 1 251 ? 10.49087 -6.57252 6.43968 1.000 84.09912 248 ALA B N 1
ATOM 4288 C CA . ALA B 1 251 ? 11.52166 -6.49152 7.46676 1.000 69.18711 248 ALA B CA 1
ATOM 4289 C C . ALA B 1 251 ? 12.27053 -5.17053 7.37459 1.000 68.70828 248 ALA B C 1
ATOM 4290 O O . ALA B 1 251 ? 12.62442 -4.57534 8.39841 1.000 82.43091 248 ALA B O 1
ATOM 4292 N N . VAL B 1 252 ? 12.51798 -4.69371 6.15307 1.000 72.39524 249 VAL B N 1
ATOM 4293 C CA . VAL B 1 252 ? 13.12170 -3.37594 5.97950 1.000 69.52867 249 VAL B CA 1
ATOM 4294 C C . VAL B 1 252 ? 12.21699 -2.30010 6.56414 1.000 68.44642 249 VAL B C 1
ATOM 4295 O O . VAL B 1 252 ? 12.68162 -1.39082 7.26345 1.000 73.71860 249 VAL B O 1
ATOM 4299 N N . THR B 1 253 ? 10.90849 -2.39855 6.30754 1.000 62.91237 250 THR B N 1
ATOM 4300 C CA . THR B 1 253 ? 9.97159 -1.41375 6.84173 1.000 74.48354 250 THR B CA 1
ATOM 4301 C C . THR B 1 253 ? 9.92823 -1.46100 8.36556 1.000 63.46161 250 THR B C 1
ATOM 4302 O O . THR B 1 253 ? 9.82704 -0.42172 9.02541 1.000 73.37505 250 THR B O 1
ATOM 4306 N N . GLU B 1 254 ? 10.00358 -2.65812 8.94364 1.000 62.34330 251 GLU B N 1
ATOM 4307 C CA . GLU B 1 254 ? 10.02277 -2.76949 10.39665 1.000 60.29447 251 GLU B CA 1
ATOM 4308 C C . GLU B 1 254 ? 11.27719 -2.13286 10.97901 1.000 63.38498 251 GLU B C 1
ATOM 4309 O O . GLU B 1 254 ? 11.20281 -1.41825 11.98391 1.000 68.10272 251 GLU B O 1
ATOM 4315 N N . VAL B 1 255 ? 12.43346 -2.36306 10.35069 1.000 61.48276 252 VAL B N 1
ATOM 4316 C CA . VAL B 1 255 ? 13.68493 -1.81500 10.86536 1.000 52.46275 252 VAL B CA 1
ATOM 4317 C C . VAL B 1 255 ? 13.72193 -0.30043 10.70086 1.000 63.31532 252 VAL B C 1
ATOM 4318 O O . VAL B 1 255 ? 14.25053 0.41562 11.56113 1.000 56.53079 252 VAL B O 1
ATOM 4322 N N . ILE B 1 256 ? 13.17158 0.21330 9.59607 1.000 63.07384 253 ILE B N 1
ATOM 4323 C CA . ILE B 1 256 ? 13.11182 1.66023 9.40593 1.000 63.83859 253 ILE B CA 1
ATOM 4324 C C . ILE B 1 256 ? 12.19058 2.28587 10.44445 1.000 62.63034 253 ILE B C 1
ATOM 4325 O O . ILE B 1 256 ? 12.47576 3.36336 10.98504 1.000 51.10589 253 ILE B O 1
ATOM 4330 N N . ALA B 1 257 ? 11.07286 1.61609 10.74346 1.000 56.96485 254 ALA B N 1
ATOM 4331 C CA . ALA B 1 257 ? 10.16243 2.12515 11.76096 1.000 61.44492 254 ALA B CA 1
ATOM 4332 C C . ALA B 1 257 ? 10.80387 2.08824 13.14202 1.000 57.13633 254 ALA B C 1
ATOM 4333 O O . ALA B 1 257 ? 10.72938 3.06646 13.89233 1.000 71.37285 254 ALA B O 1
ATOM 4335 N N . ALA B 1 258 ? 11.45391 0.97630 13.48830 1.000 62.15982 255 ALA B N 1
ATOM 4336 C CA . ALA B 1 258 ? 12.06033 0.85483 14.81052 1.000 61.31648 255 ALA B CA 1
ATOM 4337 C C . ALA B 1 258 ? 13.19390 1.85306 14.99035 1.000 49.85426 255 ALA B C 1
ATOM 4338 O O . ALA B 1 258 ? 13.40400 2.37335 16.09170 1.000 59.34374 255 ALA B O 1
ATOM 4340 N N . LEU B 1 259 ? 13.93683 2.13186 13.91971 1.000 53.41495 256 LEU B N 1
ATOM 4341 C CA . LEU B 1 259 ? 14.99154 3.13567 13.99259 1.000 49.74722 256 LEU B CA 1
ATOM 4342 C C . LEU B 1 259 ? 14.40601 4.52807 14.17235 1.000 54.00929 256 LEU B C 1
ATOM 4343 O O . LEU B 1 259 ? 14.87123 5.30570 15.01503 1.000 56.43491 256 LEU B O 1
ATOM 4348 N N . SER B 1 260 ? 13.38625 4.86754 13.38198 1.000 45.43810 257 SER B N 1
ATOM 4349 C CA . SER B 1 260 ? 12.81630 6.20266 13.49469 1.000 63.37827 257 SER B CA 1
ATOM 4350 C C . SER B 1 260 ? 12.13934 6.39590 14.84097 1.000 56.32516 257 SER B C 1
ATOM 4351 O O . SER B 1 260 ? 12.14425 7.50652 15.38384 1.000 53.02206 257 SER B O 1
ATOM 4354 N N . ALA B 1 261 ? 11.56424 5.32531 15.39689 1.000 58.96894 258 ALA B N 1
ATOM 4355 C CA . ALA B 1 261 ? 10.98892 5.39391 16.73589 1.000 56.25225 258 ALA B CA 1
ATOM 4356 C C . ALA B 1 261 ? 12.07013 5.52922 17.79859 1.000 50.52227 258 ALA B C 1
ATOM 4357 O O . ALA B 1 261 ? 11.85310 6.18296 18.82394 1.000 52.55761 258 ALA B O 1
ATOM 4359 N N . LEU B 1 262 ? 13.23181 4.91532 17.57225 1.000 48.93127 259 LEU B N 1
ATOM 4360 C CA . LEU B 1 262 ? 14.35693 5.07979 18.48220 1.000 35.62119 259 LEU B CA 1
ATOM 4361 C C . LEU B 1 262 ? 14.85801 6.52054 18.48782 1.000 50.77887 259 LEU B C 1
ATOM 4362 O O . LEU B 1 262 ? 15.09492 7.09840 19.55577 1.000 41.35323 259 LEU B O 1
ATOM 4367 N N . LEU B 1 263 ? 15.02111 7.12253 17.30641 1.000 46.60984 260 LEU B N 1
ATOM 4368 C CA . LEU B 1 263 ? 15.53243 8.48817 17.25103 1.000 39.37791 260 LEU B CA 1
ATOM 4369 C C . LEU B 1 263 ? 14.53591 9.48048 17.84081 1.000 46.41089 260 LEU B C 1
ATOM 4370 O O . LEU B 1 263 ? 14.93363 10.41170 18.55230 1.000 32.25640 260 LEU B O 1
ATOM 4375 N N . THR B 1 264 ? 13.23857 9.28585 17.57095 1.000 38.91007 261 THR B N 1
ATOM 4376 C CA . THR B 1 264 ? 12.21015 10.15375 18.14215 1.000 35.04692 261 THR B CA 1
ATOM 4377 C C . THR B 1 264 ? 12.21171 10.10478 19.66951 1.000 44.58694 261 THR B C 1
ATOM 4378 O O . THR B 1 264 ? 12.10026 11.14530 20.33008 1.000 56.39743 261 THR B O 1
ATOM 4382 N N . LEU B 1 265 ? 12.34756 8.90994 20.25276 1.000 38.66379 262 LEU B N 1
ATOM 4383 C CA . LEU B 1 265 ? 12.36553 8.80716 21.71034 1.000 36.99174 262 LEU B CA 1
ATOM 4384 C C . LEU B 1 265 ? 13.62280 9.43393 22.30935 1.000 44.00185 262 LEU B C 1
ATOM 4385 O O . LEU B 1 265 ? 13.54589 10.13298 23.33176 1.000 32.84942 262 LEU B O 1
ATOM 4390 N N . THR B 1 266 ? 14.79036 9.18409 21.69905 1.000 29.62667 263 THR B N 1
ATOM 4391 C CA . THR B 1 266 ? 16.03656 9.68767 22.26831 1.000 27.92369 263 THR B CA 1
ATOM 4392 C C . THR B 1 266 ? 16.10290 11.20690 22.21533 1.000 41.95303 263 THR B C 1
ATOM 4393 O O . THR B 1 266 ? 16.61889 11.84327 23.13807 1.000 46.10320 263 THR B O 1
ATOM 4397 N N . LEU B 1 267 ? 15.60091 11.80433 21.13529 1.000 41.96755 264 LEU B N 1
ATOM 4398 C CA . LEU B 1 267 ? 15.52256 13.25763 21.06311 1.000 44.89582 264 LEU B CA 1
ATOM 4399 C C . LEU B 1 267 ? 14.70347 13.81963 22.21660 1.000 45.32518 264 LEU B C 1
ATOM 4400 O O . LEU B 1 267 ? 15.01497 14.89773 22.74084 1.000 52.95370 264 LEU B O 1
ATOM 4405 N N . ALA B 1 268 ? 13.65026 13.10126 22.62707 1.000 33.95784 265 ALA B N 1
ATOM 4406 C CA . ALA B 1 268 ? 12.77660 13.62398 23.67039 1.000 22.10691 265 ALA B CA 1
ATOM 4407 C C . ALA B 1 268 ? 13.37785 13.42264 25.05204 1.000 45.32294 265 ALA B C 1
ATOM 4408 O O . ALA B 1 268 ? 13.15237 14.24087 25.95307 1.000 53.35401 265 ALA B O 1
ATOM 4410 N N . HIS B 1 269 ? 14.12540 12.33008 25.24840 1.000 40.51364 266 HIS B N 1
ATOM 4411 C CA . HIS B 1 269 ? 14.80327 12.13603 26.52572 1.000 34.95065 266 HIS B CA 1
ATOM 4412 C C . HIS B 1 269 ? 15.93362 13.13903 26.69437 1.000 39.10678 266 HIS B C 1
ATOM 4413 O O . HIS B 1 269 ? 16.22129 13.58559 27.81300 1.000 44.88418 266 HIS B O 1
ATOM 4420 N N . VAL B 1 270 ? 16.58282 13.50300 25.58938 1.000 46.51256 267 VAL B N 1
ATOM 4421 C CA . VAL B 1 270 ? 17.62423 14.52225 25.63003 1.000 47.60821 267 VAL B CA 1
ATOM 4422 C C . VAL B 1 270 ? 17.01405 15.89260 25.91494 1.000 45.00272 267 VAL B C 1
ATOM 4423 O O . VAL B 1 270 ? 17.44681 16.60319 26.82872 1.000 43.28756 267 VAL B O 1
ATOM 4427 N N . ALA B 1 271 ? 15.97125 16.26394 25.16415 1.000 38.53707 268 ALA B N 1
ATOM 4428 C CA . ALA B 1 271 ? 15.33742 17.56741 25.34679 1.000 45.30137 268 ALA B CA 1
ATOM 4429 C C . ALA B 1 271 ? 14.62830 17.68151 26.69229 1.000 49.88231 268 ALA B C 1
ATOM 4430 O O . ALA B 1 271 ? 14.51078 18.78600 27.23492 1.000 45.60587 268 ALA B O 1
ATOM 4432 N N . ALA B 1 272 ? 14.13749 16.56678 27.23972 1.000 49.05169 269 ALA B N 1
ATOM 4433 C CA . ALA B 1 272 ? 13.51859 16.61085 28.56095 1.000 40.16038 269 ALA B CA 1
ATOM 4434 C C . ALA B 1 272 ? 14.56236 16.84364 29.64537 1.000 45.77796 269 ALA B C 1
ATOM 4435 O O . ALA B 1 272 ? 14.34495 17.63805 30.56817 1.000 53.61402 269 ALA B O 1
ATOM 4437 N N . LEU B 1 273 ? 15.70054 16.15303 29.54635 1.000 35.72054 270 LEU B N 1
ATOM 4438 C CA . LEU B 1 273 ? 16.77619 16.32082 30.51512 1.000 26.16063 270 LEU B CA 1
ATOM 4439 C C . LEU B 1 273 ? 17.32053 17.74595 30.48688 1.000 54.11923 270 LEU B C 1
ATOM 4440 O O . LEU B 1 273 ? 17.66300 18.31143 31.53171 1.000 48.63115 270 LEU B O 1
ATOM 4445 N N . ALA B 1 274 ? 17.40280 18.34324 29.29517 1.000 36.88627 271 ALA B N 1
ATOM 4446 C CA . ALA B 1 274 ? 17.92731 19.69770 29.16932 1.000 49.89299 271 ALA B CA 1
ATOM 4447 C C . ALA B 1 274 ? 16.95872 20.72625 29.73808 1.000 52.23345 271 ALA B C 1
ATOM 4448 O O . ALA B 1 274 ? 17.38546 21.72747 30.32554 1.000 49.32712 271 ALA B O 1
ATOM 4450 N N . THR B 1 275 ? 15.65293 20.50451 29.55856 1.000 48.15221 272 THR B N 1
ATOM 4451 C CA . THR B 1 275 ? 14.66035 21.43329 30.09041 1.000 46.88372 272 THR B CA 1
ATOM 4452 C C . THR B 1 275 ? 14.73272 21.50514 31.60902 1.000 41.81347 272 THR B C 1
ATOM 4453 O O . THR B 1 275 ? 14.75634 22.59469 32.18960 1.000 63.29681 272 THR B O 1
ATOM 4457 N N . GLN B 1 276 ? 14.78435 20.35339 32.26956 1.000 50.94527 273 GLN B N 1
ATOM 4458 C CA . GLN B 1 276 ? 14.81775 20.34232 33.72612 1.000 43.59739 273 GLN B CA 1
ATOM 4459 C C . GLN B 1 276 ? 16.17287 20.78601 34.26364 1.000 37.06724 273 GLN B C 1
ATOM 4460 O O . GLN B 1 276 ? 16.23761 21.39322 35.33802 1.000 64.28841 273 GLN B O 1
ATOM 4466 N N . ALA B 1 277 ? 17.26013 20.50839 33.53575 1.000 39.13348 274 ALA B N 1
ATOM 4467 C CA . ALA B 1 277 ? 18.58310 20.90596 34.00990 1.000 33.86338 274 ALA B CA 1
ATOM 4468 C C . ALA B 1 277 ? 18.75889 22.41782 33.94544 1.000 58.89279 274 ALA B C 1
ATOM 4469 O O . ALA B 1 277 ? 19.30766 23.02678 34.87030 1.000 46.31541 274 ALA B O 1
ATOM 4471 N N . LEU B 1 278 ? 18.31864 23.03788 32.84803 1.000 46.23866 275 LEU B N 1
ATOM 4472 C CA . LEU B 1 278 ? 18.31864 24.49242 32.76980 1.000 51.05293 275 LEU B CA 1
ATOM 4473 C C . LEU B 1 278 ? 17.39340 25.09677 33.81681 1.000 67.36499 275 LEU B C 1
ATOM 4474 O O . LEU B 1 278 ? 17.66529 26.18871 34.32823 1.000 66.26301 275 LEU B O 1
ATOM 4479 N N . ALA B 1 279 ? 16.31127 24.39249 34.16340 1.000 65.87691 276 ALA B N 1
ATOM 4480 C CA . ALA B 1 279 ? 15.38808 24.89138 35.17662 1.000 67.32502 276 ALA B CA 1
ATOM 4481 C C . ALA B 1 279 ? 16.02734 24.88315 36.56246 1.000 85.81962 276 ALA B C 1
ATOM 4482 O O . ALA B 1 279 ? 15.96468 25.88160 37.29013 1.000 105.53166 276 ALA B O 1
ATOM 4484 N N . ALA B 1 280 ? 16.64926 23.76079 36.94388 1.000 72.41629 277 ALA B N 1
ATOM 4485 C CA . ALA B 1 280 ? 17.29120 23.66114 38.25305 1.000 63.35718 277 ALA B CA 1
ATOM 4486 C C . ALA B 1 280 ? 18.43096 24.65804 38.40197 1.000 69.52593 277 ALA B C 1
ATOM 4487 O O . ALA B 1 280 ? 18.70002 25.13434 39.51038 1.000 72.73368 277 ALA B O 1
ATOM 4489 N N . ALA B 1 281 ? 19.12560 24.96652 37.30728 1.000 61.38770 278 ALA B N 1
ATOM 4490 C CA . ALA B 1 281 ? 20.15885 25.99382 37.35223 1.000 64.36007 278 ALA B CA 1
ATOM 4491 C C . ALA B 1 281 ? 19.54029 27.36793 37.56114 1.000 78.69915 278 ALA B C 1
ATOM 4492 O O . ALA B 1 281 ? 19.98043 28.13555 38.42739 1.000 56.06309 278 ALA B O 1
ATOM 4494 N N . ALA B 1 282 ? 18.50681 27.68823 36.77473 1.000 75.80543 279 ALA B N 1
ATOM 4495 C CA . ALA B 1 282 ? 17.81652 28.96300 36.92615 1.000 73.75851 279 ALA B CA 1
ATOM 4496 C C . ALA B 1 282 ? 17.26817 29.14535 38.33479 1.000 84.77316 279 ALA B C 1
ATOM 4497 O O . ALA B 1 282 ? 17.22279 30.27436 38.83984 1.000 103.51563 279 ALA B O 1
ATOM 4499 N N . ALA B 1 283 ? 16.85099 28.05369 38.98301 1.000 76.66935 280 ALA B N 1
ATOM 4500 C CA . ALA B 1 283 ? 16.42945 28.13801 40.37812 1.000 93.43743 280 ALA B CA 1
ATOM 4501 C C . ALA B 1 283 ? 17.60180 28.49001 41.28628 1.000 98.27373 280 ALA B C 1
ATOM 4502 O O . ALA B 1 283 ? 17.44953 29.27144 42.23366 1.000 107.91602 280 ALA B O 1
ATOM 4504 N N . GLN B 1 284 ? 18.77888 27.92716 41.01126 1.000 85.58657 281 GLN B N 1
ATOM 4505 C CA . GLN B 1 284 ? 19.98716 28.26807 41.75119 1.000 84.13483 281 GLN B CA 1
ATOM 4506 C C . GLN B 1 284 ? 20.57559 29.57430 41.22792 1.000 95.45968 281 GLN B C 1
ATOM 4507 O O . GLN B 1 284 ? 19.87413 30.37414 40.59899 1.000 91.10458 281 GLN B O 1
ATOM 4513 N N . ARG B 1 285 ? 21.86234 29.79661 41.46961 1.000 98.30341 282 ARG B N 1
ATOM 4514 C CA . ARG B 1 285 ? 22.52284 31.03544 41.06014 1.000 103.13793 282 ARG B CA 1
ATOM 4515 C C . ARG B 1 285 ? 23.32993 30.82426 39.77920 1.000 108.50809 282 ARG B C 1
ATOM 4516 O O . ARG B 1 285 ? 24.55241 30.97620 39.74787 1.000 131.59881 282 ARG B O 1
ATOM 4518 N N . VAL B 1 286 ? 22.62048 30.47620 38.70911 1.000 99.53857 283 VAL B N 1
ATOM 4519 C CA . VAL B 1 286 ? 23.26928 30.28257 37.40428 1.000 88.78459 283 VAL B CA 1
ATOM 4520 C C . VAL B 1 286 ? 23.59276 31.64043 36.79498 1.000 103.93250 283 VAL B C 1
ATOM 4521 O O . VAL B 1 286 ? 22.74658 32.55249 36.83542 1.000 97.58563 283 VAL B O 1
ATOM 4525 N N . PRO B 1 287 ? 24.78119 31.83463 36.23643 1.000 125.78025 284 PRO B N 1
ATOM 4526 C CA . PRO B 1 287 ? 25.02103 33.02154 35.41904 1.000 128.02616 284 PRO B CA 1
ATOM 4527 C C . PRO B 1 287 ? 24.19016 32.96002 34.15097 1.000 128.24423 284 PRO B C 1
ATOM 4528 O O . PRO B 1 287 ? 24.13741 31.91314 33.48732 1.000 123.47076 284 PRO B O 1
ATOM 4532 N N . PRO B 1 288 ? 23.51157 34.05201 33.78896 1.000 109.12652 285 PRO B N 1
ATOM 4533 C CA . PRO B 1 288 ? 22.69444 34.02667 32.56377 1.000 109.82408 285 PRO B CA 1
ATOM 4534 C C . PRO B 1 288 ? 23.48665 33.67211 31.31841 1.000 118.43860 285 PRO B C 1
ATOM 4535 O O . PRO B 1 288 ? 22.93302 33.05954 30.39612 1.000 107.35178 285 PRO B O 1
ATOM 4539 N N . GLU B 1 289 ? 24.77063 34.02970 31.26241 1.000 147.47116 286 GLU B N 1
ATOM 4540 C CA . GLU B 1 289 ? 25.61174 33.57638 30.15924 1.000 154.35973 286 GLU B CA 1
ATOM 4541 C C . GLU B 1 289 ? 25.84161 32.07177 30.23877 1.000 146.79173 286 GLU B C 1
ATOM 4542 O O . GLU B 1 289 ? 25.57263 31.34437 29.27654 1.000 144.73879 286 GLU B O 1
ATOM 4548 N N . GLU B 1 290 ? 26.33089 31.57982 31.38300 1.000 123.39625 287 GLU B N 1
ATOM 4549 C CA . GLU B 1 290 ? 26.59707 30.14819 31.50579 1.000 118.67656 287 GLU B CA 1
ATOM 4550 C C . GLU B 1 290 ? 25.35517 29.30398 31.24219 1.000 104.26817 287 GLU B C 1
ATOM 4551 O O . GLU B 1 290 ? 25.48259 28.12406 30.89510 1.000 94.49748 287 GLU B O 1
ATOM 4557 N N . LEU B 1 291 ? 24.16168 29.88675 31.37405 1.000 103.38465 288 LEU B N 1
ATOM 4558 C CA . LEU B 1 291 ? 22.94436 29.17792 31.00263 1.000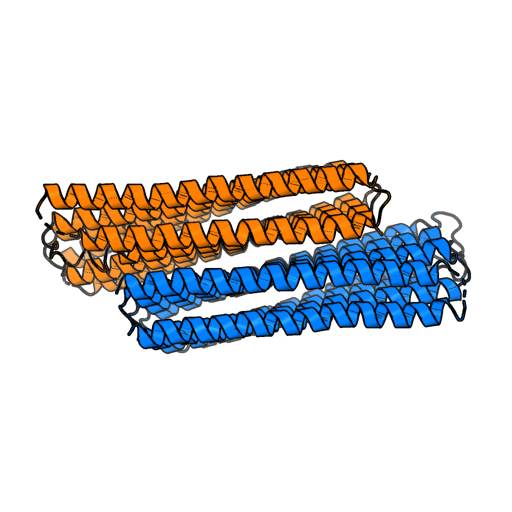 95.70253 288 LEU B CA 1
ATOM 4559 C C . LEU B 1 291 ? 22.76738 29.12241 29.48872 1.000 96.27552 288 LEU B C 1
ATOM 4560 O O . LEU B 1 291 ? 22.43108 28.06564 28.94273 1.000 86.40854 288 LEU B O 1
ATOM 4565 N N . GLU B 1 292 ? 22.98910 30.24157 28.79110 1.000 102.27224 289 GLU B N 1
ATOM 4566 C CA . GLU B 1 292 ? 22.88048 30.21897 27.33555 1.000 102.14926 289 GLU B CA 1
ATOM 4567 C C . GLU B 1 292 ? 24.00075 29.39846 26.70576 1.000 100.74002 289 GLU B C 1
ATOM 4568 O O . GLU B 1 292 ? 23.82337 28.84749 25.61381 1.000 96.91211 289 GLU B O 1
ATOM 4574 N N . LYS B 1 293 ? 25.15261 29.29771 27.37393 1.000 103.01936 290 LYS B N 1
ATOM 4575 C CA . LYS B 1 293 ? 26.22281 28.44868 26.86321 1.000 101.99927 290 LYS B CA 1
ATOM 4576 C C . LYS B 1 293 ? 25.87736 26.97748 27.04508 1.000 86.02811 290 LYS B C 1
ATOM 4577 O O . LYS B 1 293 ? 26.09131 26.16614 26.13494 1.000 83.64170 290 LYS B O 1
ATOM 4579 N N . GLY B 1 294 ? 25.34187 26.61554 28.21785 1.000 90.23197 291 GLY B N 1
ATOM 4580 C CA . GLY B 1 294 ? 24.85945 25.25903 28.41552 1.000 82.13069 291 GLY B CA 1
ATOM 4581 C C . GLY B 1 294 ? 23.71922 24.90003 27.48530 1.000 70.03321 291 GLY B C 1
ATOM 4582 O O . GLY B 1 294 ? 23.63308 23.76400 27.01152 1.000 68.09026 291 GLY B O 1
ATOM 4583 N N . ALA B 1 295 ? 22.83237 25.85820 27.20650 1.000 77.59237 292 ALA B N 1
ATOM 4584 C CA . ALA B 1 295 ? 21.79471 25.62655 26.20856 1.000 70.93567 292 ALA B CA 1
ATOM 4585 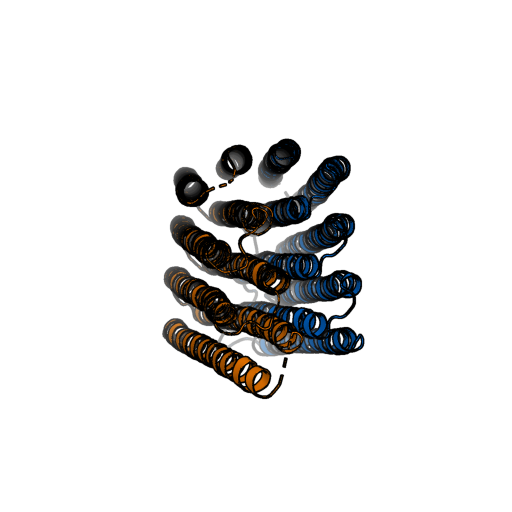C C . ALA B 1 295 ? 22.40511 25.33878 24.84276 1.000 71.89508 292 ALA B C 1
ATOM 4586 O O . ALA B 1 295 ? 21.92318 24.46246 24.11171 1.000 72.19976 292 ALA B O 1
ATOM 4588 N N . GLU B 1 296 ? 23.47899 26.05709 24.48850 1.000 72.81312 293 GLU B N 1
ATOM 4589 C CA . GLU B 1 296 ? 24.12179 25.84285 23.19526 1.000 74.01394 293 GLU B CA 1
ATOM 4590 C C . GLU B 1 296 ? 24.73295 24.44863 23.10404 1.000 62.62503 293 GLU B C 1
ATOM 4591 O O . GLU B 1 296 ? 24.59770 23.77445 22.07598 1.000 61.13488 293 GLU B O 1
ATOM 4597 N N . ARG B 1 297 ? 25.40480 23.99755 24.16838 1.000 65.32950 294 ARG B N 1
ATOM 4598 C CA . ARG B 1 297 ? 25.93022 22.63434 24.18715 1.000 68.78891 294 ARG B CA 1
ATOM 4599 C C . ARG B 1 297 ? 24.80633 21.61045 24.06332 1.000 63.81159 294 ARG B C 1
ATOM 4600 O O . ARG B 1 297 ? 24.94104 20.61461 23.34184 1.000 66.26101 294 ARG B O 1
ATOM 4608 N N . PHE B 1 298 ? 23.68449 21.83886 24.75512 1.000 59.05065 295 PHE B N 1
ATOM 4609 C CA . PHE B 1 298 ? 22.55318 20.92422 24.63104 1.000 60.96191 295 PHE B CA 1
ATOM 4610 C C . PHE B 1 298 ? 22.00751 20.91408 23.20970 1.000 57.75788 295 PHE B C 1
ATOM 4611 O O . PHE B 1 298 ? 21.51677 19.88201 22.73858 1.000 62.58092 295 PHE B O 1
ATOM 4619 N N . ILE B 1 299 ? 22.09970 22.04469 22.50770 1.000 64.77162 296 ILE B N 1
ATOM 4620 C CA . ILE B 1 299 ? 21.61506 22.11048 21.13349 1.000 60.24875 296 ILE B CA 1
ATOM 4621 C C . ILE B 1 299 ? 22.56322 21.37705 20.19192 1.000 64.16613 296 ILE B C 1
ATOM 4622 O O . ILE B 1 299 ? 22.12530 20.68685 19.26244 1.000 53.88244 296 ILE B O 1
ATOM 4627 N N . GLU B 1 300 ? 23.87316 21.50063 20.42050 1.000 57.97326 297 GLU B N 1
ATOM 4628 C CA . GLU B 1 300 ? 24.83308 20.81292 19.56376 1.000 61.66596 297 GLU B CA 1
ATOM 4629 C C . GLU B 1 300 ? 24.70098 19.30045 19.68844 1.000 65.31702 297 GLU B C 1
ATOM 4630 O O . GLU B 1 300 ? 24.83989 18.57443 18.69624 1.000 66.61058 297 GLU B O 1
ATOM 4636 N N . LEU B 1 301 ? 24.42700 18.80918 20.90182 1.000 58.54176 298 LEU B N 1
ATOM 4637 C CA . LEU B 1 301 ? 24.25253 17.37549 21.10978 1.000 59.15848 298 LEU B CA 1
ATOM 4638 C C . LEU B 1 301 ? 22.99120 16.85994 20.43055 1.000 69.37957 298 LEU B C 1
ATOM 4639 O O . LEU B 1 301 ? 22.95272 15.70085 19.99448 1.000 60.99128 298 LEU B O 1
ATOM 4644 N N . LEU B 1 302 ? 21.94976 17.69348 20.34473 1.000 58.49629 299 LEU B N 1
ATOM 4645 C CA . LEU B 1 302 ? 20.75383 17.29724 19.61120 1.000 58.14131 299 LEU B CA 1
ATOM 4646 C C . LEU B 1 302 ? 21.06488 17.11723 18.12968 1.000 61.25118 299 LEU B C 1
ATOM 4647 O O . LEU B 1 302 ? 20.69068 16.10413 17.52510 1.000 65.54328 299 LEU B O 1
ATOM 4652 N N . GLU B 1 303 ? 21.77624 18.07854 17.53273 1.000 61.39406 300 GLU B N 1
ATOM 4653 C CA . GLU B 1 303 ? 22.14460 17.94630 16.12701 1.000 70.28677 300 GLU B CA 1
ATOM 4654 C C . GLU B 1 303 ? 23.12281 16.79780 15.90444 1.000 68.35410 300 GLU B C 1
ATOM 4655 O O . GLU B 1 303 ? 23.06268 16.13004 14.86467 1.000 67.94532 300 GLU B O 1
ATOM 4661 N N . ARG B 1 304 ? 24.01711 16.54628 16.86555 1.000 56.37544 301 ARG B N 1
ATOM 4662 C CA . ARG B 1 304 ? 24.89880 15.38787 16.77182 1.000 56.56630 301 ARG B CA 1
ATOM 4663 C C . ARG B 1 304 ? 24.09828 14.09035 16.79608 1.000 67.14407 301 ARG B C 1
ATOM 4664 O O . ARG B 1 304 ? 24.44525 13.12078 16.10959 1.000 61.37586 301 ARG B O 1
ATOM 4672 N N . LEU B 1 305 ? 23.01871 14.05813 17.58363 1.000 59.39245 302 LEU B N 1
ATOM 4673 C CA . LEU B 1 305 ? 22.14391 12.89093 17.61592 1.000 59.83601 302 LEU B CA 1
ATOM 4674 C C . LEU B 1 305 ? 21.39600 12.72698 16.30167 1.000 59.38079 302 LEU B C 1
ATOM 4675 O O . LEU B 1 305 ? 21.21333 11.60186 15.82016 1.000 64.14069 302 LEU B O 1
ATOM 4680 N N . SER B 1 306 ? 20.94992 13.84129 15.71670 1.000 53.56640 303 SER B N 1
ATOM 4681 C CA . SER B 1 306 ? 20.26594 13.80093 14.43053 1.000 60.48797 303 SER B CA 1
ATOM 4682 C C . SER B 1 306 ? 21.19704 13.35549 13.30869 1.000 81.43169 303 SER B C 1
ATOM 4683 O O . SER B 1 306 ? 20.75819 12.67074 12.37573 1.000 77.96459 303 SER B O 1
ATOM 4686 N N . GLU B 1 307 ? 22.47812 13.72545 13.37735 1.000 78.40613 304 GLU B N 1
ATOM 4687 C CA . GLU B 1 307 ? 23.41059 13.32091 12.33095 1.000 77.79783 304 GLU B CA 1
ATOM 4688 C C . GLU B 1 307 ? 23.71425 11.83143 12.41498 1.000 62.22905 304 GLU B C 1
ATOM 4689 O O . GLU B 1 307 ? 23.61566 11.11280 11.41168 1.000 62.58011 304 GLU B O 1
ATOM 4695 N N . ARG B 1 308 ? 24.06279 11.34279 13.60972 1.000 63.04132 305 ARG B N 1
ATOM 4696 C CA . ARG B 1 308 ? 24.31284 9.91272 13.76194 1.000 62.33321 305 ARG B CA 1
ATOM 4697 C C . ARG B 1 308 ? 23.05783 9.09752 13.47123 1.000 70.20008 305 ARG B C 1
ATOM 4698 O O . ARG B 1 308 ? 23.14144 8.00462 12.89664 1.000 61.31938 305 ARG B O 1
ATOM 4706 N N . GLY B 1 309 ? 21.88603 9.61681 13.84600 1.000 66.71243 306 GLY B N 1
ATOM 4707 C CA . GLY B 1 309 ? 20.64790 8.93947 13.49896 1.000 52.63292 306 GLY B CA 1
ATOM 4708 C C . GLY B 1 309 ? 20.42066 8.87790 11.99992 1.000 62.09423 306 GLY B C 1
ATOM 4709 O O . GLY B 1 309 ? 20.02455 7.83782 11.46307 1.000 62.39566 306 GLY B O 1
ATOM 4710 N N . ALA B 1 310 ? 20.67966 9.98722 11.30195 1.000 71.62970 307 ALA B N 1
ATOM 4711 C CA . ALA B 1 310 ? 20.50966 10.01118 9.85340 1.000 62.47871 307 ALA B CA 1
ATOM 4712 C C . ALA B 1 310 ? 21.42992 9.00767 9.17467 1.000 64.12543 307 ALA B C 1
ATOM 4713 O O . ALA B 1 310 ? 21.01079 8.29981 8.25250 1.000 70.28305 307 ALA B O 1
ATOM 4715 N N . GLU B 1 311 ? 22.68698 8.92910 9.62132 1.000 52.00441 308 GLU B N 1
ATOM 4716 C CA . GLU B 1 311 ? 23.61968 7.96767 9.04408 1.000 57.86698 308 GLU B CA 1
ATOM 4717 C C . GLU B 1 311 ? 23.10953 6.53977 9.19227 1.000 69.22632 308 GLU B C 1
ATOM 4718 O O . GLU B 1 311 ? 23.21523 5.73650 8.25715 1.000 68.94811 308 GLU B O 1
ATOM 4724 N N . ALA B 1 312 ? 22.55181 6.20623 10.36048 1.000 65.96327 309 ALA B N 1
ATOM 4725 C CA . ALA B 1 312 ? 22.00937 4.86748 10.56988 1.000 66.53976 309 ALA B CA 1
ATOM 4726 C C . ALA B 1 312 ? 20.93244 4.54104 9.54506 1.000 63.63467 309 ALA B C 1
ATOM 4727 O O . ALA B 1 312 ? 20.87466 3.41851 9.02749 1.000 67.28206 309 ALA B O 1
ATOM 4729 N N . LEU B 1 313 ? 20.06899 5.51243 9.24139 1.000 64.85108 310 LEU B N 1
ATOM 4730 C CA . LEU B 1 313 ? 19.05206 5.31158 8.21499 1.000 76.73989 310 LEU B CA 1
ATOM 4731 C C . LEU B 1 313 ? 19.67246 5.19708 6.82683 1.000 75.49399 310 LEU B C 1
ATOM 4732 O O . LEU B 1 313 ? 19.15637 4.45882 5.97989 1.000 73.72698 310 LEU B O 1
ATOM 4737 N N . GLU B 1 314 ? 20.77604 5.90777 6.57661 1.000 73.29406 311 GLU B N 1
ATOM 4738 C CA . GLU B 1 314 ? 21.49279 5.73229 5.31735 1.000 74.44892 311 GLU B CA 1
ATOM 4739 C C . GLU B 1 314 ? 22.02356 4.30969 5.18463 1.000 76.67572 311 GLU B C 1
ATOM 4740 O O . GLU B 1 314 ? 21.96267 3.71412 4.10105 1.000 76.57139 311 GLU B O 1
ATOM 4746 N N . ARG B 1 315 ? 22.54219 3.74380 6.28018 1.000 74.17223 312 ARG B N 1
ATOM 4747 C CA . ARG B 1 315 ? 23.05039 2.37721 6.22650 1.000 75.69837 312 ARG B CA 1
ATOM 4748 C C . ARG B 1 315 ? 21.92778 1.38295 5.96454 1.000 75.37437 312 ARG B C 1
ATOM 4749 O O . ARG B 1 315 ? 22.13405 0.37210 5.28577 1.000 70.35099 312 ARG B O 1
ATOM 4757 N N . ALA B 1 316 ? 20.73381 1.65208 6.49806 1.000 75.68734 313 ALA B N 1
ATOM 4758 C CA . ALA B 1 316 ? 19.59442 0.77746 6.24303 1.000 74.06150 313 ALA B CA 1
ATOM 4759 C C . ALA B 1 316 ? 19.26352 0.72999 4.75854 1.000 83.28575 313 ALA B C 1
ATOM 4760 O O . ALA B 1 316 ? 18.89466 -0.32515 4.22831 1.000 77.03584 313 ALA B O 1
ATOM 4762 N N . LEU B 1 317 ? 19.39201 1.86700 4.07143 1.000 82.17325 314 LEU B N 1
ATOM 4763 C CA . LEU B 1 317 ? 19.16610 1.89344 2.63132 1.000 76.53710 314 LEU B CA 1
ATOM 4764 C C . LEU B 1 317 ? 20.29735 1.19657 1.88368 1.000 75.02913 314 LEU B C 1
ATOM 4765 O O . LEU B 1 317 ? 20.05054 0.48615 0.90447 1.000 72.84901 314 LEU B O 1
ATOM 4770 N N . GLU B 1 318 ? 21.54348 1.38501 2.32937 1.000 69.28776 315 GLU B N 1
ATOM 4771 C CA . GLU B 1 318 ? 22.66507 0.70341 1.69019 1.000 58.82739 315 GLU B CA 1
ATOM 4772 C C . GLU B 1 318 ? 22.52080 -0.80743 1.79847 1.000 81.36660 315 GLU B C 1
ATOM 4773 O O . GLU B 1 318 ? 22.78662 -1.53471 0.83527 1.000 97.77789 315 GLU B O 1
ATOM 4779 N N . LEU B 1 319 ? 22.09828 -1.29888 2.96415 1.000 79.78836 316 LEU B N 1
ATOM 4780 C CA . LEU B 1 319 ? 21.86769 -2.73029 3.12051 1.000 85.92079 316 LEU B CA 1
ATOM 4781 C C . LEU B 1 319 ? 20.77197 -3.22435 2.18880 1.000 77.35413 316 LEU B C 1
ATOM 4782 O O . LEU B 1 319 ? 20.79410 -4.38435 1.76337 1.000 85.81267 316 LEU B O 1
ATOM 4787 N N . ALA B 1 320 ? 19.80980 -2.36547 1.85970 1.000 69.68778 317 ALA B N 1
ATOM 4788 C CA . ALA B 1 320 ? 18.75303 -2.77116 0.94430 1.000 80.72540 317 ALA B CA 1
ATOM 4789 C C . ALA B 1 320 ? 19.21857 -2.71244 -0.50641 1.000 92.67360 317 ALA B C 1
ATOM 4790 O O . ALA B 1 320 ? 18.94139 -3.63232 -1.28260 1.000 99.87386 317 ALA B O 1
ATOM 4792 N N . GLU B 1 321 ? 19.92997 -1.64689 -0.88959 1.000 88.01572 318 GLU B N 1
ATOM 4793 C CA . GLU B 1 321 ? 20.41059 -1.53336 -2.26380 1.000 80.04833 318 GLU B CA 1
ATOM 4794 C C . GLU B 1 321 ? 21.35326 -2.67693 -2.61166 1.000 87.13750 318 GLU B C 1
ATOM 4795 O O . GLU B 1 321 ? 21.31932 -3.20167 -3.73037 1.000 93.21072 318 GLU B O 1
ATOM 4801 N N . GLU B 1 322 ? 22.19894 -3.08125 -1.66359 1.000 85.63917 319 GLU B N 1
ATOM 4802 C CA . GLU B 1 322 ? 23.07179 -4.22538 -1.89638 1.000 92.17987 319 GLU B CA 1
ATOM 4803 C C . GLU B 1 322 ? 22.25914 -5.50153 -2.06253 1.000 98.46947 319 GLU B C 1
ATOM 4804 O O . GLU B 1 322 ? 22.41781 -6.22543 -3.05006 1.000 108.74227 319 GLU B O 1
ATOM 4810 N N . ALA B 1 323 ? 21.35977 -5.77621 -1.11378 1.000 97.24780 320 ALA B N 1
ATOM 4811 C CA . ALA B 1 323 ? 20.57913 -7.00986 -1.15316 1.000 99.90143 320 ALA B CA 1
ATOM 4812 C C . ALA B 1 323 ? 19.79202 -7.13726 -2.45223 1.000 105.27284 320 ALA B C 1
ATOM 4813 O O . ALA B 1 323 ? 19.64974 -8.24018 -2.99419 1.000 100.40440 320 ALA B O 1
ATOM 4815 N N . ALA B 1 324 ? 19.27507 -6.01919 -2.96842 1.000 102.70185 321 ALA B N 1
ATOM 4816 C CA . ALA B 1 324 ? 18.49801 -6.06412 -4.20327 1.000 104.56471 321 ALA B CA 1
ATOM 4817 C C . ALA B 1 324 ? 19.38534 -6.35559 -5.40552 1.000 107.52392 321 ALA B C 1
ATOM 4818 O O . ALA B 1 324 ? 18.97561 -7.06664 -6.33030 1.000 102.87669 321 ALA B O 1
ATOM 4820 N N . GLU B 1 325 ? 20.60273 -5.81261 -5.41299 1.000 106.58871 322 GLU B N 1
ATOM 4821 C CA . GLU B 1 325 ? 21.50419 -6.05950 -6.52976 1.000 105.63163 322 GLU B CA 1
ATOM 4822 C C . GLU B 1 325 ? 22.06556 -7.47404 -6.50060 1.000 118.65852 322 GLU B C 1
ATOM 4823 O O . GLU B 1 325 ? 22.28917 -8.06883 -7.56160 1.000 121.90145 322 GLU B O 1
ATOM 4829 N N . GLU B 1 326 ? 22.29701 -8.03270 -5.30915 1.000 118.69350 323 GLU B N 1
ATOM 4830 C CA . GLU B 1 326 ? 22.74513 -9.41901 -5.24138 1.000 124.63666 323 GLU B CA 1
ATOM 4831 C C . GLU B 1 326 ? 21.65452 -10.37087 -5.70904 1.000 127.52088 323 GLU B C 1
ATOM 4832 O O . GLU B 1 326 ? 21.95485 -11.47124 -6.18489 1.000 146.45713 323 GLU B O 1
ATOM 4838 N N . ALA B 1 327 ? 20.38925 -9.96639 -5.58307 1.000 120.46973 324 ALA B N 1
ATOM 4839 C CA . ALA B 1 327 ? 19.29095 -10.77646 -6.09528 1.000 121.36252 324 ALA B CA 1
ATOM 4840 C C . ALA B 1 327 ? 19.14447 -10.62395 -7.60385 1.000 124.02915 324 ALA B C 1
ATOM 4841 O O . ALA B 1 327 ? 18.86219 -11.60292 -8.30433 1.000 128.97175 324 ALA B O 1
ATOM 4843 N N . ALA B 1 328 ? 19.33213 -9.40552 -8.11829 1.000 118.61122 325 ALA B N 1
ATOM 4844 C CA . ALA B 1 328 ? 19.22726 -9.18585 -9.55643 1.000 112.20173 325 ALA B CA 1
ATOM 4845 C C . ALA B 1 328 ? 20.32631 -9.92623 -10.30688 1.000 123.77811 325 ALA B C 1
ATOM 4846 O O . ALA B 1 328 ? 20.09357 -10.45965 -11.39787 1.000 125.55936 325 ALA B O 1
ATOM 4848 N N . ARG B 1 329 ? 21.53191 -9.97284 -9.73643 1.000 124.54587 326 ARG B N 1
ATOM 4849 C CA . ARG B 1 329 ? 22.62497 -10.71841 -10.34523 1.000 125.21871 326 ARG B CA 1
ATOM 4850 C C . ARG B 1 329 ? 22.43552 -12.22528 -10.24089 1.000 136.70645 326 ARG B C 1
ATOM 4851 O O . ARG B 1 329 ? 23.16884 -12.97087 -10.90005 1.000 144.11699 326 ARG B O 1
ATOM 4853 N N . ARG B 1 330 ? 21.47813 -12.68881 -9.43964 1.000 140.84995 327 ARG B N 1
ATOM 4854 C CA . ARG B 1 330 ? 21.21484 -14.11052 -9.27600 1.000 142.80054 327 ARG B CA 1
ATOM 4855 C C . ARG B 1 330 ? 19.93526 -14.55977 -9.96709 1.000 141.33669 327 ARG B C 1
ATOM 4856 O O . ARG B 1 330 ? 19.60093 -15.74678 -9.90558 1.000 153.98109 327 ARG B O 1
ATOM 4858 N N . LYS B 1 331 ? 19.21794 -13.64621 -10.61685 1.000 131.14043 328 LYS B N 1
ATOM 4859 C CA . LYS B 1 331 ? 17.93534 -13.95200 -11.25260 1.000 128.28742 328 LYS B CA 1
ATOM 4860 C C . LYS B 1 331 ? 18.03319 -15.12003 -12.22992 1.000 122.43807 328 LYS B C 1
ATOM 4861 O O . LYS B 1 331 ? 18.47872 -14.95806 -13.36414 1.000 128.22956 328 LYS B O 1
ATOM 4863 N N . VAL B 1 338 ? 11.24746 -5.74591 -7.95780 1.000 125.33315 335 VAL B N 1
ATOM 4864 C CA . VAL B 1 338 ? 12.50076 -5.56543 -7.23670 1.000 131.13046 335 VAL B CA 1
ATOM 4865 C C . VAL B 1 338 ? 12.97238 -4.12324 -7.34642 1.000 131.13734 335 VAL B C 1
ATOM 4866 O O . VAL B 1 338 ? 13.33257 -3.50188 -6.34636 1.000 134.20986 335 VAL B O 1
ATOM 4870 N N . GLY B 1 339 ? 12.97912 -3.59744 -8.57241 1.000 136.73294 336 GLY B N 1
ATOM 4871 C CA . GLY B 1 339 ? 13.32924 -2.19955 -8.75963 1.000 143.98516 336 GLY B CA 1
ATOM 4872 C C . GLY B 1 339 ? 12.34669 -1.26674 -8.08112 1.000 142.87136 336 GLY B C 1
ATOM 4873 O O . GLY B 1 339 ? 12.73004 -0.21810 -7.55598 1.000 139.34286 336 GLY B O 1
ATOM 4874 N N . ALA B 1 340 ? 11.06417 -1.63857 -8.08002 1.000 168.77450 337 ALA B N 1
ATOM 4875 C CA . ALA B 1 340 ? 10.07295 -0.87208 -7.33539 1.000 179.71947 337 ALA B CA 1
ATOM 4876 C C . ALA B 1 340 ? 10.18082 -1.12866 -5.83750 1.000 173.16792 337 ALA B C 1
ATOM 4877 O O . ALA B 1 340 ? 9.80741 -0.26647 -5.03381 1.000 178.06482 337 ALA B O 1
ATOM 4879 N N . ALA B 1 341 ? 10.67959 -2.30351 -5.44306 1.000 136.01953 338 ALA B N 1
ATOM 4880 C CA . ALA B 1 341 ? 10.92195 -2.55997 -4.02785 1.000 121.10838 338 ALA B CA 1
ATOM 4881 C C . ALA B 1 341 ? 12.02956 -1.66138 -3.49457 1.000 121.22188 338 ALA B C 1
ATOM 4882 O O . ALA B 1 341 ? 11.95850 -1.18607 -2.35477 1.000 118.26172 338 ALA B O 1
ATOM 4884 N N . LEU B 1 342 ? 13.06040 -1.41538 -4.30772 1.000 115.42704 339 LEU B N 1
ATOM 4885 C CA . LEU B 1 342 ? 14.09867 -0.46874 -3.91941 1.000 101.89639 339 LEU B CA 1
ATOM 4886 C C . LEU B 1 342 ? 13.56942 0.95731 -3.88546 1.000 102.35970 339 LEU B C 1
ATOM 4887 O O . LEU B 1 342 ? 14.01287 1.75896 -3.05774 1.000 109.77676 339 LEU B O 1
ATOM 4892 N N . ALA B 1 343 ? 12.62732 1.29366 -4.76824 1.000 102.04533 340 ALA B N 1
ATOM 4893 C CA . ALA B 1 343 ? 12.03805 2.62801 -4.73485 1.000 107.40114 340 ALA B CA 1
ATOM 4894 C C . ALA B 1 343 ? 11.17710 2.81781 -3.49197 1.000 109.82594 340 ALA B C 1
ATOM 4895 O O . ALA B 1 343 ? 11.15799 3.90531 -2.90335 1.000 103.49702 340 ALA B O 1
ATOM 4897 N N . ALA B 1 344 ? 10.45807 1.77150 -3.07706 1.000 113.61936 341 ALA B N 1
ATOM 4898 C CA . ALA B 1 344 ? 9.66677 1.85981 -1.85443 1.000 107.88679 341 ALA B CA 1
ATOM 4899 C C . ALA B 1 344 ? 10.56183 2.02358 -0.63517 1.000 99.33328 341 ALA B C 1
ATOM 4900 O O . ALA B 1 344 ? 10.25521 2.81010 0.26670 1.000 95.08653 341 ALA B O 1
ATOM 4902 N N . ALA B 1 345 ? 11.67497 1.29185 -0.59138 1.000 97.48886 342 ALA B N 1
ATOM 4903 C CA . ALA B 1 345 ? 12.61304 1.45287 0.51207 1.000 92.18334 342 ALA B CA 1
ATOM 4904 C C . ALA B 1 345 ? 13.23020 2.84684 0.51074 1.000 91.85060 342 ALA B C 1
ATOM 4905 O O . ALA B 1 345 ? 13.48205 3.42055 1.57496 1.000 97.99743 342 ALA B O 1
ATOM 4907 N N . GLU B 1 346 ? 13.46946 3.41586 -0.67365 1.000 93.82079 343 GLU B N 1
ATOM 4908 C CA . GLU B 1 346 ? 14.07029 4.74577 -0.74189 1.000 92.83694 343 GLU B CA 1
ATOM 4909 C C . GLU B 1 346 ? 13.09137 5.82363 -0.28967 1.000 90.54758 343 GLU B C 1
ATOM 4910 O O . GLU B 1 346 ? 13.48958 6.79008 0.37007 1.000 93.76950 343 GLU B O 1
ATOM 4916 N N . THR B 1 347 ? 11.80869 5.68213 -0.63534 1.000 91.35789 344 THR B N 1
ATOM 4917 C CA . THR B 1 347 ? 10.82623 6.67872 -0.21689 1.000 93.78723 344 THR B CA 1
ATOM 4918 C C . THR B 1 347 ? 10.56339 6.59693 1.28293 1.000 102.07625 344 THR B C 1
ATOM 4919 O O . THR B 1 347 ? 10.40092 7.62846 1.94637 1.000 104.41326 344 THR B O 1
ATOM 4923 N N . GLU B 1 348 ? 10.52642 5.38096 1.83618 1.000 93.95969 345 GLU B N 1
ATOM 4924 C CA . GLU B 1 348 ? 10.37541 5.23095 3.27957 1.000 82.25918 345 GLU B CA 1
ATOM 4925 C C . GLU B 1 348 ? 11.58409 5.79293 4.01792 1.000 87.21377 345 GLU B C 1
ATOM 4926 O O . GLU B 1 348 ? 11.43788 6.44596 5.05790 1.000 88.12095 345 GLU B O 1
ATOM 4932 N N . VAL B 1 349 ? 12.78623 5.56068 3.49225 1.000 75.36198 346 VAL B N 1
ATOM 4933 C CA . VAL B 1 349 ? 13.98062 6.12237 4.11349 1.000 75.99609 346 VAL B CA 1
ATOM 4934 C C . VAL B 1 349 ? 13.93017 7.64397 4.08448 1.000 83.47900 346 VAL B C 1
ATOM 4935 O O . VAL B 1 349 ? 14.13582 8.30842 5.10525 1.000 82.94428 346 VAL B O 1
ATOM 4939 N N . GLU B 1 350 ? 13.67843 8.22012 2.90757 1.000 84.52607 347 GLU B N 1
ATOM 4940 C CA . GLU B 1 350 ? 13.70863 9.67384 2.77548 1.000 81.67996 347 GLU B CA 1
ATOM 4941 C C . GLU B 1 350 ? 12.63746 10.33889 3.63140 1.000 81.32684 347 GLU B C 1
ATOM 4942 O O . GLU B 1 350 ? 12.84921 11.44248 4.14932 1.000 83.82777 347 GLU B O 1
ATOM 4948 N N . ALA B 1 351 ? 11.49413 9.67829 3.80921 1.000 80.55791 348 ALA B N 1
ATOM 4949 C CA . ALA B 1 351 ? 10.47613 10.20436 4.70904 1.000 84.12148 348 ALA B CA 1
ATOM 4950 C C . ALA B 1 351 ? 10.94601 10.15883 6.15682 1.000 86.27828 348 ALA B C 1
ATOM 4951 O O . ALA B 1 351 ? 10.65315 11.07208 6.93719 1.000 76.64813 348 ALA B O 1
ATOM 4953 N N . ALA B 1 352 ? 11.67073 9.10069 6.53609 1.000 85.10783 349 ALA B N 1
ATOM 4954 C CA . ALA B 1 352 ? 12.22280 9.03097 7.88493 1.000 68.02736 349 ALA B CA 1
ATOM 4955 C C . ALA B 1 352 ? 13.26294 10.12047 8.10908 1.000 68.99979 349 ALA B C 1
ATOM 4956 O O . ALA B 1 352 ? 13.31096 10.72745 9.18562 1.000 74.00676 349 ALA B O 1
ATOM 4958 N N . LEU B 1 353 ? 14.10525 10.38202 7.10600 1.000 63.83265 350 LEU B N 1
ATOM 4959 C CA . LEU B 1 353 ? 15.03032 11.50518 7.20339 1.000 71.22210 350 LEU B CA 1
ATOM 4960 C C . LEU B 1 353 ? 14.27956 12.82928 7.27081 1.000 69.08658 350 LEU B C 1
ATOM 4961 O O . LEU B 1 353 ? 14.70418 13.75921 7.96674 1.000 65.75203 350 LEU B O 1
ATOM 4966 N N . SER B 1 354 ? 13.16364 12.93815 6.54823 1.000 66.05621 351 SER B N 1
ATOM 4967 C CA . SER B 1 354 ? 12.35352 14.14675 6.63968 1.000 71.88369 351 SER B CA 1
ATOM 4968 C C . SER B 1 354 ? 11.74965 14.28714 8.02853 1.000 68.91807 351 SER B C 1
ATOM 4969 O O . SER B 1 354 ? 11.63496 15.39934 8.55698 1.000 67.73804 351 SER B O 1
ATOM 4972 N N . ALA B 1 355 ? 11.36977 13.16472 8.64041 1.000 71.62939 352 ALA B N 1
ATOM 4973 C CA . ALA B 1 355 ? 10.80365 13.20342 9.98363 1.000 74.23606 352 ALA B CA 1
ATOM 4974 C C . ALA B 1 355 ? 11.85789 13.59504 11.00767 1.000 58.96781 352 ALA B C 1
ATOM 4975 O O . ALA B 1 355 ? 11.61530 14.44671 11.86886 1.000 61.77955 352 ALA B O 1
ATOM 4977 N N . LEU B 1 356 ? 13.04001 12.98501 10.92273 1.000 60.34267 353 LEU B N 1
ATOM 4978 C CA . LEU B 1 356 ? 14.10206 13.29040 11.87307 1.000 61.10983 353 LEU B CA 1
ATOM 4979 C C . LEU B 1 356 ? 14.55741 14.73985 11.74913 1.000 61.72481 353 LEU B C 1
ATOM 4980 O O . LEU B 1 356 ? 14.83585 15.39837 12.75804 1.000 63.42109 353 LEU B O 1
ATOM 4985 N N . GLU B 1 357 ? 14.63168 15.25986 10.52243 1.000 69.68178 354 GLU B N 1
ATOM 4986 C CA . GLU B 1 357 ? 15.05170 16.64607 10.34604 1.000 61.04488 354 GLU B CA 1
ATOM 4987 C C . GLU B 1 357 ? 14.00588 17.61066 10.89549 1.000 71.59097 354 GLU B C 1
ATOM 4988 O O . GLU B 1 357 ? 14.35356 18.65592 11.46046 1.000 81.36303 354 GLU B O 1
ATOM 4994 N N . THR B 1 358 ? 12.72104 17.26670 10.75619 1.000 59.89453 355 THR B N 1
ATOM 4995 C CA . THR B 1 358 ? 11.65884 18.12454 11.27383 1.000 55.18626 355 THR B CA 1
ATOM 4996 C C . THR B 1 358 ? 11.59124 18.07212 12.79817 1.000 70.56603 355 THR B C 1
ATOM 4997 O O . THR B 1 358 ? 11.40061 19.10396 13.45405 1.000 60.53849 355 THR B O 1
ATOM 5001 N N . LEU B 1 359 ? 11.73775 16.87948 13.38079 1.000 72.14890 356 LEU B N 1
ATOM 5002 C CA . LEU B 1 359 ? 11.69075 16.75588 14.83431 1.000 59.79684 356 LEU B CA 1
ATOM 5003 C C . LEU B 1 359 ? 12.88056 17.44680 15.48745 1.000 56.69675 356 LEU B C 1
ATOM 5004 O O . LEU B 1 359 ? 12.72792 18.10664 16.52429 1.000 44.85661 356 LEU B O 1
ATOM 5009 N N . THR B 1 360 ? 14.07241 17.30490 14.89630 1.000 47.81026 357 THR B N 1
ATOM 5010 C CA . THR B 1 360 ? 15.26621 17.90524 15.48296 1.000 48.74534 357 THR B CA 1
ATOM 5011 C C . THR B 1 360 ? 15.15296 19.42353 15.53945 1.000 69.88822 357 THR B C 1
ATOM 5012 O O . THR B 1 360 ? 15.55330 20.04762 16.52875 1.000 54.21381 357 THR B O 1
ATOM 5016 N N . GLU B 1 361 ? 14.61433 20.03899 14.48523 1.000 74.74928 358 GLU B N 1
ATOM 5017 C CA . GLU B 1 361 ? 14.41949 21.48222 14.51446 1.000 66.96727 358 GLU B CA 1
ATOM 5018 C C . GLU B 1 361 ? 13.37460 21.88598 15.54659 1.000 70.37828 358 GLU B C 1
ATOM 5019 O O . GLU B 1 361 ? 13.47526 22.96866 16.13310 1.000 82.77922 358 GLU B O 1
ATOM 5025 N N . ALA B 1 362 ? 12.37315 21.03787 15.78760 1.000 55.59858 359 ALA B N 1
ATOM 5026 C CA . ALA B 1 362 ? 11.35185 21.36946 16.77641 1.000 61.80717 359 ALA B CA 1
ATOM 5027 C C . ALA B 1 362 ? 11.91972 21.33989 18.18936 1.000 65.92080 359 ALA B C 1
ATOM 5028 O O . ALA B 1 362 ? 11.63813 22.23107 18.99865 1.000 66.96772 359 ALA B O 1
ATOM 5030 N N . HIS B 1 363 ? 12.71049 20.31306 18.51272 1.000 44.85096 360 HIS B N 1
ATOM 5031 C CA . HIS B 1 363 ? 13.29482 20.24449 19.84763 1.000 61.28616 360 HIS B CA 1
ATOM 5032 C C . HIS B 1 363 ? 14.30285 21.36247 20.06356 1.000 67.44198 360 HIS B C 1
ATOM 5033 O O . HIS B 1 363 ? 14.40007 21.91411 21.16546 1.000 81.38764 360 HIS B O 1
ATOM 5040 N N . VAL B 1 364 ? 15.05867 21.71202 19.02290 1.000 64.28142 361 VAL B N 1
ATOM 5041 C CA . VAL B 1 364 ? 16.05725 22.76608 19.15503 1.000 57.03665 361 VAL B CA 1
ATOM 5042 C C . VAL B 1 364 ? 15.38535 24.12756 19.27761 1.000 69.31907 361 VAL B C 1
ATOM 5043 O O . VAL B 1 364 ? 15.79200 24.96356 20.09464 1.000 80.16792 361 VAL B O 1
ATOM 5047 N N . ALA B 1 365 ? 14.33899 24.36932 18.48328 1.000 70.17819 362 ALA B N 1
ATOM 5048 C CA . ALA B 1 365 ? 13.64744 25.65238 18.55233 1.000 67.76247 362 ALA B CA 1
ATOM 5049 C C . ALA B 1 365 ? 12.88957 25.80430 19.86518 1.000 67.35997 362 ALA B C 1
ATOM 5050 O O . ALA B 1 365 ? 12.83376 26.90147 20.43285 1.000 94.97171 362 ALA B O 1
ATOM 5052 N N . ALA B 1 366 ? 12.30073 24.71816 20.36484 1.000 63.44846 363 ALA B N 1
ATOM 5053 C CA . ALA B 1 366 ? 11.57865 24.79580 21.62953 1.000 69.92716 363 ALA B CA 1
ATOM 5054 C C . ALA B 1 366 ? 12.53520 24.97619 22.80268 1.000 73.96460 363 ALA B C 1
ATOM 5055 O O . ALA B 1 366 ? 12.25749 25.75715 23.72162 1.000 72.46334 363 ALA B O 1
ATOM 5057 N N . LEU B 1 367 ? 13.66994 24.26830 22.78372 1.000 72.85069 364 LEU B N 1
ATOM 5058 C CA . LEU B 1 367 ? 14.63140 24.36557 23.87925 1.000 62.40327 364 LEU B CA 1
ATOM 5059 C C . LEU B 1 367 ? 15.20297 25.77228 23.98869 1.000 73.04384 364 LEU B C 1
ATOM 5060 O O . LEU B 1 367 ? 15.40684 26.28298 25.09583 1.000 80.13862 364 LEU B O 1
ATOM 5065 N N . ALA B 1 368 ? 15.47100 26.41433 22.84842 1.000 87.02157 365 ALA B N 1
ATOM 5066 C CA . ALA B 1 368 ? 15.96655 27.78617 22.86968 1.000 76.22757 365 ALA B CA 1
ATOM 5067 C C . ALA B 1 368 ? 14.90206 28.75815 23.36065 1.000 76.43300 365 ALA B C 1
ATOM 5068 O O . ALA B 1 368 ? 15.22981 29.74601 24.02436 1.000 69.67088 365 ALA B O 1
ATOM 5070 N N . THR B 1 369 ? 13.63024 28.49386 23.04961 1.000 79.49282 366 THR B N 1
ATOM 5071 C CA . THR B 1 369 ? 12.54570 29.33762 23.54480 1.000 78.47979 366 THR B CA 1
ATOM 5072 C C . THR B 1 369 ? 12.47348 29.30082 25.06636 1.000 86.82466 366 THR B C 1
ATOM 5073 O O . THR B 1 369 ? 12.33696 30.34148 25.72042 1.000 81.39523 366 THR B O 1
ATOM 5077 N N . GLN B 1 370 ? 12.56477 28.10357 25.65002 1.000 94.04321 367 GLN B N 1
ATOM 5078 C CA . GLN B 1 370 ? 12.50842 27.99366 27.10301 1.000 95.31671 367 GLN B CA 1
ATOM 5079 C C . GLN B 1 370 ? 13.80763 28.45555 27.75371 1.000 96.03713 367 GLN B C 1
ATOM 5080 O O . GLN B 1 370 ? 13.79277 28.91814 28.90068 1.000 93.20013 367 GLN B O 1
ATOM 5086 N N . ALA B 1 371 ? 14.93322 28.35259 27.04045 1.000 90.54468 368 ALA B N 1
ATOM 5087 C CA . ALA B 1 371 ? 16.20390 28.81128 27.59505 1.000 93.48194 368 ALA B CA 1
ATOM 5088 C C . ALA B 1 371 ? 16.26408 30.33125 27.65503 1.000 97.51695 368 ALA B C 1
ATOM 5089 O O . ALA B 1 371 ? 16.79790 30.89941 28.61410 1.000 108.65872 368 ALA B O 1
ATOM 5091 N N . GLU B 1 372 ? 15.72933 31.00623 26.63599 1.000 94.87875 369 GLU B N 1
ATOM 5092 C CA . GLU B 1 372 ? 15.68514 32.46354 26.65666 1.000 92.87250 369 GLU B CA 1
ATOM 5093 C C . GLU B 1 372 ? 14.71368 32.97900 27.70827 1.000 104.53485 369 GLU B C 1
ATOM 5094 O O . GLU B 1 372 ? 14.92536 34.06072 28.26851 1.000 120.87821 369 GLU B O 1
ATOM 5100 N N . ALA B 1 373 ? 13.64762 32.22632 27.98839 1.000 91.87002 370 ALA B N 1
ATOM 5101 C CA . ALA B 1 373 ? 12.70939 32.64144 29.02359 1.000 98.97050 370 ALA B CA 1
ATOM 5102 C C . ALA B 1 373 ? 13.29359 32.44978 30.41609 1.000 117.72147 370 ALA B C 1
ATOM 5103 O O . ALA B 1 373 ? 12.96479 33.20998 31.33479 1.000 122.88888 370 ALA B O 1
ATOM 5105 N N . ALA B 1 374 ? 14.15839 31.44649 30.58986 1.000 131.25734 371 ALA B N 1
ATOM 5106 C CA . ALA B 1 374 ? 14.78889 31.22300 31.88676 1.000 133.07961 371 ALA B CA 1
ATOM 5107 C C . ALA B 1 374 ? 15.81837 32.30203 32.19495 1.000 123.87678 371 ALA B C 1
ATOM 5108 O O . ALA B 1 374 ? 15.94254 32.73933 33.34501 1.000 127.63845 371 ALA B O 1
ATOM 5110 N N . ALA B 1 375 ? 16.57014 32.73887 31.18192 1.000 113.95277 372 ALA B N 1
ATOM 5111 C CA . ALA B 1 375 ? 17.54890 33.79909 31.39260 1.000 129.11369 372 ALA B CA 1
ATOM 5112 C C . ALA B 1 375 ? 16.87860 35.15787 31.55345 1.000 132.09967 372 ALA B C 1
ATOM 5113 O O . ALA B 1 375 ? 17.38967 36.01797 32.28112 1.000 125.65553 372 ALA B O 1
ATOM 5115 N N . ALA B 1 376 ? 15.74163 35.37086 30.88563 1.000 124.21527 373 ALA B N 1
ATOM 5116 C CA . ALA B 1 376 ? 15.01894 36.62806 31.04275 1.000 118.91488 373 ALA B CA 1
ATOM 5117 C C . ALA B 1 376 ? 14.41508 36.74416 32.43570 1.000 125.50579 373 ALA B C 1
ATOM 5118 O O . ALA B 1 376 ? 14.40384 37.83112 33.02593 1.000 126.02137 373 ALA B O 1
ATOM 5120 N N . ALA B 1 377 ? 13.91370 35.63745 32.97520 1.000 124.02149 374 ALA B N 1
ATOM 5121 C CA . ALA B 1 377 ? 13.33182 35.62128 34.31131 1.000 122.63652 374 ALA B CA 1
ATOM 5122 C C . ALA B 1 377 ? 14.41563 35.73165 35.37862 1.000 123.02790 374 ALA B C 1
ATOM 5123 O O . ALA B 1 377 ? 14.28388 36.49542 36.33444 1.000 139.21089 374 ALA B O 1
#